Protein AF-A0A1Y0EFJ0-F1 (afdb_monomer)

Structure (mmCIF, N/CA/C/O backbone):
data_AF-A0A1Y0EFJ0-F1
#
_entry.id   AF-A0A1Y0EFJ0-F1
#
loop_
_atom_site.group_PDB
_atom_site.id
_atom_site.type_symbol
_atom_site.label_atom_id
_atom_site.label_alt_id
_atom_site.label_comp_id
_atom_site.label_asym_id
_atom_site.label_entity_id
_atom_site.label_seq_id
_atom_site.pdbx_PDB_ins_code
_atom_site.Cartn_x
_atom_site.Cartn_y
_atom_site.Cartn_z
_atom_site.occupancy
_atom_site.B_iso_or_equiv
_atom_site.auth_seq_id
_atom_site.auth_comp_id
_atom_site.auth_asym_id
_atom_site.auth_atom_id
_atom_site.pdbx_PDB_model_num
ATOM 1 N N . MET A 1 1 ? -27.804 -20.687 17.063 1.00 40.72 1 MET A N 1
ATOM 2 C CA . MET A 1 1 ? -29.089 -20.383 16.382 1.00 40.72 1 MET A CA 1
ATOM 3 C C . MET A 1 1 ? -30.335 -20.788 17.174 1.00 40.72 1 MET A C 1
ATOM 5 O O . MET A 1 1 ? -31.140 -19.911 17.442 1.00 40.72 1 MET A O 1
ATOM 9 N N . ARG A 1 2 ? -30.514 -22.051 17.608 1.00 33.56 2 ARG A N 1
ATOM 10 C CA . ARG A 1 2 ? -31.716 -22.467 18.380 1.00 33.56 2 ARG A CA 1
ATOM 11 C C . ARG A 1 2 ? -31.953 -21.676 19.678 1.00 33.56 2 ARG A C 1
ATOM 13 O O . ARG A 1 2 ? -33.094 -21.422 20.028 1.00 33.56 2 ARG A O 1
ATOM 20 N N . TRP A 1 3 ? -30.883 -21.251 20.347 1.00 34.69 3 TRP A N 1
ATOM 21 C CA . TRP A 1 3 ? -30.956 -20.494 21.601 1.00 34.69 3 TRP A CA 1
ATOM 22 C C . TRP A 1 3 ? -31.378 -19.025 21.419 1.00 34.69 3 TRP A C 1
ATOM 24 O O . TRP A 1 3 ? -32.080 -18.495 22.272 1.00 34.69 3 TRP A O 1
ATOM 34 N N . ALA A 1 4 ? -31.050 -18.402 20.280 1.00 41.44 4 ALA A N 1
ATOM 35 C CA . ALA A 1 4 ? -31.453 -17.026 19.973 1.00 41.44 4 ALA A CA 1
ATOM 36 C C . ALA A 1 4 ? -32.969 -16.917 19.720 1.00 41.44 4 ALA A C 1
ATOM 38 O O . ALA A 1 4 ? -33.615 -16.002 20.216 1.00 41.44 4 ALA A O 1
ATOM 39 N N . ALA A 1 5 ? -33.562 -17.908 19.043 1.00 43.09 5 ALA A N 1
ATOM 40 C CA . ALA A 1 5 ? -35.008 -17.970 18.808 1.00 43.09 5 ALA A CA 1
ATOM 41 C C . ALA A 1 5 ? -35.827 -18.174 20.100 1.00 43.09 5 ALA A C 1
ATOM 43 O O . ALA A 1 5 ? -36.938 -17.668 20.213 1.00 43.09 5 ALA A O 1
ATOM 44 N N . ILE A 1 6 ? -35.276 -18.884 21.091 1.00 45.94 6 ILE A N 1
ATOM 45 C CA . ILE A 1 6 ? -35.955 -19.162 22.370 1.00 45.94 6 ILE A CA 1
ATOM 46 C C . ILE A 1 6 ? -35.974 -17.925 23.286 1.00 45.94 6 ILE A C 1
ATOM 48 O O . ILE A 1 6 ? -36.927 -17.739 24.039 1.00 45.94 6 ILE A O 1
ATOM 52 N N . LEU A 1 7 ? -34.969 -17.048 23.198 1.00 46.34 7 LEU A N 1
ATOM 53 C CA . LEU A 1 7 ? -34.908 -15.805 23.981 1.00 46.34 7 LEU A CA 1
ATOM 54 C C . LEU A 1 7 ? -35.851 -14.712 23.449 1.00 46.34 7 LEU A C 1
ATOM 56 O O . LEU A 1 7 ? -36.416 -13.960 24.239 1.00 46.34 7 LEU A O 1
ATOM 60 N N . ILE A 1 8 ? -36.093 -14.682 22.134 1.00 44.00 8 ILE A N 1
ATOM 61 C CA . ILE A 1 8 ? -37.066 -13.788 21.474 1.00 44.00 8 ILE A CA 1
ATOM 62 C C . ILE A 1 8 ? -38.499 -14.010 22.002 1.00 44.00 8 ILE A C 1
ATOM 64 O O . ILE A 1 8 ? -39.283 -13.071 22.121 1.00 44.00 8 ILE A O 1
ATOM 68 N N . LEU A 1 9 ? -38.824 -15.247 22.379 1.00 43.09 9 LEU A N 1
ATOM 69 C CA . LEU A 1 9 ? -40.149 -15.694 22.818 1.00 43.09 9 LEU A CA 1
ATOM 70 C C . LEU A 1 9 ? -40.504 -15.347 24.275 1.00 43.09 9 LEU A C 1
ATOM 72 O O . LEU A 1 9 ? -41.625 -15.602 24.702 1.00 43.09 9 LEU A O 1
ATOM 76 N N . LEU A 1 10 ? -39.592 -14.827 25.096 1.00 42.34 10 LEU A N 1
ATOM 77 C CA . LEU A 1 10 ? -39.864 -14.679 26.538 1.00 42.34 10 LEU A CA 1
ATOM 78 C C . LEU A 1 10 ? -40.215 -13.250 26.973 1.00 42.34 10 LEU A C 1
ATOM 80 O O . LEU A 1 10 ? -40.540 -13.039 28.141 1.00 42.34 10 LEU A O 1
ATOM 84 N N . ALA A 1 11 ? -40.199 -12.273 26.060 1.00 47.47 11 ALA A N 1
ATOM 85 C CA . ALA A 1 11 ? -40.261 -10.860 26.438 1.00 47.47 11 ALA A CA 1
ATOM 86 C C . ALA A 1 11 ? -41.185 -9.959 25.595 1.00 47.47 11 ALA A C 1
ATOM 88 O O . ALA A 1 11 ? -41.231 -8.758 25.875 1.00 47.47 11 ALA A O 1
ATOM 89 N N . LEU A 1 12 ? -41.921 -10.483 24.606 1.00 46.72 12 LEU A N 1
ATOM 90 C CA . LEU A 1 12 ? -42.699 -9.664 23.669 1.00 46.72 12 LEU A CA 1
ATOM 91 C C . LEU A 1 12 ? -44.203 -9.612 24.013 1.00 46.72 12 LEU A C 1
ATOM 93 O O . LEU A 1 12 ? -44.769 -10.578 24.528 1.00 46.72 12 LEU A O 1
ATOM 97 N N . PRO A 1 13 ? -44.900 -8.499 23.709 1.00 53.34 13 PRO A N 1
ATOM 98 C CA . PRO A 1 13 ? -46.360 -8.488 23.692 1.00 53.34 13 PRO A CA 1
ATOM 99 C C . PRO A 1 13 ? -46.884 -9.486 22.644 1.00 53.34 13 PRO A C 1
ATOM 101 O O . PRO A 1 13 ? -46.266 -9.681 21.599 1.00 53.34 13 PRO A O 1
ATOM 104 N N . ALA A 1 14 ? -48.049 -10.096 22.894 1.00 45.16 14 ALA A N 1
ATOM 105 C CA . ALA A 1 14 ? -48.567 -11.239 22.125 1.00 45.16 14 ALA A CA 1
ATOM 106 C C . ALA A 1 14 ? -48.617 -11.035 20.593 1.00 45.16 14 ALA A C 1
ATOM 108 O O . ALA A 1 14 ? -48.431 -11.991 19.846 1.00 45.16 14 ALA A O 1
ATOM 109 N N . ALA A 1 15 ? -48.817 -9.800 20.117 1.00 44.28 15 ALA A N 1
ATOM 110 C CA . ALA A 1 15 ? -48.815 -9.474 18.688 1.00 44.28 15 ALA A CA 1
ATOM 111 C C . ALA A 1 15 ? -47.401 -9.397 18.070 1.00 44.28 15 ALA A C 1
ATOM 113 O O . ALA A 1 15 ? -47.212 -9.794 16.924 1.00 44.28 15 ALA A O 1
ATOM 114 N N . ALA A 1 16 ? -46.401 -8.923 18.823 1.00 46.59 16 ALA A N 1
ATOM 115 C CA . ALA A 1 16 ? -45.000 -8.889 18.391 1.00 46.59 16 ALA A CA 1
ATOM 116 C C . ALA A 1 16 ? -44.332 -10.267 18.514 1.00 46.59 16 ALA A C 1
ATOM 118 O O . ALA A 1 16 ? -43.439 -10.606 17.744 1.00 46.59 16 ALA A O 1
ATOM 119 N N . GLN A 1 17 ? -44.810 -11.089 19.448 1.00 52.44 17 GLN A N 1
ATOM 120 C CA . GLN A 1 17 ? -44.396 -12.480 19.577 1.00 52.44 17 GLN A CA 1
ATOM 121 C C . GLN A 1 17 ? -44.785 -13.302 18.342 1.00 52.44 17 GLN A C 1
ATOM 123 O O . GLN A 1 17 ? -43.989 -14.080 17.831 1.00 52.44 17 GLN A O 1
ATOM 128 N N . GLN A 1 18 ? -45.983 -13.056 17.808 1.00 53.97 18 GLN A N 1
ATOM 129 C CA . GLN A 1 18 ? -46.496 -13.745 16.628 1.00 53.97 18 GLN A CA 1
ATOM 130 C C . GLN A 1 18 ? -45.690 -13.409 15.359 1.00 53.97 18 GLN A C 1
ATOM 132 O O . GLN A 1 18 ? -45.365 -14.305 14.585 1.00 53.97 18 GLN A O 1
ATOM 137 N N . SER A 1 19 ? -45.292 -12.143 15.175 1.00 53.88 19 SER A N 1
ATOM 138 C CA . SER A 1 19 ? -44.453 -11.730 14.038 1.00 53.88 19 SER A CA 1
ATOM 139 C C . SER A 1 19 ? -43.006 -12.212 14.156 1.00 53.88 19 SER A C 1
ATOM 141 O O . SER A 1 19 ? -42.383 -12.544 13.147 1.00 53.88 19 SER A O 1
ATOM 143 N N . ALA A 1 20 ? -42.477 -12.303 15.377 1.00 53.06 20 ALA A N 1
ATOM 144 C CA . ALA A 1 20 ? -41.154 -12.854 15.634 1.00 53.06 20 ALA A CA 1
ATOM 145 C C . ALA A 1 20 ? -41.108 -14.382 15.434 1.00 53.06 20 ALA A C 1
ATOM 147 O O . ALA A 1 20 ? -40.153 -14.891 14.846 1.00 53.06 20 ALA A O 1
ATOM 148 N N . ASP A 1 21 ? -42.165 -15.102 15.829 1.00 56.06 21 ASP A N 1
ATOM 149 C CA . ASP A 1 21 ? -42.338 -16.536 15.561 1.00 56.06 21 ASP A CA 1
ATOM 150 C C . ASP A 1 21 ? -42.488 -16.834 14.064 1.00 56.06 21 ASP A C 1
ATOM 152 O O . ASP A 1 21 ? -41.986 -17.847 13.565 1.00 56.06 21 ASP A O 1
ATOM 156 N N . ASP A 1 22 ? -43.163 -15.956 13.324 1.00 60.78 22 ASP A N 1
ATOM 157 C CA . ASP A 1 22 ? -43.282 -16.057 11.870 1.00 60.78 22 ASP A CA 1
ATOM 158 C C . ASP A 1 22 ? -41.943 -15.790 11.175 1.00 60.78 22 ASP A C 1
ATOM 160 O O . ASP A 1 22 ? -41.536 -16.579 10.319 1.00 60.78 22 ASP A O 1
ATOM 164 N N . ALA A 1 23 ? -41.204 -14.759 11.594 1.00 57.34 23 ALA A N 1
ATOM 165 C CA . ALA A 1 23 ? -39.869 -14.466 11.076 1.00 57.34 23 ALA A CA 1
ATOM 166 C C . ALA A 1 23 ? -38.875 -15.602 11.378 1.00 57.34 23 ALA A C 1
ATOM 168 O O . ALA A 1 23 ? -38.129 -16.027 10.496 1.00 57.34 23 ALA A O 1
ATOM 169 N N . ALA A 1 24 ? -38.899 -16.165 12.590 1.00 60.69 24 ALA A N 1
ATOM 170 C CA . ALA A 1 24 ? -38.045 -17.290 12.968 1.00 60.69 24 ALA A CA 1
ATOM 171 C C . ALA A 1 24 ? -38.361 -18.561 12.160 1.00 60.69 24 ALA A C 1
ATOM 173 O O . ALA A 1 24 ? -37.446 -19.267 11.725 1.00 60.69 24 ALA A O 1
ATOM 174 N N . ARG A 1 25 ? -39.646 -18.847 11.905 1.00 67.94 25 ARG A N 1
ATOM 175 C CA . ARG A 1 25 ? -40.063 -19.963 11.040 1.00 67.94 25 ARG A CA 1
ATOM 176 C C . ARG A 1 25 ? -39.642 -19.754 9.588 1.00 67.94 25 ARG A C 1
ATOM 178 O O . AR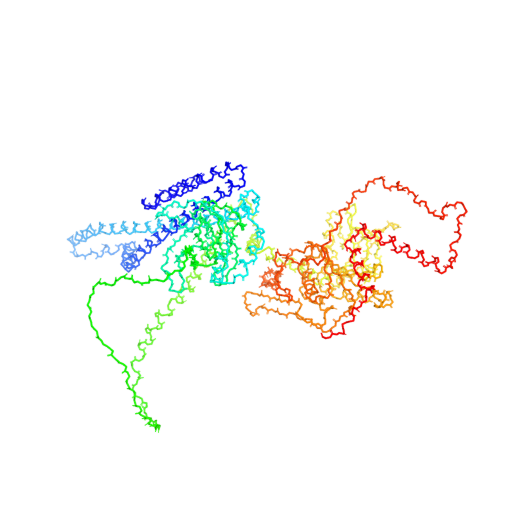G A 1 25 ? -39.151 -20.698 8.971 1.00 67.94 25 ARG A O 1
ATOM 185 N N . GLN A 1 26 ? -39.786 -18.539 9.063 1.00 67.56 26 GLN A N 1
ATOM 186 C CA . GLN A 1 26 ? -39.344 -18.186 7.712 1.00 67.56 26 GLN A CA 1
ATOM 187 C C . GLN A 1 26 ? -37.824 -18.305 7.562 1.00 67.56 26 GLN A C 1
ATOM 189 O O . GLN A 1 26 ? -37.358 -18.861 6.573 1.00 67.56 26 GLN A O 1
ATOM 194 N N . LEU A 1 27 ? -37.050 -17.890 8.568 1.00 67.12 27 LEU A N 1
ATOM 195 C CA . LEU A 1 27 ? -35.592 -18.037 8.586 1.00 67.12 27 LEU A CA 1
ATOM 196 C C . LEU A 1 27 ? -35.141 -19.501 8.608 1.00 67.12 27 LEU A C 1
ATOM 198 O O . LEU A 1 27 ? -34.239 -19.885 7.865 1.00 67.12 27 LEU A O 1
ATOM 202 N N . LEU A 1 28 ? -35.784 -20.341 9.425 1.00 67.62 28 LEU A N 1
ATOM 203 C CA . LEU A 1 28 ? -35.492 -21.777 9.460 1.00 67.62 28 LEU A CA 1
ATOM 204 C C . LEU A 1 28 ? -35.832 -22.461 8.129 1.00 67.62 28 LEU A C 1
ATOM 206 O O . LEU A 1 28 ? -35.073 -23.318 7.676 1.00 67.62 28 LEU A O 1
ATOM 210 N N . ALA A 1 29 ? -36.940 -22.069 7.494 1.00 69.19 29 ALA A N 1
ATOM 211 C CA . ALA A 1 29 ? -37.326 -22.569 6.178 1.00 69.19 29 ALA A CA 1
ATOM 212 C C . ALA A 1 29 ? -36.348 -22.118 5.080 1.00 69.19 29 ALA A C 1
ATOM 214 O O . ALA A 1 29 ? -35.922 -22.940 4.271 1.00 69.19 29 ALA A O 1
ATOM 215 N N . ALA A 1 30 ? -35.935 -20.848 5.090 1.00 65.69 30 ALA A N 1
ATOM 216 C CA . ALA A 1 30 ? -34.996 -20.293 4.119 1.00 65.69 30 ALA A CA 1
ATOM 217 C C . ALA A 1 30 ? -33.600 -20.932 4.237 1.00 65.69 30 ALA A C 1
ATOM 219 O O . ALA A 1 30 ? -33.001 -21.303 3.230 1.00 65.69 30 ALA A O 1
ATOM 220 N N . ASN A 1 31 ? -33.118 -21.173 5.461 1.00 68.31 31 ASN A N 1
ATOM 221 C CA . ASN A 1 31 ? -31.849 -21.869 5.688 1.00 68.31 31 ASN A CA 1
ATOM 222 C C . ASN A 1 31 ? -31.891 -23.338 5.225 1.00 68.31 31 ASN A C 1
ATOM 224 O O . ASN A 1 31 ? -30.905 -23.853 4.702 1.00 68.31 31 ASN A O 1
ATOM 228 N N . ALA A 1 32 ? -33.034 -24.016 5.383 1.00 71.94 32 ALA A N 1
ATOM 229 C CA . ALA A 1 32 ? -33.221 -25.373 4.870 1.00 71.94 32 ALA A CA 1
ATOM 230 C C . ALA A 1 32 ? -33.237 -25.417 3.331 1.00 71.94 32 ALA A C 1
ATOM 232 O O . ALA A 1 32 ? -32.659 -26.327 2.745 1.00 71.94 32 ALA A O 1
ATOM 233 N N . GLN A 1 33 ? -33.852 -24.424 2.681 1.00 69.62 33 GLN A N 1
ATOM 234 C CA . GLN A 1 33 ? -33.850 -24.300 1.220 1.00 69.62 33 GLN A CA 1
ATOM 235 C C . GLN A 1 33 ? -32.466 -23.956 0.663 1.00 69.62 33 GLN A C 1
ATOM 237 O O . GLN A 1 33 ? -32.075 -24.512 -0.356 1.00 69.62 33 GLN A O 1
ATOM 242 N N . LEU A 1 34 ? -31.701 -23.100 1.347 1.00 72.62 34 LEU A N 1
ATOM 243 C CA . LEU A 1 34 ? -30.335 -22.759 0.946 1.00 72.62 34 LEU A CA 1
ATOM 244 C C . LEU A 1 34 ? -29.399 -23.976 0.992 1.00 72.62 34 LEU A C 1
ATOM 246 O O . LEU A 1 34 ? -28.560 -24.133 0.114 1.00 72.62 34 LEU A O 1
ATOM 250 N N . GLY A 1 35 ? -29.581 -24.869 1.971 1.00 71.31 35 GLY A N 1
ATOM 251 C CA . GLY A 1 35 ? -28.848 -26.138 2.044 1.00 71.31 35 GLY A CA 1
ATOM 252 C C . GLY A 1 35 ? -29.283 -27.194 1.019 1.00 71.31 35 GLY A C 1
ATOM 253 O O . GLY A 1 35 ? -28.563 -28.169 0.829 1.00 71.31 35 GLY A O 1
ATOM 254 N N . ALA A 1 36 ? -30.440 -27.014 0.374 1.00 72.69 36 ALA A N 1
ATOM 255 C CA . ALA A 1 36 ? -31.004 -27.933 -0.618 1.00 72.69 36 ALA A CA 1
ATOM 256 C C . ALA A 1 36 ? -30.922 -27.400 -2.064 1.00 72.69 36 ALA A C 1
ATOM 258 O O . ALA A 1 36 ? -31.456 -28.029 -2.974 1.00 72.69 36 ALA A O 1
ATOM 259 N N . ALA A 1 37 ? -30.303 -26.236 -2.282 1.00 77.06 37 ALA A N 1
ATOM 260 C CA . ALA A 1 37 ? -30.185 -25.626 -3.602 1.00 77.06 37 ALA A CA 1
ATOM 261 C C . ALA A 1 37 ? -29.086 -26.316 -4.429 1.00 77.06 37 ALA A C 1
ATOM 263 O O . ALA A 1 37 ? -27.913 -26.269 -4.063 1.00 77.06 37 ALA A O 1
ATOM 264 N N . GLU A 1 38 ? -29.458 -26.925 -5.558 1.00 74.44 38 GLU A N 1
ATOM 265 C CA . GLU A 1 38 ? -28.527 -27.656 -6.438 1.00 74.44 38 GLU A CA 1
ATOM 266 C C . GLU A 1 38 ? -28.073 -26.829 -7.663 1.00 74.44 38 GLU A C 1
ATOM 268 O O . GLU A 1 38 ? -27.132 -27.221 -8.351 1.00 74.44 38 GLU A O 1
ATOM 273 N N . GLY A 1 39 ? -28.683 -25.659 -7.923 1.00 76.88 39 GLY A N 1
ATOM 274 C CA . GLY A 1 39 ? -28.342 -24.784 -9.056 1.00 76.88 39 GLY A CA 1
ATOM 275 C C . GLY A 1 39 ? -28.410 -23.278 -8.760 1.00 76.88 39 GLY A C 1
ATOM 276 O O . GLY A 1 39 ? -29.036 -22.840 -7.796 1.00 76.88 39 GLY A O 1
ATOM 277 N N . ALA A 1 40 ? -27.798 -22.458 -9.628 1.00 75.38 40 ALA A N 1
ATOM 278 C CA . ALA A 1 40 ? -27.674 -21.002 -9.438 1.00 75.38 40 ALA A CA 1
ATOM 279 C C . ALA A 1 40 ? -29.031 -20.276 -9.319 1.00 75.38 40 ALA A C 1
ATOM 281 O O . ALA A 1 40 ? -29.166 -19.316 -8.563 1.00 75.38 40 ALA A O 1
ATOM 282 N N . ALA A 1 41 ? -30.065 -20.739 -10.032 1.00 73.69 41 ALA A N 1
ATOM 283 C CA . ALA A 1 41 ? -31.414 -20.176 -9.924 1.00 73.69 41 ALA A CA 1
ATOM 284 C C . ALA A 1 41 ? -32.062 -20.467 -8.557 1.00 73.69 41 ALA A C 1
ATOM 286 O O . ALA A 1 41 ? -32.666 -19.569 -7.964 1.00 73.69 41 ALA A O 1
ATOM 287 N N . ASP A 1 42 ? -31.885 -21.684 -8.039 1.00 77.44 42 ASP A N 1
ATOM 288 C CA . ASP A 1 42 ? -32.404 -22.101 -6.733 1.00 77.44 42 ASP A CA 1
ATOM 289 C C . ASP A 1 42 ? -31.647 -21.412 -5.596 1.00 77.44 42 ASP A C 1
ATOM 291 O O . ASP A 1 42 ? -32.250 -20.972 -4.618 1.00 77.44 42 ASP A O 1
ATOM 295 N N . GLN A 1 43 ? -30.337 -21.220 -5.765 1.00 81.62 43 GLN A N 1
ATOM 296 C CA . GLN A 1 43 ? -29.497 -20.487 -4.825 1.00 81.62 43 GLN A CA 1
ATOM 297 C C . GLN A 1 43 ? -29.907 -19.010 -4.734 1.00 81.62 43 GLN A C 1
ATOM 299 O O . GLN A 1 43 ? -30.060 -18.481 -3.633 1.00 81.62 43 GLN A O 1
ATOM 304 N N . VAL A 1 44 ? -30.153 -18.346 -5.872 1.00 83.75 44 VAL A N 1
ATOM 305 C CA . VAL A 1 44 ? -30.653 -16.959 -5.904 1.00 83.75 44 VAL A CA 1
ATOM 306 C C . VAL A 1 44 ? -32.039 -16.859 -5.265 1.00 83.75 44 VAL A C 1
ATOM 308 O O . VAL A 1 44 ? -32.286 -15.927 -4.497 1.00 83.75 44 VAL A O 1
ATOM 311 N N . ALA A 1 45 ? -32.939 -17.811 -5.528 1.00 81.44 45 ALA A N 1
ATOM 312 C CA . ALA A 1 45 ? -34.265 -17.840 -4.912 1.00 81.44 45 ALA A CA 1
ATOM 313 C C . ALA A 1 45 ? -34.188 -18.027 -3.385 1.00 81.44 45 ALA A C 1
ATOM 315 O O . ALA A 1 45 ? -34.817 -17.267 -2.644 1.00 81.44 45 ALA A O 1
ATOM 316 N N . ALA A 1 46 ? -33.373 -18.972 -2.907 1.00 81.38 46 ALA A N 1
ATOM 317 C CA . ALA A 1 46 ? -33.183 -19.237 -1.482 1.00 81.38 46 ALA A CA 1
ATOM 318 C C . ALA A 1 46 ? -32.538 -18.046 -0.751 1.00 81.38 46 ALA A C 1
ATOM 320 O O . ALA A 1 46 ? -33.004 -17.635 0.315 1.00 81.38 46 ALA A O 1
ATOM 321 N N . LEU A 1 47 ? -31.506 -17.432 -1.341 1.00 83.81 47 LEU A N 1
ATOM 322 C CA . LEU A 1 47 ? -30.863 -16.230 -0.800 1.00 83.81 47 LEU A CA 1
ATOM 323 C C . LEU A 1 47 ? -31.821 -15.031 -0.776 1.00 83.81 47 LEU A C 1
ATOM 325 O O . LEU A 1 47 ? -31.850 -14.292 0.206 1.00 83.81 47 LEU A O 1
ATOM 329 N N . THR A 1 48 ? -32.656 -14.868 -1.806 1.00 85.75 48 THR A N 1
ATOM 330 C CA . THR A 1 48 ? -33.679 -13.810 -1.859 1.00 85.75 48 THR A CA 1
ATOM 331 C C . THR A 1 48 ? -34.687 -13.952 -0.717 1.00 85.75 48 THR A C 1
ATOM 333 O O . THR A 1 48 ? -34.931 -12.987 0.008 1.00 85.75 48 THR A O 1
ATOM 336 N N . GLN A 1 49 ? -35.218 -15.160 -0.495 1.00 82.81 49 GLN A N 1
ATOM 337 C CA . GLN A 1 49 ? -36.144 -15.425 0.615 1.00 82.81 49 GLN A CA 1
ATOM 338 C C . GLN A 1 49 ? -35.478 -15.227 1.979 1.00 82.81 49 GLN A C 1
ATOM 340 O O . GLN A 1 49 ? -36.088 -14.677 2.895 1.00 82.81 49 GLN A O 1
ATOM 345 N N . THR A 1 50 ? -34.207 -15.619 2.101 1.00 82.31 50 THR A N 1
ATOM 346 C CA . THR A 1 50 ? -33.416 -15.415 3.318 1.00 82.31 50 THR A CA 1
ATOM 347 C C . THR A 1 50 ? -33.318 -13.926 3.652 1.00 82.31 50 THR A C 1
ATOM 349 O O . THR A 1 50 ? -33.678 -13.521 4.755 1.00 82.31 50 THR A O 1
ATOM 352 N N . VAL A 1 51 ? -32.905 -13.088 2.694 1.00 83.81 51 VAL A N 1
ATOM 353 C CA . VAL A 1 51 ? -32.787 -11.633 2.894 1.00 83.81 51 VAL A CA 1
ATOM 354 C C . VAL A 1 51 ? -34.136 -11.010 3.275 1.00 83.81 51 VAL A C 1
ATOM 356 O O . VAL A 1 51 ? -34.192 -10.230 4.224 1.00 83.81 51 VAL A O 1
ATOM 359 N N . GLN A 1 52 ? -35.229 -11.389 2.604 1.00 81.88 52 GLN A N 1
ATOM 360 C CA . GLN A 1 52 ? -36.573 -10.889 2.926 1.00 81.88 52 GLN A CA 1
ATOM 361 C C . GLN A 1 52 ? -37.015 -11.254 4.351 1.00 81.88 52 GLN A C 1
ATOM 363 O O . GLN A 1 52 ? -37.558 -10.405 5.063 1.00 81.88 52 GLN A O 1
ATOM 368 N N . ALA A 1 53 ? -36.748 -12.486 4.794 1.00 77.62 53 ALA A N 1
ATOM 369 C CA . ALA A 1 53 ? -37.066 -12.932 6.149 1.00 77.62 53 ALA A CA 1
ATOM 370 C C . ALA A 1 53 ? -36.265 -12.156 7.212 1.00 77.62 53 ALA A C 1
ATOM 372 O O . ALA A 1 53 ? -36.830 -11.732 8.225 1.00 77.62 53 ALA A O 1
ATOM 373 N N . TYR A 1 54 ? -34.975 -11.896 6.964 1.00 76.94 54 TYR A N 1
ATOM 374 C CA . TYR A 1 54 ? -34.157 -11.054 7.844 1.00 76.94 54 TYR A CA 1
ATOM 375 C C . TYR A 1 54 ? -34.672 -9.613 7.908 1.00 76.94 54 TYR A C 1
ATOM 377 O O . TYR A 1 54 ? -34.789 -9.056 8.998 1.00 76.94 54 TYR A O 1
ATOM 385 N N . GLU A 1 55 ? -35.026 -9.002 6.776 1.00 78.00 55 GLU A N 1
ATOM 386 C CA . GLU A 1 55 ? -35.556 -7.633 6.751 1.00 78.00 55 GLU A CA 1
ATOM 387 C C . GLU A 1 55 ? -36.879 -7.501 7.520 1.00 78.00 55 GLU A C 1
ATOM 389 O O . GLU A 1 55 ? -37.050 -6.552 8.295 1.00 78.00 55 GLU A O 1
ATOM 394 N N . ALA A 1 56 ? -37.788 -8.468 7.362 1.00 75.50 56 ALA A N 1
ATOM 395 C CA . ALA A 1 56 ? -39.043 -8.517 8.107 1.00 75.50 56 ALA A CA 1
ATOM 396 C C . ALA A 1 56 ? -38.804 -8.668 9.622 1.00 75.50 56 ALA A C 1
ATOM 398 O O . ALA A 1 56 ? -39.392 -7.928 10.418 1.00 75.50 56 ALA A O 1
ATOM 399 N N . GLY A 1 57 ? -37.891 -9.561 10.022 1.00 74.81 57 GLY A N 1
ATOM 400 C CA . GLY A 1 57 ? -37.503 -9.750 11.422 1.00 74.81 57 GLY A CA 1
ATOM 401 C C . GLY A 1 57 ? -36.890 -8.490 12.042 1.00 74.81 57 GLY A C 1
ATOM 402 O O . GLY A 1 57 ? -37.308 -8.053 13.113 1.00 74.81 57 GLY A O 1
ATOM 403 N N . LEU A 1 58 ? -35.964 -7.834 11.338 1.00 75.44 58 LEU A N 1
ATOM 404 C CA . LEU A 1 58 ? -35.321 -6.599 11.800 1.00 75.44 58 LEU A CA 1
ATOM 405 C C . LEU A 1 58 ? -36.316 -5.440 11.964 1.00 75.44 58 LEU A C 1
ATOM 407 O O . LEU A 1 58 ? -36.178 -4.630 12.885 1.00 75.44 58 LEU A O 1
ATOM 411 N N . LEU A 1 59 ? -37.328 -5.345 11.096 1.00 74.38 59 LEU A N 1
ATOM 412 C CA . LEU A 1 59 ? -38.413 -4.369 11.238 1.00 74.38 59 LEU A CA 1
ATOM 413 C C . LEU A 1 59 ? -39.232 -4.616 12.511 1.00 74.38 59 LEU A C 1
ATOM 415 O O . LEU A 1 59 ? -39.472 -3.668 13.265 1.00 74.38 59 LEU A O 1
ATOM 419 N N . ALA A 1 60 ? -39.605 -5.869 12.782 1.00 72.75 60 ALA A N 1
ATOM 420 C CA . ALA A 1 60 ? -40.320 -6.244 14.002 1.00 72.75 60 ALA A CA 1
ATOM 421 C C . ALA A 1 60 ? -39.491 -5.947 15.266 1.00 72.75 60 ALA A C 1
ATOM 423 O O . ALA A 1 60 ? -39.997 -5.352 16.218 1.00 72.75 60 ALA A O 1
ATOM 424 N N . MET A 1 61 ? -38.192 -6.261 15.252 1.00 72.69 61 MET A N 1
ATOM 425 C CA . MET A 1 61 ? -37.281 -5.988 16.371 1.00 72.69 61 MET A CA 1
ATOM 426 C C . MET A 1 61 ? -37.099 -4.490 16.628 1.00 72.69 61 MET A C 1
ATOM 428 O O . MET A 1 61 ? -37.127 -4.051 17.775 1.00 72.69 61 MET A O 1
ATOM 432 N N . ARG A 1 62 ? -36.973 -3.671 15.574 1.00 78.38 62 ARG A N 1
ATOM 433 C CA . ARG A 1 62 ? -36.921 -2.203 15.712 1.00 78.38 62 ARG A CA 1
ATOM 434 C C . ARG A 1 62 ? -38.195 -1.643 16.328 1.00 78.38 62 ARG A C 1
ATOM 436 O O . ARG A 1 62 ? -38.119 -0.715 17.130 1.00 78.38 62 ARG A O 1
ATOM 443 N N . GLN A 1 63 ? -39.352 -2.180 15.949 1.00 76.12 63 GLN A N 1
ATOM 444 C CA . GLN A 1 63 ? -40.628 -1.776 16.528 1.00 76.12 63 GLN A CA 1
ATOM 445 C C . GLN A 1 63 ? -40.703 -2.154 18.014 1.00 76.12 63 GLN A C 1
ATOM 447 O O . GLN A 1 63 ? -41.016 -1.297 18.837 1.00 76.12 63 GLN A O 1
ATOM 452 N N . SER A 1 64 ? -40.302 -3.376 18.371 1.00 73.56 64 SER A N 1
ATOM 453 C CA . SER A 1 64 ? -40.209 -3.801 19.772 1.00 73.56 64 SER A CA 1
ATOM 454 C C . SER A 1 64 ? -39.246 -2.933 20.586 1.00 73.56 64 SER A C 1
ATOM 456 O O . SER A 1 64 ? -39.574 -2.543 21.704 1.00 73.56 64 SER A O 1
ATOM 458 N N . LEU A 1 65 ? -38.084 -2.576 20.031 1.00 78.88 65 LEU A N 1
ATOM 459 C CA . LEU A 1 65 ? -37.121 -1.711 20.709 1.00 78.88 65 LEU A CA 1
ATOM 460 C C . LEU A 1 65 ? -37.716 -0.324 20.988 1.00 78.88 65 LEU A C 1
ATOM 462 O O . LEU A 1 65 ? -37.499 0.222 22.069 1.00 78.88 65 LEU A O 1
ATOM 466 N N . ARG A 1 66 ? -38.502 0.235 20.055 1.00 80.69 66 ARG A N 1
ATOM 467 C CA . ARG A 1 66 ? -39.214 1.508 20.272 1.00 80.69 66 ARG A CA 1
ATOM 468 C C . ARG A 1 66 ? -40.221 1.405 21.412 1.00 80.69 66 ARG A C 1
ATOM 470 O O . ARG A 1 66 ? -40.284 2.317 22.227 1.00 80.69 66 ARG A O 1
ATOM 477 N N . GLU A 1 67 ? -40.974 0.312 21.477 1.00 81.19 67 GLU A N 1
ATOM 478 C CA . GLU A 1 67 ? -41.954 0.066 22.542 1.00 81.19 67 GLU A CA 1
ATOM 479 C C . GLU A 1 67 ? -41.278 -0.078 23.913 1.00 81.19 67 GLU A C 1
ATOM 481 O O . GLU A 1 67 ? -41.696 0.576 24.867 1.00 81.19 67 GLU A O 1
ATOM 486 N N . ILE A 1 68 ? -40.182 -0.843 24.001 1.00 80.00 68 ILE A N 1
ATOM 487 C CA . ILE A 1 68 ? -39.369 -0.970 25.225 1.00 80.00 68 ILE A CA 1
ATOM 488 C C . ILE A 1 68 ? -38.802 0.392 25.641 1.00 80.00 68 ILE A C 1
ATOM 490 O O . ILE A 1 68 ? -38.897 0.768 26.806 1.00 80.00 68 ILE A O 1
ATOM 494 N N . THR A 1 69 ? -38.257 1.157 24.692 1.00 80.69 69 THR A N 1
ATOM 495 C CA . THR A 1 69 ? -37.691 2.489 24.968 1.00 80.69 69 THR A CA 1
ATOM 496 C C . THR A 1 69 ? -38.761 3.465 25.463 1.00 80.69 69 THR A C 1
ATOM 498 O O . THR A 1 69 ? -38.509 4.239 26.382 1.00 80.69 69 THR A O 1
ATOM 501 N N . ALA A 1 70 ? -39.969 3.415 24.893 1.00 83.38 70 ALA A N 1
ATOM 502 C CA . ALA A 1 70 ? -41.088 4.239 25.341 1.00 83.38 70 ALA A CA 1
ATOM 503 C C . ALA A 1 70 ? -41.540 3.867 26.764 1.00 83.38 70 ALA A C 1
ATOM 505 O O . ALA A 1 70 ? -41.749 4.758 27.585 1.00 83.38 70 ALA A O 1
ATOM 506 N N . ALA A 1 71 ? -41.622 2.570 27.073 1.00 84.00 71 ALA A N 1
ATOM 507 C CA . ALA A 1 71 ? -41.957 2.087 28.410 1.00 84.00 71 ALA A CA 1
ATOM 508 C C . ALA A 1 71 ? -40.876 2.437 29.454 1.00 84.00 71 ALA A C 1
ATOM 510 O O . ALA A 1 71 ? -41.210 2.802 30.579 1.00 84.00 71 ALA A O 1
ATOM 511 N N . GLU A 1 72 ? -39.586 2.364 29.094 1.00 85.31 72 GLU A N 1
ATOM 512 C CA . GLU A 1 72 ? -38.482 2.805 29.963 1.00 85.31 72 GLU A CA 1
ATOM 513 C C . GLU A 1 72 ? -38.607 4.304 30.276 1.00 85.31 72 GLU A C 1
ATOM 515 O O . GLU A 1 72 ? -38.505 4.705 31.435 1.00 85.31 72 GLU A O 1
ATOM 520 N N . ALA A 1 73 ? -38.875 5.125 29.254 1.00 83.00 73 ALA A N 1
ATOM 521 C CA . ALA A 1 73 ? -39.029 6.569 29.405 1.00 83.00 73 ALA A CA 1
ATOM 522 C C . ALA A 1 73 ? -40.220 6.948 30.301 1.00 83.00 73 ALA A C 1
ATOM 524 O O . ALA A 1 73 ? -40.101 7.881 31.093 1.00 83.00 73 ALA A O 1
ATOM 525 N N . GLU A 1 74 ? -41.336 6.219 30.212 1.00 89.38 74 GLU A N 1
ATOM 526 C CA . GLU A 1 74 ? -42.507 6.409 31.077 1.00 89.38 74 GLU A CA 1
ATOM 527 C C . GLU A 1 74 ? -42.160 6.154 32.553 1.00 89.38 74 GLU A C 1
ATOM 529 O O . GLU A 1 74 ? -42.350 7.031 33.394 1.00 89.38 74 GLU A O 1
ATOM 534 N N . VAL A 1 75 ? -41.556 4.999 32.866 1.00 85.88 75 VAL A N 1
ATOM 535 C CA . VAL A 1 75 ? -41.172 4.641 34.246 1.00 85.88 75 VAL A CA 1
ATOM 536 C C . VAL A 1 75 ? -40.107 5.596 34.798 1.00 85.88 75 VAL A C 1
ATOM 538 O O . VAL A 1 75 ? -40.173 6.008 35.956 1.00 85.88 75 VAL A O 1
ATOM 541 N N . ALA A 1 76 ? -39.129 5.985 33.977 1.00 83.56 76 ALA A N 1
ATOM 542 C CA . ALA A 1 76 ? -38.093 6.930 34.380 1.00 83.56 76 ALA A CA 1
ATOM 543 C C . ALA A 1 76 ? -38.657 8.335 34.656 1.00 83.56 76 ALA A C 1
ATOM 545 O O . ALA A 1 76 ? -38.226 8.986 35.610 1.00 83.56 76 ALA A O 1
ATOM 546 N N . ALA A 1 77 ? -39.622 8.798 33.855 1.00 85.06 77 ALA A N 1
ATOM 547 C CA . ALA A 1 77 ? -40.290 10.080 34.065 1.00 85.06 77 ALA A CA 1
ATOM 548 C C . ALA A 1 77 ? -41.114 10.087 35.361 1.00 85.06 77 ALA A C 1
ATOM 550 O O . ALA A 1 77 ? -41.029 11.052 36.122 1.00 85.06 77 ALA A O 1
ATOM 551 N N . ASP A 1 78 ? -41.836 9.001 35.655 1.00 86.62 78 ASP A N 1
ATOM 552 C CA . ASP A 1 78 ? -42.594 8.847 36.902 1.00 86.62 78 ASP A CA 1
ATOM 553 C C . ASP A 1 78 ? -41.681 8.862 38.140 1.00 86.62 78 ASP A C 1
ATOM 555 O O . ASP A 1 78 ? -41.964 9.561 39.119 1.00 86.62 78 ASP A O 1
ATOM 559 N N . LEU A 1 79 ? -40.544 8.158 38.089 1.00 85.25 79 LEU A N 1
ATOM 560 C CA . LEU A 1 79 ? -39.545 8.165 39.165 1.00 85.25 79 LEU A CA 1
ATOM 561 C C . LEU A 1 79 ? -38.894 9.546 39.338 1.00 85.25 79 LEU A C 1
ATOM 563 O O . LEU A 1 79 ? -38.682 9.998 40.464 1.00 85.25 79 LEU A O 1
ATOM 567 N N . ALA A 1 80 ? -38.603 10.243 38.237 1.00 82.94 80 ALA A N 1
ATOM 568 C CA . ALA A 1 80 ? -38.040 11.589 38.272 1.00 82.94 80 ALA A CA 1
ATOM 569 C C . ALA A 1 80 ? -39.029 12.616 38.848 1.00 82.94 80 ALA A C 1
ATOM 571 O O . ALA A 1 80 ? -38.625 13.477 39.630 1.00 82.94 80 ALA A O 1
ATOM 572 N N . ALA A 1 81 ? -40.319 12.504 38.522 1.00 86.81 81 ALA A N 1
ATOM 573 C CA . ALA A 1 81 ? -41.368 13.361 39.073 1.00 86.81 81 ALA A CA 1
ATOM 574 C C . ALA A 1 81 ? -41.541 13.175 40.592 1.00 86.81 81 ALA A C 1
ATOM 576 O O . ALA A 1 81 ? -41.891 14.122 41.294 1.00 86.81 81 ALA A O 1
ATOM 577 N N . ARG A 1 82 ? -41.246 11.976 41.111 1.00 86.12 82 ARG A N 1
ATOM 578 C CA . ARG A 1 82 ? -41.286 11.638 42.545 1.00 86.12 82 ARG A CA 1
ATOM 579 C C . ARG A 1 82 ? -39.940 11.800 43.255 1.00 86.12 82 ARG A C 1
ATOM 581 O O . ARG A 1 82 ? -39.817 11.433 44.420 1.00 86.12 82 ARG A O 1
ATOM 588 N N . ARG A 1 83 ? -38.917 12.347 42.591 1.00 82.38 83 ARG A N 1
ATOM 589 C CA . ARG A 1 83 ? -37.544 12.415 43.118 1.00 82.38 83 ARG A CA 1
ATOM 590 C C . ARG A 1 83 ? -37.454 13.079 44.492 1.00 82.38 83 ARG A C 1
ATOM 592 O O . ARG A 1 83 ? -36.767 12.553 45.362 1.00 82.38 83 ARG A O 1
ATOM 599 N N . ASP A 1 84 ? -38.145 14.199 44.690 1.00 81.38 84 ASP A N 1
ATOM 600 C CA . ASP A 1 84 ? -38.112 14.940 45.957 1.00 81.38 84 ASP A CA 1
ATOM 601 C C . ASP A 1 84 ? -38.849 14.192 47.081 1.00 81.38 84 ASP A C 1
ATOM 603 O O . ASP A 1 84 ? -38.399 14.189 48.227 1.00 81.38 84 ASP A O 1
ATOM 607 N N . GLU A 1 85 ? -39.936 13.491 46.746 1.00 81.69 85 GLU A N 1
ATOM 608 C CA . GLU A 1 85 ? -40.681 12.621 47.666 1.00 81.69 85 GLU A CA 1
ATOM 609 C C . GLU A 1 85 ? -39.821 11.423 48.102 1.00 81.69 85 GLU A C 1
ATOM 611 O O . GLU A 1 85 ? -39.684 11.156 49.296 1.00 81.69 85 GLU A O 1
ATOM 616 N N . ILE A 1 86 ? -39.159 10.760 47.147 1.00 79.94 86 ILE A N 1
ATOM 617 C CA . ILE A 1 86 ? -38.252 9.629 47.390 1.00 79.94 86 ILE A CA 1
ATOM 618 C C . ILE A 1 86 ? -37.029 10.076 48.204 1.00 79.94 86 ILE A C 1
ATOM 620 O O . ILE A 1 86 ? -36.639 9.400 49.155 1.00 79.94 86 ILE A O 1
ATOM 624 N N . ALA A 1 87 ? -36.428 11.223 47.879 1.00 77.81 87 ALA A N 1
ATOM 625 C CA . ALA A 1 87 ? -35.294 11.769 48.623 1.00 77.81 87 ALA A CA 1
ATOM 626 C C . ALA A 1 87 ? -35.680 12.139 50.065 1.00 77.81 87 ALA A C 1
ATOM 628 O O . ALA A 1 87 ? -34.937 11.830 50.999 1.00 77.81 87 ALA A O 1
ATOM 629 N N . GLY A 1 88 ? -36.857 12.743 50.259 1.00 78.25 88 GLY A N 1
ATOM 630 C CA . GLY A 1 88 ? -37.413 13.022 51.583 1.00 78.25 88 GLY A CA 1
ATOM 631 C C . GLY A 1 88 ? -37.659 11.744 52.387 1.00 78.25 88 GLY A C 1
ATOM 632 O O . GLY A 1 88 ? -37.252 11.653 53.545 1.00 78.25 88 GLY A O 1
ATOM 633 N N . PHE A 1 89 ? -38.244 10.725 51.757 1.00 77.81 89 PHE A N 1
ATOM 634 C CA . PHE A 1 89 ? -38.479 9.413 52.357 1.00 77.81 89 PHE A CA 1
ATOM 635 C C . PHE A 1 89 ? -37.175 8.720 52.787 1.00 77.81 89 PHE A C 1
ATOM 637 O O . PHE A 1 89 ? -37.058 8.257 53.923 1.00 77.81 89 PHE A O 1
ATOM 644 N N . LEU A 1 90 ? -36.158 8.709 51.919 1.00 76.62 90 LEU A N 1
ATOM 645 C CA . LEU A 1 90 ? -34.842 8.140 52.220 1.00 76.62 90 LEU A CA 1
ATOM 646 C C . LEU A 1 90 ? -34.124 8.903 53.341 1.00 76.62 90 LEU A C 1
ATOM 648 O O . LEU A 1 90 ? -33.507 8.272 54.196 1.00 76.62 90 LEU A O 1
ATOM 652 N N . MET A 1 91 ? -34.242 10.234 53.389 1.00 75.81 91 MET A N 1
ATOM 653 C CA . MET A 1 91 ? -33.717 11.041 54.497 1.00 75.81 91 MET A CA 1
ATOM 654 C C . MET A 1 91 ? -34.404 10.717 55.828 1.00 75.81 91 MET A C 1
ATOM 656 O O . MET A 1 91 ? -33.725 10.596 56.849 1.00 75.81 91 MET A O 1
ATOM 660 N N . VAL A 1 92 ? -35.727 10.518 55.832 1.00 75.31 92 VAL A N 1
ATOM 661 C CA . VAL A 1 92 ? -36.469 10.106 57.036 1.00 75.31 92 VAL A CA 1
ATOM 662 C C . VAL A 1 92 ? -35.989 8.734 57.512 1.00 75.31 92 VAL A C 1
ATOM 664 O O . VAL A 1 92 ? -35.617 8.601 58.680 1.00 75.31 92 VAL A O 1
ATOM 667 N N . LEU A 1 93 ? -35.901 7.743 56.619 1.00 70.06 93 LEU A N 1
ATOM 668 C CA . LEU A 1 93 ? -35.399 6.405 56.953 1.00 70.06 93 LEU A CA 1
ATOM 669 C C . LEU A 1 93 ? -33.941 6.418 57.442 1.00 70.06 93 LEU A C 1
ATOM 671 O O . LEU A 1 93 ? -33.625 5.772 58.443 1.00 70.06 93 LEU A O 1
ATOM 675 N N . ALA A 1 94 ? -33.059 7.181 56.791 1.00 71.00 94 ALA A N 1
ATOM 676 C CA . ALA A 1 94 ? -31.660 7.320 57.195 1.00 71.00 94 ALA A CA 1
ATOM 677 C C . ALA A 1 94 ? -31.522 7.984 58.576 1.00 71.00 94 ALA A C 1
ATOM 679 O O . ALA A 1 94 ? -30.702 7.548 59.386 1.00 71.00 94 ALA A O 1
ATOM 680 N N . SER A 1 95 ? -32.364 8.979 58.885 1.00 68.69 95 SER A N 1
ATOM 681 C CA . SER A 1 95 ? -32.382 9.635 60.201 1.00 68.69 95 SER A CA 1
ATOM 682 C C . SER A 1 95 ? -32.836 8.696 61.328 1.00 68.69 95 SER A C 1
ATOM 684 O O . SER A 1 95 ? -32.269 8.723 62.423 1.00 68.69 95 SER A O 1
ATOM 686 N N . ILE A 1 96 ? -33.804 7.813 61.039 1.00 67.25 96 ILE A N 1
ATOM 687 C CA . ILE A 1 96 ? -34.297 6.786 61.968 1.00 67.25 96 ILE A CA 1
ATOM 688 C C . ILE A 1 96 ? -33.215 5.720 62.214 1.00 67.25 96 ILE A C 1
ATOM 690 O O . ILE A 1 96 ? -33.072 5.243 63.338 1.00 67.25 96 ILE A O 1
ATOM 694 N N . GLY A 1 97 ? -32.429 5.365 61.189 1.00 64.62 97 GLY A N 1
ATOM 695 C CA . GLY A 1 97 ? -31.353 4.373 61.290 1.00 64.62 97 GLY A CA 1
ATOM 696 C C . GLY A 1 97 ? -30.073 4.867 61.981 1.00 64.62 97 GLY A C 1
ATOM 697 O O . GLY A 1 97 ? -29.449 4.101 62.711 1.00 64.62 97 GLY A O 1
ATOM 698 N N . GLN A 1 98 ? -29.672 6.130 61.781 1.00 65.19 98 GLN A N 1
ATOM 699 C CA . GLN A 1 98 ? -28.416 6.679 62.329 1.00 65.19 98 GLN A CA 1
ATOM 700 C C . GLN A 1 98 ? -28.523 7.193 63.770 1.00 65.19 98 GLN A C 1
ATOM 702 O O . GLN A 1 98 ? -27.513 7.327 64.460 1.00 65.19 98 GLN A O 1
ATOM 707 N N . SER A 1 99 ? -29.732 7.462 64.255 1.00 56.12 99 SER A N 1
ATOM 708 C CA . SER A 1 99 ? -29.953 7.900 65.631 1.00 56.12 99 SER A CA 1
ATOM 709 C C . SER A 1 99 ? -31.254 7.295 66.159 1.00 56.12 99 SER A C 1
ATOM 711 O O . SER A 1 99 ? -32.311 7.658 65.664 1.00 56.12 99 SER A O 1
ATOM 713 N N . PRO A 1 100 ? -31.242 6.427 67.192 1.00 54.75 100 PRO A N 1
ATOM 714 C CA . PRO A 1 100 ? -32.476 5.923 67.813 1.00 54.75 100 PRO A CA 1
ATOM 715 C C . PRO A 1 100 ? -33.236 6.991 68.623 1.00 54.75 100 PRO A C 1
ATOM 717 O O . PRO A 1 100 ? -34.328 6.746 69.134 1.00 54.75 100 PRO A O 1
ATOM 720 N N . GLN A 1 101 ? -32.663 8.186 68.789 1.00 49.78 101 GLN A N 1
ATOM 721 C CA . GLN A 1 101 ? -33.220 9.227 69.649 1.00 49.78 101 GLN A CA 1
ATOM 722 C C . GLN A 1 101 ? -34.514 9.903 69.152 1.00 49.78 101 GLN A C 1
ATOM 724 O O . GLN A 1 101 ? -35.266 10.321 70.024 1.00 49.78 101 GLN A O 1
ATOM 729 N N . PRO A 1 102 ? -34.892 9.962 67.857 1.00 49.84 102 PRO A N 1
ATOM 730 C CA . PRO A 1 102 ? -36.224 10.419 67.445 1.00 49.84 102 PRO A CA 1
ATOM 731 C C . PRO A 1 102 ? -37.343 9.460 67.883 1.00 49.84 102 PRO A C 1
ATOM 733 O O . PRO A 1 102 ? -38.464 9.899 68.118 1.00 49.84 102 PRO A O 1
ATOM 736 N N . VAL A 1 103 ? -37.032 8.169 68.076 1.00 51.09 103 VAL A N 1
ATOM 737 C CA . VAL A 1 103 ? -37.957 7.193 68.682 1.00 51.09 103 VAL A CA 1
ATOM 738 C C . VAL A 1 103 ? -38.017 7.373 70.206 1.00 51.09 103 VAL A C 1
ATOM 740 O O . VAL A 1 103 ? -39.063 7.154 70.809 1.00 51.09 103 VAL A O 1
ATOM 743 N N . MET A 1 104 ? -36.937 7.856 70.836 1.00 47.44 104 MET A N 1
ATOM 744 C CA . MET A 1 104 ? -36.913 8.193 72.271 1.00 47.44 104 MET A CA 1
ATOM 745 C C . MET A 1 104 ? -37.394 9.618 72.612 1.00 47.44 104 MET A C 1
ATOM 747 O O . MET A 1 104 ? -37.711 9.887 73.768 1.00 47.44 104 MET A O 1
ATOM 751 N N . LEU A 1 105 ? -37.480 10.527 71.636 1.00 48.94 105 LEU A N 1
ATOM 752 C CA . LEU A 1 105 ? -38.032 11.884 71.779 1.00 48.94 105 LEU A CA 1
ATOM 753 C C . LEU A 1 105 ? -39.540 11.947 71.523 1.00 48.94 105 LEU A C 1
ATOM 755 O O . LEU A 1 105 ? -40.151 12.996 71.728 1.00 48.94 105 LEU A O 1
ATOM 759 N N . ALA A 1 106 ? -40.172 10.819 71.189 1.00 47.91 106 ALA A N 1
ATOM 760 C CA . ALA A 1 106 ? -41.595 10.632 71.420 1.00 47.91 106 ALA A CA 1
ATOM 761 C C . ALA A 1 106 ? -41.838 10.472 72.932 1.00 47.91 106 ALA A C 1
ATOM 763 O O . ALA A 1 106 ? -42.175 9.406 73.441 1.00 47.91 106 ALA A O 1
ATOM 764 N N . ASN A 1 107 ? -41.616 11.566 73.654 1.00 51.50 107 ASN A N 1
ATOM 765 C CA . ASN A 1 107 ? -41.795 11.704 75.084 1.00 51.50 107 ASN A CA 1
ATOM 766 C C . ASN A 1 107 ? -42.952 12.690 75.311 1.00 51.50 107 ASN A C 1
ATOM 768 O O . ASN A 1 107 ? -42.714 13.888 75.453 1.00 51.50 107 ASN A O 1
ATOM 772 N N . PRO A 1 108 ? -44.222 12.252 75.304 1.00 52.97 108 PRO A N 1
ATOM 773 C CA . PRO A 1 108 ? -45.312 13.050 75.833 1.00 52.97 108 PRO A CA 1
ATOM 774 C C . PRO A 1 108 ? -45.452 12.612 77.284 1.00 52.97 108 PRO A C 1
ATOM 776 O O . PRO A 1 108 ? -46.023 11.561 77.534 1.00 52.97 108 PRO A O 1
ATOM 779 N N . GLU A 1 109 ? -44.850 13.347 78.212 1.00 56.34 109 GLU A N 1
ATOM 780 C CA . GLU A 1 109 ? -45.180 13.346 79.646 1.00 56.34 109 GLU A CA 1
ATOM 781 C C . GLU A 1 109 ? -45.968 12.102 80.156 1.00 56.34 109 GLU A C 1
ATOM 783 O O . GLU A 1 109 ? -47.179 12.149 80.373 1.00 56.34 109 GLU A O 1
ATOM 788 N N . GLY A 1 110 ? -45.292 10.954 80.328 1.00 62.81 110 GLY A N 1
ATOM 789 C CA . GLY A 1 110 ? -45.841 9.769 81.010 1.00 62.81 110 GLY A CA 1
ATOM 790 C C . GLY A 1 110 ? -46.299 8.566 80.147 1.00 62.81 110 GLY A C 1
ATOM 791 O O . GLY A 1 110 ? -46.123 8.534 78.928 1.00 62.81 110 GLY A O 1
ATOM 792 N N . PRO A 1 111 ? -46.892 7.525 80.781 1.00 63.44 111 PRO A N 1
ATOM 793 C CA . PRO A 1 111 ? -47.178 6.215 80.164 1.00 63.44 111 PRO A CA 1
ATOM 794 C C . PRO A 1 111 ? -48.118 6.273 78.951 1.00 63.44 111 PRO A C 1
ATOM 796 O O . PRO A 1 111 ? -48.002 5.476 78.024 1.00 63.44 111 PRO A O 1
ATOM 799 N N . VAL A 1 112 ? -49.047 7.232 78.946 1.00 63.28 112 VAL A N 1
ATOM 800 C CA . VAL A 1 112 ? -50.035 7.428 77.872 1.00 63.28 112 VAL A CA 1
ATOM 801 C C . VAL A 1 112 ? -49.365 7.906 76.584 1.00 63.28 112 VAL A C 1
ATOM 803 O O . VAL A 1 112 ? -49.773 7.526 75.486 1.00 63.28 112 VAL A O 1
ATOM 806 N N . GLY A 1 113 ? -48.317 8.717 76.706 1.00 60.28 113 GLY A N 1
ATOM 807 C CA . GLY A 1 113 ? -47.602 9.244 75.561 1.00 60.28 113 GLY A CA 1
ATOM 808 C C . GLY A 1 113 ? -46.737 8.207 74.848 1.00 60.28 113 GLY A C 1
ATOM 809 O O . GLY A 1 113 ? -46.720 8.170 73.619 1.00 60.28 113 GLY A O 1
ATOM 810 N N . ALA A 1 114 ? -46.115 7.302 75.607 1.00 60.34 114 ALA A N 1
ATOM 811 C CA . ALA A 1 114 ? -45.379 6.165 75.057 1.00 60.34 114 ALA A CA 1
ATOM 812 C C . ALA A 1 114 ? -46.297 5.205 74.275 1.00 60.34 114 ALA A C 1
ATOM 814 O O . ALA A 1 114 ? -45.940 4.753 73.188 1.00 60.34 114 ALA A O 1
ATOM 815 N N . VAL A 1 115 ? -47.514 4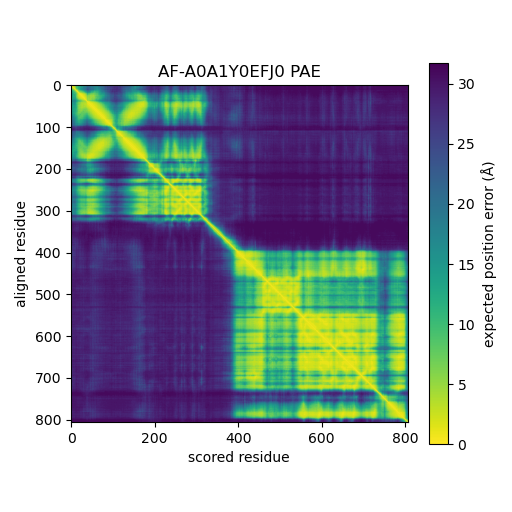.951 74.775 1.00 63.56 115 VAL A N 1
ATOM 816 C CA . VAL A 1 115 ? -48.522 4.150 74.054 1.00 63.56 115 VAL A CA 1
ATOM 817 C C . VAL A 1 115 ? -48.956 4.851 72.766 1.00 63.56 115 VAL A C 1
ATOM 819 O O . VAL A 1 115 ? -49.031 4.211 71.722 1.00 63.56 115 VAL A O 1
ATOM 822 N N . ARG A 1 116 ? -49.182 6.170 72.799 1.00 60.38 116 ARG A N 1
ATOM 823 C CA . ARG A 1 116 ? -49.591 6.947 71.618 1.00 60.38 116 ARG A CA 1
ATOM 824 C C . ARG A 1 116 ? -48.497 6.977 70.539 1.00 60.38 116 ARG A C 1
ATOM 826 O O . ARG A 1 116 ? -48.806 6.841 69.362 1.00 60.38 116 ARG A O 1
ATOM 833 N N . ALA A 1 117 ? -47.230 7.083 70.936 1.00 59.25 117 ALA A N 1
ATOM 834 C CA . ALA A 1 117 ? -46.081 6.978 70.037 1.00 59.25 117 ALA A CA 1
ATOM 835 C C . ALA A 1 117 ? -45.931 5.572 69.434 1.00 59.25 117 ALA A C 1
ATOM 837 O O . ALA A 1 117 ? -45.747 5.435 68.226 1.00 59.25 117 ALA A O 1
ATOM 838 N N . GLY A 1 118 ? -46.082 4.529 70.257 1.00 64.88 118 GLY A N 1
ATOM 839 C CA . GLY A 1 118 ? -46.088 3.139 69.799 1.00 64.88 118 GLY A CA 1
ATOM 840 C C . GLY A 1 118 ? -47.227 2.846 68.819 1.00 64.88 118 GLY A C 1
ATOM 841 O O . GLY A 1 118 ? -47.007 2.154 67.832 1.00 64.88 118 GLY A O 1
ATOM 842 N N . MET A 1 119 ? -48.413 3.427 69.035 1.00 66.31 119 MET A N 1
ATOM 843 C CA . MET A 1 119 ? -49.545 3.331 68.106 1.00 66.31 119 MET A CA 1
ATOM 844 C C . MET A 1 119 ? -49.271 4.043 66.778 1.00 66.31 119 MET A C 1
ATOM 846 O O . MET A 1 119 ? -49.572 3.482 65.735 1.00 66.31 119 MET A O 1
ATOM 850 N N . ILE A 1 120 ? -48.658 5.232 66.794 1.00 69.31 120 ILE A N 1
ATOM 851 C CA . ILE A 1 120 ? -48.297 5.968 65.568 1.00 69.31 120 ILE A CA 1
ATOM 852 C C . ILE A 1 120 ? -47.249 5.199 64.754 1.00 69.31 120 ILE A C 1
ATOM 854 O O . ILE A 1 120 ? -47.386 5.072 63.542 1.00 69.31 120 ILE A O 1
ATOM 858 N N . ILE A 1 121 ? -46.224 4.641 65.405 1.00 68.44 121 ILE A N 1
ATOM 859 C CA . ILE A 1 121 ? -45.233 3.795 64.727 1.00 68.44 121 ILE A CA 1
ATOM 860 C C . ILE A 1 121 ? -45.899 2.520 64.192 1.00 68.44 121 ILE A C 1
ATOM 862 O O . ILE A 1 121 ? -45.629 2.129 63.058 1.00 68.44 121 ILE A O 1
ATOM 866 N N . ALA A 1 122 ? -46.797 1.894 64.958 1.00 67.44 122 ALA A N 1
ATOM 867 C CA . ALA A 1 122 ? -47.527 0.704 64.524 1.00 67.44 122 ALA A CA 1
ATOM 868 C C . ALA A 1 122 ? -48.457 0.964 63.323 1.00 67.44 122 ALA A C 1
ATOM 870 O O . ALA A 1 122 ? -48.581 0.082 62.478 1.00 67.44 122 ALA A O 1
ATOM 871 N N . ASP A 1 123 ? -49.045 2.160 63.212 1.00 74.12 123 ASP A N 1
ATOM 872 C CA . ASP A 1 123 ? -49.880 2.573 62.071 1.00 74.12 123 ASP A CA 1
ATOM 873 C C . ASP A 1 123 ? -49.051 2.988 60.843 1.00 74.12 123 ASP A C 1
ATOM 875 O O . ASP A 1 123 ? -49.442 2.721 59.708 1.00 74.12 123 ASP A O 1
ATOM 879 N N . LEU A 1 124 ? -47.891 3.625 61.043 1.00 73.19 124 LEU A N 1
ATOM 880 C CA . LEU A 1 124 ? -47.043 4.107 59.945 1.00 73.19 124 LEU A CA 1
ATOM 881 C C . LEU A 1 124 ? -46.166 3.007 59.335 1.00 73.19 124 LEU A C 1
ATOM 883 O O . LEU A 1 124 ? -45.875 3.046 58.142 1.00 73.19 124 LEU A O 1
ATOM 887 N N . THR A 1 125 ? -45.745 2.013 60.121 1.00 75.44 125 THR A N 1
ATOM 888 C CA . THR A 1 125 ? -44.826 0.959 59.651 1.00 75.44 125 THR A CA 1
ATOM 889 C C . THR A 1 125 ? -45.378 0.149 58.463 1.00 75.44 125 THR A C 1
ATOM 891 O O . THR A 1 125 ? -44.617 -0.085 57.523 1.00 75.44 125 THR A O 1
ATOM 894 N N . PRO A 1 126 ? -46.664 -0.264 58.434 1.00 81.38 126 PRO A N 1
ATOM 895 C CA . PRO A 1 126 ? -47.246 -0.937 57.273 1.00 81.38 126 PRO A CA 1
ATOM 896 C C . PRO A 1 126 ? -47.238 -0.064 56.012 1.00 81.38 126 PRO A C 1
ATOM 898 O O . PRO A 1 126 ? -46.813 -0.535 54.962 1.00 81.38 126 PRO A O 1
ATOM 901 N N . ALA A 1 127 ? -47.610 1.216 56.124 1.00 78.12 127 ALA A N 1
ATOM 902 C CA . ALA A 1 127 ? -47.644 2.140 54.989 1.00 78.12 127 ALA A CA 1
ATOM 903 C C . ALA A 1 127 ? -46.243 2.389 54.398 1.00 78.12 127 ALA A C 1
ATOM 905 O O . ALA A 1 127 ? -46.052 2.290 53.189 1.00 78.12 127 ALA A O 1
ATOM 906 N N . LEU A 1 128 ? -45.236 2.611 55.253 1.00 76.19 128 LEU A N 1
ATOM 907 C CA . LEU A 1 128 ? -43.841 2.764 54.819 1.00 76.19 128 LEU A CA 1
ATOM 908 C C . LEU A 1 128 ? -43.313 1.484 54.147 1.00 76.19 128 LEU A C 1
ATOM 910 O O . LEU A 1 128 ? -42.565 1.554 53.172 1.00 76.19 128 LEU A O 1
ATOM 914 N N . ARG A 1 129 ? -43.702 0.305 54.651 1.00 78.62 129 ARG A N 1
ATOM 915 C CA . ARG A 1 129 ? -43.331 -0.987 54.059 1.00 78.62 129 ARG A CA 1
ATOM 916 C C . ARG A 1 129 ? -43.950 -1.174 52.673 1.00 78.62 129 ARG A C 1
ATOM 918 O O . ARG A 1 129 ? -43.258 -1.650 51.774 1.00 78.62 129 ARG A O 1
ATOM 925 N N . ASP A 1 130 ? -45.208 -0.788 52.495 1.00 83.56 130 ASP A N 1
ATOM 926 C CA . ASP A 1 130 ? -45.897 -0.870 51.205 1.00 83.56 130 ASP A CA 1
ATOM 927 C C . ASP A 1 130 ? -45.255 0.047 50.154 1.00 83.56 130 ASP A C 1
ATOM 929 O O . ASP A 1 130 ? -45.097 -0.355 48.996 1.00 83.56 130 ASP A O 1
ATOM 933 N N . ASP A 1 131 ? -44.806 1.239 50.554 1.00 80.88 131 ASP A N 1
ATOM 934 C CA . ASP A 1 131 ? -44.125 2.173 49.654 1.00 80.88 131 ASP A CA 1
ATOM 935 C C . ASP A 1 131 ? -42.712 1.708 49.272 1.00 80.88 131 ASP A C 1
ATOM 937 O O . ASP A 1 131 ? -42.344 1.802 48.099 1.00 80.88 131 ASP A O 1
ATOM 941 N N . VAL A 1 132 ? -41.955 1.087 50.189 1.00 81.25 132 VAL A N 1
ATOM 942 C CA . VAL A 1 132 ? -40.676 0.427 49.849 1.00 81.25 132 VAL A CA 1
ATOM 943 C C . VAL A 1 132 ? -40.891 -0.703 48.840 1.00 81.25 132 VAL A C 1
ATOM 945 O O . VAL A 1 132 ? -40.167 -0.785 47.850 1.00 81.25 132 VAL A O 1
ATOM 948 N N . ILE A 1 133 ? -41.899 -1.557 49.051 1.00 85.25 133 ILE A N 1
ATOM 949 C CA . ILE A 1 133 ? -42.210 -2.674 48.142 1.00 85.25 133 ILE A CA 1
ATOM 950 C C . ILE A 1 133 ? -42.664 -2.161 46.768 1.00 85.25 133 ILE A C 1
ATOM 952 O O . ILE A 1 133 ? -42.387 -2.778 45.737 1.00 85.25 133 ILE A O 1
ATOM 956 N N . ARG A 1 134 ? -43.394 -1.043 46.720 1.00 85.00 134 ARG A N 1
ATOM 957 C CA . ARG A 1 134 ? -43.776 -0.390 45.462 1.00 85.00 134 ARG A CA 1
ATOM 958 C C . ARG A 1 134 ? -42.546 0.123 44.716 1.00 85.00 134 ARG A C 1
ATOM 960 O O . ARG A 1 134 ? -42.381 -0.214 43.548 1.00 85.00 134 ARG A O 1
ATOM 967 N N . LEU A 1 135 ? -41.675 0.856 45.404 1.00 84.06 135 LEU A N 1
ATOM 968 C CA . LEU A 1 135 ? -40.478 1.446 44.814 1.00 84.06 135 LEU A CA 1
ATOM 969 C C . LEU A 1 135 ? -39.495 0.370 44.323 1.00 84.06 135 LEU A C 1
ATOM 971 O O . LEU A 1 135 ? -38.955 0.485 43.227 1.00 84.06 135 LEU A O 1
ATOM 975 N N . GLN A 1 136 ? -39.322 -0.718 45.082 1.00 84.50 136 GLN A N 1
ATOM 976 C CA . GLN A 1 136 ? -38.544 -1.886 44.650 1.00 84.50 136 GLN A CA 1
ATOM 977 C C . GLN A 1 136 ? -39.081 -2.470 43.339 1.00 84.50 136 GLN A C 1
ATOM 979 O O . GLN A 1 136 ? -38.314 -2.660 42.401 1.00 84.50 136 GLN A O 1
ATOM 984 N N . ARG A 1 137 ? -40.403 -2.664 43.223 1.00 89.44 137 ARG A N 1
ATOM 985 C CA . ARG A 1 137 ? -41.023 -3.161 41.982 1.00 89.44 137 ARG A CA 1
ATOM 986 C C . ARG A 1 137 ? -40.818 -2.224 40.791 1.00 89.44 137 ARG A C 1
ATOM 988 O O . ARG A 1 137 ? -40.659 -2.705 39.673 1.00 89.44 137 ARG A O 1
ATOM 995 N N . GLU A 1 138 ? -40.842 -0.910 41.002 1.00 86.62 138 GLU A N 1
ATOM 996 C CA . GLU A 1 138 ? -40.598 0.078 39.941 1.00 86.62 138 GLU A CA 1
ATOM 997 C C . GLU A 1 138 ? -39.134 0.062 39.471 1.00 86.62 138 GLU A C 1
ATOM 999 O O . GLU A 1 138 ? -38.885 0.058 38.264 1.00 86.62 138 GLU A O 1
ATOM 1004 N N . PHE A 1 139 ? -38.170 -0.042 40.394 1.00 85.88 139 PHE A N 1
ATOM 1005 C CA . PHE A 1 139 ? -36.751 -0.199 40.051 1.00 85.88 139 PHE A CA 1
ATOM 1006 C C . PHE A 1 139 ? -36.449 -1.533 39.362 1.00 85.88 139 PHE A C 1
ATOM 1008 O O . PHE A 1 139 ? -35.719 -1.547 38.370 1.00 85.88 139 PHE A O 1
ATOM 1015 N N . ASP A 1 140 ? -37.034 -2.635 39.833 1.00 87.44 140 ASP A N 1
ATOM 1016 C CA . ASP A 1 140 ? -36.885 -3.950 39.204 1.00 87.44 140 ASP A CA 1
ATOM 1017 C C . ASP A 1 140 ? -37.451 -3.944 37.780 1.00 87.44 140 ASP A C 1
ATOM 1019 O O . ASP A 1 140 ? -36.822 -4.453 36.852 1.00 87.44 140 ASP A O 1
ATOM 1023 N N . ARG A 1 141 ? -38.605 -3.292 37.575 1.00 88.38 141 ARG A N 1
ATOM 1024 C CA . ARG A 1 141 ? -39.197 -3.109 36.244 1.00 88.38 141 ARG A CA 1
ATOM 1025 C C . ARG A 1 141 ? -38.304 -2.267 35.332 1.00 88.38 141 ARG A C 1
ATOM 1027 O O . ARG A 1 141 ? -38.156 -2.604 34.161 1.00 88.38 141 ARG A O 1
ATOM 1034 N N . LEU A 1 142 ? -37.707 -1.189 35.845 1.00 87.31 142 LEU A N 1
ATOM 1035 C CA . LEU A 1 142 ? -36.778 -0.358 35.075 1.00 87.31 142 LEU A CA 1
ATOM 1036 C C . LEU A 1 142 ? -35.520 -1.143 34.676 1.00 87.31 142 LEU A C 1
ATOM 1038 O O . LEU A 1 142 ? -35.058 -1.029 33.541 1.00 87.31 142 LEU A O 1
ATOM 1042 N N . ARG A 1 143 ? -34.983 -1.958 35.591 1.00 86.19 143 ARG A N 1
ATOM 1043 C CA . ARG A 1 143 ? -33.832 -2.829 35.330 1.00 86.19 143 ARG A CA 1
ATOM 1044 C C . ARG A 1 143 ? -34.144 -3.870 34.252 1.00 86.19 143 ARG A C 1
ATOM 1046 O O . ARG A 1 143 ? -33.397 -3.961 33.288 1.00 86.19 143 ARG A O 1
ATOM 1053 N N . ASP A 1 144 ? -35.275 -4.567 34.359 1.00 86.00 144 ASP A N 1
ATOM 1054 C CA . ASP A 1 144 ? -35.726 -5.542 33.352 1.00 86.00 144 ASP A CA 1
ATOM 1055 C C . ASP A 1 144 ? -35.921 -4.895 31.969 1.00 86.00 144 ASP A C 1
ATOM 1057 O O . ASP A 1 144 ? -35.469 -5.434 30.959 1.00 86.00 144 ASP A O 1
ATOM 1061 N N . LEU A 1 145 ? -36.521 -3.700 31.903 1.00 83.94 145 LEU A N 1
ATOM 1062 C CA . LEU A 1 145 ? -36.668 -2.961 30.642 1.00 83.94 145 LEU A CA 1
ATOM 1063 C C . LEU A 1 145 ? -35.312 -2.583 30.027 1.00 83.94 145 LEU A C 1
ATOM 1065 O O . LEU A 1 145 ? -35.145 -2.701 28.811 1.00 83.94 145 LEU A O 1
ATOM 1069 N N . ARG A 1 146 ? -34.333 -2.180 30.844 1.00 85.88 146 ARG A N 1
ATOM 1070 C CA . ARG A 1 146 ? -32.968 -1.880 30.383 1.00 85.88 146 ARG A CA 1
ATOM 1071 C C . ARG A 1 146 ? -32.244 -3.112 29.866 1.00 85.88 146 ARG A C 1
ATOM 1073 O O . ARG A 1 146 ? -31.676 -3.050 28.777 1.00 85.88 146 ARG A O 1
ATOM 1080 N N . ASP A 1 147 ? -32.309 -4.217 30.599 1.00 81.38 147 ASP A N 1
ATOM 1081 C CA . ASP A 1 147 ? -31.676 -5.477 30.205 1.00 81.38 147 ASP A CA 1
ATOM 1082 C C . ASP A 1 147 ? -32.270 -5.977 28.875 1.00 81.38 147 ASP A C 1
ATOM 1084 O O . ASP A 1 147 ? -31.537 -6.328 27.947 1.00 81.38 147 ASP A O 1
ATOM 1088 N N . ARG A 1 148 ? -33.599 -5.884 28.710 1.00 81.50 148 ARG A N 1
ATOM 1089 C CA . ARG A 1 148 ? -34.281 -6.187 27.439 1.00 81.50 148 ARG A CA 1
ATOM 1090 C C . ARG A 1 148 ? -33.888 -5.239 26.312 1.00 81.50 148 ARG A C 1
ATOM 1092 O O . ARG A 1 148 ? -33.733 -5.692 25.181 1.00 81.50 148 ARG A O 1
ATOM 1099 N N . ARG A 1 149 ? -33.722 -3.940 26.584 1.00 83.81 149 ARG A N 1
ATOM 1100 C CA . ARG A 1 149 ? -33.284 -2.951 25.584 1.00 83.81 149 ARG A CA 1
ATOM 1101 C C . ARG A 1 149 ? -31.878 -3.266 25.076 1.00 83.81 149 ARG A C 1
ATOM 1103 O O . ARG A 1 149 ? -31.654 -3.200 23.870 1.00 83.81 149 ARG A O 1
ATOM 1110 N N . ILE A 1 150 ? -30.957 -3.608 25.978 1.00 77.19 150 ILE A N 1
ATOM 1111 C CA . ILE A 1 150 ? -29.577 -3.985 25.640 1.00 77.19 150 ILE A CA 1
ATOM 1112 C C . ILE A 1 150 ? -29.580 -5.265 24.801 1.00 77.19 150 ILE A C 1
ATOM 1114 O O . ILE A 1 150 ? -29.049 -5.256 23.692 1.00 77.19 150 ILE A O 1
ATOM 1118 N N . ALA A 1 151 ? -30.268 -6.314 25.261 1.00 72.94 151 ALA A N 1
ATOM 1119 C CA . ALA A 1 151 ? -30.362 -7.579 24.534 1.00 72.94 151 ALA A CA 1
ATOM 1120 C C . ALA A 1 151 ? -31.005 -7.412 23.143 1.00 72.94 151 ALA A C 1
ATOM 1122 O O . ALA A 1 151 ? -30.509 -7.945 22.151 1.00 72.94 151 ALA A O 1
ATOM 1123 N N . ALA A 1 152 ? -32.083 -6.629 23.035 1.00 72.62 152 ALA A N 1
ATOM 1124 C CA . ALA A 1 152 ? -32.735 -6.350 21.757 1.00 72.62 152 ALA A CA 1
ATOM 1125 C C . ALA A 1 152 ? -31.840 -5.536 20.806 1.00 72.62 152 ALA A C 1
ATOM 1127 O O . ALA A 1 152 ? -31.861 -5.771 19.597 1.00 72.62 152 ALA A O 1
ATOM 1128 N N . ALA A 1 153 ? -31.049 -4.592 21.328 1.00 72.69 153 ALA A N 1
ATOM 1129 C CA . ALA A 1 153 ? -30.102 -3.811 20.534 1.00 72.69 153 ALA A CA 1
ATOM 1130 C C . ALA A 1 153 ? -28.938 -4.670 20.011 1.00 72.69 153 ALA A C 1
ATOM 1132 O O . ALA A 1 153 ? -28.547 -4.519 18.853 1.00 72.69 153 ALA A O 1
ATOM 1133 N N . GLU A 1 154 ? -28.424 -5.588 20.829 1.00 72.19 154 GLU A N 1
ATOM 1134 C CA . GLU A 1 154 ? -27.365 -6.525 20.446 1.00 72.19 154 GLU A CA 1
ATOM 1135 C C . GLU A 1 154 ? -27.842 -7.496 19.359 1.00 72.19 154 GLU A C 1
ATOM 1137 O O . GLU A 1 154 ? -27.234 -7.563 18.290 1.00 72.19 154 GLU A O 1
ATOM 1142 N N . MET A 1 155 ? -29.004 -8.133 19.545 1.00 68.75 155 MET A N 1
ATOM 1143 C CA . MET A 1 155 ? -29.581 -9.006 18.514 1.00 68.75 155 MET A CA 1
ATOM 1144 C C . MET A 1 155 ? -29.897 -8.248 17.216 1.00 68.75 155 MET A C 1
ATOM 1146 O O . MET A 1 155 ? -29.746 -8.792 16.123 1.00 68.75 155 MET A O 1
ATOM 1150 N N . LEU A 1 156 ? -30.337 -6.985 17.306 1.00 71.44 156 LEU A N 1
ATOM 1151 C CA . LEU A 1 156 ? -30.559 -6.151 16.123 1.00 71.44 156 LEU A CA 1
ATOM 1152 C C . LEU A 1 156 ? -29.244 -5.891 15.374 1.00 71.44 156 LEU A C 1
ATOM 1154 O O . LEU A 1 156 ? -29.239 -5.884 14.143 1.00 71.44 156 LEU A O 1
ATOM 1158 N N . ARG A 1 157 ? -28.137 -5.684 16.099 1.00 74.94 157 ARG A N 1
ATOM 1159 C CA . ARG A 1 157 ? -26.804 -5.491 15.514 1.00 74.94 157 ARG A CA 1
ATOM 1160 C C . ARG A 1 157 ? -26.329 -6.750 14.792 1.00 74.94 157 ARG A C 1
ATOM 1162 O O . ARG A 1 157 ? -25.936 -6.655 13.634 1.00 74.94 157 ARG A O 1
ATOM 1169 N N . GLU A 1 158 ? -26.429 -7.911 15.435 1.00 71.19 158 GLU A N 1
ATOM 1170 C CA . GLU A 1 158 ? -26.071 -9.204 14.832 1.00 71.19 158 GLU A CA 1
ATOM 1171 C C . GLU A 1 158 ? -26.934 -9.529 13.605 1.00 71.19 158 GLU A C 1
ATOM 1173 O O . GLU A 1 158 ? -26.426 -9.940 12.562 1.00 71.19 158 GLU A O 1
ATOM 1178 N N . GLY A 1 159 ? -28.247 -9.294 13.688 1.00 71.56 159 GLY A N 1
ATOM 1179 C CA . GLY A 1 159 ? -29.154 -9.526 12.565 1.00 71.56 159 GLY A CA 1
ATOM 1180 C C . GLY A 1 159 ? -28.869 -8.621 11.360 1.00 71.56 159 GLY A C 1
ATOM 1181 O O . GLY A 1 159 ? -29.061 -9.044 10.220 1.00 71.56 159 GLY A O 1
ATOM 1182 N N . LEU A 1 160 ? -28.393 -7.390 11.589 1.00 76.75 160 LEU A N 1
ATOM 1183 C CA . LEU A 1 160 ? -27.995 -6.471 10.517 1.00 76.75 160 LEU A CA 1
ATOM 1184 C C . LEU A 1 160 ? -26.735 -6.944 9.788 1.00 76.75 160 LEU A C 1
ATOM 1186 O O . LEU A 1 160 ? -26.704 -6.881 8.560 1.00 76.75 160 LEU A O 1
ATOM 1190 N N . ASP A 1 161 ? -25.737 -7.434 10.521 1.00 73.62 161 ASP A N 1
ATOM 1191 C CA . ASP A 1 161 ? -24.506 -7.992 9.948 1.00 73.62 161 ASP A CA 1
ATOM 1192 C C . ASP A 1 161 ? -24.801 -9.230 9.085 1.00 73.62 161 ASP A C 1
ATOM 1194 O O . ASP A 1 161 ? -24.378 -9.334 7.927 1.00 73.62 161 ASP A O 1
ATOM 1198 N N . PHE A 1 162 ? -25.662 -10.120 9.587 1.00 74.50 162 PHE A N 1
ATOM 1199 C CA . PHE A 1 162 ? -26.100 -11.281 8.820 1.00 74.50 162 PHE A CA 1
ATOM 1200 C C . PHE A 1 162 ? -26.853 -10.875 7.545 1.00 74.50 162 PHE A C 1
ATOM 1202 O O . PHE A 1 162 ? -26.605 -11.422 6.468 1.00 74.50 162 PHE A O 1
ATOM 1209 N N . ALA A 1 163 ? -27.754 -9.890 7.634 1.00 77.44 163 ALA A N 1
ATOM 1210 C CA . ALA A 1 163 ? -28.484 -9.388 6.473 1.00 77.44 163 ALA A CA 1
ATOM 1211 C C . ALA A 1 163 ? -27.541 -8.791 5.412 1.00 77.44 163 ALA A C 1
ATOM 1213 O O . ALA A 1 163 ? -27.760 -8.989 4.216 1.00 77.44 163 ALA A O 1
ATOM 1214 N N . GLN A 1 164 ? -26.473 -8.099 5.825 1.00 79.56 164 GLN A N 1
ATOM 1215 C CA . GLN A 1 164 ? -25.448 -7.587 4.909 1.00 79.56 164 GLN A CA 1
ATOM 1216 C C . GLN A 1 164 ? -24.678 -8.723 4.228 1.00 79.56 164 GLN A C 1
ATOM 1218 O O . GLN A 1 164 ? -24.527 -8.712 3.005 1.00 79.56 164 GLN A O 1
ATOM 1223 N N . THR A 1 165 ? -24.279 -9.741 4.989 1.00 78.94 165 THR A N 1
ATOM 1224 C CA . THR A 1 165 ? -23.599 -10.929 4.455 1.00 78.94 165 THR A CA 1
ATOM 1225 C C . THR A 1 165 ? -24.472 -11.672 3.440 1.00 78.94 165 THR A C 1
ATOM 1227 O O . THR A 1 165 ? -24.012 -12.016 2.348 1.00 78.94 165 THR A O 1
ATOM 1230 N N . ALA A 1 166 ? -25.758 -11.862 3.749 1.00 79.75 166 ALA A N 1
ATOM 1231 C CA . ALA A 1 166 ? -26.715 -12.503 2.852 1.00 79.75 166 ALA A CA 1
ATOM 1232 C C . ALA A 1 166 ? -26.935 -11.697 1.558 1.00 79.75 166 ALA A C 1
ATOM 1234 O O . ALA A 1 166 ? -27.008 -12.283 0.478 1.00 79.75 166 ALA A O 1
ATOM 1235 N N . ARG A 1 167 ? -26.970 -10.357 1.632 1.00 83.69 167 ARG A N 1
ATOM 1236 C CA . ARG A 1 167 ? -27.056 -9.479 0.448 1.00 83.69 167 ARG A CA 1
ATOM 1237 C C . ARG A 1 167 ? -25.810 -9.566 -0.431 1.00 83.69 167 ARG A C 1
ATOM 1239 O O . ARG A 1 167 ? -25.941 -9.661 -1.647 1.00 83.69 167 ARG A O 1
ATOM 1246 N N . ALA A 1 168 ? -24.619 -9.590 0.166 1.00 81.38 168 ALA A N 1
ATOM 1247 C CA . ALA A 1 168 ? -23.371 -9.753 -0.580 1.00 81.38 168 ALA A CA 1
ATOM 1248 C C . ALA A 1 168 ? -23.289 -11.129 -1.266 1.00 81.38 168 ALA A C 1
ATOM 1250 O O . ALA A 1 168 ? -22.838 -11.241 -2.406 1.00 81.38 168 ALA A O 1
ATOM 1251 N N . ALA A 1 169 ? -23.757 -12.187 -0.597 1.00 82.38 169 ALA A N 1
ATOM 1252 C CA . ALA A 1 169 ? -23.880 -13.514 -1.197 1.00 82.38 169 ALA A CA 1
ATOM 1253 C C . ALA A 1 169 ? -24.898 -13.532 -2.351 1.00 82.38 169 ALA A C 1
ATOM 1255 O O . ALA A 1 169 ? -24.609 -14.100 -3.401 1.00 82.38 169 ALA A O 1
ATOM 1256 N N . LEU A 1 170 ? -26.047 -12.866 -2.190 1.00 85.31 170 LEU A N 1
ATOM 1257 C CA . LEU A 1 170 ? -27.062 -12.731 -3.236 1.00 85.31 170 LEU A CA 1
ATOM 1258 C C . LEU A 1 170 ? -26.524 -11.982 -4.466 1.00 85.31 170 LEU A C 1
ATOM 1260 O O . LEU A 1 170 ? -26.712 -12.455 -5.582 1.00 85.31 170 LEU A O 1
ATOM 1264 N N . GLY A 1 171 ? -25.818 -10.863 -4.274 1.00 83.12 171 GLY A N 1
ATOM 1265 C CA . GLY A 1 171 ? -25.210 -10.099 -5.370 1.00 83.12 171 GLY A CA 1
ATOM 1266 C C . GLY A 1 171 ? -24.211 -10.929 -6.183 1.00 83.12 171 GLY A C 1
ATOM 1267 O O . GLY A 1 171 ? -24.279 -10.946 -7.412 1.00 83.12 171 GLY A O 1
ATOM 1268 N N . ARG A 1 172 ? -23.349 -11.702 -5.505 1.00 82.69 172 ARG A N 1
ATOM 1269 C CA . ARG A 1 172 ? -22.429 -12.646 -6.165 1.00 82.69 172 ARG A CA 1
ATOM 1270 C C . ARG A 1 172 ? -23.170 -13.740 -6.929 1.00 82.69 172 ARG A C 1
ATOM 1272 O O . ARG A 1 172 ? -22.912 -13.920 -8.114 1.00 82.69 172 ARG A O 1
ATOM 1279 N N . ALA A 1 173 ? -24.148 -14.393 -6.297 1.00 83.38 173 ALA A N 1
ATOM 1280 C CA . ALA A 1 173 ? -24.930 -15.457 -6.929 1.00 83.38 173 ALA A CA 1
ATOM 1281 C C . ALA A 1 173 ? -25.694 -14.972 -8.176 1.00 83.38 173 ALA A C 1
ATOM 1283 O O . ALA A 1 173 ? -25.845 -15.718 -9.140 1.00 83.38 173 ALA A O 1
ATOM 1284 N N . ILE A 1 174 ? -26.156 -13.716 -8.187 1.00 80.94 174 ILE A N 1
ATOM 1285 C CA . ILE A 1 174 ? -26.776 -13.092 -9.365 1.00 80.94 174 ILE A CA 1
ATOM 1286 C C . ILE A 1 174 ? -25.734 -12.827 -10.458 1.00 80.94 174 ILE A C 1
ATOM 1288 O O . ILE A 1 174 ? -26.013 -13.084 -11.626 1.00 80.94 174 ILE A O 1
ATOM 1292 N N . SER A 1 175 ? -24.550 -12.323 -10.097 1.00 78.44 175 SER A N 1
ATOM 1293 C CA . SER A 1 175 ? -23.473 -12.023 -11.051 1.00 78.44 175 SER A CA 1
ATOM 1294 C C . SER A 1 175 ? -22.903 -13.278 -11.720 1.00 78.44 175 SER A C 1
ATOM 1296 O O . SER A 1 175 ? -22.531 -13.241 -12.889 1.00 78.44 175 SER A O 1
ATOM 1298 N N . GLU A 1 176 ? -22.829 -14.387 -10.987 1.00 75.81 176 GLU A N 1
ATOM 1299 C CA . GLU A 1 176 ? -22.290 -15.668 -11.462 1.00 75.81 176 GLU A CA 1
ATOM 1300 C C . GLU A 1 176 ? -23.324 -16.497 -12.245 1.00 75.81 176 GLU A C 1
ATOM 1302 O O . GLU A 1 176 ? -22.988 -17.517 -12.851 1.00 75.81 176 GLU A O 1
ATOM 1307 N N . ARG A 1 177 ? -24.593 -16.066 -12.271 1.00 77.44 177 ARG A N 1
ATOM 1308 C CA . ARG A 1 177 ? -25.680 -16.807 -12.913 1.00 77.44 177 ARG A CA 1
ATOM 1309 C C . ARG A 1 177 ? -25.614 -16.698 -14.439 1.00 77.44 177 ARG A C 1
ATOM 1311 O O . ARG A 1 177 ? -25.852 -15.636 -15.005 1.00 77.44 177 ARG A O 1
ATOM 1318 N N . GLN A 1 178 ? -25.398 -17.832 -15.106 1.00 64.38 178 GLN A N 1
ATOM 1319 C CA . GLN A 1 178 ? -25.363 -17.923 -16.575 1.00 64.38 178 GLN A CA 1
ATOM 1320 C C . GLN A 1 178 ? -26.682 -18.440 -17.191 1.00 64.38 178 GLN A C 1
ATOM 1322 O O . GLN A 1 178 ? -27.005 -18.104 -18.329 1.00 64.38 178 GLN A O 1
ATOM 1327 N N . ASP A 1 179 ? -27.501 -19.164 -16.416 1.00 64.25 179 ASP A N 1
ATOM 1328 C CA . ASP A 1 179 ? -28.735 -19.811 -16.887 1.00 64.25 179 ASP A CA 1
ATOM 1329 C C . ASP A 1 179 ? -29.995 -18.980 -16.573 1.00 64.25 179 ASP A C 1
ATOM 1331 O O . ASP A 1 179 ? -30.746 -19.235 -15.617 1.00 64.25 179 ASP A O 1
ATOM 1335 N N . VAL A 1 180 ? -30.239 -17.942 -17.379 1.00 65.50 180 VAL A N 1
ATOM 1336 C CA . VAL A 1 180 ? -31.489 -17.163 -17.343 1.00 65.50 180 VAL A CA 1
ATOM 1337 C C . VAL A 1 180 ? -32.220 -17.312 -18.679 1.00 65.50 180 VAL A C 1
ATOM 1339 O O . VAL A 1 180 ? -31.629 -17.028 -19.722 1.00 65.50 180 VAL A O 1
ATOM 1342 N N . PRO A 1 181 ? -33.504 -17.717 -18.694 1.00 66.00 181 PRO A N 1
ATOM 1343 C CA . PRO A 1 181 ? -34.305 -17.702 -19.912 1.00 66.00 181 PRO A CA 1
ATOM 1344 C C . PRO A 1 181 ? -34.363 -16.285 -20.496 1.00 66.00 181 PRO A C 1
ATOM 1346 O O . PRO A 1 181 ? -34.819 -15.351 -19.831 1.00 66.00 181 PRO A O 1
ATOM 1349 N N . ARG A 1 182 ? -33.912 -16.131 -21.744 1.00 66.69 182 ARG A N 1
ATOM 1350 C CA . ARG A 1 182 ? -33.948 -14.866 -22.488 1.00 66.69 182 ARG A CA 1
ATOM 1351 C C . ARG A 1 182 ? -35.020 -14.923 -23.564 1.00 66.69 182 ARG A C 1
ATOM 1353 O O . ARG A 1 182 ? -35.198 -15.949 -24.222 1.00 66.69 182 ARG A O 1
ATOM 1360 N N . ARG A 1 183 ? -35.728 -13.816 -23.764 1.00 60.69 183 ARG A N 1
ATOM 1361 C CA . ARG A 1 183 ? -36.625 -13.651 -24.910 1.00 60.69 183 ARG A CA 1
ATOM 1362 C C . ARG A 1 183 ? -35.758 -13.319 -26.128 1.00 60.69 183 ARG A C 1
ATOM 1364 O O . ARG A 1 183 ? -35.096 -12.288 -26.143 1.00 60.69 183 ARG A O 1
ATOM 1371 N N . PHE A 1 184 ? -35.731 -14.192 -27.134 1.00 48.38 184 PHE A N 1
ATOM 1372 C CA . PHE A 1 184 ? -35.113 -13.867 -28.421 1.00 48.38 184 PHE A CA 1
ATOM 1373 C C . PHE A 1 184 ? -35.979 -12.823 -29.132 1.00 48.38 184 PHE A C 1
ATOM 1375 O O . PHE A 1 184 ? -37.075 -13.136 -29.593 1.00 48.38 184 PHE A O 1
ATOM 1382 N N . VAL A 1 185 ? -35.491 -11.588 -29.196 1.00 47.16 185 VAL A N 1
ATOM 1383 C CA . VAL A 1 185 ? -35.994 -10.515 -30.063 1.00 47.16 185 VAL A CA 1
ATOM 1384 C C . VAL A 1 185 ? -34.759 -9.830 -30.660 1.00 47.16 185 VAL A C 1
ATOM 1386 O O . VAL A 1 185 ? -33.714 -9.802 -30.013 1.00 47.16 185 VAL A O 1
ATOM 1389 N N . GLU A 1 186 ? -34.856 -9.386 -31.913 1.00 51.56 186 GLU A N 1
ATOM 1390 C CA . GLU A 1 186 ? -33.784 -8.786 -32.723 1.00 51.56 186 GLU A CA 1
ATOM 1391 C C . GLU A 1 186 ? -32.865 -7.811 -31.971 1.00 51.56 186 GLU A C 1
ATOM 1393 O O . GLU A 1 186 ? -33.301 -7.095 -31.070 1.00 51.56 186 GLU A O 1
ATOM 1398 N N . ASP A 1 187 ? -31.595 -7.810 -32.398 1.00 55.53 187 ASP A N 1
ATOM 1399 C CA . ASP A 1 187 ? -30.459 -7.006 -31.924 1.00 55.53 187 ASP A CA 1
ATOM 1400 C C . ASP A 1 187 ? -30.709 -6.269 -30.586 1.00 55.53 187 ASP A C 1
ATOM 1402 O O . ASP A 1 187 ? -30.969 -5.057 -30.566 1.00 55.53 187 ASP A O 1
ATOM 1406 N N . PRO A 1 188 ? -30.655 -6.990 -29.444 1.00 55.53 188 PRO A N 1
ATOM 1407 C CA . PRO A 1 188 ? -30.899 -6.414 -28.123 1.00 55.53 188 PRO A CA 1
ATOM 1408 C C . PRO A 1 188 ? -29.964 -5.240 -27.822 1.00 55.53 188 PRO A C 1
ATOM 1410 O O . PRO A 1 188 ? -30.328 -4.365 -27.038 1.00 55.53 188 PRO A O 1
ATOM 1413 N N . ALA A 1 189 ? -28.801 -5.170 -28.480 1.00 57.25 189 ALA A N 1
ATOM 1414 C CA . ALA A 1 189 ? -27.888 -4.045 -28.369 1.00 57.25 189 ALA A CA 1
ATOM 1415 C C . ALA A 1 189 ? -28.481 -2.766 -28.976 1.00 57.25 189 ALA A C 1
ATOM 1417 O O . ALA A 1 189 ? -28.406 -1.720 -28.341 1.00 57.25 189 ALA A O 1
ATOM 1418 N N . GLN A 1 190 ? -29.139 -2.829 -30.138 1.00 57.03 190 GLN A N 1
ATOM 1419 C CA . GLN A 1 190 ? -29.744 -1.646 -30.764 1.00 57.03 190 GLN A CA 1
ATOM 1420 C C . GLN A 1 190 ? -30.954 -1.121 -29.995 1.00 57.03 190 GLN A C 1
ATOM 1422 O O . GLN A 1 190 ? -31.089 0.090 -29.815 1.00 57.03 190 GLN A O 1
ATOM 1427 N N . SER A 1 191 ? -31.828 -2.010 -29.523 1.00 57.53 191 SER A N 1
ATOM 1428 C CA . SER A 1 191 ? -32.996 -1.612 -28.728 1.00 57.53 191 SER A CA 1
ATOM 1429 C C . SER A 1 191 ? -32.569 -1.059 -27.365 1.00 57.53 191 SER A C 1
ATOM 1431 O O . SER A 1 191 ? -33.048 -0.002 -26.952 1.00 57.53 191 SER A O 1
ATOM 1433 N N . ALA A 1 192 ? -31.590 -1.694 -26.708 1.00 58.75 192 ALA A N 1
ATOM 1434 C CA . ALA A 1 192 ? -30.994 -1.172 -25.481 1.00 58.75 192 ALA A CA 1
ATOM 1435 C C . ALA A 1 192 ? -30.259 0.157 -25.711 1.00 58.75 192 ALA A C 1
ATOM 1437 O O . ALA A 1 192 ? -30.346 1.032 -24.859 1.00 58.75 192 ALA A O 1
ATOM 1438 N N . GLN A 1 193 ? -29.591 0.353 -26.852 1.00 62.44 193 GLN A N 1
ATOM 1439 C CA . GLN A 1 193 ? -28.888 1.596 -27.185 1.00 62.44 193 GLN A CA 1
ATOM 1440 C C . GLN A 1 193 ? -29.854 2.756 -27.460 1.00 62.44 193 GLN A C 1
ATOM 1442 O O . GLN A 1 193 ? -29.608 3.871 -26.998 1.00 62.44 193 GLN A O 1
ATOM 1447 N N . ARG A 1 194 ? -30.985 2.507 -28.141 1.00 63.38 194 ARG A N 1
ATOM 1448 C CA . ARG A 1 194 ? -32.049 3.514 -28.314 1.00 63.38 194 ARG A CA 1
ATOM 1449 C C . ARG A 1 194 ? -32.656 3.909 -26.969 1.00 63.38 194 ARG A C 1
ATOM 1451 O O . ARG A 1 194 ? -32.736 5.097 -26.666 1.00 63.38 194 ARG A O 1
ATOM 1458 N N . LEU A 1 195 ? -32.974 2.932 -26.116 1.00 63.03 195 LEU A N 1
ATOM 1459 C CA . LEU A 1 195 ? -33.515 3.180 -24.774 1.00 63.03 195 LEU A CA 1
ATOM 1460 C C . LEU A 1 195 ? -32.492 3.843 -23.832 1.00 63.03 195 LEU A C 1
ATOM 1462 O O . LEU A 1 195 ? -32.862 4.726 -23.066 1.00 63.03 195 LEU A O 1
ATOM 1466 N N . ALA A 1 196 ? -31.207 3.487 -23.922 1.00 60.22 196 ALA A N 1
ATOM 1467 C CA . ALA A 1 196 ? -30.127 4.086 -23.131 1.00 60.22 196 ALA A CA 1
ATOM 1468 C C . ALA A 1 196 ? -29.818 5.538 -23.522 1.00 60.22 196 ALA A C 1
ATOM 1470 O O . ALA A 1 196 ? -29.282 6.288 -22.710 1.00 60.22 196 ALA A O 1
ATOM 1471 N N . SER A 1 197 ? -30.174 5.959 -24.741 1.00 67.19 197 SER A N 1
ATOM 1472 C CA . SER A 1 197 ? -30.052 7.361 -25.160 1.00 67.19 197 SER A CA 1
ATOM 1473 C C . SER A 1 197 ? -31.093 8.280 -24.502 1.00 67.19 197 SER A C 1
ATOM 1475 O O . SER A 1 197 ? -30.918 9.502 -24.467 1.00 67.19 197 SER A O 1
ATOM 1477 N N . ALA A 1 198 ? -32.164 7.715 -23.935 1.00 66.88 198 ALA A N 1
ATOM 1478 C CA . ALA A 1 198 ? -33.219 8.482 -23.300 1.00 66.88 198 ALA A CA 1
ATOM 1479 C C . ALA A 1 198 ? -32.802 8.959 -21.901 1.00 66.88 198 ALA A C 1
ATOM 1481 O O . ALA A 1 198 ? -32.785 8.206 -20.932 1.00 66.88 198 ALA A O 1
ATOM 1482 N N . GLN A 1 199 ? -32.524 10.256 -21.776 1.00 63.88 199 GLN A N 1
ATOM 1483 C CA . GLN A 1 199 ? -32.070 10.848 -20.512 1.00 63.88 199 GLN A CA 1
ATOM 1484 C C . GLN A 1 199 ? -33.206 11.136 -19.514 1.00 63.88 199 GLN A C 1
ATOM 1486 O O . GLN A 1 199 ? -32.935 11.374 -18.343 1.00 63.88 199 GLN A O 1
ATOM 1491 N N . THR A 1 200 ? -34.476 11.121 -19.939 1.00 69.00 200 THR A N 1
ATOM 1492 C CA . THR A 1 200 ? -35.640 11.430 -19.083 1.00 69.00 200 THR A CA 1
ATOM 1493 C C . THR A 1 200 ? -36.763 10.412 -19.266 1.00 69.00 200 THR A C 1
ATOM 1495 O O . THR A 1 200 ? -36.894 9.817 -20.336 1.00 69.00 200 THR A O 1
ATOM 1498 N N . LEU A 1 201 ? -37.640 10.256 -18.262 1.00 64.31 201 LEU A N 1
ATOM 1499 C CA . LEU A 1 201 ? -38.789 9.337 -18.350 1.00 64.31 201 LEU A CA 1
ATOM 1500 C C . LEU A 1 201 ? -39.733 9.698 -19.504 1.00 64.31 201 LEU A C 1
ATOM 1502 O O . LEU A 1 201 ? -40.353 8.818 -20.094 1.00 64.31 201 LEU A O 1
ATOM 1506 N N . ALA A 1 202 ? -39.845 10.989 -19.829 1.00 64.31 202 ALA A N 1
ATOM 1507 C CA . ALA A 1 202 ? -40.672 11.464 -20.933 1.00 64.31 202 ALA A CA 1
ATOM 1508 C C . ALA A 1 202 ? -40.092 11.057 -22.297 1.00 64.31 202 ALA A C 1
ATOM 1510 O O . ALA A 1 202 ? -40.842 10.581 -23.147 1.00 64.31 202 ALA A O 1
ATOM 1511 N N . ALA A 1 203 ? -38.773 11.195 -22.483 1.00 66.06 203 ALA A N 1
ATOM 1512 C CA . ALA A 1 203 ? -38.080 10.744 -23.690 1.00 66.06 203 ALA A CA 1
ATOM 1513 C C . ALA A 1 203 ? -38.149 9.216 -23.828 1.00 66.06 203 ALA A C 1
ATOM 1515 O O . ALA A 1 203 ? -38.528 8.703 -24.875 1.00 66.06 203 ALA A O 1
ATOM 1516 N N . LEU A 1 204 ? -37.904 8.496 -22.733 1.00 68.62 204 LEU A N 1
ATOM 1517 C CA . LEU A 1 204 ? -37.939 7.035 -22.694 1.00 68.62 204 LEU A CA 1
ATOM 1518 C C . LEU A 1 204 ? -39.327 6.483 -23.025 1.00 68.62 204 LEU A C 1
ATOM 1520 O O . LEU A 1 204 ? -39.460 5.534 -23.789 1.00 68.62 204 LEU A O 1
ATOM 1524 N N . ALA A 1 205 ? -40.381 7.111 -22.502 1.00 63.44 205 ALA A N 1
ATOM 1525 C CA . ALA A 1 205 ? -41.747 6.722 -22.825 1.00 63.44 205 ALA A CA 1
ATOM 1526 C C . ALA A 1 205 ? -42.139 7.016 -24.285 1.00 63.44 205 ALA A C 1
ATOM 1528 O O . ALA A 1 205 ? -43.076 6.396 -24.783 1.00 63.44 205 ALA A O 1
ATOM 1529 N N . SER A 1 206 ? -41.462 7.955 -24.955 1.00 64.88 206 SER A N 1
ATOM 1530 C CA . SER A 1 206 ? -41.639 8.217 -26.387 1.00 64.88 206 SER A CA 1
ATOM 1531 C C . SER A 1 206 ? -40.932 7.162 -27.243 1.00 64.88 206 SER A C 1
ATOM 1533 O O . SER A 1 206 ? -41.507 6.714 -28.228 1.00 64.88 206 SER A O 1
ATOM 1535 N N . GLU A 1 207 ? -39.731 6.735 -26.843 1.00 65.88 207 GLU A N 1
ATOM 1536 C CA . GLU A 1 207 ? -38.971 5.658 -27.500 1.00 65.88 207 GLU A CA 1
ATOM 1537 C C . GLU A 1 207 ? -39.674 4.296 -27.363 1.00 65.88 207 GLU A C 1
ATOM 1539 O O . GLU A 1 207 ? -39.790 3.548 -28.331 1.00 65.88 207 GLU A O 1
ATOM 1544 N N . LEU A 1 208 ? -40.235 4.001 -26.183 1.00 62.72 208 LEU A N 1
ATOM 1545 C CA . LEU A 1 208 ? -40.984 2.763 -25.924 1.00 62.72 208 LEU A CA 1
ATOM 1546 C C . LEU A 1 208 ? -42.292 2.662 -26.724 1.00 62.72 208 LEU A C 1
ATOM 1548 O O . LEU A 1 208 ? -42.741 1.560 -27.012 1.00 62.72 208 LEU A O 1
ATOM 1552 N N . ALA A 1 209 ? -42.903 3.788 -27.105 1.00 59.09 209 ALA A N 1
ATOM 1553 C CA . ALA A 1 209 ? -44.138 3.801 -27.894 1.00 59.09 209 ALA A CA 1
ATOM 1554 C C . ALA A 1 209 ? -43.923 3.465 -29.385 1.00 59.09 209 ALA A C 1
ATOM 1556 O O . ALA A 1 209 ? -44.902 3.298 -30.110 1.00 59.09 209 ALA A O 1
ATOM 1557 N N . GLY A 1 210 ? -42.667 3.411 -29.849 1.00 54.44 210 GLY A N 1
ATOM 1558 C CA . GLY A 1 210 ? -42.299 3.125 -31.240 1.00 54.44 210 GLY A CA 1
ATOM 1559 C C . GLY A 1 210 ? -41.848 1.685 -31.512 1.00 54.44 210 GLY A C 1
ATOM 1560 O O . GLY A 1 210 ? -41.445 1.398 -32.638 1.00 54.44 210 GLY A O 1
ATOM 1561 N N . LEU A 1 211 ? -41.871 0.799 -30.511 1.00 57.50 211 LEU A N 1
ATOM 1562 C CA . LEU A 1 211 ? -41.458 -0.603 -30.641 1.00 57.50 211 LEU A CA 1
ATOM 1563 C C . LEU A 1 211 ? -42.681 -1.498 -30.908 1.00 57.50 211 LEU A C 1
ATOM 1565 O O . LEU A 1 211 ? -43.611 -1.518 -30.107 1.00 57.50 211 LEU A O 1
ATOM 1569 N N . ASP A 1 212 ? -42.670 -2.247 -32.016 1.00 47.53 212 ASP A N 1
ATOM 1570 C CA . ASP A 1 212 ? -43.652 -3.309 -32.294 1.00 47.53 212 ASP A CA 1
ATOM 1571 C C . ASP A 1 212 ? -43.275 -4.553 -31.468 1.00 47.53 212 ASP A C 1
ATOM 1573 O O . ASP A 1 212 ? -42.220 -5.153 -31.685 1.00 47.53 212 ASP A O 1
ATOM 1577 N N . MET A 1 213 ? -44.113 -4.935 -30.500 1.00 52.16 213 MET A N 1
ATOM 1578 C CA . MET A 1 213 ? -43.829 -6.021 -29.551 1.00 52.16 213 MET A CA 1
ATOM 1579 C C . MET A 1 213 ? -44.784 -7.210 -29.771 1.00 52.16 213 MET A C 1
ATOM 1581 O O . MET A 1 213 ? -45.992 -7.004 -29.864 1.00 52.16 213 MET A O 1
ATOM 1585 N N . PRO A 1 214 ? -44.298 -8.468 -29.856 1.00 43.28 214 PRO A N 1
ATOM 1586 C CA . PRO A 1 214 ? -45.167 -9.626 -30.075 1.00 43.28 214 PRO A CA 1
ATOM 1587 C C . PRO A 1 214 ? -45.935 -10.063 -28.811 1.00 43.28 214 PRO A C 1
ATOM 1589 O O . PRO A 1 214 ? -45.479 -9.872 -27.681 1.00 43.28 214 PRO A O 1
ATOM 1592 N N . ALA A 1 215 ? -47.079 -10.720 -29.031 1.00 42.47 215 ALA A N 1
ATOM 1593 C CA . ALA A 1 215 ? -48.158 -10.913 -28.061 1.00 42.47 215 ALA A CA 1
ATOM 1594 C C . ALA A 1 215 ? -47.942 -11.956 -26.931 1.00 42.47 215 ALA A C 1
ATOM 1596 O O . ALA A 1 215 ? -47.379 -13.032 -27.136 1.00 42.47 215 ALA A O 1
ATOM 1597 N N . GLN A 1 216 ? -48.557 -11.607 -25.789 1.00 54.00 216 GLN A N 1
ATOM 1598 C CA . GLN A 1 216 ? -49.056 -12.369 -24.622 1.00 54.00 216 GLN A CA 1
ATOM 1599 C C . GLN A 1 216 ? -48.136 -13.015 -23.558 1.00 54.00 216 GLN A C 1
ATOM 1601 O O . GLN A 1 216 ? -47.489 -14.039 -23.761 1.00 54.00 216 GLN A O 1
ATOM 1606 N N . THR A 1 217 ? -48.323 -12.518 -22.323 1.00 46.75 217 THR A N 1
ATOM 1607 C CA . THR A 1 217 ? -48.741 -13.318 -21.150 1.00 46.75 217 THR A CA 1
ATOM 1608 C C . THR A 1 217 ? -49.978 -12.620 -20.555 1.00 46.75 217 THR A C 1
ATOM 1610 O O . THR A 1 217 ? -49.959 -11.398 -20.421 1.00 46.75 217 THR A O 1
ATOM 1613 N N . ASP A 1 218 ? -51.055 -13.340 -20.227 1.00 50.22 218 ASP A N 1
ATOM 1614 C CA . ASP A 1 218 ? -52.237 -12.742 -19.582 1.00 50.22 218 ASP A CA 1
ATOM 1615 C C . ASP A 1 218 ? -51.899 -12.309 -18.142 1.00 50.22 218 ASP A C 1
ATOM 1617 O O . ASP A 1 218 ? -51.630 -13.142 -17.273 1.00 50.22 218 ASP A O 1
ATOM 1621 N N . LEU A 1 219 ? -51.948 -11.002 -17.863 1.00 54.81 219 LEU A N 1
ATOM 1622 C CA . LEU A 1 219 ? -52.010 -10.492 -16.491 1.00 54.81 219 LEU A CA 1
ATOM 1623 C C . LEU A 1 219 ? -53.390 -10.838 -15.923 1.00 54.81 219 LEU A C 1
ATOM 1625 O O . LEU A 1 219 ? -54.395 -10.224 -16.286 1.00 54.81 219 LEU A O 1
ATOM 1629 N N . ALA A 1 220 ? -53.450 -11.811 -15.012 1.00 54.22 220 ALA A N 1
ATOM 1630 C CA . ALA A 1 220 ? -54.656 -12.044 -14.227 1.00 54.22 220 ALA A CA 1
ATOM 1631 C C . ALA A 1 220 ? -55.033 -10.744 -13.483 1.00 54.22 220 ALA A C 1
ATOM 1633 O O . ALA A 1 220 ? -54.150 -10.091 -12.917 1.00 54.22 220 ALA A O 1
ATOM 1634 N N . PRO A 1 221 ? -56.315 -10.335 -13.458 1.00 52.88 221 PRO A N 1
ATOM 1635 C CA . PRO A 1 221 ? -56.730 -9.125 -12.762 1.00 52.88 221 PRO A CA 1
ATOM 1636 C C . PRO A 1 221 ? -56.658 -9.378 -11.251 1.00 52.88 221 PRO A C 1
ATOM 1638 O O . PRO A 1 221 ? -57.618 -9.848 -10.646 1.00 52.88 221 PRO A O 1
ATOM 1641 N N . ALA A 1 222 ? -55.507 -9.112 -10.637 1.00 49.12 222 ALA A N 1
ATOM 1642 C CA . ALA A 1 222 ? -55.305 -9.287 -9.204 1.00 49.12 222 ALA A CA 1
ATOM 1643 C C . ALA A 1 222 ? -55.306 -7.924 -8.506 1.00 49.12 222 ALA A C 1
ATOM 1645 O O . ALA A 1 222 ? -54.455 -7.074 -8.758 1.00 49.12 222 ALA A O 1
ATOM 1646 N N . ALA A 1 223 ? -56.282 -7.726 -7.622 1.00 47.69 223 ALA A N 1
ATOM 1647 C CA . ALA A 1 223 ? -56.493 -6.506 -6.848 1.00 47.69 223 ALA A CA 1
ATOM 1648 C C . ALA A 1 223 ? -55.509 -6.320 -5.668 1.00 47.69 223 ALA A C 1
ATOM 1650 O O . ALA A 1 223 ? -55.739 -5.441 -4.849 1.00 47.69 223 ALA A O 1
ATOM 1651 N N . ASP A 1 224 ? -54.429 -7.103 -5.585 1.00 61.53 224 ASP A N 1
ATOM 1652 C CA . ASP A 1 224 ? -53.420 -7.031 -4.516 1.00 61.53 224 ASP A CA 1
ATOM 1653 C C . ASP A 1 224 ? -52.051 -7.488 -5.056 1.00 61.53 224 ASP A C 1
ATOM 1655 O O . ASP A 1 224 ? -51.661 -8.651 -4.944 1.00 61.53 224 ASP A O 1
ATOM 1659 N N . LEU A 1 225 ? -51.323 -6.581 -5.716 1.00 72.69 225 LEU A N 1
ATOM 1660 C CA . LEU A 1 225 ? -49.933 -6.834 -6.106 1.00 72.69 225 LEU A CA 1
ATOM 1661 C C . LEU A 1 225 ? -49.013 -6.647 -4.889 1.00 72.69 225 LEU A C 1
ATOM 1663 O O . LEU A 1 225 ? -49.153 -5.637 -4.191 1.00 72.69 225 LEU A O 1
ATOM 1667 N N . PRO A 1 226 ? -48.049 -7.556 -4.640 1.00 80.38 226 PRO A N 1
ATOM 1668 C CA . PRO A 1 226 ? -47.082 -7.364 -3.568 1.00 80.38 226 PRO A CA 1
ATOM 1669 C C . PRO A 1 226 ? -46.246 -6.111 -3.843 1.00 80.38 226 PRO A C 1
ATOM 1671 O O . PRO A 1 226 ? -45.912 -5.802 -4.990 1.00 80.38 226 PRO A O 1
ATOM 1674 N N . LEU A 1 227 ? -45.903 -5.372 -2.786 1.00 84.25 227 LEU A N 1
ATOM 1675 C CA . LEU A 1 227 ? -45.019 -4.220 -2.928 1.00 84.25 227 LEU A CA 1
ATOM 1676 C C . LEU A 1 227 ? -43.618 -4.695 -3.346 1.00 84.25 227 LEU A C 1
ATOM 1678 O O . LEU A 1 227 ? -43.122 -5.672 -2.787 1.00 84.25 227 LEU A O 1
ATOM 1682 N N . PRO A 1 228 ? -42.948 -3.993 -4.278 1.00 87.00 228 PRO A N 1
ATOM 1683 C CA . PRO A 1 228 ? -41.619 -4.383 -4.748 1.00 87.00 228 PRO A CA 1
ATOM 1684 C C . PRO A 1 228 ? -40.542 -4.251 -3.662 1.00 87.00 228 PRO A C 1
ATOM 1686 O O . PRO A 1 228 ? -39.483 -4.855 -3.779 1.00 87.00 228 PRO A O 1
ATOM 1689 N N . VAL A 1 229 ? -40.791 -3.473 -2.607 1.00 87.12 229 VAL A N 1
ATOM 1690 C CA . VAL A 1 229 ? -39.884 -3.294 -1.469 1.00 87.12 229 VAL A CA 1
ATOM 1691 C C . VAL A 1 229 ? -40.694 -3.169 -0.179 1.00 87.12 229 VAL A C 1
ATOM 1693 O O . VAL A 1 229 ? -41.803 -2.622 -0.187 1.00 87.12 229 VAL A O 1
ATOM 1696 N N . ALA A 1 230 ? -40.123 -3.601 0.944 1.00 81.69 230 ALA A N 1
ATOM 1697 C CA . ALA A 1 230 ? -40.674 -3.308 2.260 1.00 81.69 230 ALA A CA 1
ATOM 1698 C C . ALA A 1 230 ? -40.521 -1.811 2.590 1.00 81.69 230 ALA A C 1
ATOM 1700 O O . ALA A 1 230 ? -39.423 -1.249 2.550 1.00 81.69 230 ALA A O 1
ATOM 1701 N N . GLY A 1 231 ? -41.624 -1.147 2.936 1.00 78.12 231 GLY A N 1
ATOM 1702 C CA . GLY A 1 231 ? -41.610 0.283 3.216 1.00 78.12 231 GLY A CA 1
ATOM 1703 C C . GLY A 1 231 ? -42.988 0.875 3.478 1.00 78.12 231 GLY A C 1
ATOM 1704 O O . GLY A 1 231 ? -43.997 0.174 3.510 1.00 78.12 231 GLY A O 1
ATOM 1705 N N . ILE A 1 232 ? -43.024 2.192 3.671 1.00 76.75 232 ILE A N 1
ATOM 1706 C CA . ILE A 1 232 ? -44.257 2.944 3.927 1.00 76.75 232 ILE A CA 1
ATOM 1707 C C . ILE A 1 232 ? -44.661 3.670 2.646 1.00 76.75 232 ILE A C 1
ATOM 1709 O O . ILE A 1 232 ? -43.876 4.444 2.092 1.00 76.75 232 ILE A O 1
ATOM 1713 N N . ILE A 1 233 ? -45.895 3.454 2.190 1.00 79.88 233 ILE A N 1
ATOM 1714 C CA . ILE A 1 233 ? -46.454 4.182 1.048 1.00 79.88 233 ILE A CA 1
ATOM 1715 C C . ILE A 1 233 ? -46.655 5.648 1.448 1.00 79.88 233 ILE A C 1
ATOM 1717 O O . ILE A 1 233 ? -47.326 5.954 2.434 1.00 79.88 233 ILE A O 1
ATOM 1721 N N . ARG A 1 234 ? -46.085 6.566 0.667 1.00 70.75 234 ARG A N 1
ATOM 1722 C CA . ARG A 1 234 ? -46.287 8.010 0.798 1.00 70.75 234 ARG A CA 1
ATOM 1723 C C . ARG A 1 234 ? -47.155 8.512 -0.350 1.00 70.75 234 ARG A C 1
ATOM 1725 O O . ARG A 1 234 ? -47.007 8.086 -1.492 1.00 70.75 234 ARG A O 1
ATOM 1732 N N . THR A 1 235 ? -48.050 9.446 -0.049 1.00 59.59 235 THR A N 1
ATOM 1733 C CA . THR A 1 235 ? -48.833 10.160 -1.065 1.00 59.59 235 THR A CA 1
ATOM 1734 C C . THR A 1 235 ? -47.888 10.984 -1.944 1.00 59.59 235 THR A C 1
ATOM 1736 O O . THR A 1 235 ? -47.135 11.803 -1.413 1.00 59.59 235 THR A O 1
ATOM 1739 N N . GLY A 1 236 ? -47.903 10.740 -3.258 1.00 55.53 236 GLY A N 1
ATOM 1740 C CA . GLY A 1 236 ? -46.995 11.368 -4.225 1.00 55.53 236 GLY A CA 1
ATOM 1741 C C . GLY A 1 236 ? -47.138 12.892 -4.322 1.00 55.53 236 GLY A C 1
ATOM 1742 O O . GLY A 1 236 ? -48.142 13.474 -3.908 1.00 55.53 236 GLY A O 1
ATOM 1743 N N . THR A 1 237 ? -46.118 13.548 -4.876 1.00 51.25 237 THR A N 1
ATOM 1744 C CA . THR A 1 237 ? -46.148 14.975 -5.224 1.00 51.25 237 THR A CA 1
ATOM 1745 C C . THR A 1 237 ? -46.838 15.191 -6.581 1.00 51.25 237 THR A C 1
ATOM 1747 O O . THR A 1 237 ? -46.761 14.315 -7.443 1.00 51.25 237 THR A O 1
ATOM 1750 N N . PRO A 1 238 ? -47.491 16.349 -6.821 1.00 52.09 238 PRO A N 1
ATOM 1751 C CA . PRO A 1 238 ? -48.189 16.638 -8.084 1.00 52.09 238 PRO A CA 1
ATOM 1752 C C . PRO A 1 238 ? -47.321 16.484 -9.343 1.00 52.09 238 PRO A C 1
ATOM 1754 O O . PRO A 1 238 ? -47.845 16.193 -10.414 1.00 52.09 238 PRO A O 1
ATOM 1757 N N . ASP A 1 239 ? -46.003 16.644 -9.200 1.00 53.62 239 ASP A N 1
ATOM 1758 C CA . ASP A 1 239 ? -45.041 16.645 -10.305 1.00 53.62 239 ASP A CA 1
ATOM 1759 C C . ASP A 1 239 ? -44.548 15.243 -10.713 1.00 53.62 239 ASP A C 1
ATOM 1761 O O . ASP A 1 239 ? -43.819 15.117 -11.697 1.00 53.62 239 ASP A O 1
ATOM 1765 N N . ARG A 1 240 ? -44.909 14.173 -9.981 1.00 63.12 240 ARG A N 1
ATOM 1766 C CA . ARG A 1 240 ? -44.428 12.801 -10.247 1.00 63.12 240 ARG A CA 1
ATOM 1767 C C . ARG A 1 240 ? -45.562 11.767 -10.141 1.00 63.12 240 ARG A C 1
ATOM 1769 O O . ARG A 1 240 ? -45.875 11.320 -9.038 1.00 63.12 240 ARG A O 1
ATOM 1776 N N . PRO A 1 241 ? -46.190 11.357 -11.260 1.00 63.12 241 PRO A N 1
ATOM 1777 C CA . PRO A 1 241 ? -47.265 10.367 -11.237 1.00 63.12 241 PRO A CA 1
ATOM 1778 C C . PRO A 1 241 ? -46.739 8.958 -10.903 1.00 63.12 241 PRO A C 1
ATOM 1780 O O . PRO A 1 241 ? -45.902 8.408 -11.619 1.00 63.12 241 PRO A O 1
ATOM 1783 N N . GLY A 1 242 ? -47.262 8.348 -9.836 1.00 71.62 242 GLY A N 1
ATOM 1784 C CA . GLY A 1 242 ? -46.937 6.977 -9.425 1.00 71.62 242 GLY A CA 1
ATOM 1785 C C . GLY A 1 242 ? -47.139 6.731 -7.927 1.00 71.62 242 GLY A C 1
ATOM 1786 O O . GLY A 1 242 ? -47.574 7.620 -7.193 1.00 71.62 242 GLY A O 1
ATOM 1787 N N . ILE A 1 243 ? -46.826 5.515 -7.474 1.00 77.62 243 ILE A N 1
ATOM 1788 C CA . ILE A 1 243 ? -46.789 5.162 -6.046 1.00 77.62 243 ILE A CA 1
ATOM 1789 C C . ILE A 1 243 ? -45.386 5.446 -5.525 1.00 77.62 243 ILE A C 1
ATOM 1791 O O . ILE A 1 243 ? -44.411 5.014 -6.141 1.00 77.62 243 ILE A O 1
ATOM 1795 N N . THR A 1 244 ? -45.286 6.153 -4.397 1.00 78.88 244 THR A N 1
ATOM 1796 C CA . THR A 1 244 ? -44.003 6.398 -3.742 1.00 78.88 244 THR A CA 1
ATOM 1797 C C . THR A 1 244 ? -43.847 5.554 -2.484 1.00 78.88 244 THR A C 1
ATOM 1799 O O . THR A 1 244 ? -44.669 5.662 -1.577 1.00 78.88 244 THR A O 1
ATOM 1802 N N . ILE A 1 245 ? -42.794 4.738 -2.398 1.00 81.00 245 ILE A N 1
ATOM 1803 C CA . ILE A 1 245 ? -42.524 3.889 -1.227 1.00 81.00 245 ILE A CA 1
ATOM 1804 C C . ILE A 1 245 ? -41.253 4.374 -0.542 1.00 81.00 245 ILE A C 1
ATOM 1806 O O . ILE A 1 245 ? -40.191 4.415 -1.154 1.00 81.00 245 ILE A O 1
ATOM 1810 N N . ALA A 1 246 ? -41.360 4.746 0.729 1.00 78.25 246 ALA A N 1
ATOM 1811 C CA . ALA A 1 246 ? -40.210 5.050 1.565 1.00 78.25 246 ALA A CA 1
ATOM 1812 C C . ALA A 1 246 ? -39.656 3.736 2.137 1.00 78.25 246 ALA A C 1
ATOM 1814 O O . ALA A 1 246 ? -40.324 3.094 2.951 1.00 78.25 246 ALA A O 1
ATOM 1815 N N . ALA A 1 247 ? -38.461 3.339 1.699 1.00 80.56 247 ALA A N 1
ATOM 1816 C CA . ALA A 1 247 ? -37.809 2.088 2.086 1.00 80.56 247 ALA A CA 1
ATOM 1817 C C . ALA A 1 247 ? -36.530 2.334 2.899 1.00 80.56 247 ALA A C 1
ATOM 1819 O O . ALA A 1 247 ? -35.964 3.432 2.890 1.00 80.56 247 ALA A O 1
ATOM 1820 N N . ALA A 1 248 ? -36.081 1.311 3.628 1.00 76.69 248 ALA A N 1
ATOM 1821 C CA . ALA A 1 248 ? -34.812 1.372 4.345 1.00 76.69 248 ALA A CA 1
ATOM 1822 C C . ALA A 1 248 ? -33.621 1.406 3.361 1.00 76.69 248 ALA A C 1
ATOM 1824 O O . ALA A 1 248 ? -33.723 0.856 2.260 1.00 76.69 248 ALA A O 1
ATOM 1825 N N . PRO A 1 249 ? -32.477 2.003 3.744 1.00 79.44 249 PRO A N 1
ATOM 1826 C CA . PRO A 1 249 ? -31.257 1.908 2.950 1.00 79.44 249 PRO A CA 1
ATOM 1827 C C . PRO A 1 249 ? -30.881 0.447 2.695 1.00 79.44 249 PRO A C 1
ATOM 1829 O O . PRO A 1 249 ? -31.028 -0.394 3.589 1.00 79.44 249 PRO A O 1
ATOM 1832 N N . GLN A 1 250 ? -30.392 0.150 1.490 1.00 82.31 250 GLN A N 1
ATOM 1833 C CA . GLN A 1 250 ? -29.983 -1.193 1.065 1.00 82.31 250 GLN A CA 1
ATOM 1834 C C . GLN A 1 250 ? -31.109 -2.245 1.081 1.00 82.31 250 GLN A C 1
ATOM 1836 O O . GLN A 1 250 ? -30.819 -3.431 0.972 1.00 82.31 250 GLN A O 1
ATOM 1841 N N . ALA A 1 251 ? -32.381 -1.850 1.229 1.00 84.94 251 ALA A N 1
ATOM 1842 C CA . ALA A 1 251 ? -33.507 -2.781 1.158 1.00 84.94 251 ALA A CA 1
ATOM 1843 C C . ALA A 1 251 ? -33.558 -3.488 -0.202 1.00 84.94 251 ALA A C 1
ATOM 1845 O O . ALA A 1 251 ? -33.318 -2.857 -1.240 1.00 84.94 251 ALA A O 1
ATOM 1846 N N . LEU A 1 252 ? -33.883 -4.781 -0.182 1.00 89.25 252 LEU A N 1
ATOM 1847 C CA . LEU A 1 252 ? -33.997 -5.584 -1.392 1.00 89.25 252 LEU A CA 1
ATOM 1848 C C . LEU A 1 252 ? -35.263 -5.218 -2.169 1.00 89.25 252 LEU A C 1
ATOM 1850 O O . LEU A 1 252 ? -36.381 -5.328 -1.664 1.00 89.25 252 LEU A O 1
ATOM 1854 N N . VAL A 1 253 ? -35.081 -4.816 -3.424 1.00 90.06 253 VAL A N 1
ATOM 1855 C CA . VAL A 1 253 ? -36.172 -4.572 -4.366 1.00 90.06 253 VAL A CA 1
ATOM 1856 C C . VAL A 1 253 ? -36.397 -5.839 -5.180 1.00 90.06 253 VAL A C 1
ATOM 1858 O O . VAL A 1 253 ? -35.452 -6.413 -5.717 1.00 90.06 253 VAL A O 1
ATOM 1861 N N . THR A 1 254 ? -37.646 -6.281 -5.282 1.00 90.94 254 THR A N 1
ATOM 1862 C CA . THR A 1 254 ? -38.049 -7.518 -5.960 1.00 90.94 254 THR A CA 1
ATOM 1863 C C . THR A 1 254 ? -39.150 -7.277 -6.982 1.00 90.94 254 THR A C 1
ATOM 1865 O O . THR A 1 254 ? -39.880 -6.285 -6.922 1.00 90.94 254 THR A O 1
ATOM 1868 N N . SER A 1 255 ? -39.263 -8.184 -7.950 1.00 89.62 255 SER A N 1
ATOM 1869 C CA . SER A 1 255 ? -40.282 -8.108 -8.987 1.00 89.62 255 SER A CA 1
ATOM 1870 C C . SER A 1 255 ? -41.646 -8.493 -8.422 1.00 89.62 255 SER A C 1
ATOM 1872 O O . SER A 1 255 ? -41.802 -9.613 -7.940 1.00 89.62 255 SER A O 1
ATOM 1874 N N . PRO A 1 256 ? -42.669 -7.631 -8.503 1.00 85.00 256 PRO A N 1
ATOM 1875 C CA . PRO A 1 256 ? -43.987 -7.946 -7.953 1.00 85.00 256 PRO A CA 1
ATOM 1876 C C . PRO A 1 256 ? -44.701 -9.067 -8.725 1.00 85.00 256 PRO A C 1
ATOM 1878 O O . PRO A 1 256 ? -45.583 -9.735 -8.192 1.00 85.00 256 PRO A O 1
ATOM 1881 N N . VAL A 1 257 ? -44.322 -9.279 -9.987 1.00 84.81 257 VAL A N 1
ATOM 1882 C CA . VAL A 1 257 ? -44.898 -10.274 -10.901 1.00 84.81 257 VAL A CA 1
ATOM 1883 C C . VAL A 1 257 ? -43.812 -10.859 -11.800 1.00 84.81 257 VAL A C 1
ATOM 1885 O O . VAL A 1 257 ? -42.700 -10.336 -11.870 1.00 84.81 257 VAL A O 1
ATOM 1888 N N . ARG A 1 258 ? -44.125 -11.941 -12.515 1.00 84.06 258 ARG A N 1
ATOM 1889 C CA . ARG A 1 258 ? -43.262 -12.416 -13.599 1.00 84.06 258 ARG A CA 1
ATOM 1890 C C . ARG A 1 258 ? -43.302 -11.401 -14.747 1.00 84.06 258 ARG A C 1
ATOM 1892 O O . ARG A 1 258 ? -44.392 -11.028 -15.168 1.00 84.06 258 ARG A O 1
ATOM 1899 N N . ALA A 1 259 ? -42.146 -10.967 -15.241 1.00 84.31 259 ALA A N 1
ATOM 1900 C CA . ALA A 1 259 ? -42.050 -9.950 -16.287 1.00 84.31 259 ALA A CA 1
ATOM 1901 C C . ALA A 1 259 ? -40.751 -10.066 -17.093 1.00 84.31 259 ALA A C 1
ATOM 1903 O O . ALA A 1 259 ? -39.770 -10.635 -16.618 1.00 84.31 259 ALA A O 1
ATOM 1904 N N . THR A 1 260 ? -40.732 -9.500 -18.298 1.00 82.38 260 THR A N 1
ATOM 1905 C CA . THR A 1 260 ? -39.497 -9.354 -19.084 1.00 82.38 260 THR A CA 1
ATOM 1906 C C . THR A 1 260 ? -38.794 -8.057 -18.692 1.00 82.38 260 THR A C 1
ATOM 1908 O O . THR A 1 260 ? -39.438 -7.008 -18.640 1.00 82.38 260 THR A O 1
ATOM 1911 N N . LEU A 1 261 ? -37.489 -8.101 -18.421 1.00 84.50 261 LEU A N 1
ATOM 1912 C CA . LEU A 1 261 ? -36.690 -6.904 -18.163 1.00 84.50 261 LEU A CA 1
ATOM 1913 C C . LEU A 1 261 ? -36.370 -6.221 -19.492 1.00 84.50 261 LEU A C 1
ATOM 1915 O O . LEU A 1 261 ? -35.641 -6.769 -20.312 1.00 84.50 261 LEU A O 1
ATOM 1919 N N . LEU A 1 262 ? -36.907 -5.026 -19.717 1.00 78.12 262 LEU A N 1
ATOM 1920 C CA . LEU A 1 262 ? -36.698 -4.279 -20.961 1.00 78.12 262 LEU A CA 1
ATOM 1921 C C . LEU A 1 262 ? -35.508 -3.325 -20.885 1.00 78.12 262 LEU A C 1
ATOM 1923 O O . LEU A 1 262 ? -34.807 -3.120 -21.871 1.00 78.12 262 LEU A O 1
ATOM 1927 N N . PHE A 1 263 ? -35.283 -2.727 -19.718 1.00 81.31 263 PHE A N 1
ATOM 1928 C CA . PHE A 1 263 ? -34.222 -1.748 -19.528 1.00 81.31 263 PHE A CA 1
ATOM 1929 C C . PHE A 1 263 ? -33.696 -1.775 -18.098 1.00 81.31 263 PHE A C 1
ATOM 1931 O O . PHE A 1 263 ? -34.467 -1.926 -17.147 1.00 81.31 263 PHE A O 1
ATOM 1938 N N . ARG A 1 264 ? -32.384 -1.573 -17.967 1.00 87.69 264 ARG A N 1
ATOM 1939 C CA . ARG A 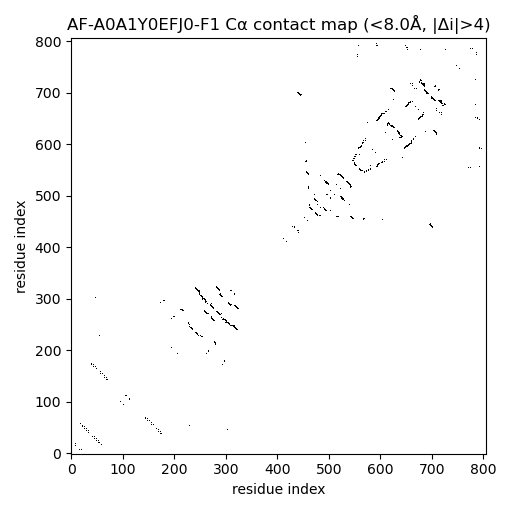1 264 ? -31.685 -1.339 -16.707 1.00 87.69 264 ARG A CA 1
ATOM 1940 C C . ARG A 1 264 ? -30.612 -0.281 -16.933 1.00 87.69 264 ARG A C 1
ATOM 1942 O O . ARG A 1 264 ? -29.709 -0.506 -17.736 1.00 87.69 264 ARG A O 1
ATOM 1949 N N . GLY A 1 265 ? -30.661 0.816 -16.189 1.00 82.00 265 GLY A N 1
ATOM 1950 C CA . GLY A 1 265 ? -29.618 1.837 -16.249 1.00 82.00 265 GLY A CA 1
ATOM 1951 C C . GLY A 1 265 ? -29.964 3.113 -15.485 1.00 82.00 265 GLY A C 1
ATOM 1952 O O . GLY A 1 265 ? -31.083 3.242 -14.979 1.00 82.00 265 GLY A O 1
ATOM 1953 N N . PRO A 1 266 ? -29.011 4.053 -15.384 1.00 82.06 266 PRO A N 1
ATOM 1954 C CA . PRO A 1 266 ? -29.243 5.337 -14.748 1.00 82.06 266 PRO A CA 1
ATOM 1955 C C . PRO A 1 266 ? -30.128 6.228 -15.626 1.00 82.06 266 PRO A C 1
ATOM 1957 O O . PRO A 1 266 ? -29.963 6.287 -16.843 1.00 82.06 266 PRO A O 1
ATOM 1960 N N . LEU A 1 267 ? -31.036 6.965 -14.994 1.00 73.94 267 LEU A N 1
ATOM 1961 C CA . LEU A 1 267 ? -31.883 7.961 -15.637 1.00 73.94 267 LEU A CA 1
ATOM 1962 C C . LEU A 1 267 ? -31.822 9.278 -14.853 1.00 73.94 267 LEU A C 1
ATOM 1964 O O . LEU A 1 267 ? -31.838 9.277 -13.614 1.00 73.94 267 LEU A O 1
ATOM 1968 N N . LEU A 1 268 ? -31.760 10.405 -15.567 1.00 68.62 268 LEU A N 1
ATOM 1969 C CA . LEU A 1 268 ? -31.649 11.731 -14.957 1.00 68.62 268 LEU A CA 1
ATOM 1970 C C . LEU A 1 268 ? -32.871 11.977 -14.054 1.00 68.62 268 LEU A C 1
ATOM 1972 O O . LEU A 1 268 ? -33.998 11.650 -14.423 1.00 68.62 268 LEU A O 1
ATOM 1976 N N . ASP A 1 269 ? -32.632 12.482 -12.842 1.00 66.19 269 ASP A N 1
ATOM 1977 C CA . ASP A 1 269 ? -33.616 12.699 -11.762 1.00 66.19 269 ASP A CA 1
ATOM 1978 C C . ASP A 1 269 ? -34.243 11.451 -11.101 1.00 66.19 269 ASP A C 1
ATOM 1980 O O . ASP A 1 269 ? -35.008 11.603 -10.137 1.00 66.19 269 ASP A O 1
ATOM 1984 N N . TYR A 1 270 ? -33.913 10.236 -11.562 1.00 67.00 270 TYR A N 1
ATOM 1985 C CA . TYR A 1 270 ? -34.516 8.973 -11.095 1.00 67.00 270 TYR A CA 1
ATOM 1986 C C . TYR A 1 270 ? -33.519 7.916 -10.584 1.00 67.00 270 TYR A C 1
ATOM 1988 O O . TYR A 1 270 ? -33.943 6.934 -9.969 1.00 67.00 270 TYR A O 1
ATOM 1996 N N . GLY A 1 271 ? -32.211 8.126 -10.763 1.00 74.38 271 GLY A N 1
ATOM 1997 C CA . GLY A 1 271 ? -31.183 7.164 -10.344 1.00 74.38 271 GLY A CA 1
ATOM 1998 C C . GLY A 1 271 ? -31.216 5.903 -11.208 1.00 74.38 271 GLY A C 1
ATOM 1999 O O . GLY A 1 271 ? -31.574 5.986 -12.381 1.00 74.38 271 GLY A O 1
ATOM 2000 N N . ASN A 1 272 ? -30.858 4.739 -10.658 1.00 84.88 272 ASN A N 1
ATOM 2001 C CA . ASN A 1 272 ? -30.990 3.488 -11.406 1.00 84.88 272 ASN A CA 1
ATOM 2002 C C . ASN A 1 272 ? -32.465 3.095 -11.546 1.00 84.88 272 ASN A C 1
ATOM 2004 O O . ASN A 1 272 ? -33.212 3.041 -10.563 1.00 84.88 272 ASN A O 1
ATOM 2008 N N . VAL A 1 273 ? -32.861 2.815 -12.787 1.00 85.12 273 VAL A N 1
ATOM 2009 C CA . VAL A 1 273 ? -34.215 2.437 -13.187 1.00 85.12 273 VAL A CA 1
ATOM 2010 C C . VAL A 1 273 ? -34.194 1.038 -13.788 1.00 85.12 273 VAL A C 1
ATOM 2012 O O . VAL A 1 273 ? -33.330 0.719 -14.606 1.00 85.12 273 VAL A O 1
ATOM 2015 N N . VAL A 1 274 ? -35.178 0.226 -13.407 1.00 86.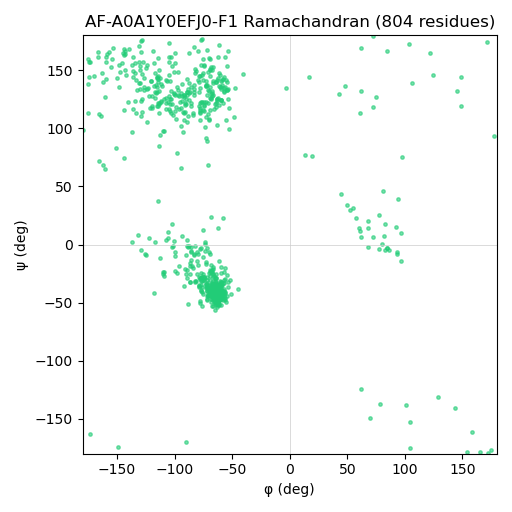75 274 VAL A N 1
ATOM 2016 C CA . VAL A 1 274 ? -35.507 -1.045 -14.055 1.00 86.75 274 VAL A CA 1
ATOM 2017 C C . VAL A 1 274 ? -36.904 -0.937 -14.652 1.00 86.75 274 VAL A C 1
ATOM 2019 O O . VAL A 1 274 ? -37.844 -0.502 -13.982 1.00 86.75 274 VAL A O 1
ATOM 2022 N N . ILE A 1 275 ? -37.038 -1.324 -15.920 1.00 84.69 275 ILE A N 1
ATOM 2023 C CA . ILE A 1 275 ? -38.320 -1.362 -16.627 1.00 84.69 275 ILE A CA 1
ATOM 2024 C C . ILE A 1 275 ? -38.689 -2.805 -16.900 1.00 84.69 275 ILE A C 1
ATOM 2026 O O . ILE A 1 275 ? -37.936 -3.536 -17.543 1.00 84.69 275 ILE A O 1
ATOM 2030 N N . LEU A 1 276 ? -39.867 -3.185 -16.421 1.00 84.62 276 LEU A N 1
ATOM 2031 C CA . LEU A 1 276 ? -40.424 -4.517 -16.568 1.00 84.62 276 LEU A CA 1
ATOM 2032 C C . LEU A 1 276 ? -41.682 -4.478 -17.429 1.00 84.62 276 LEU A C 1
ATOM 2034 O O . LEU A 1 276 ? -42.531 -3.603 -17.260 1.00 84.62 276 LEU A O 1
ATOM 2038 N N . GLU A 1 277 ? -41.825 -5.475 -18.288 1.00 80.44 277 GLU A N 1
ATOM 2039 C CA . GLU A 1 277 ? -43.019 -5.727 -19.089 1.00 80.44 277 GLU A CA 1
ATOM 2040 C C . GLU A 1 277 ? -43.687 -7.027 -18.616 1.00 80.44 277 GLU A C 1
ATOM 2042 O O . GLU A 1 277 ? -43.267 -8.124 -19.004 1.00 80.44 277 GLU A O 1
ATOM 2047 N N . PRO A 1 278 ? -44.672 -6.942 -17.704 1.00 77.50 278 PRO A N 1
ATOM 2048 C CA . PRO A 1 278 ? -45.439 -8.107 -17.261 1.00 77.50 278 PRO A CA 1
ATOM 2049 C C . PRO A 1 278 ? -46.489 -8.595 -18.268 1.00 77.50 278 PRO A C 1
ATOM 2051 O O . PRO A 1 278 ? -46.816 -9.779 -18.271 1.00 77.50 278 PRO A O 1
ATOM 2054 N N . ALA A 1 279 ? -47.025 -7.705 -19.106 1.00 72.69 279 ALA A N 1
ATOM 2055 C CA . ALA A 1 279 ? -47.924 -8.035 -20.210 1.00 72.69 279 ALA A CA 1
ATOM 2056 C C . ALA A 1 279 ? -47.828 -6.970 -21.307 1.00 72.69 279 ALA A C 1
ATOM 2058 O O . ALA A 1 279 ? -47.277 -5.893 -21.086 1.00 72.69 279 ALA A O 1
ATOM 2059 N N . GLU A 1 280 ? -48.420 -7.272 -22.460 1.00 66.19 280 GLU A N 1
ATOM 2060 C CA . GLU A 1 280 ? -48.518 -6.359 -23.599 1.00 66.19 280 GLU A CA 1
ATOM 2061 C C . GLU A 1 280 ? -49.150 -5.022 -23.174 1.00 66.19 280 GLU A C 1
ATOM 2063 O O . GLU A 1 280 ? -50.142 -4.989 -22.438 1.00 66.19 280 GLU A O 1
ATOM 2068 N N . ASP A 1 281 ? -48.526 -3.920 -23.592 1.00 65.56 281 ASP A N 1
ATOM 2069 C CA . ASP A 1 281 ? -48.907 -2.544 -23.256 1.00 65.56 281 ASP A CA 1
ATOM 2070 C C . ASP A 1 281 ? -48.893 -2.182 -21.759 1.00 65.56 281 ASP A C 1
ATOM 2072 O O . ASP A 1 281 ? -49.439 -1.139 -21.382 1.00 65.56 281 ASP A O 1
ATOM 2076 N N . VAL A 1 282 ? -48.277 -2.993 -20.888 1.00 73.25 282 VAL A N 1
ATOM 2077 C CA . VAL A 1 282 ? -48.131 -2.698 -19.455 1.00 73.25 282 VAL A CA 1
ATOM 2078 C C . VAL A 1 282 ? -46.657 -2.632 -19.086 1.00 73.25 282 VAL A C 1
ATOM 2080 O O . VAL A 1 282 ? -45.947 -3.629 -19.137 1.00 73.25 282 VAL A O 1
ATOM 2083 N N . LEU A 1 283 ? -46.217 -1.458 -18.633 1.00 77.38 283 LEU A N 1
ATOM 2084 C CA . LEU A 1 283 ? -44.854 -1.236 -18.155 1.00 77.38 283 LEU A CA 1
ATOM 2085 C C . LEU A 1 283 ? -44.846 -0.892 -16.673 1.00 77.38 283 LEU A C 1
ATOM 2087 O O . LEU A 1 283 ? -45.580 -0.001 -16.234 1.00 77.38 283 LEU A O 1
ATOM 2091 N N . PHE A 1 284 ? -43.984 -1.570 -15.920 1.00 83.12 284 PHE A N 1
ATOM 2092 C CA . PHE A 1 284 ? -43.638 -1.210 -14.552 1.00 83.12 284 PHE A CA 1
ATOM 2093 C C . PHE A 1 284 ? -42.271 -0.536 -14.569 1.00 83.12 284 PHE A C 1
ATOM 2095 O O . PHE A 1 284 ? -41.262 -1.165 -14.878 1.00 83.12 284 PHE A O 1
ATOM 2102 N N . VAL A 1 285 ? -42.249 0.752 -14.237 1.00 84.06 285 VAL A N 1
ATOM 2103 C CA . VAL A 1 285 ? -41.011 1.521 -14.077 1.00 84.06 285 VAL A CA 1
ATOM 2104 C C . VAL A 1 285 ? -40.696 1.600 -12.593 1.00 84.06 285 VAL A C 1
ATOM 2106 O O . VAL A 1 285 ? -41.469 2.202 -11.850 1.00 84.06 285 VAL A O 1
ATOM 2109 N N . ILE A 1 286 ? -39.589 0.990 -12.173 1.00 87.19 286 ILE A N 1
ATOM 2110 C CA . ILE A 1 286 ? -39.133 0.973 -10.781 1.00 87.19 286 ILE A CA 1
ATOM 2111 C C . ILE A 1 286 ? -37.817 1.743 -10.705 1.00 87.19 286 ILE A C 1
ATOM 2113 O O . ILE A 1 286 ? -36.840 1.379 -11.356 1.00 87.19 286 ILE A O 1
ATOM 2117 N N . ALA A 1 287 ? -37.801 2.819 -9.921 1.00 83.81 287 ALA A N 1
ATOM 2118 C CA . ALA A 1 287 ? -36.680 3.755 -9.819 1.00 83.81 287 ALA A CA 1
ATOM 2119 C C . ALA A 1 287 ? -36.270 4.016 -8.360 1.00 83.81 287 ALA A C 1
ATOM 2121 O O . ALA A 1 287 ? -37.038 3.732 -7.441 1.00 83.81 287 ALA A O 1
ATOM 2122 N N . GLY A 1 288 ? -35.090 4.611 -8.150 1.00 77.94 288 GLY A N 1
ATOM 2123 C CA . GLY A 1 288 ? -34.582 4.985 -6.819 1.00 77.94 288 GLY A CA 1
ATOM 2124 C C . GLY A 1 288 ? -33.626 3.971 -6.176 1.00 77.94 288 GLY A C 1
ATOM 2125 O O . GLY A 1 288 ? -33.287 4.108 -4.999 1.00 77.94 288 GLY A O 1
ATOM 2126 N N . MET A 1 289 ? -33.179 2.967 -6.935 1.00 87.25 289 MET A N 1
ATOM 2127 C CA . MET A 1 289 ? -32.187 1.980 -6.495 1.00 87.25 289 MET A CA 1
ATOM 2128 C C . MET A 1 289 ? -30.761 2.534 -6.632 1.00 87.25 289 MET A C 1
ATOM 2130 O O . MET A 1 289 ? -30.484 3.339 -7.524 1.00 87.25 289 MET A O 1
ATOM 2134 N N . ALA A 1 290 ? -29.847 2.096 -5.763 1.00 84.38 290 ALA A N 1
ATOM 2135 C CA . ALA A 1 290 ? -28.410 2.340 -5.930 1.00 84.38 290 ALA A CA 1
ATOM 2136 C C . ALA A 1 290 ? -27.757 1.272 -6.805 1.00 84.38 290 ALA A C 1
ATOM 2138 O O . ALA A 1 290 ? -26.852 1.586 -7.568 1.00 84.38 290 ALA A O 1
ATOM 2139 N N . GLU A 1 291 ? -28.257 0.043 -6.753 1.00 87.44 291 GLU A N 1
ATOM 2140 C CA . GLU A 1 291 ? -27.773 -1.072 -7.559 1.00 87.44 291 GLU A CA 1
ATOM 2141 C C . GLU A 1 291 ? -28.960 -1.764 -8.222 1.00 87.44 291 GLU A C 1
ATOM 2143 O O . GLU A 1 291 ? -30.004 -1.920 -7.592 1.00 87.44 291 GLU A O 1
ATOM 2148 N N . ALA A 1 292 ? -28.820 -2.155 -9.489 1.00 88.50 292 ALA A N 1
ATOM 2149 C CA . ALA A 1 292 ? -29.864 -2.840 -10.241 1.00 88.50 292 ALA A CA 1
ATOM 2150 C C . ALA A 1 292 ? -29.334 -4.151 -10.843 1.00 88.50 292 ALA A C 1
ATOM 2152 O O . ALA A 1 292 ? -28.250 -4.202 -11.431 1.00 88.50 292 ALA A O 1
ATOM 2153 N N . PHE A 1 293 ? -30.131 -5.206 -10.730 1.00 87.44 293 PHE A N 1
ATOM 2154 C CA . PHE A 1 293 ? -29.812 -6.568 -11.142 1.00 87.44 293 PHE A CA 1
ATOM 2155 C C . PHE A 1 293 ? -30.502 -6.948 -12.460 1.00 87.44 293 PHE A C 1
ATOM 2157 O O . PHE A 1 293 ? -31.468 -6.310 -12.878 1.00 87.44 293 PHE A O 1
ATOM 2164 N N . GLY A 1 294 ? -29.990 -7.998 -13.108 1.00 83.25 294 GLY A N 1
ATOM 2165 C CA . GLY A 1 294 ? -30.519 -8.548 -14.361 1.00 83.25 294 GLY A CA 1
ATOM 2166 C C . GLY A 1 294 ? -30.025 -7.847 -15.631 1.00 83.25 294 GLY A C 1
ATOM 2167 O O . GLY A 1 294 ? -29.431 -6.768 -15.590 1.00 83.25 294 GLY A O 1
ATOM 2168 N N . GLN A 1 295 ? -30.258 -8.480 -16.779 1.00 81.88 295 GLN A N 1
ATOM 2169 C CA . GLN A 1 295 ? -29.920 -7.955 -18.107 1.00 81.88 295 GLN A CA 1
ATOM 2170 C C . GLN A 1 295 ? -31.180 -7.733 -18.959 1.00 81.88 295 GLN A C 1
ATOM 2172 O O . GLN A 1 295 ? -32.153 -8.479 -18.824 1.00 81.88 295 GLN A O 1
ATOM 2177 N N . PRO A 1 296 ? -31.191 -6.726 -19.857 1.00 80.50 296 PRO A N 1
ATOM 2178 C CA . PRO A 1 296 ? -32.276 -6.564 -20.821 1.00 80.50 296 PRO A CA 1
ATOM 2179 C C . PRO A 1 296 ? -32.524 -7.849 -21.626 1.00 80.50 296 PRO A C 1
ATOM 2181 O O . PRO A 1 296 ? -31.587 -8.482 -22.108 1.00 80.50 296 PRO A O 1
ATOM 2184 N N . GLY A 1 297 ? -33.792 -8.235 -21.761 1.00 72.75 297 GLY A N 1
ATOM 2185 C CA . GLY A 1 297 ? -34.243 -9.464 -22.419 1.00 72.75 297 GLY A CA 1
ATOM 2186 C C . GLY A 1 297 ? -34.439 -10.666 -21.486 1.00 72.75 297 GLY A C 1
ATOM 2187 O O . GLY A 1 297 ? -34.976 -11.685 -21.926 1.00 72.75 297 GLY A O 1
ATOM 2188 N N . GLU A 1 298 ? -34.047 -10.577 -20.212 1.00 80.50 298 GLU A N 1
ATOM 2189 C CA . GLU A 1 298 ? -34.244 -11.651 -19.231 1.00 80.50 298 GLU A CA 1
ATOM 2190 C C . GLU A 1 298 ? -35.695 -11.749 -18.746 1.00 80.50 298 GLU A C 1
ATOM 2192 O O . GLU A 1 298 ? -36.366 -10.743 -18.501 1.00 80.50 298 GLU A O 1
ATOM 2197 N N . ILE A 1 299 ? -36.177 -12.983 -18.560 1.00 82.25 299 ILE A N 1
ATOM 2198 C CA . ILE A 1 299 ? -37.471 -13.250 -17.926 1.00 82.25 299 ILE A CA 1
ATOM 2199 C C . ILE A 1 299 ? -37.269 -13.352 -16.412 1.00 82.25 299 ILE A C 1
ATOM 2201 O O . ILE A 1 299 ? -36.710 -14.325 -15.900 1.00 82.25 299 ILE A O 1
ATOM 2205 N N . ILE A 1 300 ? -37.777 -12.357 -15.693 1.00 84.25 300 ILE A N 1
ATOM 2206 C CA . ILE A 1 300 ? -37.705 -12.238 -14.240 1.00 84.25 300 ILE A CA 1
ATOM 2207 C C . ILE A 1 300 ? -38.946 -12.889 -13.621 1.00 84.25 300 ILE A C 1
ATOM 2209 O O . ILE A 1 300 ? -40.076 -12.609 -14.020 1.00 84.25 300 ILE A O 1
ATOM 2213 N N . ALA A 1 301 ? -38.753 -13.785 -12.653 1.00 84.00 301 ALA A N 1
ATOM 2214 C CA . ALA A 1 301 ? -39.853 -14.414 -11.921 1.00 84.00 301 ALA A CA 1
ATOM 2215 C C . ALA A 1 301 ? -40.486 -13.447 -10.901 1.00 84.00 301 ALA A C 1
ATOM 2217 O O . ALA A 1 301 ? -39.856 -12.484 -10.467 1.00 84.00 301 ALA A O 1
ATOM 2218 N N . ALA A 1 302 ? -41.722 -13.719 -10.474 1.00 83.94 302 ALA A N 1
ATOM 2219 C CA . ALA A 1 302 ? -42.306 -13.004 -9.339 1.00 83.94 302 ALA A CA 1
ATOM 2220 C C . ALA A 1 302 ? -41.467 -13.256 -8.071 1.00 83.94 302 ALA A C 1
ATOM 2222 O O . ALA A 1 302 ? -41.040 -14.382 -7.823 1.00 83.94 302 ALA A O 1
ATOM 2223 N N . GLY A 1 303 ? -41.211 -12.207 -7.293 1.00 84.19 303 GLY A N 1
ATOM 2224 C CA . GLY A 1 303 ? -40.347 -12.218 -6.112 1.00 84.19 303 GLY A CA 1
ATOM 2225 C C . GLY A 1 303 ? -38.843 -12.205 -6.407 1.00 84.19 303 GLY A C 1
ATOM 2226 O O . GLY A 1 303 ? -38.059 -12.124 -5.468 1.00 84.19 303 GLY A O 1
ATOM 2227 N N . ALA A 1 304 ? -38.414 -12.257 -7.672 1.00 86.12 304 ALA A N 1
ATOM 2228 C CA . ALA A 1 304 ? -36.992 -12.252 -8.015 1.00 86.12 304 ALA A CA 1
ATOM 2229 C C . ALA A 1 304 ? -36.340 -10.877 -7.762 1.00 86.12 304 ALA A C 1
ATOM 2231 O O . ALA A 1 304 ? -37.008 -9.849 -7.905 1.00 86.12 304 ALA A O 1
ATOM 2232 N N . PRO A 1 305 ? -35.046 -10.836 -7.404 1.00 90.94 305 PRO A N 1
ATOM 2233 C CA . PRO A 1 305 ? -34.354 -9.605 -7.039 1.00 90.94 305 PRO A CA 1
ATOM 2234 C C . PRO A 1 305 ? -34.128 -8.696 -8.257 1.00 90.94 305 PRO A C 1
ATOM 2236 O O . PRO A 1 305 ? -33.664 -9.140 -9.303 1.00 90.94 305 PRO A O 1
ATOM 2239 N N . LEU A 1 306 ? -34.444 -7.410 -8.101 1.00 89.62 306 LEU A N 1
ATOM 2240 C CA . LEU A 1 306 ? -34.283 -6.356 -9.110 1.00 89.62 306 LEU A CA 1
ATOM 2241 C C . LEU A 1 306 ? -33.169 -5.367 -8.773 1.00 89.62 306 LEU A C 1
ATOM 2243 O O . LEU A 1 306 ? -32.662 -4.703 -9.672 1.00 89.62 306 LEU A O 1
ATOM 2247 N N . GLY A 1 307 ? -32.811 -5.232 -7.497 1.00 89.50 307 GLY A N 1
ATOM 2248 C CA . GLY A 1 307 ? -31.803 -4.271 -7.066 1.00 89.50 307 GLY A CA 1
ATOM 2249 C C . GLY A 1 307 ? -31.797 -4.015 -5.565 1.00 89.50 307 GLY A C 1
ATOM 2250 O O . GLY A 1 307 ? -32.594 -4.585 -4.818 1.00 89.50 307 GLY A O 1
ATOM 2251 N N . LEU A 1 308 ? -30.906 -3.125 -5.133 1.00 89.25 308 LEU A N 1
ATOM 2252 C CA . LEU A 1 308 ? -30.771 -2.669 -3.749 1.00 89.25 308 LEU A CA 1
ATOM 2253 C C . LEU A 1 308 ? -30.981 -1.153 -3.656 1.00 89.25 308 LEU A C 1
ATOM 2255 O O . LEU A 1 308 ? -30.526 -0.378 -4.505 1.00 89.25 308 LEU A O 1
ATOM 2259 N N . MET A 1 309 ? -31.663 -0.710 -2.599 1.00 86.56 309 MET A N 1
ATOM 2260 C CA . MET A 1 309 ? -31.905 0.714 -2.338 1.00 86.56 309 MET A CA 1
ATOM 2261 C C . MET A 1 309 ? -30.635 1.483 -1.948 1.00 86.56 309 MET A C 1
ATOM 2263 O O . MET A 1 309 ? -29.790 0.985 -1.211 1.00 86.56 309 MET A O 1
ATOM 2267 N N . GLY A 1 310 ? -30.536 2.748 -2.365 1.00 73.12 310 GLY A N 1
ATOM 2268 C CA . GLY A 1 310 ? -29.438 3.639 -1.963 1.00 73.12 310 GLY A CA 1
ATOM 2269 C C . GLY A 1 310 ? -29.577 4.269 -0.572 1.00 73.12 310 GLY A C 1
ATOM 2270 O O . GLY A 1 310 ? -30.663 4.272 0.013 1.00 73.12 310 GLY A O 1
ATOM 2271 N N . GLY A 1 311 ? -28.472 4.851 -0.077 1.00 63.38 311 GLY A N 1
ATOM 2272 C CA . GLY A 1 311 ? -28.397 5.690 1.135 1.00 63.38 311 GLY A CA 1
ATOM 2273 C C . GLY A 1 311 ? -27.375 5.225 2.192 1.00 63.38 311 GLY A C 1
ATOM 2274 O O . GLY A 1 311 ? -27.171 4.029 2.373 1.00 63.38 311 GLY A O 1
ATOM 2275 N N . THR A 1 312 ? -26.744 6.173 2.906 1.00 48.16 312 THR A N 1
ATOM 2276 C CA . THR A 1 312 ? -25.746 5.933 3.984 1.00 48.16 312 THR A CA 1
ATOM 2277 C C . THR A 1 312 ? -26.174 6.441 5.372 1.00 48.16 312 THR A C 1
ATOM 2279 O O . THR A 1 312 ? -25.430 6.312 6.337 1.00 48.16 312 THR A O 1
ATOM 2282 N N . SER A 1 313 ? -27.376 7.005 5.523 1.00 38.81 313 SER A N 1
ATOM 2283 C CA . SER A 1 313 ? -27.917 7.464 6.815 1.00 38.81 313 SER A CA 1
ATOM 2284 C C . SER A 1 313 ? -29.450 7.518 6.779 1.00 38.81 313 SER A C 1
ATOM 2286 O O . SER A 1 313 ? -30.034 7.406 5.707 1.00 38.81 313 SER A O 1
ATOM 2288 N N . ALA A 1 314 ? -30.095 7.635 7.949 1.00 33.78 314 ALA A N 1
ATOM 2289 C CA . ALA A 1 314 ? -31.510 7.363 8.271 1.00 33.78 314 ALA A CA 1
ATOM 2290 C C . ALA A 1 314 ? -32.625 8.128 7.503 1.00 33.78 314 ALA A C 1
ATOM 2292 O O . ALA A 1 314 ? -33.756 8.214 7.984 1.00 33.78 314 ALA A O 1
ATOM 2293 N N . TRP A 1 315 ? -32.365 8.643 6.306 1.00 32.56 315 TRP A N 1
ATOM 2294 C CA . TRP A 1 315 ? -33.386 9.161 5.402 1.00 32.56 315 TRP A CA 1
ATOM 2295 C C . TRP A 1 315 ? -33.828 8.044 4.452 1.00 32.56 315 TRP A C 1
ATOM 2297 O O . TRP A 1 315 ? -33.043 7.535 3.658 1.00 32.56 315 TRP A O 1
ATOM 2307 N N . MET A 1 316 ? -35.091 7.627 4.579 1.00 35.16 316 MET A N 1
ATOM 2308 C CA . MET A 1 316 ? -35.709 6.614 3.717 1.00 35.16 316 MET A CA 1
ATOM 2309 C C . MET A 1 316 ? -35.689 7.083 2.259 1.00 35.16 316 MET A C 1
ATOM 2311 O O . MET A 1 316 ? -36.219 8.151 1.942 1.00 35.16 316 MET A O 1
ATOM 2315 N N . THR A 1 317 ? -35.117 6.270 1.376 1.00 41.72 317 THR A N 1
ATOM 2316 C CA . THR A 1 317 ? -35.076 6.551 -0.062 1.00 41.72 317 THR A CA 1
ATOM 2317 C C . THR A 1 317 ? -36.431 6.197 -0.682 1.00 41.72 317 THR A C 1
ATOM 2319 O O . THR A 1 317 ? -37.082 5.230 -0.281 1.00 41.72 317 THR A O 1
ATOM 2322 N N . LEU A 1 318 ? -36.891 7.036 -1.612 1.00 42.19 318 LEU A N 1
ATOM 2323 C CA . LEU A 1 318 ? -38.232 6.997 -2.199 1.00 42.19 318 LEU A CA 1
ATOM 2324 C C . LEU A 1 318 ? -38.198 6.222 -3.525 1.00 42.19 318 LEU A C 1
ATOM 2326 O O . LEU A 1 318 ? -37.564 6.675 -4.473 1.00 42.19 318 LEU A O 1
ATOM 2330 N N . ILE A 1 319 ? -38.903 5.093 -3.608 1.00 41.91 319 ILE A N 1
ATOM 2331 C CA . ILE A 1 319 ? -39.143 4.381 -4.875 1.00 41.91 319 ILE A CA 1
ATOM 2332 C C . ILE A 1 319 ? -40.322 5.020 -5.590 1.00 41.91 319 ILE A C 1
ATOM 2334 O O . ILE A 1 319 ? -41.350 5.203 -4.949 1.00 41.91 319 ILE A O 1
ATOM 2338 N N . LEU A 1 320 ? -40.223 5.286 -6.897 1.00 46.31 320 LEU A N 1
ATOM 2339 C CA . LEU A 1 320 ? -41.382 5.579 -7.750 1.00 46.31 320 LEU A CA 1
ATOM 2340 C C . LEU A 1 320 ? -41.771 4.328 -8.548 1.00 46.31 320 LEU A C 1
ATOM 2342 O O . LEU A 1 320 ? -40.916 3.751 -9.216 1.00 46.31 320 LEU A O 1
ATOM 2346 N N . VAL A 1 321 ? -43.056 3.957 -8.509 1.00 46.38 321 VAL A N 1
ATOM 2347 C CA . VAL A 1 321 ? -43.658 2.961 -9.409 1.00 46.38 321 VAL A CA 1
ATOM 2348 C C . VAL A 1 321 ? -44.684 3.644 -10.311 1.00 46.38 321 VAL A C 1
ATOM 2350 O O . VAL A 1 321 ? -45.728 4.096 -9.830 1.00 46.38 321 VAL A O 1
ATOM 2353 N N . THR A 1 322 ? -44.409 3.711 -11.616 1.00 43.75 322 THR A N 1
ATOM 2354 C CA . THR A 1 322 ? -45.352 4.229 -12.625 1.00 43.75 322 THR A CA 1
ATOM 2355 C C . THR A 1 322 ? -45.876 3.078 -13.483 1.00 43.75 322 THR A C 1
ATOM 2357 O O . THR A 1 322 ? -45.087 2.344 -14.074 1.00 43.75 322 THR A O 1
ATOM 2360 N N . ILE A 1 323 ? -47.206 2.942 -13.565 1.00 44.28 323 ILE A N 1
ATOM 2361 C CA . ILE A 1 323 ? -47.904 1.965 -14.415 1.00 44.28 323 ILE A CA 1
ATOM 2362 C C . ILE A 1 323 ? -48.545 2.731 -15.572 1.00 44.28 323 ILE A C 1
ATOM 2364 O O . ILE A 1 323 ? -49.422 3.569 -15.344 1.00 44.28 323 ILE A O 1
ATOM 2368 N N . ARG A 1 324 ? -48.121 2.472 -16.813 1.00 39.16 324 ARG A N 1
ATOM 2369 C CA . ARG A 1 324 ? -48.697 3.109 -18.010 1.00 39.16 324 ARG A CA 1
ATOM 2370 C C . ARG A 1 324 ? -49.288 2.046 -18.931 1.00 39.16 324 ARG A C 1
ATOM 2372 O O . ARG A 1 324 ? -48.597 1.095 -19.266 1.00 39.16 324 ARG A O 1
ATOM 2379 N N . ARG A 1 325 ? -50.555 2.236 -19.321 1.00 37.66 325 ARG A N 1
ATOM 2380 C CA . ARG A 1 325 ? -51.258 1.449 -20.344 1.00 37.66 325 ARG A CA 1
ATOM 2381 C C . ARG A 1 325 ? -51.228 2.229 -21.657 1.00 37.66 325 ARG A C 1
ATOM 2383 O O . ARG A 1 325 ? -51.737 3.353 -21.684 1.00 37.66 325 ARG A O 1
ATOM 2390 N N . LEU A 1 326 ? -50.614 1.697 -22.710 1.00 31.67 326 LEU A N 1
ATOM 2391 C CA . LEU A 1 326 ? -50.625 2.338 -24.029 1.00 31.67 326 LEU A CA 1
ATOM 2392 C C . LEU A 1 326 ? -51.983 2.056 -24.704 1.00 31.67 326 LEU A C 1
ATOM 2394 O O . LEU A 1 326 ? -52.393 0.919 -24.874 1.00 31.67 326 LEU A O 1
ATOM 2398 N N . MET A 1 327 ? -52.742 3.106 -25.023 1.00 29.33 327 MET A N 1
ATOM 2399 C CA . MET A 1 327 ? -53.933 3.038 -25.883 1.00 29.33 327 MET A CA 1
ATOM 2400 C C . MET A 1 327 ? -53.900 4.216 -26.863 1.00 29.33 327 MET A C 1
ATOM 2402 O O . MET A 1 327 ? -53.408 5.291 -26.498 1.00 29.33 327 MET A O 1
ATOM 2406 N N . PRO A 1 328 ? -54.451 4.070 -28.083 1.00 27.94 328 PRO A N 1
ATOM 2407 C CA . PRO A 1 328 ? -54.407 5.118 -29.088 1.00 27.94 328 PRO A CA 1
ATOM 2408 C C . PRO A 1 328 ? -55.352 6.274 -28.735 1.00 27.94 328 PRO A C 1
ATOM 2410 O O . PRO A 1 328 ? -56.496 6.102 -28.313 1.00 27.94 328 PRO A O 1
ATOM 2413 N N . VAL A 1 329 ? -54.844 7.486 -28.934 1.00 30.59 329 VAL A N 1
ATOM 2414 C CA . VAL A 1 329 ? -55.485 8.766 -28.622 1.00 30.59 329 VAL A CA 1
ATOM 2415 C C . VAL A 1 329 ? -56.761 8.983 -29.443 1.00 30.59 329 VAL A C 1
ATOM 2417 O O . VAL A 1 329 ? -56.688 9.075 -30.666 1.00 30.59 329 VAL A O 1
ATOM 2420 N N . ARG A 1 330 ? -57.900 9.241 -28.778 1.00 23.61 330 ARG A N 1
ATOM 2421 C CA . ARG A 1 330 ? -58.902 10.234 -29.224 1.00 23.61 330 ARG A CA 1
ATOM 2422 C C . ARG A 1 330 ? -59.611 10.914 -28.040 1.00 23.61 330 ARG A C 1
ATOM 2424 O O . ARG A 1 330 ? -59.778 10.300 -26.990 1.00 23.61 330 ARG A O 1
ATOM 2431 N N . PRO A 1 331 ? -60.012 12.192 -28.192 1.00 41.59 331 PRO A N 1
ATOM 2432 C CA . PRO A 1 331 ? -60.355 13.069 -27.081 1.00 41.59 331 PRO A CA 1
ATOM 2433 C C . PRO A 1 331 ? -61.827 12.928 -26.694 1.00 41.59 331 PRO A C 1
ATOM 2435 O O . PRO A 1 331 ? -62.687 12.883 -27.574 1.00 41.59 331 PRO A O 1
ATOM 2438 N N . ARG A 1 332 ? -62.111 12.915 -25.388 1.00 24.09 332 ARG A N 1
ATOM 2439 C CA . ARG A 1 332 ? -63.375 13.357 -24.767 1.00 24.09 332 ARG A CA 1
ATOM 2440 C C . ARG A 1 332 ? -63.287 13.188 -23.246 1.00 24.09 332 ARG A C 1
ATOM 2442 O O . ARG A 1 332 ? -63.558 12.121 -22.714 1.00 24.09 332 ARG A O 1
ATOM 2449 N N . SER A 1 333 ? -62.980 14.269 -22.533 1.00 33.56 333 SER A N 1
ATOM 2450 C CA . SER A 1 333 ? -63.792 14.592 -21.352 1.00 33.56 333 SER A CA 1
ATOM 2451 C C . SER A 1 333 ? -65.212 14.874 -21.871 1.00 33.56 333 SER A C 1
ATOM 2453 O O . SER A 1 333 ? -65.329 15.411 -22.980 1.00 33.56 333 SER A O 1
ATOM 2455 N N . PRO A 1 334 ? -66.299 14.465 -21.187 1.00 33.75 334 PRO A N 1
ATOM 2456 C CA . PRO A 1 334 ? -66.677 14.979 -19.859 1.00 33.75 334 PRO A CA 1
ATOM 2457 C C . PRO A 1 334 ? -67.290 13.899 -18.931 1.00 33.75 334 PRO A C 1
ATOM 2459 O O . PRO A 1 334 ? -67.562 12.790 -19.371 1.00 33.75 334 PRO A O 1
ATOM 2462 N N . PHE A 1 335 ? -67.421 14.146 -17.623 1.00 24.02 335 PHE A N 1
ATOM 2463 C CA . PHE A 1 335 ? -68.678 14.195 -16.830 1.00 24.02 335 PHE A CA 1
ATOM 2464 C C . PHE A 1 335 ? -68.303 13.710 -15.403 1.00 24.02 335 PHE A C 1
ATOM 2466 O O . PHE A 1 335 ? -67.479 12.816 -15.290 1.00 24.02 335 PHE A O 1
ATOM 2473 N N . ILE A 1 336 ? -68.818 14.178 -14.262 1.00 23.59 336 ILE A N 1
ATOM 2474 C CA . ILE A 1 336 ? -69.676 15.309 -13.910 1.00 23.59 336 ILE A CA 1
ATOM 2475 C C . ILE A 1 336 ? -69.558 15.552 -12.388 1.00 23.59 336 ILE A C 1
ATOM 2477 O O . ILE A 1 336 ? -69.402 14.618 -11.606 1.00 23.59 336 ILE A O 1
ATOM 2481 N N . LEU A 1 337 ? -69.684 16.820 -11.993 1.00 28.05 337 LEU A N 1
ATOM 2482 C CA . LEU A 1 337 ? -69.894 17.330 -10.632 1.00 28.05 337 LEU A CA 1
ATOM 2483 C C . LEU A 1 337 ? -71.357 17.179 -10.171 1.00 28.05 337 LEU A C 1
ATOM 2485 O O . LEU A 1 337 ? -72.259 17.504 -10.942 1.00 28.05 337 LEU A O 1
ATOM 2489 N N . ARG A 1 338 ? -71.590 16.898 -8.878 1.00 21.91 338 ARG A N 1
ATOM 2490 C CA . ARG A 1 338 ? -72.637 17.514 -8.012 1.00 21.91 338 ARG A CA 1
ATOM 2491 C C . ARG A 1 338 ? -72.466 17.001 -6.571 1.00 21.91 338 ARG A C 1
ATOM 2493 O O . ARG A 1 338 ? -72.112 15.848 -6.405 1.00 21.91 338 ARG A O 1
ATOM 2500 N N . SER A 1 339 ? -72.688 17.751 -5.489 1.00 25.06 339 SER A N 1
ATOM 2501 C CA . SER A 1 339 ? -73.491 18.962 -5.236 1.00 25.06 339 SER A CA 1
ATOM 2502 C C . SER A 1 339 ? -72.973 19.636 -3.946 1.00 25.06 339 SER A C 1
ATOM 2504 O O . SER A 1 339 ? -72.815 18.940 -2.953 1.00 25.06 339 SER A O 1
ATOM 2506 N N . GLY A 1 340 ? -72.619 20.931 -3.948 1.00 25.08 340 GLY A N 1
ATOM 2507 C CA . GLY A 1 340 ? -73.411 22.020 -3.319 1.00 25.08 340 GLY A CA 1
ATOM 2508 C C . GLY A 1 340 ? -72.727 22.482 -2.014 1.00 25.08 340 GLY A C 1
ATOM 2509 O O . GLY A 1 340 ? -72.184 21.646 -1.316 1.00 25.08 340 GLY A O 1
ATOM 2510 N N . MET A 1 341 ? -72.599 23.743 -1.594 1.00 26.81 341 MET A N 1
ATOM 2511 C CA . MET A 1 341 ? -73.145 25.075 -1.899 1.00 26.81 341 MET A CA 1
ATOM 2512 C C . MET A 1 341 ? -72.004 26.081 -1.592 1.00 26.81 341 MET A C 1
ATOM 2514 O O . MET A 1 341 ? -71.253 25.858 -0.654 1.00 26.81 341 MET A O 1
ATOM 2518 N N . GLY A 1 342 ? -71.715 27.080 -2.439 1.00 27.22 342 GLY A N 1
ATOM 2519 C CA . GLY A 1 342 ? -72.151 28.485 -2.270 1.00 27.22 342 GLY A CA 1
ATOM 2520 C C . GLY A 1 342 ? -71.347 29.231 -1.183 1.00 27.22 342 GLY A C 1
ATOM 2521 O O . GLY A 1 342 ? -71.311 28.775 -0.058 1.00 27.22 342 GLY A O 1
ATOM 2522 N N . LYS A 1 343 ? -70.714 30.396 -1.365 1.00 28.86 343 LYS A N 1
ATOM 2523 C CA . LYS A 1 343 ? -70.798 31.493 -2.343 1.00 28.86 343 LYS A CA 1
ATOM 2524 C C . LYS A 1 343 ? -69.586 32.432 -2.112 1.00 28.86 343 LYS A C 1
ATOM 2526 O O . LYS A 1 343 ? -69.263 32.666 -0.959 1.00 28.86 343 LYS A O 1
ATOM 2531 N N . LEU A 1 344 ? -69.053 33.006 -3.207 1.00 28.12 344 LEU A N 1
ATOM 2532 C CA . LEU A 1 344 ? -68.633 34.418 -3.446 1.00 28.12 344 LEU A CA 1
ATOM 2533 C C . LEU A 1 344 ? -67.749 35.124 -2.375 1.00 28.12 344 LEU A C 1
ATOM 2535 O O . LEU A 1 344 ? -68.090 35.144 -1.208 1.00 28.12 344 LEU A O 1
ATOM 2539 N N . ARG A 1 345 ? -66.686 35.883 -2.684 1.00 27.17 345 ARG A N 1
ATOM 2540 C CA . ARG A 1 345 ? -66.455 36.796 -3.818 1.00 27.17 345 ARG A CA 1
ATOM 2541 C C . ARG A 1 345 ? -65.003 37.324 -3.788 1.00 27.17 345 ARG A C 1
ATOM 2543 O O . ARG A 1 345 ? -64.388 37.392 -2.731 1.00 27.17 345 ARG A O 1
ATOM 2550 N N . SER A 1 346 ? -64.520 37.745 -4.958 1.00 28.23 346 SER A N 1
ATOM 2551 C CA . SER A 1 346 ? -63.311 38.549 -5.227 1.00 28.23 346 SER A CA 1
ATOM 2552 C C . SER A 1 346 ? -63.277 39.865 -4.410 1.00 28.23 346 SER A C 1
ATOM 2554 O O . SER A 1 346 ? -64.311 40.283 -3.901 1.00 28.23 346 SER A O 1
ATOM 2556 N N . THR A 1 347 ? -62.182 40.632 -4.280 1.00 28.69 347 THR A N 1
ATOM 2557 C CA . THR A 1 347 ? -61.470 41.328 -5.375 1.00 28.69 347 THR A CA 1
ATOM 2558 C C . THR A 1 347 ? -60.186 42.036 -4.898 1.00 28.69 347 THR A C 1
ATOM 2560 O O . THR A 1 347 ? -60.029 42.366 -3.729 1.00 28.69 347 THR A O 1
ATOM 2563 N N . ARG A 1 348 ? -59.316 42.288 -5.884 1.00 26.48 348 ARG A N 1
ATOM 2564 C CA . ARG A 1 348 ? -58.047 43.036 -5.918 1.00 26.48 348 ARG A CA 1
ATOM 2565 C C . ARG A 1 348 ? -58.075 44.492 -5.415 1.00 26.48 348 ARG A C 1
ATOM 2567 O O . ARG A 1 348 ? -59.049 45.200 -5.624 1.00 26.48 348 ARG A O 1
ATOM 2574 N N . MET A 1 349 ? -56.880 44.901 -4.960 1.00 28.27 349 MET A N 1
ATOM 2575 C CA . MET A 1 349 ? -56.105 46.137 -5.223 1.00 28.27 349 MET A CA 1
ATOM 2576 C C . MET A 1 349 ? -56.809 47.502 -5.255 1.00 28.27 349 MET A C 1
ATOM 2578 O O . MET A 1 349 ? -57.620 47.761 -6.138 1.00 28.27 349 MET A O 1
ATOM 2582 N N . HIS A 1 350 ? -56.248 48.457 -4.504 1.00 28.80 350 HIS A N 1
ATOM 2583 C CA . HIS A 1 350 ? -55.564 49.622 -5.092 1.00 28.80 350 HIS A CA 1
ATOM 2584 C C . HIS A 1 350 ? -54.651 50.307 -4.067 1.00 28.80 350 HIS A C 1
ATOM 2586 O O . HIS A 1 350 ? -55.006 50.443 -2.900 1.00 28.80 350 HIS A O 1
ATOM 2592 N N . GLY A 1 351 ? -53.475 50.736 -4.526 1.00 30.69 351 GLY A N 1
ATOM 2593 C CA . GLY A 1 351 ? -52.576 51.622 -3.796 1.00 30.69 351 GLY A CA 1
ATOM 2594 C C . GLY A 1 351 ? -52.604 53.045 -4.354 1.00 30.69 351 GLY A C 1
ATOM 2595 O O . GLY A 1 351 ? -52.972 53.265 -5.506 1.00 30.69 351 GLY A O 1
ATOM 2596 N N . SER A 1 352 ? -52.141 53.994 -3.545 1.00 30.75 352 SER A N 1
ATOM 2597 C CA . SER A 1 352 ? -51.631 55.312 -3.956 1.00 30.75 352 SER A CA 1
ATOM 2598 C C . SER A 1 352 ? -50.855 55.894 -2.766 1.00 30.75 352 SER A C 1
ATOM 2600 O O . SER A 1 352 ? -51.427 56.002 -1.687 1.00 30.75 352 SER A O 1
ATOM 2602 N N . ARG A 1 353 ? -49.515 56.005 -2.862 1.00 31.94 353 ARG A N 1
ATOM 2603 C CA . ARG A 1 353 ? -48.720 57.246 -3.100 1.00 31.94 353 ARG A CA 1
ATOM 2604 C C . ARG A 1 353 ? -48.902 58.281 -1.969 1.00 31.94 353 ARG A C 1
ATOM 2606 O O . ARG A 1 353 ? -50.026 58.590 -1.628 1.00 31.94 353 ARG A O 1
ATOM 2613 N N . TRP A 1 354 ? -47.886 58.914 -1.377 1.00 28.09 354 TRP A N 1
ATOM 2614 C CA . TRP A 1 354 ? -46.578 59.358 -1.875 1.00 28.09 354 TRP A CA 1
ATOM 2615 C C . TRP A 1 354 ? -45.726 59.902 -0.694 1.00 28.09 354 TRP A C 1
ATOM 2617 O O . TRP A 1 354 ? -46.306 60.340 0.291 1.00 28.09 354 TRP A O 1
ATOM 2627 N N . ASN A 1 355 ? -44.388 59.899 -0.854 1.00 29.25 355 ASN A N 1
ATOM 2628 C CA . ASN A 1 355 ? -43.322 60.826 -0.379 1.00 29.25 355 ASN A CA 1
ATOM 2629 C C . ASN A 1 355 ? -43.633 61.824 0.773 1.00 29.25 355 ASN A C 1
ATOM 2631 O O . ASN A 1 355 ? -44.648 62.498 0.749 1.00 29.25 355 ASN A O 1
ATOM 2635 N N . ARG A 1 356 ? -42.729 62.158 1.709 1.00 31.81 356 ARG A N 1
ATOM 2636 C CA . ARG A 1 356 ? -41.333 62.592 1.513 1.00 31.81 356 ARG A CA 1
ATOM 2637 C C . ARG A 1 356 ? -40.629 62.767 2.882 1.00 31.81 356 ARG A C 1
ATOM 2639 O O . ARG A 1 356 ? -41.203 63.313 3.812 1.00 31.81 356 ARG A O 1
ATOM 2646 N N . MET A 1 357 ? -39.382 62.307 2.926 1.00 32.50 357 MET A N 1
ATOM 2647 C CA . MET A 1 357 ? -38.197 62.683 3.723 1.00 32.50 357 MET A CA 1
ATOM 2648 C C . MET A 1 357 ? -38.250 63.876 4.713 1.00 32.50 357 MET A C 1
ATOM 2650 O O . MET A 1 357 ? -38.599 64.989 4.332 1.00 32.50 357 MET A O 1
ATOM 2654 N N . GLY A 1 358 ? -37.702 63.656 5.921 1.00 30.50 358 GLY A N 1
ATOM 2655 C CA . GLY A 1 358 ? -37.256 64.690 6.869 1.00 30.50 358 GLY A CA 1
ATOM 2656 C C . GLY A 1 358 ? -36.726 64.112 8.197 1.00 30.50 358 GLY A C 1
ATOM 2657 O O . GLY A 1 358 ? -37.499 63.848 9.107 1.00 30.50 358 GLY A O 1
ATOM 2658 N N . LYS A 1 359 ? -35.405 63.891 8.295 1.00 34.00 359 LYS A N 1
ATOM 2659 C CA . LYS A 1 359 ? -34.624 63.675 9.544 1.00 34.00 359 LYS A CA 1
ATOM 2660 C C . LYS A 1 359 ? -34.407 65.032 10.279 1.00 34.00 359 LYS A C 1
ATOM 2662 O O . LYS A 1 359 ? -34.670 66.044 9.631 1.00 34.00 359 LYS A O 1
ATOM 2667 N N . PRO A 1 360 ? -33.782 65.130 11.486 1.00 51.84 360 PRO A N 1
ATOM 2668 C CA . PRO A 1 360 ? -33.359 64.090 12.449 1.00 51.84 360 PRO A CA 1
ATOM 2669 C C . PRO A 1 360 ? -33.666 64.368 13.959 1.00 51.84 360 PRO A C 1
ATOM 2671 O O . PRO A 1 360 ? -33.797 65.503 14.393 1.00 51.84 360 PRO A O 1
ATOM 2674 N N . MET A 1 361 ? -33.630 63.280 14.746 1.00 34.31 361 MET A N 1
ATOM 2675 C CA . MET A 1 361 ? -32.918 63.076 16.035 1.00 34.31 361 MET A CA 1
ATOM 2676 C C . MET A 1 361 ? -33.218 63.941 17.283 1.00 34.31 361 MET A C 1
ATOM 2678 O O . MET A 1 361 ? -32.830 65.097 17.363 1.00 34.31 361 MET A O 1
ATOM 2682 N N . ASN A 1 362 ? -33.788 63.300 18.316 1.00 32.06 362 ASN A N 1
ATOM 2683 C CA . ASN A 1 362 ? -33.200 62.989 19.642 1.00 32.06 362 ASN A CA 1
ATOM 2684 C C . ASN A 1 362 ? -34.285 62.976 20.729 1.00 32.06 362 ASN A C 1
ATOM 2686 O O . ASN A 1 362 ? -34.862 64.017 21.033 1.00 32.06 362 ASN A O 1
ATOM 2690 N N . LYS A 1 363 ? -34.473 61.823 21.384 1.00 30.48 363 LYS A N 1
ATOM 2691 C CA . LYS A 1 363 ? -34.404 61.697 22.850 1.00 30.48 363 LYS A CA 1
ATOM 2692 C C . LYS A 1 363 ? -34.550 60.236 23.273 1.00 30.48 363 LYS A C 1
ATOM 2694 O O . LYS A 1 363 ? -35.583 59.600 23.093 1.00 30.48 363 LYS A O 1
ATOM 2699 N N . LEU A 1 364 ? -33.438 59.753 23.814 1.00 33.53 364 LEU A N 1
ATOM 2700 C CA . LEU A 1 364 ? -33.294 58.586 24.667 1.00 33.53 364 LEU A CA 1
ATOM 2701 C C . LEU A 1 364 ? -34.198 58.682 25.911 1.00 33.53 364 LEU A C 1
ATOM 2703 O O . LEU A 1 364 ? -34.509 59.779 26.370 1.00 33.53 364 LEU A O 1
ATOM 2707 N N . MET A 1 365 ? -34.417 57.507 26.508 1.00 32.16 365 MET A N 1
ATOM 2708 C CA . MET A 1 365 ? -34.905 57.223 27.868 1.00 32.16 365 MET A CA 1
ATOM 2709 C C . MET A 1 365 ? -36.400 56.926 28.034 1.00 32.16 365 MET A C 1
ATOM 2711 O O . MET A 1 365 ? -37.139 57.707 28.618 1.00 32.16 365 MET A O 1
ATOM 2715 N N . MET A 1 366 ? -36.802 55.713 27.636 1.00 33.78 366 MET A N 1
ATOM 2716 C CA . MET A 1 366 ? -37.706 54.867 28.438 1.00 33.78 366 MET A CA 1
ATOM 2717 C C . MET A 1 366 ? -37.708 53.416 27.915 1.00 33.78 366 MET A C 1
ATOM 2719 O O . MET A 1 366 ? -38.653 52.965 27.283 1.00 33.78 366 MET A O 1
ATOM 2723 N N . ALA A 1 367 ? -36.618 52.675 28.139 1.00 38.34 367 ALA A N 1
ATOM 2724 C CA . ALA A 1 367 ? -36.578 51.220 27.939 1.00 38.34 367 ALA A CA 1
ATOM 2725 C C . ALA A 1 367 ? -35.376 50.613 28.684 1.00 38.34 367 ALA A C 1
ATOM 2727 O O . ALA A 1 367 ? -34.405 50.195 28.065 1.00 38.34 367 ALA A O 1
ATOM 2728 N N . ALA A 1 368 ? -35.398 50.619 30.019 1.00 38.44 368 ALA A N 1
ATOM 2729 C CA . ALA A 1 368 ? -34.331 49.999 30.818 1.00 38.44 368 ALA A CA 1
ATOM 2730 C C . ALA A 1 368 ? -34.828 49.083 31.949 1.00 38.44 368 ALA A C 1
ATOM 2732 O O . ALA A 1 368 ? -34.022 48.590 32.725 1.00 38.44 368 ALA A O 1
ATOM 2733 N N . THR A 1 369 ? -36.127 48.787 32.035 1.00 39.16 369 THR A N 1
ATOM 2734 C CA . THR A 1 369 ? -36.660 47.897 33.089 1.00 39.16 369 THR A CA 1
ATOM 2735 C C . THR A 1 369 ? -37.475 46.708 32.575 1.00 39.16 369 THR A C 1
ATOM 2737 O O . THR A 1 369 ? -37.740 45.795 33.345 1.00 39.16 369 THR A O 1
ATOM 2740 N N . GLY A 1 370 ? -37.797 46.638 31.276 1.00 35.28 370 GLY A N 1
ATOM 2741 C CA . GLY A 1 370 ? -38.514 45.492 30.685 1.00 35.28 370 GLY A CA 1
ATOM 2742 C C . GLY A 1 370 ? -37.631 44.423 30.019 1.00 35.28 370 GLY A C 1
ATOM 2743 O O . GLY A 1 370 ? -38.085 43.304 29.810 1.00 35.28 370 GLY A O 1
ATOM 2744 N N . GLY A 1 371 ? -36.375 44.744 29.682 1.00 36.66 371 GLY A N 1
ATOM 2745 C CA . GLY A 1 371 ? -35.508 43.865 28.878 1.00 36.66 371 GLY A CA 1
ATOM 2746 C C . GLY A 1 371 ? -34.636 42.885 29.670 1.00 36.66 371 GLY A C 1
ATOM 2747 O O . GLY A 1 371 ? -34.214 41.870 29.126 1.00 36.66 371 GLY A O 1
ATOM 2748 N N . ALA A 1 372 ? -34.382 43.147 30.955 1.00 36.84 372 ALA A N 1
ATOM 2749 C CA . ALA A 1 372 ? -33.424 42.358 31.737 1.00 36.84 372 ALA A CA 1
ATOM 2750 C C . ALA A 1 372 ? -33.998 41.030 32.268 1.00 36.84 372 ALA A C 1
ATOM 2752 O O . ALA A 1 372 ? -33.249 40.078 32.454 1.00 36.84 372 ALA A O 1
ATOM 2753 N N . VAL A 1 373 ? -35.319 40.922 32.458 1.00 43.44 373 VAL A N 1
ATOM 2754 C CA . VAL A 1 373 ? -35.945 39.691 32.989 1.00 43.44 373 VAL A CA 1
ATOM 2755 C C . VAL A 1 373 ? -36.267 38.686 31.874 1.00 43.44 373 VAL A C 1
ATOM 2757 O O . VAL A 1 373 ? -36.131 37.483 32.070 1.00 43.44 373 VAL A O 1
ATOM 2760 N N . LEU A 1 374 ? -36.598 39.160 30.668 1.00 42.19 374 LEU A N 1
ATOM 2761 C CA . LEU A 1 374 ? -36.832 38.295 29.503 1.00 42.19 374 LEU A CA 1
ATOM 2762 C C . LEU A 1 374 ? -35.530 37.795 28.852 1.00 42.19 374 LEU A C 1
ATOM 2764 O O . LEU A 1 374 ? -35.513 36.692 28.317 1.00 42.19 374 LEU A O 1
ATOM 2768 N N . GLY A 1 375 ? -34.428 38.548 28.948 1.00 40.47 375 GLY A N 1
ATOM 2769 C CA . GLY A 1 375 ? -33.116 38.112 28.449 1.00 40.47 375 GLY A CA 1
ATOM 2770 C C . GLY A 1 375 ? -32.456 37.012 29.291 1.00 40.47 375 GLY A C 1
ATOM 2771 O O . GLY A 1 375 ? -31.764 36.165 28.738 1.00 40.47 375 GLY A O 1
ATOM 2772 N N . LEU A 1 376 ? -32.706 36.978 30.606 1.00 40.84 376 LEU A N 1
ATOM 2773 C CA . LEU A 1 376 ? -32.149 35.969 31.524 1.00 40.84 376 LEU A CA 1
ATOM 2774 C C . LEU A 1 376 ? -32.945 34.653 31.564 1.00 40.84 376 LEU A C 1
ATOM 2776 O O . LEU A 1 376 ? -32.396 33.623 31.943 1.00 40.84 376 LEU A O 1
ATOM 2780 N N . LEU A 1 377 ? -34.216 34.660 31.148 1.00 42.22 377 LEU A N 1
ATOM 2781 C CA . LEU A 1 377 ? -35.047 33.448 31.085 1.00 42.22 377 LEU A CA 1
ATOM 2782 C C . LEU A 1 377 ? -34.939 32.704 29.747 1.00 42.22 377 LEU A C 1
ATOM 2784 O O . LEU A 1 377 ? -35.207 31.507 29.690 1.00 42.22 377 LEU A O 1
ATOM 2788 N N . VAL A 1 378 ? -34.527 33.386 28.675 1.00 44.62 378 VAL A N 1
ATOM 2789 C CA . VAL A 1 378 ? -34.377 32.767 27.347 1.00 44.62 378 VAL A CA 1
ATOM 2790 C C . VAL A 1 378 ? -32.971 32.187 27.139 1.00 44.62 378 VAL A C 1
ATOM 2792 O O . VAL A 1 378 ? -32.820 31.218 26.401 1.00 44.62 378 VAL A O 1
ATOM 2795 N N . THR A 1 379 ? -31.942 32.687 27.833 1.00 44.22 379 THR A N 1
ATOM 2796 C CA . THR A 1 379 ? -30.582 32.122 27.736 1.00 44.22 379 THR A CA 1
ATOM 2797 C C . THR A 1 379 ? -30.403 30.825 28.528 1.00 44.22 379 THR A C 1
ATOM 2799 O O . THR A 1 379 ? -29.639 29.967 28.094 1.00 44.22 379 THR A O 1
ATOM 2802 N N . SER A 1 380 ? -31.138 30.604 29.625 1.00 45.47 380 SER A N 1
ATOM 2803 C CA . SER A 1 380 ? -31.026 29.364 30.416 1.00 45.47 380 SER A CA 1
ATOM 2804 C C . SER A 1 380 ? -31.733 28.159 29.782 1.00 45.47 380 SER A C 1
ATOM 2806 O O . SER A 1 380 ? -31.256 27.034 29.910 1.00 45.47 380 SER A O 1
ATOM 2808 N N . GLN A 1 381 ? -32.822 28.384 29.041 1.00 44.28 381 GLN A N 1
ATOM 2809 C CA . GLN A 1 381 ? -33.602 27.321 28.386 1.00 44.28 381 GLN A CA 1
ATOM 2810 C C . GLN A 1 381 ? -32.974 26.823 27.072 1.00 44.28 381 GLN A C 1
ATOM 2812 O O . GLN A 1 381 ? -33.318 25.746 26.596 1.00 44.28 381 GLN A O 1
ATOM 2817 N N . VAL A 1 382 ? -32.051 27.592 26.481 1.00 45.72 382 VAL A N 1
ATOM 2818 C CA . VAL A 1 382 ? -31.409 27.254 25.196 1.00 45.72 382 VAL A CA 1
ATOM 2819 C C . VAL A 1 382 ? -29.930 26.876 25.366 1.00 45.72 382 VAL A C 1
ATOM 2821 O O . VAL A 1 382 ? -29.417 26.101 24.567 1.00 45.72 382 VAL A O 1
ATOM 2824 N N . ALA A 1 383 ? -29.251 27.325 26.431 1.00 39.16 383 ALA A N 1
ATOM 2825 C CA . ALA A 1 383 ? -27.865 26.925 26.720 1.00 39.16 383 ALA A CA 1
ATOM 2826 C C . ALA A 1 383 ? -27.746 25.624 27.544 1.00 39.16 383 ALA A C 1
ATOM 2828 O O . ALA A 1 383 ? -26.740 24.926 27.442 1.00 39.16 383 ALA A O 1
ATOM 2829 N N . GLY A 1 384 ? -28.770 25.268 28.330 1.00 45.50 384 GLY A N 1
ATOM 2830 C CA . GLY A 1 384 ? -28.790 24.040 29.138 1.00 45.50 384 GLY A CA 1
ATOM 2831 C C . GLY A 1 384 ? -28.672 22.738 28.327 1.00 45.50 384 GLY A C 1
ATOM 2832 O O . GLY A 1 384 ? -27.863 21.889 28.695 1.00 45.50 384 GLY A O 1
ATOM 2833 N N . PRO A 1 385 ? -29.393 22.573 27.198 1.00 49.72 385 PRO A N 1
ATOM 2834 C CA . PRO A 1 385 ? -29.291 21.366 26.374 1.00 49.72 385 PRO A CA 1
ATOM 2835 C C . PRO A 1 385 ? -27.948 21.223 25.644 1.00 49.72 385 PRO A C 1
ATOM 2837 O O . PRO A 1 385 ? -27.522 20.105 25.390 1.00 49.72 385 PRO A O 1
ATOM 2840 N N . LEU A 1 386 ? -27.262 22.330 25.339 1.00 41.25 386 LEU A N 1
ATOM 2841 C CA . LEU A 1 386 ? -25.957 22.320 24.665 1.00 41.25 386 LEU A CA 1
ATOM 2842 C C . LEU A 1 386 ? -24.805 21.978 25.625 1.00 41.25 386 LEU A C 1
ATOM 2844 O O . LEU A 1 386 ? -23.911 21.228 25.248 1.00 41.25 386 LEU A O 1
ATOM 2848 N N . LEU A 1 387 ? -24.865 22.436 26.881 1.00 41.94 387 LEU A N 1
ATOM 2849 C CA . LEU A 1 387 ? -23.882 22.082 27.917 1.00 41.94 387 LEU A CA 1
ATOM 2850 C C . LEU A 1 387 ? -24.123 20.677 28.509 1.00 41.94 387 LEU A C 1
ATOM 2852 O O . LEU A 1 387 ? -23.174 19.992 28.888 1.00 41.94 387 LEU A O 1
ATOM 2856 N N . ALA A 1 388 ? -25.377 20.207 28.541 1.00 48.25 388 ALA A N 1
ATOM 2857 C CA . ALA A 1 388 ? -25.721 18.851 28.978 1.00 48.25 388 ALA A CA 1
ATOM 2858 C C . ALA A 1 388 ? -25.367 17.770 27.937 1.00 48.25 388 ALA A C 1
ATOM 2860 O O . ALA A 1 388 ? -25.070 16.636 28.309 1.00 48.25 388 ALA A O 1
ATOM 2861 N N . GLN A 1 389 ? -25.368 18.111 26.643 1.00 46.25 389 GLN A N 1
ATOM 2862 C CA . GLN A 1 389 ? -24.979 17.193 25.570 1.00 46.25 389 GLN A CA 1
ATOM 2863 C C . GLN A 1 389 ? -23.459 16.945 25.545 1.00 46.25 389 GLN A C 1
ATOM 2865 O O . GLN A 1 389 ? -23.041 15.813 25.304 1.00 46.25 389 GLN A O 1
ATOM 2870 N N . GLU A 1 390 ? -22.643 17.949 25.893 1.00 41.19 390 GLU A N 1
ATOM 2871 C CA . GLU A 1 390 ? -21.203 17.763 26.132 1.00 41.19 390 GLU A CA 1
ATOM 2872 C C . GLU A 1 390 ? -20.926 16.992 27.432 1.00 41.19 390 GLU A C 1
ATOM 2874 O O . GLU A 1 390 ? -20.121 16.062 27.421 1.00 41.19 390 GLU A O 1
ATOM 2879 N N . GLN A 1 391 ? -21.621 17.298 28.540 1.00 40.75 391 GLN A N 1
ATOM 2880 C CA . GLN A 1 391 ? -21.436 16.562 29.801 1.00 40.75 391 GLN A CA 1
ATOM 2881 C C . GLN A 1 391 ? -21.848 15.085 29.698 1.00 40.75 391 GLN A C 1
ATOM 2883 O O . GLN A 1 391 ? -21.122 14.235 30.201 1.00 40.75 391 GLN A O 1
ATOM 2888 N N . GLY A 1 392 ? -22.944 14.754 29.005 1.00 50.34 392 GLY A N 1
ATOM 2889 C CA . GLY A 1 392 ? -23.385 13.364 28.822 1.00 50.34 392 GLY A CA 1
ATOM 2890 C C . GLY A 1 392 ? -22.450 12.515 27.948 1.00 50.34 392 GLY A C 1
ATOM 2891 O O . GLY A 1 392 ? -22.288 11.325 28.208 1.00 50.34 392 GLY A O 1
ATOM 2892 N N . GLN A 1 393 ? -21.789 13.111 26.946 1.00 49.69 393 GLN A N 1
ATOM 2893 C CA . GLN A 1 393 ? -20.747 12.423 26.170 1.00 49.69 393 GLN A CA 1
ATOM 2894 C C . GLN A 1 393 ? -19.461 12.229 26.982 1.00 49.69 393 GLN A C 1
ATOM 2896 O O . GLN A 1 393 ? -18.871 11.151 26.922 1.00 49.69 393 GLN A O 1
ATOM 2901 N N . GLN A 1 394 ? -19.063 13.227 27.777 1.00 47.66 394 GLN A N 1
ATOM 2902 C CA . GLN A 1 394 ? -17.888 13.156 28.652 1.00 47.66 394 GLN A CA 1
ATOM 2903 C C . GLN A 1 394 ? -18.053 12.067 29.722 1.00 47.66 394 GLN A C 1
ATOM 2905 O O . GLN A 1 394 ? -17.155 11.245 29.876 1.00 47.66 394 GLN A O 1
ATOM 2910 N N . THR A 1 395 ? -19.216 11.972 30.388 1.00 53.75 395 THR A N 1
ATOM 2911 C CA . THR A 1 395 ? -19.497 10.889 31.353 1.00 53.75 395 THR A CA 1
ATOM 2912 C C . THR A 1 395 ? -19.360 9.503 30.709 1.00 53.75 395 THR A C 1
ATOM 2914 O O . THR A 1 395 ? -18.773 8.619 31.320 1.00 53.75 395 THR A O 1
ATOM 2917 N N . SER A 1 396 ? -19.779 9.335 29.445 1.00 72.12 396 SER A N 1
ATOM 2918 C CA . SER A 1 396 ? -19.659 8.048 28.736 1.00 72.12 396 SER A CA 1
ATOM 2919 C C . SER A 1 396 ? -18.219 7.640 28.397 1.00 72.12 396 SER A C 1
ATOM 2921 O O . SER A 1 396 ? -17.922 6.450 28.350 1.00 72.12 396 SER A O 1
ATOM 2923 N N . VAL A 1 397 ? -17.314 8.601 28.168 1.00 73.06 397 VAL A N 1
ATOM 2924 C CA . VAL A 1 397 ? -15.896 8.305 27.893 1.00 73.06 397 VAL A CA 1
ATOM 2925 C C . VAL A 1 397 ? -15.181 7.919 29.183 1.00 73.06 397 VAL A C 1
ATOM 2927 O O . VAL A 1 397 ? -14.429 6.951 29.189 1.00 73.06 397 VAL A O 1
ATOM 2930 N N . TYR A 1 398 ? -15.445 8.624 30.287 1.00 78.81 398 TYR A N 1
ATOM 2931 C CA . TYR A 1 398 ? -14.871 8.268 31.586 1.00 78.81 398 TYR A CA 1
ATOM 2932 C C . TYR A 1 398 ? -15.353 6.892 32.070 1.00 78.81 398 TYR A C 1
ATOM 2934 O O . TYR A 1 398 ? -14.527 6.098 32.497 1.00 78.81 398 TYR A O 1
ATOM 2942 N N . GLU A 1 399 ? -16.634 6.550 31.884 1.00 83.06 399 GLU A N 1
ATOM 2943 C CA . GLU A 1 399 ? -17.147 5.196 32.164 1.00 83.06 399 GLU A CA 1
ATOM 2944 C C . GLU A 1 399 ? -16.441 4.107 31.331 1.00 83.06 399 GLU A C 1
ATOM 2946 O O . GLU A 1 399 ? -16.198 3.003 31.817 1.00 83.06 399 GLU A O 1
ATOM 2951 N N . GLN A 1 400 ? -16.079 4.401 30.076 1.00 83.94 400 GLN A N 1
ATOM 2952 C CA . GLN A 1 400 ? -15.322 3.471 29.226 1.00 83.94 400 GLN A CA 1
ATOM 2953 C C . GLN A 1 400 ? -13.855 3.342 29.654 1.00 83.94 400 GLN A C 1
ATOM 2955 O O . GLN A 1 400 ? -13.287 2.255 29.549 1.00 83.94 400 GLN A O 1
ATOM 2960 N N . LEU A 1 401 ? -13.243 4.421 30.148 1.00 88.00 401 LEU A N 1
ATOM 2961 C CA . LEU A 1 401 ? -11.894 4.384 30.717 1.00 88.00 401 LEU A CA 1
ATOM 2962 C C . LEU A 1 401 ? -11.861 3.602 32.036 1.00 88.00 401 LEU A C 1
ATOM 2964 O O . LEU A 1 401 ? -10.921 2.842 32.254 1.00 88.00 401 LEU A O 1
ATOM 2968 N N . ASP A 1 402 ? -12.900 3.727 32.864 1.00 87.38 402 ASP A N 1
ATOM 2969 C CA . ASP A 1 402 ? -13.057 2.928 34.082 1.00 87.38 402 ASP A CA 1
ATOM 2970 C C . ASP A 1 402 ? -13.205 1.441 33.736 1.00 87.38 402 ASP A C 1
ATOM 2972 O O . ASP A 1 402 ? -12.508 0.604 34.304 1.00 87.38 402 ASP A O 1
ATOM 2976 N N . LEU A 1 403 ? -14.026 1.103 32.732 1.00 89.25 403 LEU A N 1
ATOM 2977 C CA . LEU A 1 403 ? -14.142 -0.272 32.235 1.00 89.25 403 LEU A CA 1
ATOM 2978 C C . LEU A 1 403 ? -12.800 -0.819 31.723 1.00 89.25 403 LEU A C 1
ATOM 2980 O O . LEU A 1 403 ? -12.461 -1.971 31.995 1.00 89.25 403 LEU A O 1
ATOM 2984 N N . PHE A 1 404 ? -12.036 -0.013 30.980 1.00 91.88 404 PHE A N 1
ATOM 2985 C CA . PHE A 1 404 ? -10.701 -0.397 30.522 1.00 91.88 404 PHE A CA 1
ATOM 2986 C C . PHE A 1 404 ? -9.761 -0.672 31.704 1.00 91.88 404 PHE A C 1
ATOM 2988 O O . PHE A 1 404 ? -9.106 -1.715 31.727 1.00 91.88 404 PHE A O 1
ATOM 2995 N N . GLY A 1 405 ? -9.741 0.217 32.703 1.00 92.25 405 GLY A N 1
ATOM 2996 C CA . GLY A 1 405 ? -8.961 0.045 33.929 1.00 92.25 405 GLY A CA 1
ATOM 2997 C C . GLY A 1 405 ? -9.358 -1.210 34.711 1.00 92.25 405 GLY A C 1
ATOM 2998 O O . GLY A 1 405 ? -8.492 -1.992 35.099 1.00 92.25 405 GLY A O 1
ATOM 2999 N N . ASP A 1 406 ? -10.659 -1.461 34.864 1.00 93.19 406 ASP A N 1
ATOM 3000 C CA . ASP A 1 406 ? -11.197 -2.648 35.534 1.00 93.19 406 ASP A CA 1
ATOM 3001 C C . ASP A 1 406 ? -10.780 -3.949 34.834 1.00 93.19 406 ASP A C 1
ATOM 3003 O O . ASP A 1 406 ? -10.453 -4.940 35.494 1.00 93.19 406 ASP A O 1
ATOM 3007 N N . ILE A 1 407 ? -10.803 -3.974 33.498 1.00 93.94 407 ILE A N 1
ATOM 3008 C CA . ILE A 1 407 ? -10.367 -5.136 32.713 1.00 93.94 407 ILE A CA 1
ATOM 3009 C C . ILE A 1 407 ? -8.856 -5.334 32.852 1.00 93.94 407 ILE A C 1
ATOM 3011 O O . ILE A 1 407 ? -8.422 -6.456 33.116 1.00 93.94 407 ILE A O 1
ATOM 3015 N N . PHE A 1 408 ? -8.068 -4.264 32.722 1.00 93.56 408 PHE A N 1
ATOM 3016 C CA . PHE A 1 408 ? -6.615 -4.302 32.882 1.00 93.56 408 PHE A CA 1
ATOM 3017 C C . PHE A 1 408 ? -6.213 -4.873 34.252 1.00 93.56 408 PHE A C 1
ATOM 3019 O O . PHE A 1 408 ? -5.428 -5.818 34.328 1.00 93.56 408 PHE A O 1
ATOM 3026 N N . GLU A 1 409 ? -6.829 -4.385 35.330 1.00 93.56 409 GLU A N 1
ATOM 3027 C CA . GLU A 1 409 ? -6.572 -4.851 36.697 1.00 93.56 409 GLU A CA 1
ATOM 3028 C C . GLU A 1 409 ? -6.968 -6.317 36.916 1.00 93.56 409 GLU A C 1
ATOM 3030 O O . GLU A 1 409 ? -6.252 -7.071 37.577 1.00 93.56 409 GLU A O 1
ATOM 3035 N N . ARG A 1 410 ? -8.082 -6.766 36.325 1.00 94.12 410 ARG A N 1
ATOM 3036 C CA . ARG A 1 410 ? -8.499 -8.176 36.392 1.00 94.12 410 ARG A CA 1
ATOM 3037 C C . ARG A 1 410 ? -7.526 -9.108 35.676 1.00 94.12 410 ARG A C 1
ATOM 3039 O O . ARG A 1 410 ? -7.325 -10.221 36.157 1.00 94.12 410 ARG A O 1
ATOM 3046 N N . ILE A 1 411 ? -6.945 -8.676 34.555 1.00 92.31 411 ILE A N 1
ATOM 3047 C CA . ILE A 1 411 ? -5.922 -9.450 33.838 1.00 92.31 411 ILE A CA 1
ATOM 3048 C C . ILE A 1 411 ? -4.655 -9.514 34.690 1.00 92.31 411 ILE A C 1
ATOM 3050 O O . ILE A 1 411 ? -4.217 -10.614 35.017 1.00 92.31 411 ILE A O 1
ATOM 3054 N N . ARG A 1 412 ? -4.132 -8.365 35.137 1.00 91.19 412 ARG A N 1
ATOM 3055 C CA . ARG A 1 412 ? -2.910 -8.307 35.954 1.00 91.19 412 ARG A CA 1
ATOM 3056 C C . ARG A 1 412 ? -3.007 -9.151 37.228 1.00 91.19 412 ARG A C 1
ATOM 3058 O O . ARG A 1 412 ? -2.056 -9.831 37.591 1.00 91.19 412 ARG A O 1
ATOM 3065 N N . ALA A 1 413 ? -4.151 -9.121 37.914 1.00 92.62 413 ALA A N 1
ATOM 3066 C CA . ALA A 1 413 ? -4.332 -9.828 39.184 1.00 92.62 413 ALA A CA 1
ATOM 3067 C C . ALA A 1 413 ? -4.773 -11.297 39.044 1.00 92.62 413 ALA A C 1
ATOM 3069 O O . ALA A 1 413 ? -4.696 -12.044 40.021 1.00 92.62 413 ALA A O 1
ATOM 3070 N N . GLY A 1 414 ? -5.314 -11.693 37.888 1.00 91.06 414 GLY A N 1
ATOM 3071 C CA . GLY A 1 414 ? -6.045 -12.955 37.730 1.00 91.06 414 GLY A CA 1
ATOM 3072 C C . GLY A 1 414 ? -5.604 -13.842 36.568 1.00 91.06 414 GLY A C 1
ATOM 3073 O O . GLY A 1 414 ? -6.147 -14.942 36.438 1.00 91.06 414 GLY A O 1
ATOM 3074 N N . TYR A 1 415 ? -4.669 -13.398 35.722 1.00 95.25 415 TYR A N 1
ATOM 3075 C CA . TYR A 1 415 ? -4.100 -14.246 34.676 1.00 95.25 415 TYR A CA 1
ATOM 3076 C C . TYR A 1 415 ? -3.218 -15.348 35.283 1.00 95.25 415 TYR A C 1
ATOM 3078 O O . TYR A 1 415 ? -2.675 -15.212 36.376 1.00 95.25 415 TYR A O 1
ATOM 3086 N N . VAL A 1 416 ? -3.143 -16.489 34.596 1.00 93.25 416 VAL A N 1
ATOM 3087 C CA . VAL A 1 416 ? -2.470 -17.702 35.097 1.00 93.25 416 VAL A CA 1
ATOM 3088 C C . VAL A 1 416 ? -0.945 -17.554 35.168 1.00 93.25 416 VAL A C 1
ATOM 3090 O O . VAL A 1 416 ? -0.300 -18.246 35.954 1.00 93.25 416 VAL A O 1
ATOM 3093 N N . GLU A 1 417 ? -0.392 -16.639 34.375 1.00 92.44 417 GLU A N 1
ATOM 3094 C CA . GLU A 1 417 ? 1.025 -16.281 34.334 1.00 92.44 417 GLU A CA 1
ATOM 3095 C C . GLU A 1 417 ? 1.207 -14.811 34.729 1.00 92.44 417 GLU A C 1
ATOM 3097 O O . GLU A 1 417 ? 0.279 -14.005 34.624 1.00 92.44 417 GLU A O 1
ATOM 3102 N N . GLU A 1 418 ? 2.402 -14.461 35.202 1.00 89.19 418 GLU A N 1
ATOM 3103 C CA . GLU A 1 418 ? 2.754 -13.065 35.456 1.00 89.19 418 GLU A CA 1
ATOM 3104 C C . GLU A 1 418 ? 2.832 -12.321 34.119 1.00 89.19 418 GLU A C 1
ATOM 3106 O O . GLU A 1 418 ? 3.480 -12.784 33.181 1.00 89.19 418 GLU A O 1
ATOM 3111 N N . VAL A 1 419 ? 2.125 -11.196 34.022 1.00 91.56 419 VAL A N 1
ATOM 3112 C CA . VAL A 1 419 ? 2.095 -10.352 32.823 1.00 91.56 419 VAL A CA 1
ATOM 3113 C C . VAL A 1 419 ? 2.944 -9.112 33.052 1.00 91.56 419 VAL A C 1
ATOM 3115 O O . VAL A 1 419 ? 2.907 -8.526 34.133 1.00 91.56 419 VAL A O 1
ATOM 3118 N N . ASP A 1 420 ? 3.684 -8.694 32.028 1.00 93.81 420 ASP A N 1
ATOM 3119 C CA . ASP A 1 420 ? 4.369 -7.409 32.051 1.00 93.81 420 ASP A CA 1
ATOM 3120 C C . ASP A 1 420 ? 3.365 -6.277 31.766 1.00 93.81 420 ASP A C 1
ATOM 3122 O O . ASP A 1 420 ? 2.682 -6.252 30.736 1.00 93.81 420 ASP A O 1
ATOM 3126 N N . ASP A 1 421 ? 3.253 -5.333 32.706 1.00 91.31 421 ASP A N 1
ATOM 3127 C CA . ASP A 1 421 ? 2.300 -4.220 32.625 1.00 91.31 421 ASP A CA 1
ATOM 3128 C C . ASP A 1 421 ? 2.532 -3.355 31.378 1.00 91.31 421 ASP A C 1
ATOM 3130 O O . ASP A 1 421 ? 1.575 -2.842 30.789 1.00 91.31 421 ASP A O 1
ATOM 3134 N N . ARG A 1 422 ? 3.793 -3.178 30.965 1.00 88.44 422 ARG A N 1
ATOM 3135 C CA . ARG A 1 422 ? 4.145 -2.357 29.806 1.00 88.44 422 ARG A CA 1
ATOM 3136 C C . ARG A 1 422 ? 3.737 -3.061 28.518 1.00 88.44 422 ARG A C 1
ATOM 3138 O O . ARG A 1 422 ? 3.073 -2.429 27.699 1.00 88.44 422 ARG A O 1
ATOM 3145 N N . GLU A 1 423 ? 4.059 -4.340 28.358 1.00 89.00 423 GLU A N 1
ATOM 3146 C CA . GLU A 1 423 ? 3.650 -5.129 27.189 1.00 89.00 423 GLU A CA 1
ATOM 3147 C C . GLU A 1 423 ? 2.124 -5.181 27.046 1.00 89.00 423 GLU A C 1
ATOM 3149 O O . GLU A 1 423 ? 1.593 -5.007 25.947 1.00 89.00 423 GLU A O 1
ATOM 3154 N N . LEU A 1 424 ? 1.394 -5.341 28.157 1.00 90.50 424 LEU A N 1
ATOM 3155 C CA . LEU A 1 424 ? -0.069 -5.381 28.140 1.00 90.50 424 LEU A CA 1
ATOM 3156 C C . LEU A 1 424 ? -0.684 -4.037 27.708 1.00 90.50 424 LEU A C 1
ATOM 3158 O O . LEU A 1 424 ? -1.645 -4.011 26.930 1.00 90.50 424 LEU A O 1
ATOM 3162 N N . ILE A 1 425 ? -0.124 -2.913 28.170 1.00 90.38 425 ILE A N 1
ATOM 3163 C CA . ILE A 1 425 ? -0.544 -1.567 27.747 1.00 90.38 425 ILE A CA 1
ATOM 3164 C C . ILE A 1 425 ? -0.204 -1.329 26.272 1.00 90.38 425 ILE A C 1
ATOM 3166 O O . ILE A 1 425 ? -1.055 -0.849 25.519 1.00 90.38 425 ILE A O 1
ATOM 3170 N N . GLU A 1 426 ? 1.010 -1.668 25.837 1.00 88.50 426 GLU A N 1
ATOM 3171 C CA . GLU A 1 426 ? 1.436 -1.513 24.442 1.00 88.50 426 GLU A CA 1
ATOM 3172 C C . GLU A 1 426 ? 0.559 -2.354 23.498 1.00 88.50 426 GLU A C 1
ATOM 3174 O O . GLU A 1 426 ? 0.110 -1.851 22.463 1.00 88.50 426 GLU A O 1
ATOM 3179 N N . ALA A 1 427 ? 0.206 -3.584 23.889 1.00 90.31 427 ALA A N 1
ATOM 3180 C CA . ALA A 1 427 ? -0.723 -4.441 23.155 1.00 90.31 427 ALA A CA 1
ATOM 3181 C C . ALA A 1 427 ? -2.129 -3.827 23.051 1.00 90.31 427 ALA A C 1
ATOM 3183 O O . ALA A 1 427 ? -2.736 -3.853 21.977 1.00 90.31 427 ALA A O 1
ATOM 3184 N N . ALA A 1 428 ? -2.641 -3.222 24.127 1.00 92.31 428 ALA A N 1
ATOM 3185 C CA . ALA A 1 428 ? -3.930 -2.533 24.106 1.00 92.31 428 ALA A CA 1
ATOM 3186 C C . ALA A 1 428 ? -3.923 -1.308 23.173 1.00 92.31 428 ALA A C 1
ATOM 3188 O O . ALA A 1 428 ? -4.853 -1.126 22.381 1.00 92.31 428 ALA A O 1
ATOM 3189 N N . ILE A 1 429 ? -2.863 -0.490 23.217 1.00 91.19 429 ILE A N 1
ATOM 3190 C CA . ILE A 1 429 ? -2.695 0.668 22.325 1.00 91.19 429 ILE A CA 1
ATOM 3191 C C . ILE A 1 429 ? -2.623 0.209 20.864 1.00 91.19 429 ILE A C 1
ATOM 3193 O O . ILE A 1 429 ? -3.326 0.754 20.009 1.00 91.19 429 ILE A O 1
ATOM 3197 N N . ASN A 1 430 ? -1.826 -0.821 20.574 1.00 88.38 430 ASN A N 1
ATOM 3198 C CA . ASN A 1 430 ? -1.734 -1.397 19.234 1.00 88.38 430 ASN A CA 1
ATOM 3199 C C . ASN A 1 430 ? -3.067 -1.986 18.759 1.00 88.38 430 ASN A C 1
ATOM 3201 O O . ASN A 1 430 ? -3.441 -1.784 17.603 1.00 88.38 430 ASN A O 1
ATOM 3205 N N . GLY A 1 431 ? -3.827 -2.644 19.637 1.00 89.94 431 GLY A N 1
ATOM 3206 C CA . GLY A 1 431 ? -5.173 -3.135 19.333 1.00 89.94 431 GLY A CA 1
ATOM 3207 C C . GLY A 1 431 ? -6.136 -2.012 18.936 1.00 89.94 431 GLY A C 1
ATOM 3208 O O . GLY A 1 431 ? -6.863 -2.139 17.951 1.00 89.94 431 GLY A O 1
ATOM 3209 N N . MET A 1 432 ? -6.095 -0.871 19.636 1.00 93.00 432 MET A N 1
ATOM 3210 C CA . MET A 1 432 ? -6.888 0.306 19.258 1.00 93.00 432 MET A CA 1
ATOM 3211 C C . MET A 1 432 ? -6.495 0.843 17.879 1.00 93.00 432 MET A C 1
ATOM 3213 O O . MET A 1 432 ? -7.371 1.118 17.062 1.00 93.00 432 MET A O 1
ATOM 3217 N N . LEU A 1 433 ? -5.198 0.976 17.595 1.00 90.69 433 LEU A N 1
ATOM 3218 C CA . LEU A 1 433 ? -4.713 1.566 16.343 1.00 90.69 433 LEU A CA 1
ATOM 3219 C C . LEU A 1 433 ? -4.957 0.662 15.130 1.00 90.69 433 LEU A C 1
ATOM 3221 O O . LEU A 1 433 ? -5.471 1.130 14.116 1.00 90.69 433 LEU A O 1
ATOM 3225 N N . THR A 1 434 ? -4.681 -0.635 15.256 1.00 86.00 434 THR A N 1
ATOM 3226 C CA . THR A 1 434 ? -4.904 -1.616 14.179 1.00 86.00 434 THR A CA 1
ATOM 3227 C C . THR A 1 434 ? -6.385 -1.832 13.870 1.00 86.00 434 THR A C 1
ATOM 3229 O O . THR A 1 434 ? -6.732 -2.194 12.746 1.00 86.00 434 THR A O 1
ATOM 3232 N N . SER A 1 435 ? -7.281 -1.553 14.828 1.00 91.19 435 SER A N 1
ATOM 3233 C CA . SER A 1 435 ? -8.730 -1.563 14.587 1.00 91.19 435 SER A CA 1
ATOM 3234 C C . SER A 1 435 ? -9.202 -0.454 13.636 1.00 91.19 435 SER A C 1
ATOM 3236 O O . SER A 1 435 ? -10.275 -0.579 13.043 1.00 91.19 435 SER A O 1
ATOM 3238 N N . LEU A 1 436 ? -8.417 0.621 13.474 1.00 89.50 436 LEU A N 1
ATOM 3239 C CA . LEU A 1 436 ? -8.726 1.713 12.548 1.00 89.50 436 LEU A CA 1
ATOM 3240 C C . LEU A 1 436 ? -8.390 1.316 11.109 1.00 89.50 436 LEU A C 1
ATOM 3242 O O . LEU A 1 436 ? -9.211 1.489 10.207 1.00 89.50 436 LEU A O 1
ATOM 3246 N N . ASP A 1 437 ? -7.174 0.810 10.903 1.00 85.75 437 ASP A N 1
ATOM 3247 C CA . ASP A 1 437 ? -6.649 0.351 9.620 1.00 85.75 437 ASP A CA 1
ATOM 3248 C C . ASP A 1 437 ? -5.347 -0.463 9.831 1.00 85.75 437 ASP A C 1
ATOM 3250 O O . ASP A 1 437 ? -4.702 -0.324 10.872 1.00 85.75 437 ASP A O 1
ATOM 3254 N N . PRO A 1 438 ? -4.906 -1.286 8.857 1.00 82.94 438 PRO A N 1
ATOM 3255 C CA . PRO A 1 438 ? -3.705 -2.124 8.994 1.00 82.94 438 PRO A CA 1
ATOM 3256 C C . PRO A 1 438 ? -2.363 -1.364 8.924 1.00 82.94 438 PRO A C 1
ATOM 3258 O O . PRO A 1 438 ? -1.301 -1.985 8.937 1.00 82.94 438 PRO A O 1
ATOM 3261 N N . HIS A 1 439 ? -2.371 -0.039 8.790 1.00 83.00 439 HIS A N 1
ATOM 3262 C CA . HIS A 1 439 ? -1.180 0.810 8.670 1.00 83.00 439 HIS A CA 1
ATOM 3263 C C . HIS A 1 439 ? -0.978 1.736 9.880 1.00 83.00 439 HIS A C 1
ATOM 3265 O O . HIS A 1 439 ? 0.099 2.330 10.019 1.00 83.00 439 HIS A O 1
ATOM 3271 N N . SER A 1 440 ? -1.980 1.841 10.753 1.00 89.62 440 SER A N 1
ATOM 3272 C CA . SER A 1 440 ? -1.933 2.580 12.009 1.00 89.62 440 SER A CA 1
ATOM 3273 C C . SER A 1 440 ? -1.400 1.683 13.130 1.00 89.62 440 SER A C 1
ATOM 3275 O O . SER A 1 440 ? -1.927 0.602 13.381 1.00 89.62 440 SER A O 1
ATOM 3277 N N . SER A 1 441 ? -0.332 2.118 13.800 1.00 91.38 441 SER A N 1
ATOM 3278 C CA . SER A 1 441 ? 0.363 1.324 14.822 1.00 91.38 441 SER A CA 1
ATOM 3279 C C . SER A 1 441 ? 1.113 2.203 15.822 1.00 91.38 441 SER A C 1
ATOM 3281 O O . SER A 1 441 ? 1.537 3.318 15.503 1.00 91.38 441 SER A O 1
ATOM 3283 N N . TYR A 1 442 ? 1.291 1.695 17.037 1.00 92.25 442 TYR A N 1
ATOM 3284 C CA . TYR A 1 442 ? 2.231 2.247 18.003 1.00 92.25 442 TYR A CA 1
ATOM 3285 C C . TYR A 1 442 ? 3.637 1.769 17.643 1.00 92.25 442 TYR A C 1
ATOM 3287 O O . TYR A 1 442 ? 3.823 0.643 17.189 1.00 92.25 442 TYR A O 1
ATOM 3295 N N . LEU A 1 443 ? 4.608 2.658 17.799 1.00 90.25 443 LEU A N 1
ATOM 3296 C CA . LEU A 1 443 ? 6.021 2.393 17.596 1.00 90.25 443 LEU A CA 1
ATOM 3297 C C . LEU A 1 443 ? 6.704 2.560 18.947 1.00 90.25 443 LEU A C 1
ATOM 3299 O O . LEU A 1 443 ? 6.679 3.654 19.530 1.00 90.25 443 LEU A O 1
ATOM 3303 N N . SER A 1 444 ? 7.320 1.482 19.425 1.00 89.75 444 SER A N 1
ATOM 3304 C CA . SER A 1 444 ? 8.211 1.536 20.578 1.00 89.75 444 SER A CA 1
ATOM 3305 C C . SER A 1 444 ? 9.411 2.454 20.288 1.00 89.75 444 SER A C 1
ATOM 3307 O O . SER A 1 444 ? 9.606 2.924 19.165 1.00 89.75 444 SER A O 1
ATOM 3309 N N . ALA A 1 445 ? 10.234 2.739 21.299 1.00 87.25 445 ALA A N 1
ATOM 3310 C CA . ALA A 1 445 ? 11.459 3.522 21.106 1.00 87.25 445 ALA A CA 1
ATOM 3311 C C . ALA A 1 445 ? 12.395 2.891 20.057 1.00 87.25 445 ALA A C 1
ATOM 3313 O O . ALA A 1 445 ? 12.959 3.593 19.214 1.00 87.25 445 ALA A O 1
ATOM 3314 N N . GLU A 1 446 ? 12.499 1.562 20.091 1.00 84.88 446 GLU A N 1
ATOM 3315 C CA . GLU A 1 446 ? 13.289 0.764 19.161 1.00 84.88 446 GLU A CA 1
ATOM 3316 C C . GLU A 1 446 ? 12.690 0.798 17.752 1.00 84.88 446 GLU A C 1
ATOM 3318 O O . GLU A 1 446 ? 13.385 1.171 16.807 1.00 84.88 446 GLU A O 1
ATOM 3323 N N . ASP A 1 447 ? 11.384 0.548 17.607 1.00 86.50 447 ASP A N 1
ATOM 3324 C CA . ASP A 1 447 ? 10.708 0.598 16.302 1.00 86.50 447 ASP A CA 1
ATOM 3325 C C . ASP A 1 447 ? 10.770 1.996 15.680 1.00 86.50 447 ASP A C 1
ATOM 3327 O O . ASP A 1 447 ? 10.956 2.154 14.472 1.00 86.50 447 ASP A O 1
ATOM 3331 N N . ALA A 1 448 ? 10.635 3.040 16.502 1.00 87.31 448 ALA A N 1
ATOM 3332 C CA . ALA A 1 448 ? 10.761 4.419 16.058 1.00 87.31 448 ALA A CA 1
ATOM 3333 C C . ALA A 1 448 ? 12.197 4.740 15.608 1.00 87.31 448 ALA A C 1
ATOM 3335 O O . ALA A 1 448 ? 12.379 5.531 14.680 1.00 87.31 448 ALA A O 1
ATOM 3336 N N . ALA A 1 449 ? 13.217 4.150 16.241 1.00 83.75 449 ALA A N 1
ATOM 3337 C CA . ALA A 1 449 ? 14.613 4.284 15.827 1.00 83.75 449 ALA A CA 1
ATOM 3338 C C . ALA A 1 449 ? 14.907 3.514 14.532 1.00 83.75 449 ALA A C 1
ATOM 3340 O O . ALA A 1 449 ? 15.502 4.079 13.613 1.00 83.75 449 ALA A O 1
ATOM 3341 N N . ALA A 1 450 ? 14.420 2.278 14.416 1.00 83.50 450 ALA A N 1
ATOM 3342 C CA . ALA A 1 450 ? 14.526 1.474 13.203 1.00 83.50 450 ALA A CA 1
ATOM 3343 C C . ALA A 1 450 ? 13.824 2.152 12.015 1.00 83.50 450 ALA A C 1
ATOM 3345 O O . ALA A 1 450 ? 14.394 2.259 10.927 1.00 83.50 450 ALA A O 1
ATOM 3346 N N . MET A 1 451 ? 12.626 2.706 12.234 1.00 85.56 451 MET A N 1
ATOM 3347 C CA . MET A 1 451 ? 11.903 3.474 11.220 1.00 85.56 451 MET A CA 1
ATOM 3348 C C . MET A 1 451 ? 12.697 4.703 10.770 1.00 85.56 451 MET A C 1
ATOM 3350 O O . MET A 1 451 ? 12.751 4.976 9.573 1.00 85.56 451 MET A O 1
ATOM 3354 N N . ARG A 1 452 ? 13.339 5.428 11.698 1.00 84.88 452 ARG A N 1
ATOM 3355 C CA . ARG A 1 452 ? 14.188 6.583 11.364 1.00 84.88 452 ARG A CA 1
ATOM 3356 C C . ARG A 1 452 ? 15.324 6.191 10.422 1.00 84.88 452 ARG A C 1
ATOM 3358 O O . ARG A 1 452 ? 15.472 6.839 9.389 1.00 84.88 452 ARG A O 1
ATOM 3365 N N . VAL A 1 453 ? 16.041 5.106 10.724 1.00 84.75 453 VAL A N 1
ATOM 3366 C CA . VAL A 1 453 ? 17.098 4.555 9.853 1.00 84.75 453 VAL A CA 1
ATOM 3367 C C . VAL A 1 453 ? 16.546 4.167 8.479 1.00 84.75 453 VAL A C 1
ATOM 3369 O O . VAL A 1 453 ? 17.142 4.487 7.452 1.00 84.75 453 VAL A O 1
ATOM 3372 N N . GLN A 1 454 ? 15.378 3.521 8.431 1.00 83.50 454 GLN A N 1
ATOM 3373 C CA . GLN A 1 454 ? 14.731 3.164 7.168 1.00 83.50 454 GLN A CA 1
ATOM 3374 C C . GLN A 1 454 ? 14.387 4.406 6.328 1.00 83.50 454 GLN A C 1
ATOM 3376 O O . GLN A 1 454 ? 14.559 4.390 5.109 1.00 83.50 454 GLN A O 1
ATOM 3381 N N . THR A 1 455 ? 13.905 5.479 6.965 1.00 86.94 455 THR A N 1
ATOM 3382 C CA . THR A 1 455 ? 13.508 6.717 6.280 1.00 86.94 455 THR A CA 1
ATOM 3383 C C . THR A 1 455 ? 14.685 7.587 5.856 1.00 86.94 455 THR A C 1
ATOM 3385 O O . THR A 1 455 ? 14.649 8.124 4.751 1.00 86.94 455 THR A O 1
ATOM 3388 N N . SER A 1 456 ? 15.733 7.704 6.675 1.00 88.62 456 SER A N 1
ATOM 3389 C CA . SER A 1 456 ? 16.951 8.439 6.311 1.00 88.62 456 SER A CA 1
ATOM 3390 C C . SER A 1 456 ? 17.765 7.672 5.264 1.00 88.62 456 SER A C 1
ATOM 3392 O O . SER A 1 456 ? 18.456 8.259 4.430 1.00 88.62 456 SER A O 1
ATOM 3394 N N . GLY A 1 457 ? 17.650 6.340 5.268 1.00 86.25 457 GLY A N 1
ATOM 3395 C CA . GLY A 1 457 ? 18.482 5.476 4.444 1.00 86.25 457 GLY A CA 1
ATOM 3396 C C . GLY A 1 457 ? 19.939 5.482 4.890 1.00 86.25 457 GLY A C 1
ATOM 3397 O O . GLY A 1 457 ? 20.808 5.158 4.090 1.00 86.25 457 GLY A O 1
ATOM 3398 N N . GLU A 1 458 ? 20.219 5.877 6.129 1.00 88.75 458 GLU A N 1
ATOM 3399 C CA . GLU A 1 458 ? 21.569 5.945 6.673 1.00 88.75 458 GLU A CA 1
ATOM 3400 C C . GLU A 1 458 ? 21.615 5.511 8.139 1.00 88.75 458 GLU A C 1
ATOM 3402 O O . GLU A 1 458 ? 20.675 5.736 8.906 1.00 88.75 458 GLU A O 1
ATOM 3407 N N . PHE A 1 459 ? 22.714 4.866 8.528 1.00 86.62 459 PHE A N 1
ATOM 3408 C CA . PHE A 1 459 ? 22.947 4.395 9.893 1.00 86.62 459 PHE A CA 1
ATOM 3409 C C . PHE A 1 459 ? 24.424 4.487 10.274 1.00 86.62 459 PHE A C 1
ATOM 3411 O O . PHE A 1 459 ? 25.298 4.462 9.413 1.00 86.62 459 PHE A O 1
ATOM 3418 N N . GLY A 1 460 ? 24.710 4.564 11.575 1.00 88.88 460 GLY A N 1
ATOM 3419 C CA . GLY A 1 460 ? 26.080 4.502 12.085 1.00 88.88 460 GLY A CA 1
ATOM 3420 C C . GLY A 1 460 ? 26.612 3.068 12.081 1.00 88.88 460 GLY A C 1
ATOM 3421 O O . GLY A 1 460 ? 26.014 2.179 12.694 1.00 88.88 460 GLY A O 1
ATOM 3422 N N . GLY A 1 461 ? 27.729 2.833 11.395 1.00 91.19 461 GLY A N 1
ATOM 3423 C CA . GLY A 1 461 ? 28.315 1.500 11.274 1.00 91.19 461 GLY A CA 1
ATOM 3424 C C . GLY A 1 461 ? 29.673 1.489 10.579 1.00 91.19 461 GLY A C 1
ATOM 3425 O O . GLY A 1 461 ? 30.344 2.514 10.474 1.00 91.19 461 GLY A O 1
ATOM 3426 N N . LEU A 1 462 ? 30.080 0.299 10.131 1.00 93.06 462 LEU A N 1
ATOM 3427 C CA . LEU A 1 462 ? 31.412 0.052 9.559 1.00 93.06 462 LEU A CA 1
ATOM 3428 C C . LEU A 1 462 ? 31.420 0.065 8.026 1.00 93.06 462 LEU A C 1
ATOM 3430 O O . LEU A 1 462 ? 32.453 0.350 7.434 1.00 93.06 462 LEU A O 1
ATOM 3434 N N . GLY A 1 463 ? 30.272 -0.212 7.396 1.00 90.94 463 GLY A N 1
ATOM 3435 C CA . GLY A 1 463 ? 30.151 -0.311 5.937 1.00 90.94 463 GLY A CA 1
ATOM 3436 C C . GLY A 1 463 ? 30.608 -1.660 5.382 1.00 90.94 463 GLY A C 1
ATOM 3437 O O . GLY A 1 463 ? 31.352 -1.716 4.413 1.00 90.94 463 GLY A O 1
ATOM 3438 N N . ILE A 1 464 ? 30.179 -2.758 6.005 1.00 91.00 464 ILE A N 1
ATOM 3439 C CA . ILE A 1 464 ? 30.463 -4.124 5.546 1.00 91.00 464 ILE A CA 1
ATOM 3440 C C . ILE A 1 464 ? 29.172 -4.873 5.260 1.00 91.00 464 ILE A C 1
ATOM 3442 O O . ILE A 1 464 ? 28.197 -4.756 6.006 1.00 91.00 464 ILE A O 1
ATOM 3446 N N . GLU A 1 465 ? 29.184 -5.664 4.196 1.00 86.50 465 GLU A N 1
ATOM 3447 C CA . GLU A 1 465 ? 28.176 -6.682 3.944 1.00 86.50 465 GLU A CA 1
ATOM 3448 C C . GLU A 1 465 ? 28.653 -8.008 4.537 1.00 86.50 465 GLU A C 1
ATOM 3450 O O . GLU A 1 465 ? 29.782 -8.441 4.295 1.00 86.50 465 GLU A O 1
ATOM 3455 N N . VAL A 1 466 ? 27.800 -8.640 5.340 1.00 91.38 466 VAL A N 1
ATOM 3456 C CA . VAL A 1 466 ? 28.135 -9.856 6.083 1.00 91.38 466 VAL A CA 1
ATOM 3457 C C . VAL A 1 466 ? 27.079 -10.934 5.884 1.00 91.38 466 VAL A C 1
ATOM 3459 O O . VAL A 1 466 ? 25.899 -10.650 5.689 1.00 91.38 466 VAL A O 1
ATOM 3462 N N . THR A 1 467 ? 27.517 -12.182 5.965 1.00 92.06 467 THR A N 1
ATOM 3463 C CA . THR A 1 467 ? 26.675 -13.377 5.989 1.00 92.06 467 THR A CA 1
ATOM 3464 C C . THR A 1 467 ? 27.109 -14.280 7.140 1.00 92.06 467 THR A C 1
ATOM 3466 O O . THR A 1 467 ? 28.138 -14.038 7.773 1.00 92.06 467 THR A O 1
ATOM 3469 N N . GLN A 1 468 ? 26.336 -15.323 7.428 1.00 90.00 468 GLN A N 1
ATOM 3470 C CA . GLN A 1 468 ? 26.726 -16.343 8.394 1.00 90.00 468 GLN A CA 1
ATOM 3471 C C . GLN A 1 468 ? 27.178 -17.608 7.661 1.00 90.00 468 GLN A C 1
ATOM 3473 O O . GLN A 1 468 ? 26.438 -18.163 6.851 1.00 90.00 468 GLN A O 1
ATOM 3478 N N . GLU A 1 469 ? 28.389 -18.073 7.960 1.00 88.62 469 GLU A N 1
ATOM 3479 C CA . GLU A 1 469 ? 28.965 -19.294 7.394 1.00 88.62 469 GLU A CA 1
ATOM 3480 C C . GLU A 1 469 ? 29.599 -20.108 8.524 1.00 88.62 469 GLU A C 1
ATOM 3482 O O . GLU A 1 469 ? 30.403 -19.597 9.298 1.00 88.62 469 GLU A O 1
ATOM 3487 N N . GLU A 1 470 ? 29.163 -21.362 8.673 1.00 81.44 470 GLU A N 1
ATOM 3488 C CA . GLU A 1 470 ? 29.615 -22.276 9.739 1.00 81.44 470 GLU A CA 1
ATOM 3489 C C . GLU A 1 470 ? 29.514 -21.703 11.173 1.00 81.44 470 GLU A C 1
ATOM 3491 O O . GLU A 1 470 ? 30.274 -22.072 12.066 1.00 81.44 470 GLU A O 1
ATOM 3496 N N . GLY A 1 471 ? 28.543 -20.814 11.413 1.00 80.25 471 GLY A N 1
ATOM 3497 C CA . GLY A 1 471 ? 28.311 -20.171 12.715 1.00 80.25 471 GLY A CA 1
ATOM 3498 C C . GLY A 1 471 ? 29.143 -18.910 12.967 1.00 80.25 471 GLY A C 1
ATOM 3499 O O . GLY A 1 471 ? 28.902 -18.226 13.959 1.00 80.25 471 GLY A O 1
ATOM 3500 N N . TRP A 1 472 ? 30.052 -18.561 12.055 1.00 85.12 472 TRP A N 1
ATOM 3501 C CA . TRP A 1 472 ? 30.840 -17.331 12.090 1.00 85.12 472 TRP A CA 1
ATOM 3502 C C . TRP A 1 472 ? 30.259 -16.263 11.169 1.00 85.12 472 TRP A C 1
ATOM 3504 O O . TRP A 1 472 ? 29.573 -16.562 10.190 1.00 85.12 472 TRP A O 1
ATOM 3514 N N . VAL A 1 473 ? 30.559 -15.002 11.473 1.00 93.00 473 VAL A N 1
ATOM 3515 C CA . VAL A 1 473 ? 30.192 -13.871 10.619 1.00 93.00 473 VAL A CA 1
ATOM 3516 C C . VAL A 1 473 ? 31.261 -13.719 9.543 1.00 93.00 473 VAL A C 1
ATOM 3518 O O . VAL A 1 473 ? 32.403 -13.390 9.849 1.00 93.00 473 VAL A O 1
ATOM 3521 N N . LYS A 1 474 ? 30.902 -13.961 8.285 1.00 94.31 474 LYS A N 1
ATOM 3522 C CA . LYS A 1 474 ? 31.794 -13.842 7.130 1.00 94.31 474 LYS A CA 1
ATOM 3523 C C . LYS A 1 474 ? 31.508 -12.553 6.374 1.00 94.31 474 LYS A C 1
ATOM 3525 O O . LYS A 1 474 ? 30.356 -12.261 6.056 1.00 94.31 474 LYS A O 1
ATOM 3530 N N . VAL A 1 475 ? 32.551 -11.804 6.048 1.00 94.75 475 VAL A N 1
ATOM 3531 C CA . VAL A 1 475 ? 32.478 -10.608 5.212 1.00 94.75 475 VAL A CA 1
ATOM 3532 C C . VAL A 1 475 ? 32.283 -11.033 3.763 1.00 94.75 475 VAL A C 1
ATOM 3534 O O . VAL A 1 475 ? 33.120 -11.722 3.180 1.00 94.75 475 VAL A O 1
ATOM 3537 N N . VAL A 1 476 ? 31.171 -10.606 3.172 1.00 92.00 476 VAL A N 1
ATOM 3538 C CA . VAL A 1 476 ? 30.898 -10.771 1.742 1.00 92.00 476 VAL A CA 1
ATOM 3539 C C . VAL A 1 476 ? 31.722 -9.755 0.960 1.00 92.00 476 VAL A C 1
ATOM 3541 O O . VAL A 1 476 ? 32.481 -10.133 0.074 1.00 92.00 476 VAL A O 1
ATOM 3544 N N . SER A 1 477 ? 31.610 -8.476 1.325 1.00 91.25 477 SER A N 1
ATOM 3545 C CA . SER A 1 477 ? 32.405 -7.386 0.759 1.00 91.25 477 SER A CA 1
ATOM 3546 C C . SER A 1 477 ? 32.409 -6.179 1.701 1.00 91.25 477 SER A C 1
ATOM 3548 O O . SER A 1 477 ? 31.367 -5.871 2.292 1.00 91.25 477 SER A O 1
ATOM 3550 N N . PRO A 1 478 ? 33.529 -5.448 1.834 1.00 91.44 478 PRO A N 1
ATOM 3551 C CA . PRO A 1 478 ? 33.478 -4.069 2.305 1.00 91.44 478 PRO A CA 1
ATOM 3552 C C . PRO A 1 478 ? 32.768 -3.190 1.261 1.00 91.44 478 PRO A C 1
ATOM 3554 O O . PRO A 1 478 ? 32.761 -3.504 0.069 1.00 91.44 478 PRO A O 1
ATOM 3557 N N . MET A 1 479 ? 32.145 -2.105 1.711 1.00 87.00 479 MET A N 1
ATOM 3558 C CA . MET A 1 479 ? 31.561 -1.089 0.837 1.00 87.00 479 MET A CA 1
ATOM 3559 C C . MET A 1 479 ? 32.611 -0.021 0.523 1.00 87.00 479 MET A C 1
ATOM 3561 O O . MET A 1 479 ? 33.225 0.521 1.444 1.00 87.00 479 MET A O 1
ATOM 3565 N N . ASP A 1 480 ? 32.778 0.322 -0.751 1.00 82.44 480 ASP A N 1
ATOM 3566 C CA . ASP A 1 480 ? 33.796 1.279 -1.201 1.00 82.44 480 ASP A CA 1
ATOM 3567 C C . ASP A 1 480 ? 33.712 2.627 -0.465 1.00 82.44 480 ASP A C 1
ATOM 3569 O O . ASP A 1 480 ? 32.643 3.230 -0.324 1.00 82.44 480 ASP A O 1
ATOM 3573 N N . GLY A 1 481 ? 34.859 3.121 0.001 1.00 83.50 481 GLY A N 1
ATOM 3574 C CA . GLY A 1 481 ? 34.981 4.413 0.676 1.00 83.50 481 GLY A CA 1
ATOM 3575 C C . GLY A 1 481 ? 34.404 4.463 2.095 1.00 83.50 481 GLY A C 1
ATOM 3576 O O . GLY A 1 481 ? 34.367 5.542 2.688 1.00 83.50 481 GLY A O 1
ATOM 3577 N N . THR A 1 482 ? 33.962 3.333 2.654 1.00 91.50 482 THR A N 1
ATOM 3578 C CA . THR A 1 482 ? 33.491 3.248 4.046 1.00 91.50 482 THR A CA 1
ATOM 3579 C C . THR A 1 482 ? 34.634 2.974 5.031 1.00 91.50 482 THR A C 1
ATOM 3581 O O . THR A 1 482 ? 35.724 2.570 4.614 1.00 91.50 482 THR A O 1
ATOM 3584 N N . PRO A 1 483 ? 34.431 3.166 6.352 1.00 94.31 483 PRO A N 1
ATOM 3585 C CA . PRO A 1 483 ? 35.479 2.925 7.342 1.00 94.31 483 PRO A CA 1
ATOM 3586 C C . PRO A 1 483 ? 36.111 1.534 7.270 1.00 94.31 483 PRO A C 1
ATOM 3588 O O . PRO A 1 483 ? 37.314 1.416 7.478 1.00 94.31 483 PRO A O 1
ATOM 3591 N N . ALA A 1 484 ? 35.339 0.491 6.959 1.00 93.56 484 ALA A N 1
ATOM 3592 C CA . ALA A 1 484 ? 35.866 -0.864 6.843 1.00 93.56 484 ALA A CA 1
ATOM 3593 C C . ALA A 1 484 ? 36.732 -1.086 5.598 1.00 93.56 484 ALA A C 1
ATOM 3595 O O . ALA A 1 484 ? 37.748 -1.774 5.692 1.00 93.56 484 ALA A O 1
ATOM 3596 N N . ASP A 1 485 ? 36.368 -0.478 4.466 1.00 93.25 485 ASP A N 1
ATOM 3597 C CA . ASP A 1 485 ? 37.198 -0.472 3.255 1.00 93.25 485 ASP A CA 1
ATOM 3598 C C . ASP A 1 485 ? 38.536 0.234 3.530 1.00 93.25 485 ASP A C 1
ATOM 3600 O O . ASP A 1 485 ? 39.614 -0.327 3.332 1.00 93.25 485 ASP A O 1
ATOM 3604 N N . VAL A 1 486 ? 38.480 1.418 4.151 1.00 93.62 486 VAL A N 1
ATOM 3605 C CA . VAL A 1 486 ? 39.677 2.177 4.554 1.00 93.62 486 VAL A CA 1
ATOM 3606 C C . VAL A 1 486 ? 40.523 1.423 5.591 1.00 93.62 486 VAL A C 1
ATOM 3608 O O . VAL A 1 486 ? 41.751 1.522 5.573 1.00 93.62 486 VAL A O 1
ATOM 3611 N N . ALA A 1 487 ? 3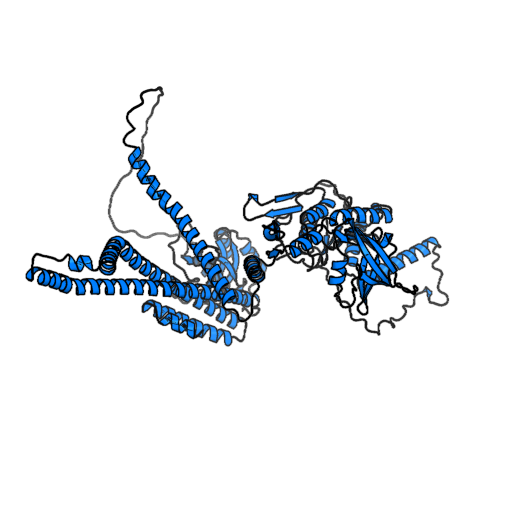9.890 0.654 6.480 1.00 93.56 487 ALA A N 1
ATOM 3612 C CA . ALA A 1 487 ? 40.561 -0.172 7.483 1.00 93.56 487 ALA A CA 1
ATOM 3613 C C . ALA A 1 487 ? 41.157 -1.476 6.914 1.00 93.56 487 ALA A C 1
ATOM 3615 O O . ALA A 1 487 ? 41.824 -2.210 7.644 1.00 93.56 487 ALA A O 1
ATOM 3616 N N . GLY A 1 488 ? 40.962 -1.760 5.621 1.00 92.94 488 GLY A N 1
ATOM 3617 C CA . GLY A 1 488 ? 41.563 -2.904 4.938 1.00 92.94 488 GLY A CA 1
ATOM 3618 C C . GLY A 1 488 ? 40.880 -4.242 5.226 1.00 92.94 488 GLY A C 1
ATOM 3619 O O . GLY A 1 488 ? 41.530 -5.290 5.128 1.00 92.94 488 GLY A O 1
ATOM 3620 N N . ILE A 1 489 ? 39.595 -4.220 5.590 1.00 95.31 489 ILE A N 1
ATOM 3621 C CA . ILE A 1 489 ? 38.748 -5.418 5.632 1.00 95.31 489 ILE A CA 1
ATOM 3622 C C . ILE A 1 489 ? 38.545 -5.930 4.205 1.00 95.31 489 ILE A C 1
ATOM 3624 O O . ILE A 1 489 ? 38.395 -5.144 3.276 1.00 95.31 489 ILE A O 1
ATOM 3628 N N . MET A 1 490 ? 38.563 -7.247 4.016 1.00 93.88 490 MET A N 1
ATOM 3629 C CA . MET A 1 490 ? 38.496 -7.881 2.701 1.00 93.88 490 MET A CA 1
ATOM 3630 C C . MET A 1 490 ? 37.330 -8.865 2.614 1.00 93.88 490 MET A C 1
ATOM 3632 O O . MET A 1 490 ? 36.876 -9.425 3.612 1.00 93.88 490 MET A O 1
ATOM 3636 N N . ALA A 1 491 ? 36.852 -9.097 1.392 1.00 93.62 491 ALA A N 1
ATOM 3637 C CA . ALA A 1 491 ? 35.917 -10.178 1.112 1.00 93.62 491 ALA A CA 1
ATOM 3638 C C . ALA A 1 491 ? 36.521 -11.527 1.543 1.00 93.62 491 ALA A C 1
ATOM 3640 O O . ALA A 1 491 ? 37.669 -11.830 1.217 1.00 93.62 491 ALA A O 1
ATOM 3641 N N . GLY A 1 492 ? 35.742 -12.335 2.263 1.00 92.25 492 GLY A N 1
ATOM 3642 C CA . GLY A 1 492 ? 36.171 -13.624 2.811 1.00 92.25 492 GLY A CA 1
ATOM 3643 C C . GLY A 1 492 ? 36.713 -13.580 4.243 1.00 92.25 492 GLY A C 1
ATOM 3644 O O . GLY A 1 492 ? 36.935 -14.643 4.817 1.00 92.25 492 GLY A O 1
ATOM 3645 N N . ASP A 1 493 ? 36.881 -12.398 4.841 1.00 95.19 493 ASP A N 1
ATOM 3646 C CA . ASP A 1 493 ? 37.271 -12.263 6.248 1.00 95.19 493 ASP A CA 1
ATOM 3647 C C . ASP A 1 493 ? 36.201 -12.838 7.193 1.00 95.19 493 ASP A C 1
ATOM 3649 O O . ASP A 1 493 ? 35.007 -12.614 7.002 1.00 95.19 493 ASP A O 1
ATOM 3653 N N . PHE A 1 494 ? 36.616 -13.532 8.253 1.00 94.44 494 PHE A N 1
ATOM 3654 C CA . PHE A 1 494 ? 35.729 -14.002 9.319 1.00 94.44 494 PHE A CA 1
ATOM 3655 C C . PHE A 1 494 ? 35.874 -13.131 10.564 1.00 94.44 494 PHE A C 1
ATOM 3657 O O . PHE A 1 494 ? 36.949 -13.049 11.156 1.00 94.44 494 PHE A O 1
ATOM 3664 N N . ILE A 1 495 ? 34.780 -12.515 11.001 1.00 95.12 495 ILE A N 1
ATOM 3665 C CA . ILE A 1 495 ? 34.707 -11.765 12.254 1.00 95.12 495 ILE A CA 1
ATOM 3666 C C . ILE A 1 495 ? 34.389 -12.758 13.371 1.00 95.12 495 ILE A C 1
ATOM 3668 O O . ILE A 1 495 ? 33.364 -13.439 13.348 1.00 95.12 495 ILE A O 1
ATOM 3672 N N . THR A 1 496 ? 35.293 -12.853 14.344 1.00 93.50 496 THR A N 1
ATOM 3673 C CA . THR A 1 496 ? 35.234 -13.842 15.435 1.00 93.50 496 THR A CA 1
ATOM 3674 C C . THR A 1 496 ? 34.919 -13.225 16.796 1.00 93.50 496 THR A C 1
ATOM 3676 O O . THR A 1 496 ? 34.327 -13.892 17.654 1.00 93.50 496 THR A O 1
ATOM 3679 N N . ALA A 1 497 ? 35.245 -11.945 16.980 1.00 94.38 497 ALA A N 1
ATOM 3680 C CA . ALA A 1 497 ? 34.882 -11.164 18.154 1.00 94.38 497 ALA A CA 1
ATOM 3681 C C . ALA A 1 497 ? 34.681 -9.680 17.812 1.00 94.38 497 ALA A C 1
ATOM 3683 O O . ALA A 1 497 ? 35.258 -9.172 16.848 1.00 94.38 497 ALA A O 1
ATOM 3684 N N . VAL A 1 498 ? 33.869 -9.002 18.621 1.00 95.19 498 VAL A N 1
ATOM 3685 C CA . VAL A 1 498 ? 33.592 -7.562 18.574 1.00 95.19 498 VAL A CA 1
ATOM 3686 C C . VAL A 1 498 ? 33.799 -7.005 19.981 1.00 95.19 498 VAL A C 1
ATOM 3688 O O . VAL A 1 498 ? 33.216 -7.512 20.932 1.00 95.19 498 VAL A O 1
ATOM 3691 N N . ASP A 1 499 ? 34.677 -6.014 20.129 1.00 93.38 499 ASP A N 1
ATOM 3692 C CA . ASP A 1 499 ? 35.097 -5.420 21.407 1.00 93.38 499 ASP A CA 1
ATOM 3693 C C . ASP A 1 499 ? 35.525 -6.465 22.466 1.00 93.38 499 ASP A C 1
ATOM 3695 O O . ASP A 1 499 ? 35.330 -6.301 23.670 1.00 93.38 499 ASP A O 1
ATOM 3699 N N . GLY A 1 500 ? 36.134 -7.566 22.006 1.00 90.62 500 GLY A N 1
ATOM 3700 C CA . GLY A 1 500 ? 36.579 -8.689 22.839 1.00 90.62 500 GLY A CA 1
ATOM 3701 C C . GLY A 1 500 ? 35.488 -9.713 23.188 1.00 90.62 500 GLY A C 1
ATOM 3702 O O . GLY A 1 500 ? 35.803 -10.753 23.770 1.00 90.62 500 GLY A O 1
ATOM 3703 N N . GLU A 1 501 ? 34.230 -9.473 22.810 1.00 92.44 501 GLU A N 1
ATOM 3704 C CA . GLU A 1 501 ? 33.129 -10.428 22.955 1.00 92.44 501 GLU A CA 1
ATOM 3705 C C . GLU A 1 501 ? 33.024 -11.322 21.716 1.00 92.44 501 GLU A C 1
ATOM 3707 O O . GLU A 1 501 ? 32.990 -10.845 20.584 1.00 92.44 501 GLU A O 1
ATOM 3712 N N . SER A 1 502 ? 32.985 -12.644 21.908 1.00 93.12 502 SER A N 1
ATOM 3713 C CA . SER A 1 502 ? 32.886 -13.577 20.781 1.00 93.12 502 SER A CA 1
ATOM 3714 C C . SER A 1 502 ? 31.519 -13.486 20.106 1.00 93.12 502 SER A C 1
ATOM 3716 O O . SER A 1 502 ? 30.493 -13.517 20.781 1.00 93.12 502 SER A O 1
ATOM 3718 N N . VAL A 1 503 ? 31.507 -13.468 18.770 1.00 92.44 503 VAL A N 1
ATOM 3719 C CA . VAL A 1 503 ? 30.258 -13.508 17.986 1.00 92.44 503 VAL A CA 1
ATOM 3720 C C . VAL A 1 503 ? 29.747 -14.932 17.742 1.00 92.44 503 VAL A C 1
ATOM 3722 O O . VAL A 1 503 ? 28.699 -15.125 17.130 1.00 92.44 503 VAL A O 1
ATOM 3725 N N . MET A 1 504 ? 30.473 -15.950 18.213 1.00 89.06 504 MET A N 1
ATOM 3726 C CA . MET A 1 504 ? 30.103 -17.350 18.022 1.00 89.06 504 MET A CA 1
ATOM 3727 C C . MET A 1 504 ? 28.842 -17.696 18.818 1.00 89.06 504 MET A C 1
ATOM 3729 O O . MET A 1 504 ? 28.791 -17.522 20.034 1.00 89.06 504 MET A O 1
ATOM 3733 N N . GLY A 1 505 ? 27.837 -18.243 18.134 1.00 85.88 505 GLY A N 1
ATOM 3734 C CA . GLY A 1 505 ? 26.546 -18.590 18.738 1.00 85.88 505 GLY A CA 1
ATOM 3735 C C . GLY A 1 505 ? 25.552 -17.429 18.824 1.00 85.88 505 GLY A C 1
ATOM 3736 O O . GLY A 1 505 ? 24.410 -17.664 19.218 1.00 85.88 505 GLY A O 1
ATOM 3737 N N . LEU A 1 506 ? 25.948 -16.217 18.420 1.00 89.31 506 LEU A N 1
ATOM 3738 C CA . LEU A 1 506 ? 25.013 -15.129 18.158 1.00 89.31 506 LEU A CA 1
ATOM 3739 C C . LEU A 1 506 ? 24.269 -15.369 16.841 1.00 89.31 506 LEU A C 1
ATOM 3741 O O . LEU A 1 506 ? 24.771 -16.024 15.917 1.00 89.31 506 LEU A O 1
ATOM 3745 N N . THR A 1 507 ? 23.065 -14.812 16.737 1.00 90.75 507 THR A N 1
ATOM 3746 C CA . THR A 1 507 ? 22.421 -14.678 15.430 1.00 90.75 507 THR A CA 1
ATOM 3747 C C . THR A 1 507 ? 23.170 -13.637 14.594 1.00 90.75 507 THR A C 1
ATOM 3749 O O . THR A 1 507 ? 23.898 -12.795 15.128 1.00 90.75 507 THR A O 1
ATOM 3752 N N . LEU A 1 508 ? 23.005 -13.680 13.268 1.00 88.00 508 LEU A N 1
ATOM 3753 C CA . LEU A 1 508 ? 23.598 -12.669 12.388 1.00 88.00 508 LEU A CA 1
ATOM 3754 C C . LEU A 1 508 ? 23.156 -11.250 12.787 1.00 88.00 508 LEU A C 1
ATOM 3756 O O . LEU A 1 508 ? 23.982 -10.341 12.814 1.00 88.00 508 LEU A O 1
ATOM 3760 N N . ASP A 1 509 ? 21.882 -11.079 13.145 1.00 86.62 509 ASP A N 1
ATOM 3761 C CA . ASP A 1 509 ? 21.319 -9.784 13.536 1.00 86.62 509 ASP A CA 1
ATOM 3762 C C . ASP A 1 509 ? 21.935 -9.257 14.837 1.00 86.62 509 ASP A C 1
ATOM 3764 O O . ASP A 1 509 ? 22.303 -8.084 14.908 1.00 86.62 509 ASP A O 1
ATOM 3768 N N . ASP A 1 510 ? 22.128 -10.119 15.839 1.00 89.81 510 ASP A N 1
ATOM 3769 C CA . ASP A 1 510 ? 22.789 -9.740 17.094 1.00 89.81 510 ASP A CA 1
ATOM 3770 C C . ASP A 1 510 ? 24.229 -9.278 16.844 1.00 89.81 510 ASP A C 1
ATOM 3772 O O . ASP A 1 510 ? 24.654 -8.235 17.347 1.00 89.81 510 ASP A O 1
ATOM 3776 N N . ALA A 1 511 ? 24.972 -10.007 16.005 1.00 89.31 511 ALA A N 1
ATOM 3777 C CA . ALA A 1 511 ? 26.333 -9.628 15.644 1.00 89.31 511 ALA A CA 1
ATOM 3778 C C . ALA A 1 511 ? 26.375 -8.292 14.877 1.00 89.31 511 ALA A C 1
ATOM 3780 O O . ALA A 1 511 ? 27.235 -7.449 15.135 1.00 89.31 511 ALA A O 1
ATOM 3781 N N . VAL A 1 512 ? 25.423 -8.055 13.968 1.00 88.75 512 VAL A N 1
ATOM 3782 C CA . VAL A 1 512 ? 25.278 -6.768 13.266 1.00 88.75 512 VAL A CA 1
ATOM 3783 C C . VAL A 1 512 ? 24.946 -5.635 14.237 1.00 88.75 512 VAL A C 1
ATOM 3785 O O . VAL A 1 512 ? 25.494 -4.539 14.098 1.00 88.75 512 VAL A O 1
ATOM 3788 N N . ASN A 1 513 ? 24.097 -5.877 15.235 1.00 88.31 513 ASN A N 1
ATOM 3789 C CA . ASN A 1 513 ? 23.737 -4.878 16.239 1.00 88.31 513 ASN A CA 1
ATOM 3790 C C . ASN A 1 513 ? 24.931 -4.459 17.109 1.00 88.31 513 ASN A C 1
ATOM 3792 O O . ASN A 1 513 ? 25.047 -3.274 17.409 1.00 88.31 513 ASN A O 1
ATOM 3796 N N . LEU A 1 514 ? 25.856 -5.374 17.427 1.00 90.69 514 LEU A N 1
ATOM 3797 C CA . LEU A 1 514 ? 27.124 -5.039 18.100 1.00 90.69 514 LEU A CA 1
ATOM 3798 C C . LEU A 1 514 ? 28.035 -4.159 17.228 1.00 90.69 514 LEU A C 1
ATOM 3800 O O . LEU A 1 514 ? 28.715 -3.248 17.707 1.00 90.69 514 LEU A O 1
ATOM 3804 N N . MET A 1 515 ? 28.039 -4.408 15.917 1.00 91.12 515 MET A N 1
ATOM 3805 C CA . MET A 1 515 ? 28.843 -3.634 14.968 1.00 91.12 515 MET A CA 1
ATOM 3806 C C . MET A 1 515 ? 28.257 -2.242 14.688 1.00 91.12 515 MET A C 1
ATOM 3808 O O . MET A 1 515 ? 28.994 -1.304 14.364 1.00 91.12 515 MET A O 1
ATOM 3812 N N . ARG A 1 516 ? 26.944 -2.065 14.860 1.00 90.12 516 ARG A N 1
ATOM 3813 C CA . ARG A 1 516 ? 26.271 -0.761 14.801 1.00 90.12 516 ARG A CA 1
ATOM 3814 C C . ARG A 1 516 ? 26.548 0.064 16.053 1.00 90.12 516 ARG A C 1
ATOM 3816 O O . ARG A 1 516 ? 26.852 -0.450 17.122 1.00 90.12 516 ARG A O 1
ATOM 3823 N N . GLY A 1 517 ? 26.456 1.380 15.918 1.00 88.44 517 GLY A N 1
ATOM 3824 C CA . GLY A 1 517 ? 26.662 2.274 17.050 1.00 88.44 517 GLY A CA 1
ATOM 3825 C C . GLY A 1 517 ? 26.706 3.743 16.651 1.00 88.44 517 GLY A C 1
ATOM 3826 O O . GLY A 1 517 ? 26.551 4.074 15.474 1.00 88.44 517 GLY A O 1
ATOM 3827 N N . PRO A 1 518 ? 26.913 4.644 17.624 1.00 88.00 518 PRO A N 1
ATOM 3828 C CA . PRO A 1 518 ? 26.987 6.074 17.365 1.00 88.00 518 PRO A CA 1
ATOM 3829 C C . PRO A 1 518 ? 28.112 6.412 16.382 1.00 88.00 518 PRO A C 1
ATOM 3831 O O . PRO A 1 518 ? 29.230 5.909 16.506 1.00 88.00 518 PRO A O 1
ATOM 3834 N N . VAL A 1 519 ? 27.832 7.300 15.430 1.00 91.38 519 VAL A N 1
ATOM 3835 C CA . VAL A 1 519 ? 28.841 7.836 14.506 1.00 91.38 519 VAL A CA 1
ATOM 3836 C C . VAL A 1 519 ? 29.975 8.493 15.302 1.00 91.38 519 VAL A C 1
ATOM 3838 O O . VAL A 1 519 ? 29.728 9.228 16.260 1.00 91.38 519 VAL A O 1
ATOM 3841 N N . GLY A 1 520 ? 31.218 8.208 14.920 1.00 91.69 520 GLY A N 1
ATOM 3842 C CA . GLY A 1 520 ? 32.433 8.671 15.590 1.00 91.69 520 GLY A CA 1
ATOM 3843 C C . GLY A 1 520 ? 32.882 7.819 16.782 1.00 91.69 520 GLY A C 1
ATOM 3844 O O . GLY A 1 520 ? 33.926 8.116 17.359 1.00 91.69 520 GLY A O 1
ATOM 3845 N N . SER A 1 521 ? 32.134 6.776 17.162 1.00 94.50 521 SER A N 1
ATOM 3846 C CA . SER A 1 521 ? 32.592 5.808 18.169 1.00 94.50 521 SER A CA 1
ATOM 3847 C C . SER A 1 521 ? 33.570 4.796 17.569 1.00 94.50 521 SER A C 1
ATOM 3849 O O . SER A 1 521 ? 33.430 4.397 16.414 1.00 94.50 521 SER A O 1
ATOM 3851 N N . GLU A 1 522 ? 34.551 4.375 18.362 1.00 95.00 522 GLU A N 1
ATOM 3852 C CA . GLU A 1 522 ? 35.492 3.315 17.996 1.00 95.00 522 GLU A CA 1
ATOM 3853 C C . GLU A 1 522 ? 34.871 1.932 18.249 1.00 95.00 522 GLU A C 1
ATOM 3855 O O . GLU A 1 522 ? 34.058 1.762 19.164 1.00 95.00 522 GLU A O 1
ATOM 3860 N N . ILE A 1 523 ? 35.237 0.961 17.416 1.00 95.44 523 ILE A N 1
ATOM 3861 C CA . ILE A 1 523 ? 34.995 -0.468 17.612 1.00 95.44 523 ILE A CA 1
ATOM 3862 C C . ILE A 1 523 ? 36.279 -1.232 17.305 1.00 95.44 523 ILE A C 1
ATOM 3864 O O . ILE A 1 523 ? 37.025 -0.844 16.402 1.00 95.44 523 ILE A O 1
ATOM 3868 N N . VAL A 1 524 ? 36.514 -2.338 18.001 1.00 96.81 524 VAL A N 1
ATOM 3869 C CA . VAL A 1 524 ? 37.591 -3.275 17.680 1.00 96.81 524 VAL A CA 1
ATOM 3870 C C . VAL A 1 524 ? 36.985 -4.600 17.240 1.00 96.81 524 VAL A C 1
ATOM 3872 O O . VAL A 1 524 ? 36.246 -5.226 17.993 1.00 96.81 524 VAL A O 1
ATOM 3875 N N . ILE A 1 525 ? 37.296 -5.051 16.026 1.00 95.94 525 ILE A N 1
ATOM 3876 C CA . ILE A 1 525 ? 36.858 -6.364 15.532 1.00 95.94 525 ILE A CA 1
ATOM 3877 C C . ILE A 1 525 ? 38.045 -7.316 15.398 1.00 95.94 525 ILE A C 1
ATOM 3879 O O . ILE A 1 525 ? 39.101 -6.932 14.898 1.00 95.94 525 ILE A O 1
ATOM 3883 N N . THR A 1 526 ? 37.879 -8.564 15.834 1.00 95.69 526 THR A N 1
ATOM 3884 C CA . THR A 1 526 ? 38.883 -9.622 15.660 1.00 95.69 526 THR A CA 1
ATOM 3885 C C . THR A 1 526 ? 38.575 -10.412 14.397 1.00 95.69 526 THR A C 1
ATOM 3887 O O . THR A 1 526 ? 37.534 -11.070 14.301 1.00 95.69 526 THR A O 1
ATOM 3890 N N . VAL A 1 527 ? 39.497 -10.365 13.441 1.00 95.75 527 VAL A N 1
ATOM 3891 C CA . VAL A 1 527 ? 39.347 -10.918 12.096 1.00 95.75 527 VAL A CA 1
ATOM 3892 C C . VAL A 1 527 ? 40.277 -12.111 11.893 1.00 95.75 527 VAL A C 1
ATOM 3894 O O . VAL A 1 527 ? 41.446 -12.085 12.279 1.00 95.75 527 VAL A O 1
ATOM 3897 N N . VAL A 1 528 ? 39.753 -13.153 11.253 1.00 94.50 528 VAL A N 1
ATOM 3898 C CA . VAL A 1 528 ? 40.508 -14.290 10.721 1.00 94.50 528 VAL A CA 1
ATOM 3899 C C . VAL A 1 528 ? 40.432 -14.238 9.202 1.00 94.50 528 VAL A C 1
ATOM 3901 O O . VAL A 1 528 ? 39.341 -14.252 8.633 1.00 94.50 528 VAL A O 1
ATOM 3904 N N . ARG A 1 529 ? 41.592 -14.182 8.546 1.00 94.38 529 ARG A N 1
ATOM 3905 C CA . ARG A 1 529 ? 41.713 -14.069 7.089 1.00 94.38 529 ARG A CA 1
ATOM 3906 C C . ARG A 1 529 ? 42.362 -15.316 6.511 1.00 94.38 529 ARG A C 1
ATOM 3908 O O . ARG A 1 529 ? 43.373 -15.788 7.026 1.00 94.38 529 ARG A O 1
ATOM 3915 N N . GLU A 1 530 ? 41.811 -15.828 5.414 1.00 87.56 530 GLU A N 1
ATOM 3916 C CA . GLU A 1 530 ? 42.404 -16.964 4.710 1.00 87.56 530 GLU A CA 1
ATOM 3917 C C . GLU A 1 530 ? 43.833 -16.626 4.244 1.00 87.56 530 GLU A C 1
ATOM 3919 O O . GLU A 1 530 ? 44.065 -15.634 3.555 1.00 87.56 530 GLU A O 1
ATOM 3924 N N . GLY A 1 531 ? 44.803 -17.453 4.646 1.00 84.44 531 GLY A N 1
ATOM 3925 C CA . GLY A 1 531 ? 46.228 -17.251 4.362 1.00 84.44 531 GLY A CA 1
ATOM 3926 C C . GLY A 1 531 ? 47.025 -16.574 5.484 1.00 84.44 531 GLY A C 1
ATOM 3927 O O . GLY A 1 531 ? 48.252 -16.672 5.469 1.00 84.44 531 GLY A O 1
ATOM 3928 N N . GLU A 1 532 ? 46.364 -15.977 6.479 1.00 89.81 532 GLU A N 1
ATOM 3929 C CA . GLU A 1 532 ? 46.992 -15.478 7.710 1.00 89.81 532 GLU A CA 1
ATOM 3930 C C . GLU A 1 532 ? 46.837 -16.509 8.839 1.00 89.81 532 GLU A C 1
ATOM 3932 O O . GLU A 1 532 ? 45.779 -17.112 9.015 1.00 89.81 532 GLU A O 1
ATOM 3937 N N . VAL A 1 533 ? 47.915 -16.762 9.590 1.00 82.88 533 VAL A N 1
ATOM 3938 C CA . VAL A 1 533 ? 47.956 -17.864 10.576 1.00 82.88 533 VAL A CA 1
ATOM 3939 C C . VAL A 1 533 ? 47.313 -17.478 11.909 1.00 82.88 533 VAL A C 1
ATOM 3941 O O . VAL A 1 533 ? 46.743 -18.333 12.581 1.00 82.88 533 VAL A O 1
ATOM 3944 N N . GLU A 1 534 ? 47.398 -16.206 12.293 1.00 90.69 534 GLU A N 1
ATOM 3945 C CA . GLU A 1 534 ? 46.907 -15.708 13.579 1.00 90.69 534 GLU A CA 1
ATOM 3946 C C . GLU A 1 534 ? 45.764 -14.703 13.359 1.00 90.69 534 GLU A C 1
ATOM 3948 O O . GLU A 1 534 ? 45.881 -13.842 12.480 1.00 90.69 534 GLU A O 1
ATOM 3953 N N . PRO A 1 535 ? 44.676 -14.768 14.151 1.00 92.94 535 PRO A N 1
ATOM 3954 C CA . PRO A 1 535 ? 43.664 -13.717 14.177 1.00 92.94 535 PRO A CA 1
ATOM 3955 C C . PRO A 1 535 ? 44.288 -12.362 14.535 1.00 92.94 535 PRO A C 1
ATOM 3957 O O . PRO A 1 535 ? 45.182 -12.290 15.383 1.00 92.94 535 PRO A O 1
ATOM 3960 N N . PHE A 1 536 ? 43.793 -11.279 13.941 1.00 94.75 536 PHE A N 1
ATOM 3961 C CA . PHE A 1 536 ? 44.262 -9.923 14.233 1.00 94.75 536 PHE A CA 1
ATOM 3962 C C . PHE A 1 536 ? 43.099 -8.975 14.521 1.00 94.75 536 PHE A C 1
ATOM 3964 O O . PHE A 1 536 ? 41.974 -9.180 14.073 1.00 94.75 536 PHE A O 1
ATOM 3971 N N . GLU A 1 537 ? 43.373 -7.935 15.302 1.00 95.75 537 GLU A N 1
ATOM 3972 C CA . GLU A 1 537 ? 42.389 -6.914 15.656 1.00 95.75 537 GLU A CA 1
ATOM 3973 C C . GLU A 1 537 ? 42.458 -5.730 14.690 1.00 95.75 537 GLU A C 1
ATOM 3975 O O . GLU A 1 537 ? 43.542 -5.261 14.333 1.00 95.75 537 GLU A O 1
ATOM 3980 N N . VAL A 1 538 ? 41.291 -5.223 14.301 1.00 95.88 538 VAL A N 1
ATOM 3981 C CA . VAL A 1 538 ? 41.141 -4.028 13.471 1.00 95.88 538 VAL A CA 1
ATOM 3982 C C . VAL A 1 538 ? 40.301 -3.016 14.239 1.00 95.88 538 VAL A C 1
ATOM 3984 O O . VAL A 1 538 ? 39.139 -3.278 14.549 1.00 95.88 538 VAL A O 1
ATOM 3987 N N . SER A 1 539 ? 40.894 -1.862 14.552 1.00 96.06 539 SER A N 1
ATOM 3988 C CA . SER A 1 539 ? 40.158 -0.715 15.092 1.00 96.06 539 SER A CA 1
ATOM 3989 C C . SER A 1 539 ? 39.533 0.077 13.946 1.00 96.06 539 SER A C 1
ATOM 3991 O O . SER A 1 539 ? 40.213 0.436 12.980 1.00 96.06 539 SER A O 1
ATOM 3993 N N . ILE A 1 540 ? 38.231 0.335 14.052 1.00 96.12 540 ILE A N 1
ATOM 3994 C CA . ILE A 1 540 ? 37.442 1.055 13.055 1.00 96.12 540 ILE A CA 1
ATOM 3995 C C . ILE A 1 540 ? 36.644 2.146 13.769 1.00 96.12 540 ILE A C 1
ATOM 3997 O O . ILE A 1 540 ? 36.005 1.909 14.793 1.00 96.12 540 ILE A O 1
ATOM 4001 N N . ILE A 1 541 ? 36.646 3.356 13.213 1.00 95.44 541 ILE A N 1
ATOM 4002 C CA . ILE A 1 541 ? 35.773 4.438 13.677 1.00 95.44 541 ILE A CA 1
ATOM 4003 C C . ILE A 1 541 ? 34.469 4.347 12.889 1.00 95.44 541 ILE A C 1
ATOM 4005 O O . ILE A 1 541 ? 34.482 4.434 11.663 1.00 95.44 541 ILE A O 1
ATOM 4009 N N . ARG A 1 542 ? 33.343 4.174 13.586 1.00 94.94 542 ARG A N 1
ATOM 4010 C CA . ARG A 1 542 ? 32.016 4.116 12.962 1.00 94.94 542 ARG A CA 1
ATOM 4011 C C . ARG A 1 542 ? 31.718 5.427 12.237 1.00 94.94 542 ARG A C 1
ATOM 4013 O O . ARG A 1 542 ? 31.895 6.502 12.809 1.00 94.94 542 ARG A O 1
ATOM 4020 N N . ASP A 1 543 ? 31.189 5.336 11.025 1.00 94.31 543 ASP A N 1
ATOM 4021 C CA . ASP A 1 543 ? 30.743 6.489 10.239 1.00 94.31 543 ASP A CA 1
ATOM 4022 C C . ASP A 1 543 ? 29.311 6.276 9.726 1.00 94.31 543 ASP A C 1
ATOM 4024 O O . ASP A 1 543 ? 28.693 5.231 9.948 1.00 94.31 543 ASP A O 1
ATOM 4028 N N . THR A 1 544 ? 28.755 7.297 9.085 1.00 91.19 544 THR A N 1
ATOM 4029 C CA . THR A 1 544 ? 27.435 7.268 8.460 1.00 91.19 544 THR A CA 1
ATOM 4030 C C . THR A 1 544 ? 27.479 6.424 7.191 1.00 91.19 544 THR A C 1
ATOM 4032 O O . THR A 1 544 ? 28.045 6.825 6.175 1.00 91.19 544 THR A O 1
ATOM 4035 N N . ILE A 1 545 ? 26.842 5.260 7.234 1.00 89.25 545 ILE A N 1
ATOM 4036 C CA . ILE A 1 545 ? 26.717 4.347 6.102 1.00 89.25 545 ILE A CA 1
ATOM 4037 C C . ILE A 1 545 ? 25.412 4.640 5.375 1.00 89.25 545 ILE A C 1
ATOM 4039 O O . ILE A 1 545 ? 24.341 4.587 5.979 1.00 89.25 545 ILE A O 1
ATOM 4043 N N . LYS A 1 546 ? 25.502 4.931 4.076 1.00 87.31 546 LYS A N 1
ATOM 4044 C CA . LYS A 1 546 ? 24.353 5.251 3.223 1.00 87.31 546 LYS A CA 1
ATOM 4045 C C . LYS A 1 546 ? 23.897 4.022 2.452 1.00 87.31 546 LYS A C 1
ATOM 4047 O O . LYS A 1 546 ? 24.686 3.374 1.773 1.00 87.31 546 LYS A O 1
ATOM 4052 N N . LEU A 1 547 ? 22.607 3.730 2.523 1.00 84.88 547 LEU A N 1
ATOM 4053 C CA . LEU A 1 547 ? 21.968 2.669 1.759 1.00 84.88 547 LEU A CA 1
ATOM 4054 C C . LEU A 1 547 ? 21.712 3.133 0.324 1.00 84.88 547 LEU A C 1
ATOM 4056 O O . LEU A 1 547 ? 21.116 4.186 0.098 1.00 84.88 547 LEU A O 1
ATOM 4060 N N . THR A 1 548 ? 22.094 2.307 -0.647 1.00 87.25 548 THR A N 1
ATOM 4061 C CA . THR A 1 548 ? 21.791 2.542 -2.062 1.00 87.25 548 THR A CA 1
ATOM 4062 C C . THR A 1 548 ? 20.315 2.269 -2.342 1.00 87.25 548 THR A C 1
ATOM 4064 O O . THR A 1 548 ? 19.890 1.120 -2.489 1.00 87.25 548 THR A O 1
ATOM 4067 N N . ALA A 1 549 ? 19.519 3.332 -2.434 1.00 92.44 549 ALA A N 1
ATOM 4068 C CA . ALA A 1 549 ? 18.088 3.239 -2.706 1.00 92.44 549 ALA A CA 1
ATOM 4069 C C . ALA A 1 549 ? 17.794 2.999 -4.195 1.00 92.44 549 ALA A C 1
ATOM 4071 O O . ALA A 1 549 ? 16.864 2.252 -4.528 1.00 92.44 549 ALA A O 1
ATOM 4072 N N . VAL A 1 550 ? 18.614 3.582 -5.079 1.00 96.81 550 VAL A N 1
ATOM 4073 C CA . VAL A 1 550 ? 18.486 3.474 -6.539 1.00 96.81 550 VAL A CA 1
ATOM 4074 C C . VAL A 1 550 ? 19.737 2.837 -7.118 1.00 96.81 550 VAL A C 1
ATOM 4076 O O . VAL A 1 550 ? 20.832 3.370 -6.972 1.00 96.81 550 VAL A O 1
ATOM 4079 N N . ARG A 1 551 ? 19.568 1.691 -7.779 1.00 95.19 551 ARG A N 1
ATOM 4080 C CA . ARG A 1 551 ? 20.637 1.044 -8.546 1.00 95.19 551 ARG A CA 1
ATOM 4081 C C . ARG A 1 551 ? 20.501 1.451 -10.002 1.00 95.19 551 ARG A C 1
ATOM 4083 O O . ARG A 1 551 ? 19.421 1.293 -10.576 1.00 95.19 551 ARG A O 1
ATOM 4090 N N . THR A 1 552 ? 21.582 1.949 -10.583 1.00 96.12 552 THR A N 1
ATOM 4091 C CA . THR A 1 552 ? 21.616 2.396 -11.974 1.00 96.12 552 THR A CA 1
ATOM 4092 C C . THR A 1 552 ? 22.510 1.479 -12.794 1.00 96.12 552 THR A C 1
ATOM 4094 O O . THR A 1 552 ? 23.505 0.955 -12.297 1.00 96.12 552 THR A O 1
ATOM 4097 N N . ARG A 1 553 ? 22.117 1.221 -14.039 1.00 94.75 553 ARG A N 1
ATOM 4098 C CA . ARG A 1 553 ? 22.941 0.512 -15.023 1.00 94.75 553 ARG A CA 1
ATOM 4099 C C . ARG A 1 553 ? 22.456 0.818 -16.430 1.00 94.75 553 ARG A C 1
ATOM 4101 O O . ARG A 1 553 ? 21.312 1.234 -16.611 1.00 94.75 553 ARG A O 1
ATOM 4108 N N . THR A 1 554 ? 23.310 0.568 -17.409 1.00 93.25 554 THR A N 1
ATOM 4109 C CA . THR A 1 554 ? 22.959 0.657 -18.827 1.00 93.25 554 THR A CA 1
ATOM 4110 C C . THR A 1 554 ? 22.672 -0.744 -19.363 1.00 93.25 554 THR A C 1
ATOM 4112 O O . THR A 1 554 ? 23.476 -1.652 -19.168 1.00 93.25 554 THR A O 1
ATOM 4115 N N . GLU A 1 555 ? 21.523 -0.924 -20.014 1.00 90.19 555 GLU A N 1
ATOM 4116 C CA . GLU A 1 555 ? 21.097 -2.183 -20.638 1.00 90.19 555 GLU A CA 1
ATOM 4117 C C . GLU A 1 555 ? 20.804 -1.929 -22.119 1.00 90.19 555 GLU A C 1
ATOM 4119 O O . GLU A 1 555 ? 19.802 -1.303 -22.478 1.00 90.19 555 GLU A O 1
ATOM 4124 N N . GLY A 1 556 ? 21.704 -2.380 -22.997 1.00 85.50 556 GLY A N 1
ATOM 4125 C CA . GLY A 1 556 ? 21.697 -1.953 -24.397 1.00 85.50 556 GLY A CA 1
ATOM 4126 C C . GLY A 1 556 ? 21.915 -0.442 -24.503 1.00 85.50 556 GLY A C 1
ATOM 4127 O O . GLY A 1 556 ? 22.889 0.069 -23.964 1.00 85.50 556 GLY A O 1
ATOM 4128 N N . ASP A 1 557 ? 20.990 0.257 -25.160 1.00 87.62 557 ASP A N 1
ATOM 4129 C CA . ASP A 1 557 ? 21.017 1.716 -25.325 1.00 87.62 557 ASP A CA 1
ATOM 4130 C C . ASP A 1 557 ? 20.037 2.423 -24.354 1.00 87.62 557 ASP A C 1
ATOM 4132 O O . ASP A 1 557 ? 19.671 3.577 -24.555 1.00 87.62 557 ASP A O 1
ATOM 4136 N N . ALA A 1 558 ? 19.577 1.748 -23.290 1.00 94.00 558 ALA A N 1
ATOM 4137 C CA . ALA A 1 558 ? 18.665 2.309 -22.289 1.00 94.00 558 ALA A CA 1
ATOM 4138 C C . ALA A 1 558 ? 19.321 2.426 -20.905 1.00 94.00 558 ALA A C 1
ATOM 4140 O O . ALA A 1 558 ? 20.037 1.525 -20.460 1.00 94.00 558 ALA A O 1
ATOM 4141 N N . VAL A 1 559 ? 19.013 3.506 -20.179 1.00 96.69 559 VAL A N 1
ATOM 4142 C CA . VAL A 1 559 ? 19.419 3.665 -18.773 1.00 96.69 559 VAL A CA 1
ATOM 4143 C C . VAL A 1 559 ? 18.323 3.112 -17.869 1.00 96.69 559 VAL A C 1
ATOM 4145 O O . VAL A 1 559 ? 17.180 3.568 -17.909 1.00 96.69 559 VAL A O 1
ATOM 4148 N N . VAL A 1 560 ? 18.668 2.136 -17.032 1.00 97.81 560 VAL A N 1
ATOM 4149 C CA . VAL A 1 560 ? 17.748 1.501 -16.085 1.00 97.81 560 VAL A CA 1
ATOM 4150 C C . VAL A 1 560 ? 17.993 2.054 -14.686 1.00 97.81 560 VAL A C 1
ATOM 4152 O O . VAL A 1 560 ? 19.082 1.911 -14.129 1.00 97.81 560 VAL A O 1
ATOM 4155 N N . LEU A 1 561 ? 16.957 2.652 -14.102 1.00 98.12 561 LEU A N 1
ATOM 4156 C CA . LEU A 1 561 ? 16.940 3.201 -12.748 1.00 98.12 561 LEU A CA 1
ATOM 4157 C C . LEU A 1 561 ? 16.030 2.325 -11.882 1.00 98.12 561 LEU A C 1
ATOM 4159 O O . LEU A 1 561 ? 14.808 2.465 -11.913 1.00 98.12 561 LEU A O 1
ATOM 4163 N N . ARG A 1 562 ? 16.606 1.395 -11.115 1.00 97.94 562 ARG A N 1
ATOM 4164 C CA . ARG A 1 562 ? 15.832 0.518 -10.225 1.00 97.94 562 ARG A CA 1
ATOM 4165 C C . ARG A 1 562 ? 15.727 1.121 -8.836 1.00 97.94 562 ARG A C 1
ATOM 4167 O O . ARG A 1 562 ? 16.695 1.092 -8.075 1.00 97.94 562 ARG A O 1
ATOM 4174 N N . VAL A 1 563 ? 14.539 1.610 -8.493 1.00 97.62 563 VAL A N 1
ATOM 4175 C CA . VAL A 1 563 ? 14.245 2.192 -7.179 1.00 97.62 563 VAL A CA 1
ATOM 4176 C C . VAL A 1 563 ? 13.725 1.089 -6.268 1.00 97.62 563 VAL A C 1
ATOM 4178 O O . VAL A 1 563 ? 12.649 0.545 -6.500 1.00 97.62 563 VAL A O 1
ATOM 4181 N N . SER A 1 564 ? 14.476 0.753 -5.222 1.00 92.50 564 SER A N 1
ATOM 4182 C CA . SER A 1 564 ? 14.113 -0.335 -4.298 1.00 92.50 564 SER A CA 1
ATOM 4183 C C . SER A 1 564 ? 13.242 0.123 -3.124 1.00 92.50 564 SER A C 1
ATOM 4185 O O . SER A 1 564 ? 12.441 -0.653 -2.610 1.00 92.50 564 SER A O 1
ATOM 4187 N N . THR A 1 565 ? 13.382 1.383 -2.715 1.00 93.62 565 THR A N 1
ATOM 4188 C CA . THR A 1 565 ? 12.645 2.020 -1.616 1.00 93.62 565 THR A CA 1
ATOM 4189 C C . THR A 1 565 ? 12.674 3.539 -1.794 1.00 93.62 565 THR A C 1
ATOM 4191 O O . THR A 1 565 ? 13.503 4.042 -2.551 1.00 93.62 565 THR A O 1
ATOM 4194 N N . PHE A 1 566 ? 11.802 4.268 -1.095 1.00 95.44 566 PHE A N 1
ATOM 4195 C CA . PHE A 1 566 ? 11.816 5.732 -1.035 1.00 95.44 566 PHE A CA 1
ATOM 4196 C C . PHE A 1 566 ? 12.273 6.218 0.349 1.00 95.44 566 PHE A C 1
ATOM 4198 O O . PHE A 1 566 ? 11.491 6.304 1.295 1.00 95.44 566 PHE A O 1
ATOM 4205 N N . ASN A 1 567 ? 13.546 6.567 0.458 1.00 94.81 567 ASN A N 1
ATOM 4206 C CA . ASN A 1 567 ? 14.202 7.149 1.631 1.00 94.81 567 ASN A CA 1
ATOM 4207 C C . ASN A 1 567 ? 14.967 8.425 1.232 1.00 94.81 567 ASN A C 1
ATOM 4209 O O . ASN A 1 567 ? 15.026 8.770 0.052 1.00 94.81 567 ASN A O 1
ATOM 4213 N N . GLU A 1 568 ? 15.570 9.139 2.178 1.00 94.69 568 GLU A N 1
ATOM 4214 C CA . GLU A 1 568 ? 16.244 10.417 1.891 1.00 94.69 568 GLU A CA 1
ATOM 4215 C C . GLU A 1 568 ? 17.401 10.320 0.874 1.00 94.69 568 GLU A C 1
ATOM 4217 O O . GLU A 1 568 ? 17.721 11.317 0.226 1.00 94.69 568 GLU A O 1
ATOM 4222 N N . GLN A 1 569 ? 17.959 9.124 0.644 1.00 94.88 569 GLN A N 1
ATOM 4223 C CA . GLN A 1 569 ? 19.000 8.877 -0.364 1.00 94.88 569 GLN A CA 1
ATOM 4224 C C . GLN A 1 569 ? 18.447 8.649 -1.783 1.00 94.88 569 GLN A C 1
ATOM 4226 O O . GLN A 1 569 ? 19.212 8.618 -2.746 1.00 94.88 569 GLN A O 1
ATOM 4231 N N . THR A 1 570 ? 17.128 8.513 -1.949 1.00 97.12 570 THR A N 1
ATOM 4232 C CA . THR A 1 570 ? 16.505 8.086 -3.215 1.00 97.12 570 THR A CA 1
ATOM 4233 C C . THR A 1 570 ? 16.713 9.077 -4.351 1.00 97.12 570 THR A C 1
ATOM 4235 O O . THR A 1 570 ? 17.262 8.703 -5.386 1.00 97.12 570 THR A O 1
ATOM 4238 N N . PHE A 1 571 ? 16.311 10.338 -4.177 1.00 97.06 571 PHE A N 1
ATOM 4239 C CA . PHE A 1 571 ? 16.495 11.343 -5.223 1.00 97.06 571 PHE A CA 1
ATOM 4240 C C . PHE A 1 571 ? 17.980 11.623 -5.541 1.00 97.06 571 PHE A C 1
ATOM 4242 O O . PHE A 1 571 ? 18.321 11.632 -6.725 1.00 97.06 571 PHE A O 1
ATOM 4249 N N . PRO A 1 572 ? 18.892 11.769 -4.552 1.00 96.12 572 PRO A N 1
ATOM 4250 C CA . PRO A 1 572 ? 20.327 11.868 -4.824 1.00 96.12 572 PRO A CA 1
ATOM 4251 C C . PRO A 1 572 ? 20.880 10.687 -5.630 1.00 96.12 572 PRO A C 1
ATOM 4253 O O . PRO A 1 572 ? 21.521 10.907 -6.653 1.00 96.12 572 PRO A O 1
ATOM 4256 N N . ASN A 1 573 ? 20.589 9.441 -5.226 1.00 95.69 573 ASN A N 1
ATOM 4257 C CA . ASN A 1 573 ? 21.047 8.249 -5.952 1.00 95.69 573 ASN A CA 1
ATOM 4258 C C . ASN A 1 573 ? 20.500 8.206 -7.383 1.00 95.69 573 ASN A C 1
ATOM 4260 O O . ASN A 1 573 ? 21.229 7.841 -8.301 1.00 95.69 573 ASN A O 1
ATOM 4264 N N . LEU A 1 574 ? 19.235 8.595 -7.581 1.00 97.56 574 LEU A N 1
ATOM 4265 C CA . LEU A 1 574 ? 18.628 8.665 -8.907 1.00 97.56 574 LEU A CA 1
ATOM 4266 C C . LEU A 1 574 ? 19.339 9.690 -9.792 1.00 97.56 574 LEU A C 1
ATOM 4268 O O . LEU A 1 574 ? 19.761 9.348 -10.892 1.00 97.56 574 LEU A O 1
ATOM 4272 N N . ARG A 1 575 ? 19.477 10.931 -9.314 1.00 96.75 575 ARG A N 1
ATOM 4273 C CA . ARG A 1 575 ? 20.072 12.036 -10.076 1.00 96.75 575 ARG A CA 1
ATOM 4274 C C . ARG A 1 575 ? 21.527 11.743 -10.430 1.00 96.75 575 ARG A C 1
ATOM 4276 O O . ARG A 1 575 ? 21.904 11.842 -11.595 1.00 96.75 575 ARG A O 1
ATOM 4283 N N . ASP A 1 576 ? 22.330 11.391 -9.430 1.00 96.12 576 ASP A N 1
ATOM 4284 C CA . ASP A 1 576 ? 23.773 11.210 -9.600 1.00 96.12 576 ASP A CA 1
ATOM 4285 C C . ASP A 1 576 ? 24.062 9.941 -10.411 1.00 96.12 576 ASP A C 1
ATOM 4287 O O . ASP A 1 576 ? 24.834 9.982 -11.368 1.00 96.12 576 ASP A O 1
ATOM 4291 N N . GLY A 1 577 ? 23.360 8.844 -10.110 1.00 95.81 577 GLY A N 1
ATOM 4292 C CA . GLY A 1 577 ? 23.507 7.588 -10.838 1.00 95.81 577 GLY A CA 1
ATOM 4293 C C . GLY A 1 577 ? 23.020 7.674 -12.286 1.00 95.81 577 GLY A C 1
ATOM 4294 O O . GLY A 1 577 ? 23.610 7.044 -13.159 1.00 95.81 577 GLY A O 1
ATOM 4295 N N . MET A 1 578 ? 21.975 8.457 -12.577 1.00 95.75 578 MET A N 1
ATOM 4296 C CA . MET A 1 578 ? 21.556 8.716 -13.957 1.00 95.75 578 MET A CA 1
ATOM 4297 C C . MET A 1 578 ? 22.609 9.537 -14.704 1.00 95.75 578 MET A C 1
ATOM 4299 O O . MET A 1 578 ? 22.982 9.169 -15.816 1.00 95.75 578 MET A O 1
ATOM 4303 N N . ALA A 1 579 ? 23.114 10.616 -14.098 1.00 96.06 579 ALA A N 1
ATOM 4304 C CA . ALA A 1 579 ? 24.143 11.455 -14.707 1.00 96.06 579 ALA A CA 1
ATOM 4305 C C . ALA A 1 579 ? 25.420 10.659 -15.027 1.00 96.06 579 ALA A C 1
ATOM 4307 O O . ALA A 1 579 ? 25.997 10.832 -16.101 1.00 96.06 579 ALA A O 1
ATOM 4308 N N . GLU A 1 580 ? 25.828 9.751 -14.137 1.00 96.12 580 GLU A N 1
ATOM 4309 C CA . GLU A 1 580 ? 26.962 8.851 -14.354 1.00 96.12 580 GLU A CA 1
ATOM 4310 C C . GLU A 1 580 ? 26.741 7.916 -15.552 1.00 96.12 580 GLU A C 1
ATOM 4312 O O . GLU A 1 580 ? 27.591 7.853 -16.440 1.00 96.12 580 GLU A O 1
ATOM 4317 N N . GLN A 1 581 ? 25.592 7.231 -15.625 1.00 95.81 581 GLN A N 1
ATOM 4318 C CA . GLN A 1 581 ? 25.294 6.313 -16.734 1.00 95.81 581 GLN A CA 1
ATOM 4319 C C . GLN A 1 581 ? 25.183 7.053 -18.075 1.00 95.81 581 GLN A C 1
ATOM 4321 O O . GLN A 1 581 ? 25.710 6.593 -19.086 1.00 95.81 581 GLN A O 1
ATOM 4326 N N . VAL A 1 582 ? 24.570 8.238 -18.083 1.00 94.31 582 VAL A N 1
ATOM 4327 C CA . VAL A 1 582 ? 24.481 9.097 -19.274 1.00 94.31 582 VAL A CA 1
ATOM 4328 C C . VAL A 1 582 ? 25.868 9.555 -19.729 1.00 94.31 582 VAL A C 1
ATOM 4330 O O . VAL A 1 582 ? 26.165 9.531 -20.924 1.00 94.31 582 VAL A O 1
ATOM 4333 N N . ALA A 1 583 ? 26.739 9.951 -18.799 1.00 94.25 583 ALA A N 1
ATOM 4334 C CA . ALA A 1 583 ? 28.112 10.330 -19.120 1.00 94.25 583 ALA A CA 1
ATOM 4335 C C . ALA A 1 583 ? 28.917 9.138 -19.662 1.00 94.25 583 ALA A C 1
ATOM 4337 O O . ALA A 1 583 ? 29.642 9.294 -20.646 1.00 94.25 583 ALA A O 1
ATOM 4338 N N . ALA A 1 584 ? 28.749 7.949 -19.076 1.00 93.62 584 ALA A N 1
ATOM 4339 C CA . ALA A 1 584 ? 29.379 6.714 -19.542 1.00 93.62 584 ALA A CA 1
ATOM 4340 C C . ALA A 1 584 ? 28.909 6.308 -20.952 1.00 93.62 584 ALA A C 1
ATOM 4342 O O . ALA A 1 584 ? 29.716 5.837 -21.752 1.00 93.62 584 ALA A O 1
ATOM 4343 N N . ALA A 1 585 ? 27.641 6.566 -21.291 1.00 90.81 585 ALA A N 1
ATOM 4344 C CA . ALA A 1 585 ? 27.097 6.393 -22.639 1.00 90.81 585 ALA A CA 1
ATOM 4345 C C . ALA A 1 585 ? 27.567 7.476 -23.638 1.00 90.81 585 ALA A C 1
ATOM 4347 O O . ALA A 1 585 ? 27.287 7.395 -24.832 1.00 90.81 585 ALA A O 1
ATOM 4348 N N . GLY A 1 586 ? 28.301 8.499 -23.186 1.00 91.62 586 GLY A N 1
ATOM 4349 C CA . GLY A 1 586 ? 28.793 9.592 -24.028 1.00 91.62 586 GLY A CA 1
ATOM 4350 C C . GLY A 1 586 ? 27.774 10.709 -24.281 1.00 91.62 586 GLY A C 1
ATOM 4351 O O . GLY A 1 586 ? 27.971 11.498 -25.203 1.00 91.62 586 GLY A O 1
ATOM 4352 N N . GLY A 1 587 ? 26.713 10.790 -23.474 1.00 91.19 587 GLY A N 1
ATOM 4353 C CA . GLY A 1 587 ? 25.683 11.828 -23.534 1.00 91.19 587 GLY A CA 1
ATOM 4354 C C . GLY A 1 587 ? 24.270 11.282 -23.747 1.00 91.19 587 GLY A C 1
ATOM 4355 O O . GLY A 1 587 ? 24.076 10.135 -24.146 1.00 91.19 587 GLY A O 1
ATOM 4356 N N . LEU A 1 588 ? 23.270 12.134 -23.498 1.00 89.00 588 LEU A N 1
ATOM 4357 C CA . LEU A 1 588 ? 21.849 11.770 -23.568 1.00 89.00 588 LEU A CA 1
ATOM 4358 C C . LEU A 1 588 ? 21.402 11.377 -24.990 1.00 89.00 588 LEU A C 1
ATOM 4360 O O . LEU A 1 588 ? 20.457 10.613 -25.171 1.00 89.00 588 LEU A O 1
ATOM 4364 N N . ASP A 1 589 ? 22.093 11.881 -26.014 1.00 88.62 589 ASP A N 1
ATOM 4365 C CA . ASP A 1 589 ? 21.818 11.563 -27.418 1.00 88.62 589 ASP A CA 1
ATOM 4366 C C . ASP A 1 589 ? 22.131 10.107 -27.778 1.00 88.62 589 ASP A C 1
ATOM 4368 O O . ASP A 1 589 ? 21.506 9.567 -28.689 1.00 88.62 589 ASP A O 1
ATOM 4372 N N . ASN A 1 590 ? 23.035 9.461 -27.034 1.00 88.56 590 ASN A N 1
ATOM 4373 C CA . ASN A 1 590 ? 23.453 8.078 -27.268 1.00 88.56 590 ASN A CA 1
ATOM 4374 C C . ASN A 1 590 ? 22.589 7.049 -26.528 1.00 88.56 590 ASN A C 1
ATOM 4376 O O . ASN A 1 590 ? 22.900 5.862 -26.570 1.00 88.56 590 ASN A O 1
ATOM 4380 N N . ILE A 1 591 ? 21.533 7.496 -25.845 1.00 92.31 591 ILE A N 1
ATOM 4381 C CA . ILE A 1 591 ? 20.561 6.614 -25.200 1.00 92.31 591 ILE A CA 1
ATOM 4382 C C . ILE A 1 591 ? 19.178 6.763 -25.845 1.00 92.31 591 ILE A C 1
ATOM 4384 O O . ILE A 1 591 ? 18.747 7.862 -26.225 1.00 92.31 591 ILE A O 1
ATOM 4388 N N . ASP A 1 592 ? 18.468 5.643 -25.936 1.00 91.00 592 ASP A N 1
ATOM 4389 C CA . ASP A 1 592 ? 17.107 5.535 -26.464 1.00 91.00 592 ASP A CA 1
ATOM 4390 C C . ASP A 1 592 ? 16.062 6.076 -25.482 1.00 91.00 592 ASP A C 1
ATOM 4392 O O . ASP A 1 592 ? 15.001 6.549 -25.888 1.00 91.00 592 ASP A O 1
ATOM 4396 N N . GLY A 1 593 ? 16.363 6.027 -24.183 1.00 94.69 593 GLY A N 1
ATOM 4397 C CA . GLY A 1 593 ? 15.495 6.525 -23.126 1.00 94.69 593 GLY A CA 1
ATOM 4398 C C . GLY A 1 593 ? 15.793 5.898 -21.770 1.00 94.69 593 GLY A C 1
ATOM 4399 O O . GLY A 1 593 ? 16.877 5.356 -21.535 1.00 94.69 593 GLY A O 1
ATOM 4400 N N . ILE A 1 594 ? 14.817 5.996 -20.868 1.00 97.62 594 ILE A N 1
ATOM 4401 C CA . ILE A 1 594 ? 14.973 5.616 -19.461 1.00 97.62 594 ILE A CA 1
ATOM 4402 C C . ILE A 1 594 ? 13.920 4.583 -19.078 1.00 97.62 594 ILE A C 1
ATOM 4404 O O . ILE A 1 594 ? 12.727 4.763 -19.336 1.00 97.62 594 ILE A O 1
ATOM 4408 N N . VAL A 1 595 ? 14.355 3.526 -18.399 1.00 98.38 595 VAL A N 1
ATOM 4409 C CA . VAL A 1 595 ? 13.464 2.588 -17.716 1.00 98.38 595 VAL A CA 1
ATOM 4410 C C . VAL A 1 595 ? 13.513 2.865 -16.218 1.00 98.38 595 VAL A C 1
ATOM 4412 O O . VAL A 1 595 ? 14.544 2.667 -15.578 1.00 98.38 595 VAL A O 1
ATOM 4415 N N . LEU A 1 596 ? 12.391 3.296 -15.645 1.00 98.50 596 LEU A N 1
ATOM 4416 C CA . LEU A 1 596 ? 12.228 3.454 -14.202 1.00 98.50 596 LEU A CA 1
ATOM 4417 C C . LEU A 1 596 ? 11.595 2.182 -13.624 1.00 98.50 596 LEU A C 1
ATOM 4419 O O . LEU A 1 596 ? 10.393 1.956 -13.757 1.00 98.50 596 LEU A O 1
ATOM 4423 N N . ASP A 1 597 ? 12.402 1.330 -12.995 1.00 98.44 597 ASP A N 1
ATOM 4424 C CA . ASP A 1 597 ? 11.942 0.061 -12.426 1.00 98.44 597 ASP A CA 1
ATOM 4425 C C . ASP A 1 597 ? 11.487 0.250 -10.971 1.00 98.44 597 ASP A C 1
ATOM 4427 O O . ASP A 1 597 ? 12.311 0.412 -10.067 1.00 98.44 597 ASP A O 1
ATOM 4431 N N . LEU A 1 598 ? 10.164 0.236 -10.760 1.00 98.31 598 LEU A N 1
ATOM 4432 C CA . LEU A 1 598 ? 9.499 0.349 -9.455 1.00 98.31 598 LEU A CA 1
ATOM 4433 C C . LEU A 1 598 ? 8.920 -0.996 -8.977 1.00 98.31 598 LEU A C 1
ATOM 4435 O O . LEU A 1 598 ? 8.127 -1.032 -8.025 1.00 98.31 598 LEU A O 1
ATOM 4439 N N . ARG A 1 599 ? 9.252 -2.114 -9.635 1.00 97.19 599 ARG A N 1
ATOM 4440 C CA . ARG A 1 599 ? 8.753 -3.444 -9.255 1.00 97.19 599 ARG A CA 1
ATOM 4441 C C . ARG A 1 599 ? 9.265 -3.833 -7.873 1.00 97.19 599 ARG A C 1
ATOM 4443 O O . ARG A 1 599 ? 10.432 -3.627 -7.547 1.00 97.19 599 ARG A O 1
ATOM 4450 N N . ASN A 1 600 ? 8.394 -4.453 -7.078 1.00 92.00 600 ASN A N 1
ATOM 4451 C CA . ASN A 1 600 ? 8.679 -4.881 -5.703 1.00 92.00 600 ASN A CA 1
ATOM 4452 C C . ASN A 1 600 ? 9.133 -3.743 -4.766 1.00 92.00 600 ASN A C 1
ATOM 4454 O O . ASN A 1 600 ? 9.789 -4.010 -3.761 1.00 92.00 600 ASN A O 1
ATOM 4458 N N . ASN A 1 601 ? 8.792 -2.491 -5.085 1.00 92.94 601 ASN A N 1
ATOM 4459 C CA . ASN A 1 601 ? 9.062 -1.341 -4.233 1.00 92.94 601 ASN A CA 1
ATOM 4460 C C . ASN A 1 601 ? 7.804 -0.971 -3.419 1.00 92.94 601 ASN A C 1
ATOM 4462 O O . ASN A 1 601 ? 6.863 -0.393 -3.983 1.00 92.94 601 ASN A O 1
ATOM 4466 N N . PRO A 1 602 ? 7.789 -1.222 -2.095 1.00 87.12 602 PRO A N 1
ATOM 4467 C CA . PRO A 1 602 ? 6.623 -0.987 -1.240 1.00 87.12 602 PRO A CA 1
ATOM 4468 C C . PRO A 1 602 ? 6.353 0.504 -0.955 1.00 87.12 602 PRO A C 1
ATOM 4470 O O . PRO A 1 602 ? 5.416 0.839 -0.225 1.00 87.12 602 PRO A O 1
ATOM 4473 N N . GLY A 1 603 ? 7.172 1.404 -1.502 1.00 89.00 603 GLY A N 1
ATOM 4474 C CA . GLY A 1 603 ? 7.068 2.843 -1.348 1.00 89.00 603 GLY A CA 1
ATOM 4475 C C . GLY A 1 603 ? 8.066 3.390 -0.329 1.00 89.00 603 GLY A C 1
ATOM 4476 O O . GLY A 1 603 ? 9.234 3.012 -0.312 1.00 89.00 603 GLY A O 1
ATOM 4477 N N . GLY A 1 604 ? 7.608 4.327 0.502 1.00 89.12 604 GLY A N 1
ATOM 4478 C CA . GLY A 1 604 ? 8.432 5.033 1.481 1.00 89.12 604 GLY A CA 1
ATOM 4479 C C . GLY A 1 604 ? 8.003 6.493 1.608 1.00 89.12 604 GLY A C 1
ATOM 4480 O O . GLY A 1 604 ? 6.808 6.791 1.602 1.00 89.12 604 GLY A O 1
ATOM 4481 N N . LEU A 1 605 ? 8.965 7.402 1.739 1.00 90.94 605 LEU A N 1
ATOM 4482 C CA . LEU A 1 605 ? 8.724 8.826 1.944 1.00 90.94 605 LEU A CA 1
ATOM 4483 C C . LEU A 1 605 ? 7.986 9.470 0.761 1.00 90.94 605 LEU A C 1
ATOM 4485 O O . LEU A 1 605 ? 8.448 9.442 -0.380 1.00 90.94 605 LEU A O 1
ATOM 4489 N N . LEU A 1 606 ? 6.870 10.140 1.067 1.00 91.06 606 LEU A N 1
ATOM 4490 C CA . LEU A 1 606 ? 6.090 10.931 0.108 1.00 91.06 606 LEU A CA 1
ATOM 4491 C C . LEU A 1 606 ? 6.940 12.021 -0.561 1.00 91.06 606 LEU A C 1
ATOM 4493 O O . LEU A 1 606 ? 6.852 12.208 -1.770 1.00 91.06 606 LEU A O 1
ATOM 4497 N N . SER A 1 607 ? 7.783 12.712 0.209 1.00 92.94 607 SER A N 1
ATOM 4498 C CA . SER A 1 607 ? 8.666 13.768 -0.303 1.00 92.94 607 SER A CA 1
ATOM 4499 C C . SER A 1 607 ? 9.594 13.258 -1.404 1.00 92.94 607 SER A C 1
ATOM 4501 O O . SER A 1 607 ? 9.776 13.921 -2.418 1.00 92.94 607 SER A O 1
ATOM 4503 N N . GLN A 1 608 ? 10.126 12.049 -1.242 1.00 96.62 608 GLN A N 1
ATOM 4504 C CA . GLN A 1 608 ? 11.022 11.435 -2.218 1.00 96.62 608 GLN A CA 1
ATOM 4505 C C . GLN A 1 608 ? 10.263 10.985 -3.465 1.00 96.62 608 GLN A C 1
ATOM 4507 O O . GLN A 1 608 ? 10.769 11.141 -4.568 1.00 96.62 608 GLN A O 1
ATOM 4512 N N . ALA A 1 609 ? 9.024 10.506 -3.314 1.00 96.19 609 ALA A N 1
ATOM 4513 C CA . ALA A 1 609 ? 8.140 10.243 -4.449 1.00 96.19 609 ALA A CA 1
ATOM 4514 C C . ALA A 1 609 ? 7.899 11.511 -5.280 1.00 96.19 609 ALA A C 1
ATOM 4516 O O . ALA A 1 609 ? 7.979 11.476 -6.505 1.00 96.19 609 ALA A O 1
ATOM 4517 N N . ILE A 1 610 ? 7.642 12.633 -4.598 1.00 96.62 610 ILE A N 1
ATOM 4518 C CA . ILE A 1 610 ? 7.444 13.936 -5.233 1.00 96.62 610 ILE A CA 1
ATOM 4519 C C . ILE A 1 610 ? 8.710 14.345 -5.981 1.00 96.62 610 ILE A C 1
ATOM 4521 O O . ILE A 1 610 ? 8.610 14.615 -7.166 1.00 96.62 610 ILE A O 1
ATOM 4525 N N . TYR A 1 611 ? 9.887 14.313 -5.349 1.00 97.75 611 TYR A N 1
ATOM 4526 C CA . TYR A 1 611 ? 11.140 14.685 -6.018 1.00 97.75 611 TYR A CA 1
ATOM 4527 C C . TYR A 1 611 ? 11.469 13.799 -7.220 1.00 97.75 611 TYR A C 1
ATOM 4529 O O . TYR A 1 611 ? 11.927 14.302 -8.238 1.00 97.75 611 TYR A O 1
ATOM 4537 N N . VAL A 1 612 ? 11.219 12.490 -7.131 1.00 98.06 612 VAL A N 1
ATOM 4538 C CA . VAL A 1 612 ? 11.438 11.572 -8.258 1.00 98.06 612 VAL A CA 1
ATOM 4539 C C . VAL A 1 612 ? 10.473 11.857 -9.409 1.00 98.06 612 VAL A C 1
ATOM 4541 O O . VAL A 1 612 ? 10.898 11.838 -10.556 1.00 98.06 612 VAL A O 1
ATOM 4544 N N . ALA A 1 613 ? 9.194 12.129 -9.137 1.00 97.75 613 ALA A N 1
ATOM 4545 C CA . ALA A 1 613 ? 8.241 1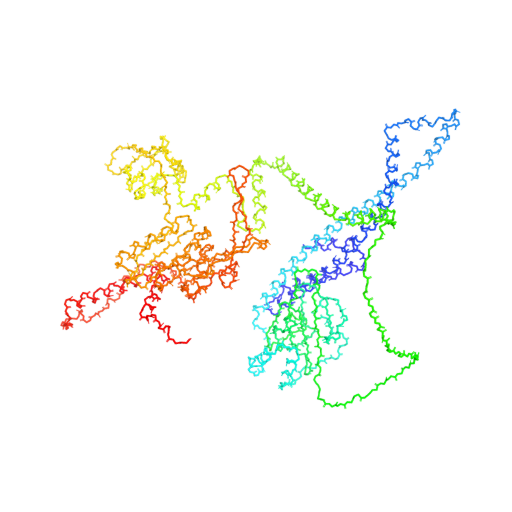2.492 -10.187 1.00 97.75 613 ALA A CA 1
ATOM 4546 C C . ALA A 1 613 ? 8.554 13.871 -10.796 1.00 97.75 613 ALA A C 1
ATOM 4548 O O . ALA A 1 613 ? 8.510 14.025 -12.013 1.00 97.75 613 ALA A O 1
ATOM 4549 N N . ASP A 1 614 ? 8.903 14.842 -9.949 1.00 97.69 614 ASP A N 1
ATOM 4550 C CA . ASP A 1 614 ? 9.303 16.202 -10.325 1.00 97.69 614 ASP A CA 1
ATOM 4551 C C . ASP A 1 614 ? 10.527 16.203 -11.246 1.00 97.69 614 ASP A C 1
ATOM 4553 O O . ASP A 1 614 ? 10.595 16.969 -12.194 1.00 97.69 614 ASP A O 1
ATOM 4557 N N . ALA A 1 615 ? 11.453 15.262 -11.036 1.00 97.06 615 ALA A N 1
ATOM 4558 C CA . ALA A 1 615 ? 12.647 15.093 -11.859 1.00 97.06 615 ALA A CA 1
ATOM 4559 C C . ALA A 1 615 ? 12.368 14.892 -13.358 1.00 97.06 615 ALA A C 1
ATOM 4561 O O . ALA A 1 615 ? 13.280 15.051 -14.166 1.00 97.06 615 ALA A O 1
ATOM 4562 N N . PHE A 1 616 ? 11.150 14.483 -13.720 1.00 97.44 616 PHE A N 1
ATOM 4563 C CA . PHE A 1 616 ? 10.766 14.137 -15.087 1.00 97.44 616 PHE A CA 1
ATOM 4564 C C . PHE A 1 616 ? 9.581 14.962 -15.613 1.00 97.44 616 PHE A C 1
ATOM 4566 O O . PHE A 1 616 ? 9.064 14.666 -16.693 1.00 97.44 616 PHE A O 1
ATOM 4573 N N . LEU A 1 617 ? 9.102 15.958 -14.860 1.00 96.12 617 LEU A N 1
ATOM 4574 C CA . LEU A 1 617 ? 7.908 16.740 -15.184 1.00 96.12 617 LEU A CA 1
ATOM 4575 C C . LEU A 1 617 ? 8.216 18.235 -15.136 1.00 96.12 617 LEU A C 1
ATOM 4577 O O . LEU A 1 617 ? 8.578 18.750 -14.095 1.00 96.12 617 LEU A O 1
ATOM 4581 N N . ASP A 1 618 ? 7.935 18.965 -16.217 1.00 93.56 618 ASP A N 1
ATOM 4582 C CA . ASP A 1 618 ? 8.158 20.419 -16.245 1.00 93.56 618 ASP A CA 1
ATOM 4583 C C . ASP A 1 618 ? 7.093 21.248 -15.502 1.00 93.56 618 ASP A C 1
ATOM 4585 O O . ASP A 1 618 ? 7.330 22.405 -15.142 1.00 93.56 618 ASP A O 1
ATOM 4589 N N . ALA A 1 619 ? 5.873 20.720 -15.356 1.00 94.25 619 ALA A N 1
ATOM 4590 C CA . ALA A 1 619 ? 4.748 21.416 -14.732 1.00 94.25 619 ALA A CA 1
ATOM 4591 C C . ALA A 1 619 ? 3.581 20.467 -14.410 1.00 94.25 619 ALA A C 1
ATOM 4593 O O . ALA A 1 619 ? 3.465 19.375 -14.962 1.00 94.25 619 ALA A O 1
ATOM 4594 N N . GLY A 1 620 ? 2.645 20.949 -13.585 1.00 94.69 620 GLY A N 1
ATOM 4595 C CA . GLY A 1 620 ? 1.373 20.281 -13.287 1.00 94.69 620 GLY A CA 1
ATOM 4596 C C . GLY A 1 620 ? 1.338 19.597 -11.920 1.00 94.69 620 GLY A C 1
ATOM 4597 O O . GLY A 1 620 ? 2.333 19.560 -11.210 1.00 94.69 620 GLY A O 1
ATOM 4598 N N . GLU A 1 621 ? 0.170 19.101 -11.508 1.00 96.69 621 GLU A N 1
ATOM 4599 C CA . GLU A 1 621 ? 0.018 18.416 -10.213 1.00 96.69 621 GLU A CA 1
ATOM 4600 C C . GLU A 1 621 ? 0.737 17.061 -10.256 1.00 96.69 621 GLU A C 1
ATOM 4602 O O . GLU A 1 621 ? 0.559 16.322 -11.213 1.00 96.69 621 GLU A O 1
ATOM 4607 N N . ILE A 1 622 ? 1.542 16.729 -9.247 1.00 96.94 622 ILE A N 1
ATOM 4608 C CA . ILE A 1 622 ? 2.162 15.404 -9.073 1.00 96.94 622 ILE A CA 1
ATOM 4609 C C . ILE A 1 622 ? 1.214 14.510 -8.275 1.00 96.94 622 ILE A C 1
ATOM 4611 O O . ILE A 1 622 ? 0.902 13.389 -8.665 1.00 96.94 622 ILE A O 1
ATOM 4615 N N . THR A 1 623 ? 0.740 15.014 -7.138 1.00 95.88 623 THR A N 1
ATOM 4616 C CA . THR A 1 623 ? -0.208 14.318 -6.267 1.00 95.88 623 THR A CA 1
ATOM 4617 C C . THR A 1 623 ? -0.912 15.322 -5.367 1.00 95.88 623 THR A C 1
ATOM 4619 O O . THR A 1 623 ? -0.379 16.390 -5.057 1.00 95.88 623 THR A O 1
ATOM 4622 N N . SER A 1 624 ? -2.090 14.954 -4.877 1.00 94.25 624 SER A N 1
ATOM 4623 C CA . SER A 1 624 ? -2.784 15.706 -3.832 1.00 94.25 624 SER A CA 1
ATOM 4624 C C . SER A 1 624 ? -3.188 14.816 -2.670 1.00 94.25 624 SER A C 1
ATOM 4626 O O . SER A 1 624 ? -3.497 13.641 -2.853 1.00 94.25 624 SER A O 1
ATOM 4628 N N . THR A 1 625 ? -3.184 15.364 -1.459 1.00 92.44 625 THR A N 1
ATOM 4629 C CA . THR A 1 625 ? -3.667 14.707 -0.244 1.00 92.44 625 THR A CA 1
ATOM 4630 C C . THR A 1 625 ? -5.016 15.290 0.157 1.00 92.44 625 THR A C 1
ATOM 4632 O O . THR A 1 625 ? -5.310 16.466 -0.057 1.00 92.44 625 THR A O 1
ATOM 4635 N N . ARG A 1 626 ? -5.889 14.450 0.715 1.00 90.75 626 ARG A N 1
ATOM 4636 C CA . ARG A 1 626 ? -7.162 14.874 1.308 1.00 90.75 626 ARG A CA 1
ATOM 4637 C C . ARG A 1 626 ? -7.311 14.198 2.663 1.00 90.75 626 ARG A C 1
ATOM 4639 O O . ARG A 1 626 ? -7.420 12.967 2.725 1.00 90.75 626 ARG A O 1
ATOM 4646 N N . GLY A 1 627 ? -7.277 15.007 3.716 1.00 89.25 627 GLY A N 1
ATOM 4647 C CA . GLY A 1 627 ? -7.456 14.577 5.098 1.00 89.25 627 GLY A CA 1
ATOM 4648 C C . GLY A 1 627 ? -8.911 14.613 5.555 1.00 89.25 627 GLY A C 1
ATOM 4649 O O . GLY A 1 627 ? -9.841 14.779 4.759 1.00 89.25 627 GLY A O 1
ATOM 4650 N N . ARG A 1 628 ? -9.107 14.429 6.865 1.00 87.12 628 ARG A N 1
ATOM 4651 C CA . ARG A 1 628 ? -10.430 14.496 7.503 1.00 87.12 628 ARG A CA 1
ATOM 4652 C C . ARG A 1 628 ? -11.010 15.908 7.443 1.00 87.12 628 ARG A C 1
ATOM 4654 O O . ARG A 1 628 ? -12.205 16.037 7.175 1.00 87.12 628 ARG A O 1
ATOM 4661 N N . ASN A 1 629 ? -10.194 16.932 7.693 1.00 86.00 629 ASN A N 1
ATOM 4662 C CA . ASN A 1 629 ? -10.609 18.321 7.544 1.00 86.00 629 ASN A CA 1
ATOM 4663 C C . ASN A 1 629 ? -10.155 18.863 6.180 1.00 86.00 629 ASN A C 1
ATOM 4665 O O . ASN A 1 629 ? -9.112 18.449 5.672 1.00 86.00 629 ASN A O 1
ATOM 4669 N N . PRO A 1 630 ? -10.909 19.792 5.565 1.00 80.12 630 PRO A N 1
ATOM 4670 C CA . PRO A 1 630 ? -10.522 20.386 4.288 1.00 80.12 630 PRO A CA 1
ATOM 4671 C C . PRO A 1 630 ? -9.157 21.086 4.323 1.00 80.12 630 PRO A C 1
ATOM 4673 O O . PRO A 1 630 ? -8.451 21.054 3.319 1.00 80.12 630 PRO A O 1
ATOM 4676 N N . GLU A 1 631 ? -8.780 21.689 5.458 1.00 82.00 631 GLU A N 1
ATOM 4677 C CA . GLU A 1 631 ? -7.460 22.306 5.652 1.00 82.00 631 GLU A CA 1
ATOM 4678 C C . GLU A 1 631 ? -6.287 21.315 5.708 1.00 82.00 631 GLU A C 1
ATOM 4680 O O . GLU A 1 631 ? -5.152 21.727 5.492 1.00 82.00 631 GLU A O 1
ATOM 4685 N N . ASP A 1 632 ? -6.543 20.024 5.940 1.00 77.00 632 ASP A N 1
ATOM 4686 C CA . ASP A 1 632 ? -5.500 18.990 6.013 1.00 77.00 632 ASP A CA 1
ATOM 4687 C C . ASP A 1 632 ? -5.071 18.493 4.616 1.00 77.00 632 ASP A C 1
ATOM 4689 O O . ASP A 1 632 ? -4.239 17.594 4.492 1.00 77.00 632 ASP A O 1
ATOM 4693 N N . GLY A 1 633 ? -5.694 19.010 3.550 1.00 84.50 633 GLY A N 1
ATOM 4694 C CA . GLY A 1 633 ? -5.376 18.656 2.172 1.00 84.50 633 GLY A CA 1
ATOM 4695 C C . GLY A 1 633 ? -4.278 19.534 1.579 1.00 84.50 633 GLY A C 1
ATOM 4696 O O . GLY A 1 633 ? -4.342 20.760 1.648 1.00 84.50 633 GLY A O 1
ATOM 4697 N N . GLU A 1 634 ? -3.315 18.906 0.915 1.00 90.69 634 GLU A N 1
ATOM 4698 C CA . GLU A 1 634 ? -2.200 19.575 0.250 1.00 90.69 634 GLU A CA 1
ATOM 4699 C C . GLU A 1 634 ? -2.138 19.168 -1.226 1.00 90.69 634 GLU A C 1
ATOM 4701 O O . GLU A 1 634 ? -2.579 18.085 -1.619 1.00 90.69 634 GLU A O 1
ATOM 4706 N N . ARG A 1 635 ? -1.619 20.054 -2.078 1.00 93.69 635 ARG A N 1
ATOM 4707 C CA . ARG A 1 635 ? -1.361 19.760 -3.491 1.00 93.69 635 ARG A CA 1
ATOM 4708 C C . ARG A 1 635 ? 0.105 19.993 -3.782 1.00 93.69 635 ARG A C 1
ATOM 4710 O O . ARG A 1 635 ? 0.612 21.081 -3.521 1.00 93.69 635 ARG A O 1
ATOM 4717 N N . PHE A 1 636 ? 0.741 18.995 -4.371 1.00 95.62 636 PHE A N 1
ATOM 4718 C CA . PHE A 1 636 ? 2.142 19.043 -4.749 1.00 95.62 636 PHE A CA 1
ATOM 4719 C C . PHE A 1 636 ? 2.218 19.154 -6.262 1.00 95.62 636 PHE A C 1
ATOM 4721 O O . PHE A 1 636 ? 1.675 18.306 -6.969 1.00 95.62 636 PHE A O 1
ATOM 4728 N N . ASN A 1 637 ? 2.855 20.212 -6.752 1.00 96.56 637 ASN A N 1
ATOM 4729 C CA . ASN A 1 637 ? 3.004 20.477 -8.178 1.00 96.56 637 ASN A CA 1
ATOM 4730 C C . ASN A 1 637 ? 4.471 20.371 -8.578 1.00 96.56 637 ASN A C 1
ATOM 4732 O O . ASN A 1 637 ? 5.345 20.683 -7.769 1.00 96.56 637 ASN A O 1
ATOM 4736 N N . ALA A 1 638 ? 4.698 19.987 -9.827 1.00 96.69 638 ALA A N 1
ATOM 4737 C CA . ALA A 1 638 ? 6.011 19.943 -10.428 1.00 96.69 638 ALA A CA 1
ATOM 4738 C C . ALA A 1 638 ? 6.588 21.348 -10.655 1.00 96.69 638 ALA A C 1
ATOM 4740 O O . ALA A 1 638 ? 5.860 22.331 -10.863 1.00 96.69 638 ALA A O 1
ATOM 4741 N N . THR A 1 639 ? 7.908 21.417 -10.608 1.00 94.06 639 THR A N 1
ATOM 4742 C CA . THR A 1 639 ? 8.756 22.554 -10.919 1.00 94.06 639 THR A CA 1
ATOM 4743 C C . THR A 1 639 ? 9.422 22.332 -12.277 1.00 94.06 639 THR A C 1
ATOM 4745 O O . THR A 1 639 ? 9.521 21.217 -12.759 1.00 94.06 639 THR A O 1
ATOM 4748 N N . SER A 1 640 ? 9.841 23.408 -12.945 1.00 91.31 640 SER A N 1
ATOM 4749 C CA . SER A 1 640 ? 10.406 23.290 -14.296 1.00 91.31 640 SER A CA 1
ATOM 4750 C C . SER A 1 640 ? 11.741 22.538 -14.292 1.00 91.31 640 SER A C 1
ATOM 4752 O O . SER A 1 640 ? 12.665 22.948 -13.584 1.00 91.31 640 SER A O 1
ATOM 4754 N N . GLY A 1 641 ? 11.859 21.523 -15.151 1.00 87.69 641 GLY A N 1
ATOM 4755 C CA . GLY A 1 641 ? 13.046 20.691 -15.311 1.00 87.69 641 GLY A CA 1
ATOM 4756 C C . GLY A 1 641 ? 12.680 19.244 -15.649 1.00 87.69 641 GLY A C 1
ATOM 4757 O O . GLY A 1 641 ? 11.870 18.627 -14.971 1.00 87.69 641 GLY A O 1
ATOM 4758 N N . ASP A 1 642 ? 13.326 18.679 -16.667 1.00 93.19 642 ASP A N 1
ATOM 4759 C CA . ASP A 1 642 ? 13.226 17.258 -17.007 1.00 93.19 642 ASP A CA 1
ATOM 4760 C C . ASP A 1 642 ? 14.639 16.691 -17.150 1.00 93.19 642 ASP A C 1
ATOM 4762 O O . ASP A 1 642 ? 15.354 17.022 -18.098 1.00 93.19 642 ASP A O 1
ATOM 4766 N N . LEU A 1 643 ? 15.049 15.831 -16.212 1.00 93.62 643 LEU A N 1
ATOM 4767 C CA . LEU A 1 643 ? 16.350 15.154 -16.240 1.00 93.62 643 LEU A CA 1
ATOM 4768 C C . LEU A 1 643 ? 16.532 14.294 -17.491 1.00 93.62 643 LEU A C 1
ATOM 4770 O O . LEU A 1 643 ? 17.661 14.010 -17.885 1.00 93.62 643 LEU A O 1
ATOM 4774 N N . ALA A 1 644 ? 15.434 13.854 -18.101 1.00 93.00 644 ALA A N 1
ATOM 4775 C CA . ALA A 1 644 ? 15.454 13.071 -19.321 1.00 93.00 644 ALA A CA 1
ATOM 4776 C C . ALA A 1 644 ? 15.442 13.938 -20.589 1.00 93.00 644 ALA A C 1
ATOM 4778 O O . ALA A 1 644 ? 15.452 13.374 -21.676 1.00 93.00 644 ALA A O 1
ATOM 4779 N N . GLU A 1 645 ? 15.380 15.270 -20.479 1.00 92.69 645 GLU A N 1
ATOM 4780 C CA . GLU A 1 645 ? 15.346 16.227 -21.599 1.00 92.69 645 GLU A CA 1
ATOM 4781 C C . GLU A 1 645 ? 14.386 15.806 -22.736 1.00 92.69 645 GLU A C 1
ATOM 4783 O O . GLU A 1 645 ? 14.711 15.860 -23.924 1.00 92.69 645 GLU A O 1
ATOM 4788 N N . GLY A 1 646 ? 13.189 15.328 -22.378 1.00 90.56 646 GLY A N 1
ATOM 4789 C CA . GLY A 1 646 ? 12.172 14.867 -23.326 1.00 90.56 646 GLY A CA 1
ATOM 4790 C C . GLY A 1 646 ? 12.376 13.456 -23.892 1.00 90.56 646 GLY A C 1
ATOM 4791 O O . GLY A 1 646 ? 11.538 12.992 -24.669 1.00 90.56 646 GLY A O 1
ATOM 4792 N N . LYS A 1 647 ? 13.432 12.731 -23.500 1.00 93.44 647 LYS A N 1
ATOM 4793 C CA . LYS A 1 647 ? 13.628 11.325 -23.883 1.00 93.44 647 LYS A CA 1
ATOM 4794 C C . LYS A 1 647 ? 12.470 10.448 -23.378 1.00 93.44 647 LYS A C 1
ATOM 4796 O O . LYS A 1 647 ? 11.917 10.711 -22.299 1.00 93.44 647 LYS A O 1
ATOM 4801 N N . PRO A 1 648 ? 12.085 9.397 -24.125 1.00 95.62 648 PRO A N 1
ATOM 4802 C CA . PRO A 1 648 ? 11.029 8.484 -23.706 1.00 95.62 648 PRO A CA 1
ATOM 4803 C C . PRO A 1 648 ? 11.331 7.813 -22.360 1.00 95.62 648 PRO A C 1
ATOM 4805 O O . PRO A 1 648 ? 12.472 7.444 -22.075 1.00 95.62 648 PRO A O 1
ATOM 4808 N N . ILE A 1 649 ? 10.289 7.642 -21.541 1.00 97.50 649 ILE A N 1
ATOM 4809 C CA . ILE A 1 649 ? 10.367 6.955 -20.247 1.00 97.50 649 ILE A CA 1
ATOM 4810 C C . ILE A 1 649 ? 9.367 5.800 -20.236 1.00 97.50 649 ILE A C 1
ATOM 4812 O O . ILE A 1 649 ? 8.199 5.968 -20.601 1.00 97.50 649 ILE A O 1
ATOM 4816 N N . VAL A 1 650 ? 9.816 4.638 -19.770 1.00 98.44 650 VAL A N 1
ATOM 4817 C CA . VAL A 1 650 ? 8.958 3.495 -19.445 1.00 98.44 650 VAL A CA 1
ATOM 4818 C C . VAL A 1 650 ? 9.080 3.205 -17.953 1.00 98.44 650 VAL A C 1
ATOM 4820 O O . VAL A 1 650 ? 10.187 3.119 -17.429 1.00 98.44 650 VAL A O 1
ATOM 4823 N N . VAL A 1 651 ? 7.955 3.055 -17.256 1.00 98.69 651 VAL A N 1
ATOM 4824 C CA . VAL A 1 651 ? 7.933 2.709 -15.827 1.00 98.69 651 VAL A CA 1
ATOM 4825 C C . VAL A 1 651 ? 7.479 1.265 -15.672 1.00 98.69 651 VAL A C 1
ATOM 4827 O O . VAL A 1 651 ? 6.404 0.905 -16.150 1.00 98.69 651 VAL A O 1
ATOM 4830 N N . LEU A 1 652 ? 8.265 0.445 -14.976 1.00 98.56 652 LEU A N 1
ATOM 4831 C CA . LEU A 1 652 ? 7.892 -0.930 -14.649 1.00 98.56 652 LEU A CA 1
ATOM 4832 C C . LEU A 1 652 ? 7.229 -0.997 -13.273 1.00 98.56 652 LEU A C 1
ATOM 4834 O O . LEU A 1 652 ? 7.807 -0.543 -12.284 1.00 98.56 652 LEU A O 1
ATOM 4838 N N . ILE A 1 653 ? 6.050 -1.615 -13.198 1.00 98.25 653 ILE A N 1
ATOM 4839 C CA . ILE A 1 653 ? 5.319 -1.848 -11.943 1.00 98.25 653 ILE A CA 1
ATOM 4840 C C . ILE A 1 653 ? 4.847 -3.297 -11.812 1.00 98.25 653 ILE A C 1
ATOM 4842 O O . ILE A 1 653 ? 4.685 -4.023 -12.797 1.00 98.25 653 ILE A O 1
ATOM 4846 N N . ASN A 1 654 ? 4.615 -3.731 -10.575 1.00 95.00 654 ASN A N 1
ATOM 4847 C CA . ASN A 1 654 ? 3.951 -4.997 -10.290 1.00 95.00 654 ASN A CA 1
ATOM 4848 C C . ASN A 1 654 ? 3.145 -4.940 -8.981 1.0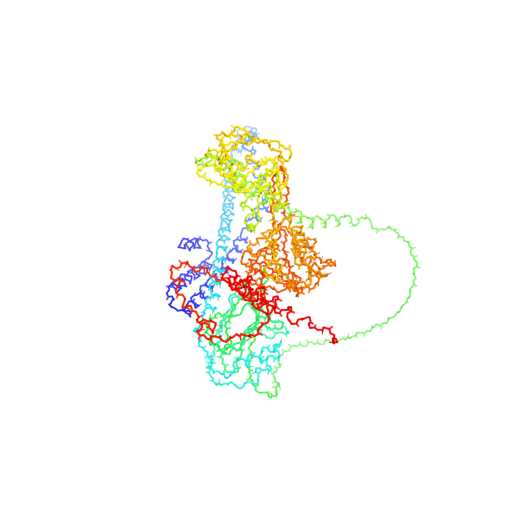0 95.00 654 ASN A C 1
ATOM 4850 O O . ASN A 1 654 ? 3.082 -3.900 -8.332 1.00 95.00 654 ASN A O 1
ATOM 4854 N N . GLY A 1 655 ? 2.580 -6.071 -8.546 1.00 87.25 655 GLY A N 1
ATOM 4855 C CA . GLY A 1 655 ? 1.799 -6.145 -7.301 1.00 87.25 655 GLY A CA 1
ATOM 4856 C C . GLY A 1 655 ? 2.570 -5.795 -6.018 1.00 87.25 655 GLY A C 1
ATOM 4857 O O . GLY A 1 655 ? 1.948 -5.558 -4.988 1.00 87.25 655 GLY A O 1
ATOM 4858 N N . GLY A 1 656 ? 3.906 -5.741 -6.064 1.00 85.44 656 GLY A N 1
ATOM 4859 C CA . GLY A 1 656 ? 4.750 -5.258 -4.969 1.00 85.44 656 GLY A CA 1
ATOM 4860 C C . GLY A 1 656 ? 5.044 -3.754 -5.025 1.00 85.44 656 GLY A C 1
ATOM 4861 O O . GLY A 1 656 ? 5.601 -3.216 -4.072 1.00 85.44 656 GLY A O 1
ATOM 4862 N N . SER A 1 657 ? 4.681 -3.069 -6.113 1.00 92.81 657 SER A N 1
ATOM 4863 C CA . SER A 1 657 ? 4.740 -1.612 -6.225 1.00 92.81 657 SER A CA 1
ATOM 4864 C C . SER A 1 657 ? 3.601 -0.997 -5.408 1.00 92.81 657 SER A C 1
ATOM 4866 O O . SER A 1 657 ? 2.431 -1.193 -5.727 1.00 92.81 657 SER A O 1
ATOM 4868 N N . ALA A 1 658 ? 3.917 -0.253 -4.354 1.00 89.50 658 ALA A N 1
ATOM 4869 C CA . ALA A 1 658 ? 2.924 0.364 -3.474 1.00 89.50 658 ALA A CA 1
ATOM 4870 C C . ALA A 1 658 ? 3.349 1.783 -3.082 1.00 89.50 658 ALA A C 1
ATOM 4872 O O . ALA A 1 658 ? 4.509 2.160 -3.267 1.00 89.50 658 ALA A O 1
ATOM 4873 N N . SER A 1 659 ? 2.459 2.580 -2.485 1.00 92.00 659 SER A N 1
ATOM 4874 C CA . SER A 1 659 ? 2.967 3.741 -1.751 1.00 92.00 659 SER A CA 1
ATOM 4875 C C . SER A 1 659 ? 3.364 4.902 -2.662 1.00 92.00 659 SER A C 1
ATOM 4877 O O . SER A 1 659 ? 2.750 5.194 -3.689 1.00 92.00 659 SER A O 1
ATOM 4879 N N . ALA A 1 660 ? 4.510 5.484 -2.313 1.00 93.75 660 ALA A N 1
ATOM 4880 C CA . ALA A 1 660 ? 5.315 6.366 -3.150 1.00 93.75 660 ALA A CA 1
ATOM 4881 C C . ALA A 1 660 ? 5.510 5.865 -4.598 1.00 93.75 660 ALA A C 1
ATOM 4883 O O . ALA A 1 660 ? 5.421 6.670 -5.523 1.00 93.75 660 ALA A O 1
ATOM 4884 N N . SER A 1 661 ? 5.691 4.558 -4.826 1.00 96.12 661 SER A N 1
ATOM 4885 C CA . SER A 1 661 ? 5.836 3.998 -6.180 1.00 96.12 661 SER A CA 1
ATOM 4886 C C . SER A 1 661 ? 4.607 4.279 -7.049 1.00 96.12 661 SER A C 1
ATOM 4888 O O . SER A 1 661 ? 4.723 4.591 -8.231 1.00 96.12 661 SER A O 1
ATOM 4890 N N . GLU A 1 662 ? 3.415 4.215 -6.451 1.00 95.38 662 GLU A N 1
ATOM 4891 C CA . GLU A 1 662 ? 2.139 4.459 -7.133 1.00 95.38 662 GLU A CA 1
ATOM 4892 C C . GLU A 1 662 ? 1.911 5.947 -7.401 1.00 95.38 662 GLU A C 1
ATOM 4894 O O . GLU A 1 662 ? 1.252 6.299 -8.376 1.00 95.38 662 GLU A O 1
ATOM 4899 N N . ILE A 1 663 ? 2.481 6.818 -6.564 1.00 96.50 663 ILE A N 1
ATOM 4900 C CA . ILE A 1 663 ? 2.489 8.267 -6.790 1.00 96.50 663 ILE A CA 1
ATOM 4901 C C . ILE A 1 663 ? 3.328 8.592 -8.018 1.00 96.50 663 ILE A C 1
ATOM 4903 O O . ILE A 1 663 ? 2.843 9.281 -8.907 1.00 96.50 663 ILE A O 1
ATOM 4907 N N . VAL A 1 664 ? 4.552 8.062 -8.097 1.00 98.06 664 VAL A N 1
ATOM 4908 C CA . VAL A 1 664 ? 5.438 8.294 -9.245 1.00 98.06 664 VAL A CA 1
ATOM 4909 C C . VAL A 1 664 ? 4.816 7.738 -10.525 1.00 98.06 664 VAL A C 1
ATOM 4911 O O . VAL A 1 664 ? 4.678 8.470 -11.503 1.00 98.06 664 VAL A O 1
ATOM 4914 N N . ALA A 1 665 ? 4.373 6.476 -10.513 1.00 97.94 665 ALA A N 1
ATOM 4915 C CA . ALA A 1 665 ? 3.735 5.863 -11.675 1.00 97.94 665 ALA A CA 1
ATOM 4916 C C . ALA A 1 665 ? 2.466 6.622 -12.097 1.00 97.94 665 ALA A C 1
ATOM 4918 O O . ALA A 1 665 ? 2.310 6.949 -13.268 1.00 97.94 665 ALA A O 1
ATOM 4919 N N . GLY A 1 666 ? 1.587 6.961 -11.148 1.00 96.75 666 GLY A N 1
ATOM 4920 C CA . GLY A 1 666 ? 0.350 7.689 -11.426 1.00 96.75 666 GLY A CA 1
ATOM 4921 C C . GLY A 1 666 ? 0.577 9.116 -11.923 1.00 96.75 666 GLY A C 1
ATOM 4922 O O . GLY A 1 666 ? -0.132 9.556 -12.823 1.00 96.75 666 GLY A O 1
ATOM 4923 N N . ALA A 1 667 ? 1.570 9.829 -11.385 1.00 97.62 667 ALA A N 1
ATOM 4924 C CA . ALA A 1 667 ? 1.924 11.170 -11.840 1.00 97.62 667 ALA A CA 1
ATOM 4925 C C . ALA A 1 667 ? 2.431 11.143 -13.287 1.00 97.62 667 ALA A C 1
ATOM 4927 O O . ALA A 1 667 ? 1.900 11.847 -14.144 1.00 97.62 667 ALA A O 1
ATOM 4928 N N . LEU A 1 668 ? 3.414 10.287 -13.581 1.00 98.06 668 LEU A N 1
ATOM 4929 C CA . LEU A 1 668 ? 3.990 10.186 -14.922 1.00 98.06 668 LEU A CA 1
ATOM 4930 C C . LEU A 1 668 ? 2.979 9.655 -15.952 1.00 98.06 668 LEU A C 1
ATOM 4932 O O . LEU A 1 668 ? 2.983 10.119 -17.094 1.00 98.06 668 LEU A O 1
ATOM 4936 N N . GLN A 1 669 ? 2.089 8.742 -15.548 1.00 97.38 669 GLN A N 1
ATOM 4937 C CA . GLN A 1 669 ? 1.004 8.229 -16.391 1.00 97.38 669 GLN A CA 1
ATOM 4938 C C . GLN A 1 669 ? -0.032 9.310 -16.711 1.00 97.38 669 GLN A C 1
ATOM 4940 O O . GLN A 1 669 ? -0.343 9.538 -17.880 1.00 97.38 669 GLN A O 1
ATOM 4945 N N . ASP A 1 670 ? -0.566 9.994 -15.694 1.00 96.62 670 ASP A N 1
ATOM 4946 C CA . ASP A 1 670 ? -1.644 10.976 -15.875 1.00 96.62 670 ASP A CA 1
ATOM 4947 C C . ASP A 1 670 ? -1.167 12.189 -16.703 1.00 96.62 670 ASP A C 1
ATOM 4949 O O . ASP A 1 670 ? -1.953 12.775 -17.452 1.00 96.62 670 ASP A O 1
ATOM 4953 N N . HIS A 1 671 ? 0.129 12.522 -16.643 1.00 96.44 671 HIS A N 1
ATOM 4954 C CA . HIS A 1 671 ? 0.763 13.530 -17.509 1.00 96.44 671 HIS A CA 1
ATOM 4955 C C . HIS A 1 671 ? 1.127 13.024 -18.906 1.00 96.44 671 HIS A C 1
ATOM 4957 O O . HIS A 1 671 ? 1.541 13.814 -19.754 1.00 96.44 671 HIS A O 1
ATOM 4963 N N . ARG A 1 672 ? 0.965 11.723 -19.178 1.00 95.50 672 ARG A N 1
ATOM 4964 C CA . ARG A 1 672 ? 1.441 11.048 -20.400 1.00 95.50 672 ARG A CA 1
ATOM 4965 C C . ARG A 1 672 ? 2.941 11.253 -20.638 1.00 95.50 672 ARG A C 1
ATOM 4967 O O . ARG A 1 672 ? 3.388 11.312 -21.781 1.00 95.50 672 ARG A O 1
ATOM 4974 N N . ARG A 1 673 ? 3.713 11.374 -19.555 1.00 96.19 673 ARG A N 1
ATOM 4975 C CA . ARG A 1 673 ? 5.172 11.524 -19.594 1.00 96.19 673 ARG A CA 1
ATOM 4976 C C . ARG A 1 673 ? 5.877 10.181 -19.754 1.00 96.19 673 ARG A C 1
ATOM 4978 O O . ARG A 1 673 ? 6.947 10.134 -20.359 1.00 96.19 673 ARG A O 1
ATOM 4985 N N . ALA A 1 674 ? 5.290 9.110 -19.226 1.00 97.44 674 ALA A N 1
ATOM 4986 C CA . ALA A 1 674 ? 5.829 7.761 -19.323 1.00 97.44 674 ALA A CA 1
ATOM 4987 C C . ALA A 1 674 ? 4.740 6.736 -19.652 1.00 97.44 674 ALA A C 1
ATOM 4989 O O . ALA A 1 674 ? 3.573 6.943 -19.322 1.00 97.44 674 ALA A O 1
ATOM 4990 N N . ILE A 1 675 ? 5.144 5.623 -20.269 1.00 97.75 675 ILE A N 1
ATOM 4991 C CA . ILE A 1 675 ? 4.288 4.445 -20.464 1.00 97.75 675 ILE A CA 1
ATOM 4992 C C . ILE A 1 675 ? 4.500 3.499 -19.284 1.00 97.75 675 ILE A C 1
ATOM 4994 O O . ILE A 1 675 ? 5.633 3.120 -18.983 1.00 97.75 675 ILE A O 1
ATOM 4998 N N . ILE A 1 676 ? 3.417 3.103 -18.625 1.00 98.31 676 ILE A N 1
ATOM 4999 C CA . ILE A 1 676 ? 3.444 2.168 -17.502 1.00 98.31 676 ILE A CA 1
ATOM 5000 C C . ILE A 1 676 ? 3.299 0.735 -18.023 1.00 98.31 676 ILE A C 1
ATOM 5002 O O . ILE A 1 676 ? 2.334 0.402 -18.712 1.00 98.31 676 ILE A O 1
ATOM 5006 N N . VAL A 1 677 ? 4.243 -0.133 -17.670 1.00 98.44 677 VAL A N 1
ATOM 5007 C CA . VAL A 1 677 ? 4.332 -1.519 -18.146 1.00 98.44 677 VAL A CA 1
ATOM 5008 C C . VAL A 1 677 ? 4.420 -2.477 -16.958 1.00 98.44 677 VAL A C 1
ATOM 5010 O O . VAL A 1 677 ? 5.070 -2.185 -15.955 1.00 98.44 677 VAL A O 1
ATOM 5013 N N . GLY A 1 678 ? 3.785 -3.644 -17.067 1.00 97.44 678 GLY A N 1
ATOM 5014 C CA . GLY A 1 678 ? 3.908 -4.720 -16.081 1.00 97.44 678 GLY A CA 1
ATOM 5015 C C . GLY A 1 678 ? 2.556 -5.234 -15.606 1.00 97.44 678 GLY A C 1
ATOM 5016 O O . GLY A 1 678 ? 1.685 -5.521 -16.422 1.00 97.44 678 GLY A O 1
ATOM 5017 N N . THR A 1 679 ? 2.361 -5.361 -14.294 1.00 96.00 679 THR A N 1
ATOM 5018 C CA . THR A 1 679 ? 1.075 -5.786 -13.707 1.00 96.00 679 THR A CA 1
ATOM 5019 C C . THR A 1 679 ? 0.508 -4.707 -12.793 1.00 96.00 679 THR A C 1
ATOM 5021 O O . THR A 1 679 ? 1.216 -3.783 -12.405 1.00 96.00 679 THR A O 1
ATOM 5024 N N . ASN A 1 680 ? -0.768 -4.828 -12.419 1.00 93.81 680 ASN A N 1
ATOM 5025 C CA . ASN A 1 680 ? -1.414 -3.876 -11.512 1.00 93.81 680 ASN A CA 1
ATOM 5026 C C . ASN A 1 680 ? -0.621 -3.714 -10.201 1.00 93.81 680 ASN A C 1
ATOM 5028 O O . ASN A 1 680 ? -0.102 -4.705 -9.673 1.00 93.81 680 ASN A O 1
ATOM 5032 N N . SER A 1 681 ? -0.530 -2.479 -9.699 1.00 93.31 681 SER A N 1
ATOM 5033 C CA . SER A 1 681 ? 0.142 -2.174 -8.432 1.00 93.31 681 SER A CA 1
ATOM 5034 C C . SER A 1 681 ? -0.717 -2.544 -7.212 1.00 93.31 681 SER A C 1
ATOM 5036 O O . SER A 1 681 ? -1.859 -2.989 -7.348 1.00 93.31 681 SER A O 1
ATOM 5038 N N . PHE A 1 682 ? -0.165 -2.389 -6.007 1.00 91.44 682 PHE A N 1
ATOM 5039 C CA . PHE A 1 682 ? -0.760 -2.878 -4.758 1.00 91.44 682 PHE A CA 1
ATOM 5040 C C . PHE A 1 682 ? -2.062 -2.166 -4.339 1.00 91.44 682 PHE A C 1
ATOM 5042 O O . PHE A 1 682 ? -2.989 -2.806 -3.846 1.00 91.44 682 PHE A O 1
ATOM 5049 N N . GLY A 1 683 ? -2.141 -0.843 -4.495 1.00 86.62 683 GLY A N 1
ATOM 5050 C CA . GLY A 1 683 ? -3.300 -0.022 -4.137 1.00 86.62 683 GLY A CA 1
ATOM 5051 C C . GLY A 1 683 ? -3.267 0.607 -2.745 1.00 86.62 683 GLY A C 1
ATOM 5052 O O . GLY A 1 683 ? -4.307 0.677 -2.081 1.00 86.62 683 GLY A O 1
ATOM 5053 N N . LYS A 1 684 ? -2.117 1.096 -2.265 1.00 87.81 684 LYS A N 1
ATOM 5054 C CA . LYS A 1 684 ? -2.000 1.705 -0.924 1.00 87.81 684 LYS A CA 1
ATOM 5055 C C . LYS A 1 684 ? -2.149 3.230 -0.955 1.00 87.81 684 LYS A C 1
ATOM 5057 O O . LYS A 1 684 ? -1.240 3.943 -0.570 1.00 87.81 684 LYS A O 1
ATOM 5062 N N . GLY A 1 685 ? -3.322 3.745 -1.301 1.00 83.44 685 GLY A N 1
ATOM 5063 C CA . GLY A 1 685 ? -3.650 5.183 -1.377 1.00 83.44 685 GLY A CA 1
ATOM 5064 C C . GLY A 1 685 ? -3.724 5.999 -0.065 1.00 83.44 685 GLY A C 1
ATOM 5065 O O . GLY A 1 685 ? -4.425 7.016 -0.040 1.00 83.44 685 GLY A O 1
ATOM 5066 N N . SER A 1 686 ? -3.074 5.590 1.030 1.00 85.88 686 SER A N 1
ATOM 5067 C CA . SER A 1 686 ? -3.154 6.243 2.349 1.00 85.88 686 SER A CA 1
ATOM 5068 C C . SER A 1 686 ? -1.823 6.854 2.807 1.00 85.88 686 SER A C 1
ATOM 5070 O O . SER A 1 686 ? -0.750 6.308 2.559 1.00 85.88 686 SER A O 1
ATOM 5072 N N . VAL A 1 687 ? -1.899 7.990 3.501 1.00 86.44 687 VAL A N 1
ATOM 5073 C CA . VAL A 1 687 ? -0.760 8.706 4.089 1.00 86.44 687 VAL A CA 1
ATOM 5074 C C . VAL A 1 687 ? -0.759 8.484 5.592 1.00 86.44 687 VAL A C 1
ATOM 5076 O O . VAL A 1 687 ? -1.764 8.734 6.262 1.00 86.44 687 VAL A O 1
ATOM 5079 N N . GLN A 1 688 ? 0.385 8.051 6.115 1.00 85.00 688 GLN A N 1
ATOM 5080 C CA . GLN A 1 688 ? 0.609 7.920 7.545 1.00 85.00 688 GLN A CA 1
ATOM 5081 C C . GLN A 1 688 ? 1.418 9.109 8.069 1.00 85.00 688 GLN A C 1
ATOM 5083 O O . GLN A 1 688 ? 2.478 9.431 7.535 1.00 85.00 688 GLN A O 1
ATOM 5088 N N . THR A 1 689 ? 0.944 9.726 9.145 1.00 85.69 689 THR A N 1
ATOM 5089 C CA . THR A 1 689 ? 1.698 10.706 9.927 1.00 85.69 689 THR A CA 1
ATOM 5090 C C . THR A 1 689 ? 2.325 10.005 11.123 1.00 85.69 689 THR A C 1
ATOM 5092 O O . THR A 1 689 ? 1.649 9.259 11.832 1.00 85.69 689 THR A O 1
ATOM 5095 N N . VAL A 1 690 ? 3.612 10.258 11.357 1.00 87.38 690 VAL A N 1
ATOM 5096 C CA . VAL A 1 690 ? 4.305 9.823 12.573 1.00 87.38 69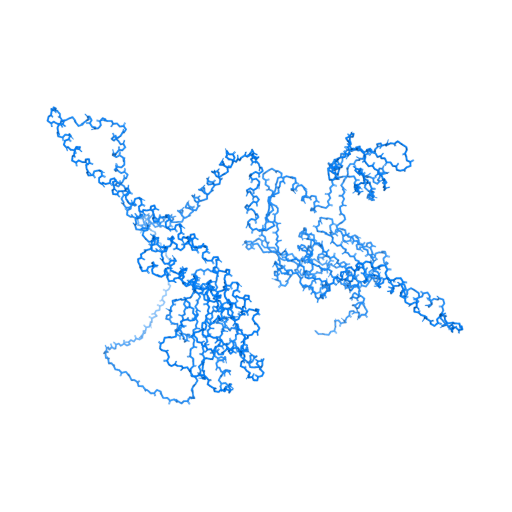0 VAL A CA 1
ATOM 5097 C C . VAL A 1 690 ? 4.195 10.941 13.600 1.00 87.38 690 VAL A C 1
ATOM 5099 O O . VAL A 1 690 ? 4.735 12.027 13.405 1.00 87.38 690 VAL A O 1
ATOM 5102 N N . VAL A 1 691 ? 3.465 10.685 14.679 1.00 89.31 691 VAL A N 1
ATOM 5103 C CA . VAL A 1 691 ? 3.262 11.614 15.790 1.00 89.31 691 VAL A CA 1
ATOM 5104 C C . VAL A 1 691 ? 4.180 11.188 16.936 1.00 89.31 691 VAL A C 1
ATOM 5106 O O . VAL A 1 691 ? 3.950 10.125 17.517 1.00 89.31 691 VAL A O 1
ATOM 5109 N N . PRO A 1 692 ? 5.218 11.972 17.279 1.00 88.62 692 PRO A N 1
ATOM 5110 C CA . PRO A 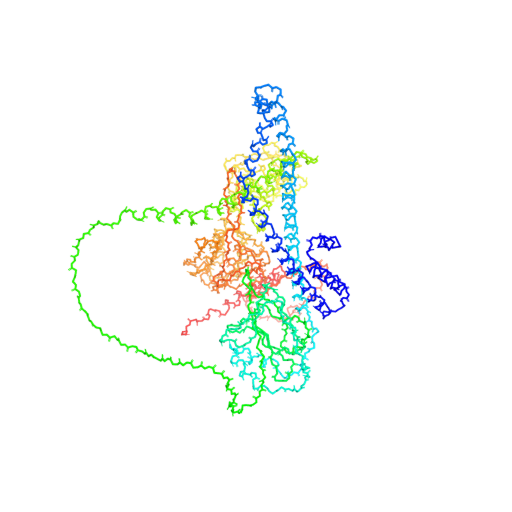1 692 ? 6.051 11.689 18.441 1.00 88.62 692 PRO A CA 1
ATOM 5111 C C . PRO A 1 692 ? 5.205 11.683 19.716 1.00 88.62 692 PRO A C 1
ATOM 5113 O O . PRO A 1 692 ? 4.364 12.564 19.917 1.00 88.62 692 PRO A O 1
ATOM 5116 N N . LEU A 1 693 ? 5.424 10.694 20.578 1.00 88.56 693 LEU A N 1
ATOM 5117 C CA . LEU A 1 693 ? 4.742 10.587 21.865 1.00 88.56 693 LEU A CA 1
ATOM 5118 C C . LEU A 1 693 ? 5.690 10.980 23.005 1.00 88.56 693 LEU A C 1
ATOM 5120 O O . LEU A 1 693 ? 6.873 11.238 22.797 1.00 88.56 693 LEU A O 1
ATOM 5124 N N . ARG A 1 694 ? 5.170 11.072 24.235 1.00 81.88 694 ARG A N 1
ATOM 5125 C CA . ARG A 1 694 ? 6.026 11.283 25.412 1.00 81.88 694 ARG A CA 1
ATOM 5126 C C . ARG A 1 694 ? 6.968 10.084 25.575 1.00 81.88 694 ARG A C 1
ATOM 5128 O O . ARG A 1 694 ? 6.493 8.959 25.677 1.00 81.88 694 ARG A O 1
ATOM 5135 N N . GLY A 1 695 ? 8.273 10.350 25.640 1.00 82.25 695 GLY A N 1
ATOM 5136 C CA . GLY A 1 695 ? 9.326 9.330 25.609 1.00 82.25 695 GLY A CA 1
ATOM 5137 C C . GLY A 1 695 ? 10.017 9.288 24.243 1.00 82.25 695 GLY A C 1
ATOM 5138 O O . GLY A 1 695 ? 10.062 10.302 23.552 1.00 82.25 695 GLY A O 1
ATOM 5139 N N . GLU A 1 696 ? 10.553 8.125 23.868 1.00 83.62 696 GLU A N 1
ATOM 5140 C CA . GLU A 1 696 ? 11.226 7.902 22.573 1.00 83.62 696 GLU A CA 1
ATOM 5141 C C . GLU A 1 696 ? 10.352 7.159 21.541 1.00 83.62 696 GLU A C 1
ATOM 5143 O O . GLU A 1 696 ? 10.780 6.940 20.408 1.00 83.62 696 GLU A O 1
ATOM 5148 N N . GLY A 1 697 ? 9.123 6.788 21.918 1.00 88.38 697 GLY A N 1
ATOM 5149 C CA . GLY A 1 697 ? 8.153 6.133 21.038 1.00 88.38 697 GLY A CA 1
ATOM 5150 C C . GLY A 1 697 ? 7.364 7.106 20.156 1.00 88.38 697 GLY A C 1
ATOM 5151 O O . GLY A 1 697 ? 7.372 8.328 20.345 1.00 88.38 697 GLY A O 1
ATOM 5152 N N . ALA A 1 698 ? 6.627 6.555 19.196 1.00 92.12 698 ALA A N 1
ATOM 5153 C CA . ALA A 1 698 ? 5.810 7.322 18.264 1.00 92.12 698 ALA A CA 1
ATOM 5154 C C . ALA A 1 698 ? 4.504 6.596 17.919 1.00 92.12 698 ALA A C 1
ATOM 5156 O O . ALA A 1 698 ? 4.354 5.399 18.126 1.00 92.12 698 ALA A O 1
ATOM 5157 N N . MET A 1 699 ? 3.541 7.327 17.372 1.00 92.62 699 MET A N 1
ATOM 5158 C CA . MET A 1 699 ? 2.313 6.767 16.818 1.00 92.62 699 MET A CA 1
ATOM 5159 C C . MET A 1 699 ? 2.301 7.000 15.316 1.00 92.62 699 MET A C 1
ATOM 5161 O O . MET A 1 699 ? 2.344 8.144 14.866 1.00 92.62 699 MET A O 1
ATOM 5165 N N . ARG A 1 700 ? 2.203 5.928 14.535 1.00 90.25 700 ARG A N 1
ATOM 5166 C CA . ARG A 1 700 ? 1.944 6.014 13.102 1.00 90.25 700 ARG A CA 1
ATOM 5167 C C . ARG A 1 700 ? 0.438 5.957 12.889 1.00 90.25 700 ARG A C 1
ATOM 5169 O O . ARG A 1 700 ? -0.194 4.983 13.282 1.00 90.25 700 ARG A O 1
ATOM 5176 N N . LEU A 1 701 ? -0.133 6.993 12.285 1.00 91.25 701 LEU A N 1
ATOM 5177 C CA . LEU A 1 701 ? -1.579 7.123 12.116 1.00 91.25 701 LEU A CA 1
ATOM 5178 C C . LEU A 1 701 ? -1.925 7.508 10.683 1.00 91.25 701 LEU A C 1
ATOM 5180 O O . LEU A 1 701 ? -1.343 8.446 10.141 1.00 91.25 701 LEU A O 1
ATOM 5184 N N . THR A 1 702 ? -2.901 6.834 10.079 1.00 90.06 702 THR A N 1
ATOM 5185 C CA . THR A 1 702 ? -3.434 7.251 8.778 1.00 90.06 702 THR A CA 1
ATOM 5186 C C . THR A 1 702 ? -4.248 8.537 8.925 1.00 90.06 702 THR A C 1
ATOM 5188 O O . THR A 1 702 ? -5.320 8.548 9.526 1.00 90.06 702 THR A O 1
ATOM 5191 N N . THR A 1 703 ? -3.752 9.634 8.356 1.00 88.88 703 THR A N 1
ATOM 5192 C CA . THR A 1 703 ? -4.367 10.970 8.481 1.00 88.88 703 THR A CA 1
ATOM 5193 C C . THR A 1 703 ? -5.002 11.454 7.186 1.00 88.88 703 THR A C 1
ATOM 5195 O O . THR A 1 703 ? -5.954 12.234 7.220 1.00 88.88 703 THR A O 1
ATOM 5198 N N . SER A 1 704 ? -4.504 10.980 6.042 1.00 89.38 704 SER A N 1
ATOM 5199 C CA . SER A 1 704 ? -4.934 11.437 4.721 1.00 89.38 704 SER A CA 1
ATOM 5200 C C . SER A 1 704 ? -4.946 10.315 3.691 1.00 89.38 704 SER A C 1
ATOM 5202 O O . SER A 1 704 ? -4.359 9.250 3.883 1.00 89.38 704 SER A O 1
ATOM 5204 N N . ARG A 1 705 ? -5.610 10.564 2.563 1.00 90.31 705 ARG A N 1
ATOM 5205 C CA . ARG A 1 705 ? -5.498 9.758 1.340 1.00 90.31 705 ARG A CA 1
ATOM 5206 C C . ARG A 1 705 ? -4.864 10.586 0.242 1.00 90.31 705 ARG A C 1
ATOM 5208 O O . ARG A 1 705 ? -5.146 11.781 0.173 1.00 90.31 705 ARG A O 1
ATOM 5215 N N . TYR A 1 706 ? -4.061 9.964 -0.608 1.00 89.25 706 TYR A N 1
ATOM 5216 C CA . TYR A 1 706 ? -3.494 10.637 -1.769 1.00 89.25 706 TYR A CA 1
ATOM 5217 C C . TYR A 1 706 ? -4.232 10.263 -3.062 1.00 89.25 706 TYR A C 1
ATOM 5219 O O . TYR A 1 706 ? -4.887 9.220 -3.157 1.00 89.25 706 TYR A O 1
ATOM 5227 N N . TYR A 1 707 ? -4.182 11.174 -4.027 1.00 92.06 707 TYR A N 1
ATOM 5228 C CA . TYR A 1 707 ? -4.901 11.130 -5.295 1.00 92.06 707 TYR A CA 1
ATOM 5229 C C . TYR A 1 707 ? -3.940 11.484 -6.422 1.00 92.06 707 TYR A C 1
ATOM 5231 O O . TYR A 1 707 ? -3.098 12.371 -6.263 1.00 92.06 707 TYR A O 1
ATOM 5239 N N . THR A 1 708 ? -4.091 10.801 -7.553 1.00 93.81 708 THR A N 1
ATOM 5240 C CA . THR A 1 708 ? -3.305 11.087 -8.758 1.00 93.81 708 THR A CA 1
ATOM 5241 C C . THR A 1 708 ? -3.758 12.412 -9.396 1.00 93.81 708 THR A C 1
ATOM 5243 O O . THR A 1 708 ? -4.834 12.914 -9.045 1.00 93.81 708 THR A O 1
ATOM 5246 N N . PRO A 1 709 ? -2.999 12.979 -10.352 1.00 94.88 709 PRO A N 1
ATOM 5247 C CA . PRO A 1 709 ? -3.338 14.262 -10.982 1.00 94.88 709 PRO A CA 1
ATOM 5248 C C . PRO A 1 709 ? -4.724 14.302 -11.648 1.00 94.88 709 PRO A C 1
ATOM 5250 O O . PRO A 1 709 ? -5.391 15.336 -11.645 1.00 94.88 709 PRO A O 1
ATOM 5253 N N . SER A 1 710 ? -5.218 13.170 -12.160 1.00 91.44 710 SER A N 1
ATOM 5254 C CA . SER A 1 710 ? -6.584 13.036 -12.697 1.00 91.44 710 SER A CA 1
ATOM 5255 C C . SER A 1 710 ? -7.690 13.039 -11.625 1.00 91.44 710 SER A C 1
ATOM 5257 O O . SER A 1 710 ? -8.878 12.996 -11.947 1.00 91.44 710 SER A O 1
ATOM 5259 N N . GLY A 1 711 ? -7.329 13.097 -10.340 1.00 88.00 711 GLY A N 1
ATOM 5260 C CA . GLY A 1 711 ? -8.245 13.064 -9.200 1.00 88.00 711 GLY A CA 1
ATOM 5261 C C . GLY A 1 711 ? -8.698 11.658 -8.795 1.00 88.00 711 GLY A C 1
ATOM 5262 O O . GLY A 1 711 ? -9.575 11.528 -7.934 1.00 88.00 711 GLY A O 1
ATOM 5263 N N . ARG A 1 712 ? -8.113 10.613 -9.391 1.00 86.44 712 ARG A N 1
ATOM 5264 C CA . ARG A 1 712 ? -8.400 9.203 -9.108 1.00 86.44 712 ARG A CA 1
ATOM 5265 C C . ARG A 1 712 ? -7.816 8.793 -7.755 1.00 86.44 712 ARG A C 1
ATOM 5267 O O . ARG A 1 712 ? -6.683 9.131 -7.418 1.00 86.44 712 ARG A O 1
ATOM 5274 N N . SER A 1 713 ? -8.600 8.049 -6.971 1.00 85.62 713 SER A N 1
ATOM 5275 C CA . SER A 1 713 ? -8.092 7.388 -5.767 1.00 85.62 713 SER A CA 1
ATOM 5276 C C . SER A 1 713 ? -7.489 6.043 -6.141 1.00 85.62 713 SER A C 1
ATOM 5278 O O . SER A 1 713 ? -8.086 5.283 -6.898 1.00 85.62 713 SER A O 1
ATOM 5280 N N . ILE A 1 714 ? -6.326 5.756 -5.573 1.00 84.19 714 ILE A N 1
ATOM 5281 C CA . ILE A 1 714 ? -5.581 4.511 -5.783 1.00 84.19 714 ILE A CA 1
ATOM 5282 C C . ILE A 1 714 ? -5.782 3.506 -4.648 1.00 84.19 714 ILE A C 1
ATOM 5284 O O . ILE A 1 714 ? -5.370 2.355 -4.761 1.00 84.19 714 ILE A O 1
ATOM 5288 N N . GLN A 1 715 ? -6.463 3.905 -3.570 1.00 85.69 715 GLN A N 1
ATOM 5289 C CA . GLN A 1 715 ? -6.745 3.028 -2.437 1.00 85.69 715 GLN A CA 1
ATOM 5290 C C . GLN A 1 715 ? -7.564 1.806 -2.878 1.00 85.69 715 GLN A C 1
ATOM 5292 O O . GLN A 1 715 ? -8.652 1.959 -3.426 1.00 85.69 715 GLN A O 1
ATOM 5297 N N . ALA A 1 716 ? -7.050 0.611 -2.582 1.00 75.19 716 ALA A N 1
ATOM 5298 C CA . ALA A 1 716 ? -7.612 -0.698 -2.923 1.00 75.19 716 ALA A CA 1
ATOM 5299 C C . ALA A 1 716 ? -7.762 -0.998 -4.430 1.00 75.19 716 ALA A C 1
ATOM 5301 O O . ALA A 1 716 ? -8.325 -2.032 -4.782 1.00 75.19 716 ALA A O 1
ATOM 5302 N N . LEU A 1 717 ? -7.261 -0.123 -5.310 1.00 83.69 717 LEU A N 1
ATOM 5303 C CA . LEU A 1 717 ? -7.308 -0.299 -6.767 1.00 83.69 717 LEU A CA 1
ATOM 5304 C C . LEU A 1 717 ? -5.912 -0.390 -7.389 1.00 83.69 717 LEU A C 1
ATOM 5306 O O . LEU A 1 717 ? -5.696 -1.213 -8.272 1.00 83.69 717 LEU A O 1
ATOM 5310 N N . GLY A 1 718 ? -4.980 0.446 -6.928 1.00 89.62 718 GLY A N 1
ATOM 5311 C CA . GLY A 1 718 ? -3.660 0.597 -7.536 1.00 89.62 718 GLY A CA 1
ATOM 5312 C C . GLY A 1 718 ? -3.674 1.342 -8.872 1.00 89.62 718 GLY A C 1
ATOM 5313 O O . GLY A 1 718 ? -4.709 1.802 -9.358 1.00 89.62 718 GLY A O 1
ATOM 5314 N N . ILE A 1 719 ? -2.485 1.498 -9.441 1.00 94.44 719 ILE A N 1
ATOM 5315 C CA . ILE A 1 719 ? -2.219 1.968 -10.794 1.00 94.44 719 ILE A CA 1
ATOM 5316 C C . ILE A 1 719 ? -2.289 0.765 -11.729 1.00 94.44 719 ILE A C 1
ATOM 5318 O O . ILE A 1 719 ? -1.548 -0.211 -11.579 1.00 94.44 719 ILE A O 1
ATOM 5322 N N . SER A 1 720 ? -3.176 0.859 -12.714 1.00 95.44 720 SER A N 1
ATOM 5323 C CA . SER A 1 720 ? -3.229 -0.095 -13.816 1.00 95.44 720 SER A CA 1
ATOM 5324 C C . SER A 1 720 ? -2.197 0.288 -14.876 1.00 95.44 720 SER A C 1
ATOM 5326 O O . SER A 1 720 ? -2.151 1.461 -15.263 1.00 95.44 720 SER A O 1
ATOM 5328 N N . PRO A 1 721 ? -1.369 -0.662 -15.348 1.00 96.69 721 PRO A N 1
ATOM 5329 C CA . PRO A 1 721 ? -0.391 -0.381 -16.389 1.00 96.69 721 PRO A CA 1
ATOM 5330 C C . PRO A 1 721 ? -1.091 -0.070 -17.718 1.00 96.69 721 PRO A C 1
ATOM 5332 O O . PRO A 1 721 ? -2.165 -0.603 -18.001 1.00 96.69 721 PRO A O 1
ATOM 5335 N N . ASP A 1 722 ? -0.459 0.758 -18.549 1.00 97.56 722 ASP A N 1
ATOM 5336 C CA . ASP A 1 722 ? -0.917 1.035 -19.914 1.00 97.56 722 ASP A CA 1
ATOM 5337 C C . ASP A 1 722 ? -0.764 -0.208 -20.799 1.00 97.56 722 ASP A C 1
ATOM 5339 O O . ASP A 1 722 ? -1.586 -0.462 -21.681 1.00 97.56 722 ASP A O 1
ATOM 5343 N N . ILE A 1 723 ? 0.281 -1.005 -20.541 1.00 97.19 723 ILE A N 1
ATOM 5344 C CA . ILE A 1 723 ? 0.531 -2.279 -21.215 1.00 97.19 723 ILE A CA 1
ATOM 5345 C C . ILE A 1 723 ? 0.756 -3.369 -20.167 1.00 97.19 723 ILE A C 1
ATOM 5347 O O . ILE A 1 723 ? 1.752 -3.370 -19.438 1.00 97.19 723 ILE A O 1
ATOM 5351 N N . ILE A 1 724 ? -0.174 -4.323 -20.111 1.00 97.06 724 ILE A N 1
ATOM 5352 C CA . ILE A 1 724 ? -0.068 -5.475 -19.216 1.00 97.06 724 ILE A CA 1
ATOM 5353 C C . ILE A 1 724 ? 0.969 -6.448 -19.780 1.00 97.06 724 ILE A C 1
ATOM 5355 O O . ILE A 1 724 ? 0.810 -6.963 -20.886 1.00 97.06 724 ILE A O 1
ATOM 5359 N N . VAL A 1 725 ? 2.012 -6.711 -18.998 1.00 95.06 725 VAL A N 1
ATOM 5360 C CA . VAL A 1 725 ? 3.073 -7.671 -19.308 1.00 95.06 725 VAL A CA 1
ATOM 5361 C C . VAL A 1 725 ? 3.353 -8.479 -18.054 1.00 95.06 725 VAL A C 1
ATOM 5363 O O . VAL A 1 725 ? 3.793 -7.935 -17.043 1.00 95.06 725 VAL A O 1
ATOM 5366 N N . GLU A 1 726 ? 3.105 -9.781 -18.105 1.00 92.12 726 GLU A N 1
ATOM 5367 C CA . GLU A 1 726 ? 3.431 -10.687 -17.005 1.00 92.12 726 GLU A CA 1
ATOM 5368 C C . GLU A 1 726 ? 4.851 -11.231 -17.166 1.00 92.12 726 GLU A C 1
ATOM 5370 O O . GLU A 1 726 ? 5.295 -11.516 -18.278 1.00 92.12 726 GLU A O 1
ATOM 5375 N N . GLN A 1 727 ? 5.561 -11.385 -16.048 1.00 87.81 727 GLN A N 1
ATOM 5376 C CA . GLN A 1 727 ? 6.848 -12.068 -16.043 1.00 87.81 727 GLN A CA 1
ATOM 5377 C C . GLN A 1 727 ? 6.603 -13.586 -16.137 1.00 87.81 727 GLN A C 1
ATOM 5379 O O . GLN A 1 727 ? 5.914 -14.135 -15.268 1.00 87.81 727 GLN A O 1
ATOM 5384 N N . PRO A 1 728 ? 7.157 -14.285 -17.146 1.00 85.50 728 PRO A N 1
ATOM 5385 C CA . PRO A 1 728 ? 7.077 -15.736 -17.226 1.00 85.50 728 PRO A CA 1
ATOM 5386 C C . PRO A 1 728 ? 7.675 -16.380 -15.975 1.00 85.50 728 PRO A C 1
ATOM 5388 O O . PRO A 1 728 ? 8.680 -15.911 -15.436 1.00 85.50 728 PRO A O 1
ATOM 5391 N N . ARG A 1 729 ? 7.068 -17.472 -15.503 1.00 78.75 729 ARG A N 1
ATOM 5392 C CA . ARG A 1 729 ? 7.668 -18.247 -14.412 1.00 78.75 729 ARG A CA 1
ATOM 5393 C C . ARG A 1 729 ? 8.944 -18.909 -14.938 1.00 78.75 729 ARG A C 1
ATOM 5395 O O . ARG A 1 729 ? 8.860 -19.534 -15.998 1.00 78.75 729 ARG A O 1
ATOM 5402 N N . PRO A 1 730 ? 10.073 -18.826 -14.211 1.00 70.56 730 PRO A N 1
ATOM 5403 C CA . PRO A 1 730 ? 11.261 -19.593 -14.554 1.00 70.56 730 PRO A CA 1
ATOM 5404 C C . PRO A 1 730 ? 10.878 -21.068 -14.663 1.00 70.56 730 PRO A C 1
ATOM 5406 O O . PRO A 1 730 ? 10.270 -21.620 -13.739 1.00 70.56 730 PRO A O 1
ATOM 5409 N N . GLN A 1 731 ? 11.171 -21.692 -15.801 1.00 68.00 731 GLN A N 1
ATOM 5410 C CA . GLN A 1 731 ? 11.043 -23.139 -15.902 1.00 68.00 731 GLN A CA 1
ATOM 5411 C C . GLN A 1 731 ? 12.179 -23.761 -15.080 1.00 68.00 731 GLN A C 1
ATOM 5413 O O . GLN A 1 731 ? 13.297 -23.242 -15.108 1.00 68.00 731 GLN A O 1
ATOM 5418 N N . PRO A 1 732 ? 11.914 -24.813 -14.287 1.00 61.09 732 PRO A N 1
ATOM 5419 C CA . PRO A 1 732 ? 12.990 -25.539 -13.631 1.00 61.09 732 PRO A CA 1
ATOM 5420 C C . PRO A 1 732 ? 13.946 -26.046 -14.710 1.00 61.09 732 PRO A C 1
ATOM 5422 O O . PRO A 1 732 ? 13.483 -26.619 -15.694 1.00 61.09 732 PRO A O 1
ATOM 5425 N N . ALA A 1 733 ? 15.247 -25.814 -14.523 1.00 57.25 733 ALA A N 1
ATOM 5426 C CA . ALA A 1 733 ? 16.270 -26.292 -15.442 1.00 57.25 733 ALA A CA 1
ATOM 5427 C C . ALA A 1 733 ? 16.126 -27.811 -15.590 1.00 57.25 733 ALA A C 1
ATOM 5429 O O . ALA A 1 733 ? 16.380 -28.569 -14.653 1.00 57.25 733 ALA A O 1
ATOM 5430 N N . THR A 1 734 ? 15.628 -28.249 -16.738 1.00 54.34 734 THR A N 1
ATOM 5431 C CA . THR A 1 734 ? 15.680 -29.644 -17.152 1.00 54.34 734 THR A CA 1
ATOM 5432 C C . THR A 1 734 ? 17.008 -29.846 -17.861 1.00 54.34 734 THR A C 1
ATOM 5434 O O . THR A 1 734 ? 17.314 -29.084 -18.773 1.00 54.34 734 THR A O 1
ATOM 5437 N N . ASP A 1 735 ? 17.766 -30.880 -17.490 1.00 55.41 735 ASP A N 1
ATOM 5438 C CA . ASP A 1 735 ? 19.072 -31.245 -18.076 1.00 55.41 735 ASP A CA 1
ATOM 5439 C C . ASP A 1 735 ? 19.015 -31.612 -19.588 1.00 55.41 735 ASP A C 1
ATOM 5441 O O . ASP A 1 735 ? 19.945 -32.209 -20.124 1.00 55.41 735 ASP A O 1
ATOM 5445 N N . GLU A 1 736 ? 17.919 -31.308 -20.292 1.00 51.78 736 GLU A N 1
ATOM 5446 C CA . GLU A 1 736 ? 17.631 -31.741 -21.667 1.00 51.78 736 GLU A CA 1
ATOM 5447 C C . GLU A 1 736 ? 17.797 -30.632 -22.733 1.00 51.78 736 GLU A C 1
ATOM 5449 O O . GLU A 1 736 ? 17.502 -30.872 -23.902 1.00 51.78 736 GLU A O 1
ATOM 5454 N N . GLU A 1 737 ? 18.282 -29.430 -22.389 1.00 48.53 737 GLU A N 1
ATOM 5455 C CA . GLU A 1 737 ? 18.409 -28.310 -23.352 1.00 48.53 737 GLU A CA 1
ATOM 5456 C C . GLU A 1 737 ? 19.726 -28.264 -24.160 1.00 48.53 737 GLU A C 1
ATOM 5458 O O . GLU A 1 737 ? 19.862 -27.432 -25.056 1.00 48.53 737 GLU A O 1
ATOM 5463 N N . ASP A 1 738 ? 20.665 -29.193 -23.947 1.00 46.47 738 ASP A N 1
ATOM 5464 C CA . ASP A 1 738 ? 21.958 -29.219 -24.662 1.00 46.47 738 ASP A CA 1
ATOM 5465 C C . ASP A 1 738 ? 21.896 -29.775 -26.107 1.00 46.47 738 ASP A C 1
ATOM 5467 O O . ASP A 1 738 ? 22.897 -29.742 -26.825 1.00 46.47 738 ASP A O 1
ATOM 5471 N N . ASP A 1 739 ? 20.736 -30.248 -26.581 1.00 46.31 739 ASP A N 1
ATOM 5472 C CA . ASP A 1 739 ? 20.580 -30.901 -27.896 1.00 46.31 739 ASP A CA 1
ATOM 5473 C C . ASP A 1 739 ? 19.689 -30.110 -28.881 1.00 46.31 739 ASP A C 1
ATOM 5475 O O . ASP A 1 739 ? 18.949 -30.671 -29.699 1.00 46.31 739 ASP A O 1
ATOM 5479 N N . ALA A 1 740 ? 19.769 -28.775 -28.870 1.00 51.38 740 ALA A N 1
ATOM 5480 C CA . ALA A 1 740 ? 19.255 -27.990 -29.991 1.00 51.38 740 ALA A CA 1
ATOM 5481 C C . ALA A 1 740 ? 20.090 -28.307 -31.256 1.00 51.38 740 ALA A C 1
ATOM 5483 O O . ALA A 1 740 ? 21.309 -28.108 -31.259 1.00 51.38 740 ALA A O 1
ATOM 5484 N N . PRO A 1 741 ? 19.493 -28.801 -32.360 1.00 51.44 741 PRO A N 1
ATOM 5485 C CA . PRO A 1 741 ? 20.255 -29.148 -33.552 1.00 51.44 741 PRO A CA 1
ATOM 5486 C C . PRO A 1 741 ? 20.951 -27.900 -34.097 1.00 51.44 741 PRO A C 1
ATOM 5488 O O . PRO A 1 741 ? 20.283 -26.938 -34.473 1.00 51.44 741 PRO A O 1
ATOM 5491 N N . ALA A 1 742 ? 22.287 -27.939 -34.169 1.00 53.22 742 ALA A N 1
ATOM 5492 C CA . ALA A 1 742 ? 23.098 -26.870 -34.742 1.00 53.22 742 ALA A CA 1
ATOM 5493 C C . ALA A 1 742 ? 22.521 -26.455 -36.103 1.00 53.22 742 ALA A C 1
ATOM 5495 O O . ALA A 1 742 ? 22.565 -27.215 -37.081 1.00 53.22 742 ALA A O 1
ATOM 5496 N N . THR A 1 743 ? 21.938 -25.259 -36.159 1.00 55.25 743 THR A N 1
ATOM 5497 C CA . THR A 1 743 ? 21.408 -24.682 -37.390 1.00 55.25 743 THR A CA 1
ATOM 5498 C C . THR A 1 743 ? 22.569 -24.486 -38.350 1.00 55.25 743 THR A C 1
ATOM 5500 O O . THR A 1 743 ? 23.371 -23.572 -38.183 1.00 55.25 743 THR A O 1
ATOM 5503 N N . ARG A 1 744 ? 22.682 -25.374 -39.341 1.00 57.03 744 ARG A N 1
ATOM 5504 C CA . ARG A 1 744 ? 23.688 -25.259 -40.399 1.00 57.03 744 ARG A CA 1
ATOM 5505 C C . ARG A 1 744 ? 23.421 -23.991 -41.198 1.00 57.03 744 ARG A C 1
ATOM 5507 O O . ARG A 1 744 ? 22.329 -23.820 -41.737 1.00 57.03 744 ARG A O 1
ATOM 5514 N N . SER A 1 745 ? 24.425 -23.134 -41.278 1.00 66.12 745 SER A N 1
ATOM 5515 C CA . SER A 1 745 ? 24.418 -21.914 -42.074 1.00 66.12 745 SER A CA 1
ATOM 5516 C C . SER A 1 745 ? 25.154 -22.127 -43.402 1.00 66.12 745 SER A C 1
ATOM 5518 O O . SER A 1 745 ? 25.906 -23.088 -43.565 1.00 66.12 745 SER A O 1
ATOM 5520 N N . GLU A 1 746 ? 24.964 -21.222 -44.367 1.00 73.38 746 GLU A N 1
ATOM 5521 C CA . GLU A 1 746 ? 25.706 -21.222 -45.643 1.00 73.38 746 GLU A CA 1
ATOM 5522 C C . GLU A 1 746 ? 27.232 -21.232 -45.417 1.00 73.38 746 GLU A C 1
ATOM 5524 O O . GLU A 1 746 ? 27.966 -21.856 -46.180 1.00 73.38 746 GLU A O 1
ATOM 5529 N N . ALA A 1 747 ? 27.708 -20.609 -44.331 1.00 65.31 747 ALA A N 1
ATOM 5530 C CA . ALA A 1 747 ? 29.123 -20.554 -43.962 1.00 65.31 747 ALA A CA 1
ATOM 5531 C C . ALA A 1 747 ? 29.708 -21.922 -43.553 1.00 65.31 747 ALA A C 1
ATOM 5533 O O . ALA A 1 747 ? 30.918 -22.123 -43.657 1.00 65.31 747 ALA A O 1
ATOM 5534 N N . ASP A 1 748 ? 28.863 -22.876 -43.148 1.00 72.25 748 ASP A N 1
ATOM 5535 C CA . ASP A 1 748 ? 29.274 -24.223 -42.731 1.00 72.25 748 ASP A CA 1
ATOM 5536 C C . ASP A 1 748 ? 29.412 -25.196 -43.922 1.00 72.25 748 ASP A C 1
ATOM 5538 O O . ASP A 1 748 ? 29.834 -26.349 -43.764 1.00 72.25 748 ASP A O 1
ATOM 5542 N N . LEU A 1 749 ? 29.049 -24.761 -45.137 1.00 75.81 749 LEU A N 1
ATOM 5543 C CA . LEU A 1 749 ? 29.118 -25.568 -46.354 1.00 75.81 749 LEU A CA 1
ATOM 5544 C C . LEU A 1 749 ? 30.527 -25.552 -46.970 1.00 75.81 749 LEU A C 1
ATOM 5546 O O . LEU A 1 749 ? 31.179 -24.518 -47.122 1.00 75.81 749 LEU A O 1
ATOM 5550 N N . ARG A 1 750 ? 31.008 -26.719 -47.422 1.00 60.12 750 ARG A N 1
ATOM 5551 C CA . ARG A 1 750 ? 32.251 -26.798 -48.209 1.00 60.12 750 ARG A CA 1
ATOM 5552 C C . ARG A 1 750 ? 32.075 -26.066 -49.541 1.00 60.12 750 ARG A C 1
ATOM 5554 O O . ARG A 1 750 ? 31.294 -26.507 -50.377 1.00 60.12 750 ARG A O 1
ATOM 5561 N N . GLY A 1 751 ? 32.871 -25.019 -49.757 1.00 64.94 751 GLY A N 1
ATOM 5562 C CA . GLY A 1 751 ? 32.795 -24.171 -50.951 1.00 64.94 751 GLY A CA 1
ATOM 5563 C C . GLY A 1 751 ? 31.881 -22.952 -50.799 1.00 64.94 751 GLY A C 1
ATOM 5564 O O . GLY A 1 751 ? 31.534 -22.360 -51.818 1.00 64.94 751 GLY A O 1
ATOM 5565 N N . ALA A 1 752 ? 31.504 -22.595 -49.563 1.00 69.56 752 ALA A N 1
ATOM 5566 C CA . ALA A 1 752 ? 30.735 -21.394 -49.253 1.00 69.56 752 ALA A CA 1
ATOM 5567 C C . ALA A 1 752 ? 31.315 -20.148 -49.943 1.00 69.56 752 ALA A C 1
ATOM 5569 O O . ALA A 1 752 ? 32.531 -19.924 -49.966 1.00 69.56 752 ALA A O 1
ATOM 5570 N N . LEU A 1 753 ? 30.428 -19.349 -50.533 1.00 64.81 753 LEU A N 1
ATOM 5571 C CA . LEU A 1 753 ? 30.792 -18.117 -51.222 1.00 64.81 753 LEU A CA 1
ATOM 5572 C C . LEU A 1 753 ? 31.186 -17.045 -50.198 1.00 64.81 753 LEU A C 1
ATOM 5574 O O . LEU A 1 753 ? 30.505 -16.853 -49.194 1.00 64.81 753 LEU A O 1
ATOM 5578 N N . ASN A 1 754 ? 32.274 -16.319 -50.469 1.00 60.41 754 ASN A N 1
ATOM 5579 C CA . ASN A 1 754 ? 32.634 -15.148 -49.674 1.00 60.41 754 ASN A CA 1
ATOM 5580 C C . ASN A 1 754 ? 31.579 -14.049 -49.902 1.00 60.41 754 ASN A C 1
ATOM 5582 O O . ASN A 1 754 ? 31.241 -13.729 -51.041 1.00 60.41 754 ASN A O 1
ATOM 5586 N N . ASN A 1 755 ? 31.071 -13.486 -48.809 1.00 63.53 755 ASN A N 1
ATOM 5587 C CA . ASN A 1 755 ? 30.028 -12.464 -48.770 1.00 63.53 755 ASN A CA 1
ATOM 5588 C C . ASN A 1 755 ? 30.478 -11.089 -49.304 1.00 63.53 755 ASN A C 1
ATOM 5590 O O . ASN A 1 755 ? 29.634 -10.219 -49.504 1.00 63.53 755 ASN A O 1
ATOM 5594 N N . GLY A 1 756 ? 31.772 -10.890 -49.585 1.00 68.06 756 GLY A N 1
ATOM 5595 C CA . GLY A 1 756 ? 32.285 -9.680 -50.242 1.00 68.06 756 GLY A CA 1
ATOM 5596 C C . GLY A 1 756 ? 32.189 -8.411 -49.387 1.00 68.06 756 GLY A C 1
ATOM 5597 O O . GLY A 1 756 ? 32.326 -7.311 -49.920 1.00 68.06 756 GLY A O 1
ATOM 5598 N N . LEU A 1 757 ? 31.946 -8.569 -48.084 1.00 74.50 757 LEU A N 1
ATOM 5599 C CA . LEU A 1 757 ? 31.868 -7.489 -47.104 1.00 74.50 757 LEU A CA 1
ATOM 5600 C C . LEU A 1 757 ? 33.274 -6.988 -46.744 1.00 74.50 757 LEU A C 1
ATOM 5602 O O . LEU A 1 757 ? 34.228 -7.768 -46.695 1.00 74.50 757 LEU A O 1
ATOM 5606 N N . SER A 1 758 ? 33.409 -5.688 -46.480 1.00 78.44 758 SER A N 1
ATOM 5607 C CA . SER A 1 758 ? 34.644 -5.137 -45.906 1.00 78.44 758 SER A CA 1
ATOM 5608 C C . SER A 1 758 ? 34.819 -5.576 -44.444 1.00 78.44 758 SER A C 1
ATOM 5610 O O . SER A 1 758 ? 33.848 -5.933 -43.776 1.00 78.44 758 SER A O 1
ATOM 5612 N N . GLU A 1 759 ? 36.046 -5.512 -43.909 1.00 78.12 759 GLU A N 1
ATOM 5613 C CA . GLU A 1 759 ? 36.315 -5.812 -42.487 1.00 78.12 759 GLU A CA 1
ATOM 5614 C C . GLU A 1 759 ? 35.484 -4.946 -41.525 1.00 78.12 759 GLU A C 1
ATOM 5616 O O . GLU A 1 759 ? 35.136 -5.386 -40.431 1.00 78.12 759 GLU A O 1
ATOM 5621 N N . ASP A 1 760 ? 35.129 -3.724 -41.926 1.00 76.50 760 ASP A N 1
ATOM 5622 C CA . ASP A 1 760 ? 34.274 -2.834 -41.134 1.00 76.50 760 ASP A CA 1
ATOM 5623 C C . ASP A 1 760 ? 32.816 -3.308 -41.122 1.00 76.50 760 ASP A C 1
ATOM 5625 O O . ASP A 1 760 ? 32.172 -3.306 -40.076 1.00 76.50 760 ASP A O 1
ATOM 5629 N N . GLN A 1 761 ? 32.311 -3.781 -42.263 1.00 79.62 761 GLN A N 1
ATOM 5630 C CA . GLN A 1 761 ? 30.957 -4.325 -42.371 1.00 79.62 761 GLN A CA 1
ATOM 5631 C C . GLN A 1 761 ? 30.820 -5.660 -41.632 1.00 79.62 761 GLN A C 1
ATOM 5633 O O . GLN A 1 761 ? 29.799 -5.904 -40.997 1.00 79.62 761 GLN A O 1
ATOM 5638 N N . LEU A 1 762 ? 31.851 -6.510 -41.673 1.00 80.06 762 LEU A N 1
ATOM 5639 C CA . LEU A 1 762 ? 31.894 -7.756 -40.901 1.00 80.06 762 LEU A CA 1
ATOM 5640 C C . LEU A 1 762 ? 31.840 -7.481 -39.394 1.00 80.06 762 LEU A C 1
ATOM 5642 O O . LEU A 1 762 ? 31.005 -8.059 -38.703 1.00 80.06 762 LEU A O 1
ATOM 5646 N N . ARG A 1 763 ? 32.654 -6.535 -38.905 1.00 80.25 763 ARG A N 1
ATOM 5647 C CA . ARG A 1 763 ? 32.626 -6.110 -37.496 1.00 80.25 763 ARG A CA 1
ATOM 5648 C C . ARG A 1 763 ? 31.271 -5.546 -37.082 1.00 80.25 763 ARG A C 1
ATOM 5650 O O . ARG A 1 763 ? 30.814 -5.826 -35.979 1.00 80.25 763 ARG A O 1
ATOM 5657 N N . GLN A 1 764 ? 30.616 -4.781 -37.954 1.00 80.44 764 GLN A N 1
ATOM 5658 C CA . GLN A 1 764 ? 29.279 -4.257 -37.683 1.00 80.44 764 GLN A CA 1
ATOM 5659 C C . GLN A 1 764 ? 28.242 -5.384 -37.550 1.00 80.44 764 GLN A C 1
ATOM 5661 O O . GLN A 1 764 ? 27.488 -5.403 -36.582 1.00 80.44 764 GLN A O 1
ATOM 5666 N N . VAL A 1 765 ? 28.240 -6.358 -38.465 1.00 81.88 765 VAL A N 1
ATOM 5667 C CA . VAL A 1 765 ? 27.316 -7.506 -38.418 1.00 81.88 765 VAL A CA 1
ATOM 5668 C C . VAL A 1 765 ? 27.558 -8.376 -37.179 1.00 81.88 765 VAL A C 1
ATOM 5670 O O . VAL A 1 765 ? 26.604 -8.837 -36.554 1.00 81.88 765 VAL A O 1
ATOM 5673 N N . GLU A 1 766 ? 28.816 -8.586 -36.784 1.00 82.00 766 GLU A N 1
ATOM 5674 C CA . GLU A 1 766 ? 29.155 -9.301 -35.545 1.00 82.00 766 GLU A CA 1
ATOM 5675 C C . GLU A 1 766 ? 28.659 -8.556 -34.298 1.00 82.00 766 GLU A C 1
ATOM 5677 O O . GLU A 1 766 ? 28.093 -9.176 -33.398 1.00 82.00 766 GLU A O 1
ATOM 5682 N N . GLN A 1 767 ? 28.804 -7.228 -34.257 1.00 81.12 767 GLN A N 1
ATOM 5683 C CA . GLN A 1 767 ? 28.268 -6.400 -33.173 1.00 81.12 767 GLN A CA 1
ATOM 5684 C C . GLN A 1 767 ? 26.735 -6.429 -33.127 1.00 81.12 767 GLN A C 1
ATOM 5686 O O . GLN A 1 767 ? 26.161 -6.554 -32.047 1.00 81.12 767 GLN A O 1
ATOM 5691 N N . GLU A 1 768 ? 26.064 -6.345 -34.277 1.00 80.81 768 GLU A N 1
ATOM 5692 C CA . GLU A 1 768 ? 24.603 -6.460 -34.380 1.00 80.81 768 GLU A CA 1
ATOM 5693 C C . GLU A 1 768 ? 24.115 -7.829 -33.889 1.00 80.81 768 GLU A C 1
ATOM 5695 O O . GLU A 1 768 ? 23.146 -7.906 -33.131 1.00 80.81 768 GLU A O 1
ATOM 5700 N N . ARG A 1 769 ? 24.826 -8.907 -34.242 1.00 79.50 769 ARG A N 1
ATOM 5701 C CA . ARG A 1 769 ? 24.524 -10.261 -33.768 1.00 79.50 769 ARG A CA 1
ATOM 5702 C C . ARG A 1 769 ? 24.717 -10.398 -32.258 1.00 79.50 769 ARG A C 1
ATOM 5704 O O . ARG A 1 769 ? 23.817 -10.899 -31.590 1.00 79.50 769 ARG A O 1
ATOM 5711 N N . ALA A 1 770 ? 25.830 -9.907 -31.713 1.00 80.38 770 ALA A N 1
ATOM 5712 C CA . ALA A 1 770 ? 26.082 -9.932 -30.273 1.00 80.38 770 ALA A CA 1
ATOM 5713 C C . ALA A 1 770 ? 25.002 -9.161 -29.491 1.00 80.38 770 ALA A C 1
ATOM 5715 O O . ALA A 1 770 ? 24.514 -9.644 -28.473 1.00 80.38 770 ALA A O 1
ATOM 5716 N N . ARG A 1 771 ? 24.562 -8.000 -30.001 1.00 79.06 771 ARG A N 1
ATOM 5717 C CA . ARG A 1 771 ? 23.446 -7.223 -29.427 1.00 79.06 771 ARG A CA 1
ATOM 5718 C C . ARG A 1 771 ? 22.112 -7.973 -29.486 1.00 79.06 771 ARG A C 1
ATOM 5720 O O . ARG A 1 771 ? 21.296 -7.853 -28.576 1.00 79.06 771 ARG A O 1
ATOM 5727 N N . ALA A 1 772 ? 21.863 -8.724 -30.558 1.00 78.25 772 ALA A N 1
ATOM 5728 C CA . ALA A 1 772 ? 20.653 -9.531 -30.687 1.00 78.25 772 ALA A CA 1
ATOM 5729 C C . ALA A 1 772 ? 20.648 -10.722 -29.712 1.00 78.25 772 ALA A C 1
ATOM 5731 O O . ALA A 1 772 ? 19.605 -11.028 -29.132 1.00 78.25 772 ALA A O 1
ATOM 5732 N N . GLU A 1 773 ? 21.803 -11.360 -29.505 1.00 80.25 773 GLU A N 1
ATOM 5733 C CA . GLU A 1 773 ? 21.986 -12.464 -28.557 1.00 80.25 773 GLU A CA 1
ATOM 5734 C C . GLU A 1 773 ? 21.823 -11.990 -27.101 1.00 80.25 773 GLU A C 1
ATOM 5736 O O . GLU A 1 773 ? 21.062 -12.600 -26.350 1.00 80.25 773 GLU A O 1
ATOM 5741 N N . THR A 1 774 ? 22.419 -10.855 -26.710 1.00 81.19 774 THR A N 1
ATOM 5742 C CA . THR A 1 774 ? 22.213 -10.282 -25.363 1.00 81.19 774 THR A CA 1
ATOM 5743 C C . THR A 1 774 ? 20.760 -9.868 -25.127 1.00 81.19 774 THR A C 1
ATOM 5745 O O . THR A 1 774 ? 20.202 -10.137 -24.064 1.00 81.19 774 THR A O 1
ATOM 5748 N N . ALA A 1 775 ? 20.092 -9.293 -26.131 1.00 80.81 775 ALA A N 1
ATOM 5749 C CA . ALA A 1 775 ? 18.666 -8.979 -26.050 1.00 80.81 775 ALA A CA 1
ATOM 5750 C C . ALA A 1 775 ? 17.771 -10.233 -25.975 1.00 80.81 775 ALA A C 1
ATOM 5752 O O . ALA A 1 775 ? 16.664 -10.168 -25.440 1.00 80.81 775 ALA A O 1
ATOM 5753 N N . ALA A 1 776 ? 18.200 -11.369 -26.534 1.00 80.25 776 ALA A N 1
ATOM 5754 C CA . ALA A 1 776 ? 17.500 -12.645 -26.381 1.00 80.25 776 ALA A CA 1
ATOM 5755 C C . ALA A 1 776 ? 17.655 -13.196 -24.956 1.00 80.25 776 ALA A C 1
ATOM 5757 O O . ALA A 1 776 ? 16.649 -13.512 -24.327 1.00 80.25 776 ALA A O 1
ATOM 5758 N N . GLN A 1 777 ? 18.875 -13.193 -24.413 1.00 84.06 777 GLN A N 1
ATOM 5759 C CA . GLN A 1 777 ? 19.141 -13.606 -23.029 1.00 84.06 777 GLN A CA 1
ATOM 5760 C C . GLN A 1 777 ? 18.356 -12.762 -22.016 1.00 84.06 777 GLN A C 1
ATOM 5762 O O . GLN A 1 777 ? 17.773 -13.295 -21.073 1.00 84.06 777 GLN A O 1
ATOM 5767 N N . LEU A 1 778 ? 18.272 -11.444 -22.230 1.00 86.19 778 LEU A N 1
ATOM 5768 C CA . LEU A 1 778 ? 17.500 -10.568 -21.349 1.00 86.19 778 LEU A CA 1
ATOM 5769 C C . LEU A 1 778 ? 16.003 -10.907 -21.358 1.00 86.19 778 LEU A C 1
ATOM 5771 O O . LEU A 1 778 ? 15.360 -10.816 -20.319 1.00 86.19 778 LEU A O 1
ATOM 5775 N N . ARG A 1 779 ? 15.439 -11.338 -22.495 1.00 87.19 779 ARG A N 1
ATOM 5776 C CA . ARG A 1 779 ? 14.026 -11.757 -22.575 1.00 87.19 779 ARG A CA 1
ATOM 5777 C C . ARG A 1 779 ? 13.735 -13.004 -21.747 1.00 87.19 779 ARG A C 1
ATOM 5779 O O . ARG A 1 779 ? 12.625 -13.132 -21.236 1.00 87.19 779 ARG A O 1
ATOM 5786 N N . GLU A 1 780 ? 14.709 -13.895 -21.611 1.00 84.38 780 GLU A N 1
ATOM 5787 C CA . GLU A 1 780 ? 14.591 -15.094 -20.779 1.00 84.38 780 GLU A CA 1
ATOM 5788 C C . GLU A 1 780 ? 14.722 -14.756 -19.288 1.00 84.38 780 GLU A C 1
ATOM 5790 O O . GLU A 1 780 ? 13.954 -15.261 -18.470 1.00 84.38 780 GLU A O 1
ATOM 5795 N N . GLN A 1 781 ? 15.645 -13.857 -18.933 1.00 86.94 781 GLN A N 1
ATOM 5796 C CA . GLN A 1 781 ? 15.906 -13.472 -17.541 1.00 86.94 781 GLN A CA 1
ATOM 5797 C C . GLN A 1 781 ? 14.855 -12.499 -16.981 1.00 86.94 781 GLN A C 1
ATOM 5799 O O . GLN A 1 781 ? 14.326 -12.696 -15.887 1.00 86.94 781 GLN A O 1
ATOM 5804 N N . ASP A 1 782 ? 14.542 -11.441 -17.728 1.00 92.00 782 ASP A N 1
ATOM 5805 C CA . ASP A 1 782 ? 13.648 -10.350 -17.339 1.00 92.00 782 ASP A CA 1
ATOM 5806 C C . ASP A 1 782 ? 12.834 -9.868 -18.551 1.00 92.00 782 ASP A C 1
ATOM 5808 O O . ASP A 1 782 ? 13.080 -8.812 -19.139 1.00 92.00 782 ASP A O 1
ATOM 5812 N N . TYR A 1 783 ? 11.842 -10.675 -18.932 1.00 93.88 783 TYR A N 1
ATOM 5813 C CA . TYR A 1 783 ? 10.924 -10.385 -20.028 1.00 93.88 783 TYR A CA 1
ATOM 5814 C C . TYR A 1 783 ? 10.280 -8.992 -19.944 1.00 93.88 783 TYR A C 1
ATOM 5816 O O . TYR A 1 783 ? 10.193 -8.300 -20.957 1.00 93.88 783 TYR A O 1
ATOM 5824 N N . GLN A 1 784 ? 9.850 -8.553 -18.755 1.00 95.00 784 GLN A N 1
ATOM 5825 C CA . GLN A 1 784 ? 9.255 -7.223 -18.581 1.00 95.00 784 GLN A CA 1
ATOM 5826 C C . GLN A 1 784 ? 10.252 -6.098 -18.891 1.00 95.00 784 GLN A C 1
ATOM 5828 O O . GLN A 1 784 ? 9.890 -5.132 -19.564 1.00 95.00 784 GLN A O 1
ATOM 5833 N N . LEU A 1 785 ? 11.500 -6.219 -18.426 1.00 95.50 785 LEU A N 1
ATOM 5834 C CA . LEU A 1 785 ? 12.548 -5.240 -18.718 1.00 95.50 785 LEU A CA 1
ATOM 5835 C C . LEU A 1 785 ? 12.925 -5.236 -20.200 1.00 95.50 785 LEU A C 1
ATOM 5837 O O . LEU A 1 785 ? 13.009 -4.166 -20.800 1.00 95.50 785 LEU A O 1
ATOM 5841 N N . ALA A 1 786 ? 13.097 -6.412 -20.804 1.00 94.12 786 ALA A N 1
ATOM 5842 C CA . ALA A 1 786 ? 13.368 -6.514 -22.233 1.00 94.12 786 ALA A CA 1
ATOM 5843 C C . ALA A 1 786 ? 12.259 -5.847 -23.063 1.00 94.12 786 ALA A C 1
ATOM 5845 O O . ALA A 1 786 ? 12.543 -5.051 -23.955 1.00 94.12 786 ALA A O 1
ATOM 5846 N N . TYR A 1 787 ? 10.996 -6.093 -22.706 1.00 94.81 787 TYR A N 1
ATOM 5847 C CA . TYR A 1 787 ? 9.845 -5.483 -23.365 1.00 94.81 787 TYR A CA 1
ATOM 5848 C C . TYR A 1 787 ? 9.814 -3.953 -23.208 1.00 94.81 787 TYR A C 1
ATOM 5850 O O . TYR A 1 787 ? 9.495 -3.236 -24.156 1.00 94.81 787 TYR A O 1
ATOM 5858 N N . ALA A 1 788 ? 10.181 -3.425 -22.034 1.00 96.06 788 ALA A N 1
ATOM 5859 C CA . ALA A 1 788 ? 10.314 -1.981 -21.829 1.00 96.06 788 ALA A CA 1
ATOM 5860 C C . ALA A 1 788 ? 11.404 -1.360 -22.715 1.00 96.06 788 ALA A C 1
ATOM 5862 O O . ALA A 1 788 ? 11.186 -0.300 -23.302 1.00 96.06 788 ALA A O 1
ATOM 5863 N N . ILE A 1 789 ? 12.551 -2.028 -22.857 1.00 94.38 789 ILE A N 1
ATOM 5864 C CA . ILE A 1 789 ? 13.635 -1.581 -23.742 1.00 94.38 789 ILE A CA 1
ATOM 5865 C C . ILE A 1 789 ? 13.188 -1.614 -25.210 1.00 94.38 789 ILE A C 1
ATOM 5867 O O . ILE A 1 789 ? 13.481 -0.684 -25.961 1.00 94.38 789 ILE A O 1
ATOM 5871 N N . ASP A 1 790 ? 12.428 -2.630 -25.622 1.00 92.62 790 ASP A N 1
ATOM 5872 C CA . ASP A 1 790 ? 11.880 -2.714 -26.981 1.00 92.62 790 ASP A CA 1
ATOM 5873 C C . ASP A 1 790 ? 10.885 -1.578 -27.278 1.00 92.62 790 ASP A C 1
ATOM 5875 O O . ASP A 1 790 ? 10.893 -1.022 -28.381 1.00 92.62 790 ASP A O 1
ATOM 5879 N N . ILE A 1 791 ? 10.075 -1.165 -26.293 1.00 93.62 791 ILE A N 1
ATOM 5880 C CA . ILE A 1 791 ? 9.224 0.031 -26.409 1.00 93.62 791 ILE A CA 1
ATOM 5881 C C . ILE A 1 791 ? 10.078 1.282 -26.628 1.00 93.62 791 ILE A C 1
ATOM 5883 O O . ILE A 1 791 ? 9.774 2.063 -27.530 1.00 93.62 791 ILE A O 1
ATOM 5887 N N . LEU A 1 792 ? 11.137 1.481 -25.835 1.00 93.31 792 LEU A N 1
ATOM 5888 C CA . LEU A 1 792 ? 12.019 2.647 -25.971 1.00 93.31 792 LEU A CA 1
ATOM 5889 C C . LEU A 1 792 ? 12.662 2.704 -27.359 1.00 93.31 792 LEU A C 1
ATOM 5891 O O . LEU A 1 792 ? 12.589 3.739 -28.021 1.00 93.31 792 LEU A O 1
ATOM 5895 N N . LYS A 1 793 ? 13.189 1.574 -27.843 1.00 89.06 793 LYS A N 1
ATOM 5896 C CA . LYS A 1 793 ? 13.727 1.445 -29.205 1.00 89.06 793 LYS A CA 1
ATOM 5897 C C . LYS A 1 793 ? 12.689 1.813 -30.262 1.00 89.06 793 LYS A C 1
ATOM 5899 O O . LYS A 1 793 ? 12.987 2.564 -31.188 1.00 89.06 793 LYS A O 1
ATOM 5904 N N . GLY A 1 794 ? 11.460 1.314 -30.119 1.00 88.56 794 GLY A N 1
ATOM 5905 C CA . GLY A 1 794 ? 10.357 1.626 -31.028 1.00 88.56 794 GLY A CA 1
ATOM 5906 C C . GLY A 1 794 ? 9.985 3.113 -31.033 1.00 88.56 794 GLY A C 1
ATOM 5907 O O . GLY A 1 794 ? 9.794 3.694 -32.102 1.00 88.56 794 GLY A O 1
ATOM 5908 N N . LEU A 1 795 ? 9.923 3.742 -29.856 1.00 87.00 795 LEU A N 1
ATOM 5909 C CA . LEU A 1 795 ? 9.636 5.172 -29.713 1.00 87.00 795 LEU A CA 1
ATOM 5910 C C . LEU A 1 795 ? 10.756 6.041 -30.299 1.00 87.00 795 LEU A C 1
ATOM 5912 O O . LEU A 1 795 ? 10.461 7.023 -30.978 1.00 87.00 795 LEU A O 1
ATOM 5916 N N . ASN A 1 796 ? 12.022 5.665 -30.094 1.00 81.88 796 ASN A N 1
ATOM 5917 C CA . ASN A 1 796 ? 13.158 6.404 -30.641 1.00 81.88 796 ASN A CA 1
ATOM 5918 C C . ASN A 1 796 ? 13.250 6.257 -32.173 1.00 81.88 796 ASN A C 1
ATOM 5920 O O . ASN A 1 796 ? 13.457 7.239 -32.883 1.00 81.88 796 ASN A O 1
ATOM 5924 N N . ALA A 1 797 ? 12.997 5.056 -32.709 1.00 79.75 797 ALA A N 1
ATOM 5925 C CA . ALA A 1 797 ? 13.018 4.793 -34.150 1.00 79.75 797 ALA A CA 1
ATOM 5926 C C . ALA A 1 797 ? 11.945 5.569 -34.938 1.00 79.75 797 ALA A C 1
ATOM 5928 O O . ALA A 1 797 ? 12.141 5.870 -36.117 1.00 79.75 797 ALA A O 1
ATOM 5929 N N . LEU A 1 798 ? 10.811 5.889 -34.306 1.00 72.62 798 LEU A N 1
ATOM 5930 C CA . LEU A 1 798 ? 9.720 6.646 -34.928 1.00 72.62 798 LEU A CA 1
ATOM 5931 C C . LEU A 1 798 ? 9.908 8.172 -34.840 1.00 72.62 798 LEU A C 1
ATOM 5933 O O . LEU A 1 798 ? 9.241 8.895 -35.583 1.00 72.62 798 LEU A O 1
ATOM 5937 N N . GLY A 1 799 ? 10.838 8.656 -34.006 1.00 57.44 799 GLY A N 1
ATOM 5938 C CA . GLY A 1 799 ? 11.105 10.078 -33.771 1.00 57.44 799 GLY A CA 1
ATOM 5939 C C . GLY A 1 799 ? 9.908 10.850 -33.181 1.00 57.44 799 GLY A C 1
ATOM 5940 O O . GLY A 1 799 ? 8.780 10.351 -33.148 1.00 57.44 799 GLY A O 1
ATOM 5941 N N . PRO A 1 800 ? 10.097 12.100 -32.716 1.00 49.94 800 PRO A N 1
ATOM 5942 C CA . PRO A 1 800 ? 8.970 12.928 -32.318 1.00 49.94 800 PRO A CA 1
ATOM 5943 C C . PRO A 1 800 ? 8.133 13.231 -33.564 1.00 49.94 800 PRO A C 1
ATOM 5945 O O . PRO A 1 800 ? 8.606 13.895 -34.490 1.00 49.94 800 PRO A O 1
ATOM 5948 N N . LEU A 1 801 ? 6.880 12.768 -33.596 1.00 43.12 801 LEU A N 1
ATOM 5949 C CA . LEU A 1 801 ? 5.892 13.289 -34.537 1.00 43.12 801 LEU A CA 1
ATOM 5950 C C . LEU A 1 801 ? 5.876 14.809 -34.369 1.00 43.12 801 LEU A C 1
ATOM 5952 O O . LEU A 1 801 ? 5.592 15.316 -33.285 1.00 43.12 801 LEU A O 1
ATOM 5956 N N . ALA A 1 802 ? 6.236 15.524 -35.432 1.00 36.28 802 ALA A N 1
ATOM 5957 C CA . ALA A 1 802 ? 6.216 16.973 -35.482 1.00 36.28 802 ALA A CA 1
ATOM 5958 C C . ALA A 1 802 ? 4.827 17.489 -35.068 1.00 36.28 802 ALA A C 1
ATOM 5960 O O . ALA A 1 802 ? 3.896 17.513 -35.872 1.00 36.28 802 ALA A O 1
ATOM 5961 N N . ASN A 1 803 ? 4.688 17.916 -33.812 1.00 37.22 803 ASN A N 1
ATOM 5962 C CA . ASN A 1 803 ? 3.558 18.720 -33.373 1.00 37.22 803 ASN A CA 1
ATOM 5963 C C . ASN A 1 803 ? 3.739 20.119 -33.959 1.00 37.22 803 ASN A C 1
ATOM 5965 O O . ASN A 1 803 ? 4.407 20.984 -33.397 1.00 37.22 803 ASN A O 1
ATOM 5969 N N . GLY A 1 804 ? 3.162 20.295 -35.141 1.00 37.94 804 GLY A N 1
ATOM 5970 C CA . GLY A 1 804 ? 3.109 21.549 -35.867 1.00 37.94 804 GLY A CA 1
ATOM 5971 C C . GLY A 1 804 ? 2.003 21.519 -36.913 1.00 37.94 804 GLY A C 1
ATOM 5972 O O . GLY A 1 804 ? 2.306 21.554 -38.100 1.00 37.94 804 GLY A O 1
ATOM 5973 N N . ALA A 1 805 ? 0.745 21.433 -36.471 1.00 32.97 805 ALA A N 1
ATOM 5974 C CA . ALA A 1 805 ? -0.417 21.985 -37.171 1.00 32.97 805 ALA A CA 1
ATOM 5975 C C . ALA A 1 805 ? -1.642 22.015 -36.232 1.00 32.97 805 ALA A C 1
ATOM 5977 O O . ALA A 1 805 ? -2.176 20.961 -35.892 1.00 32.97 805 ALA A O 1
ATOM 5978 N N . ASP A 1 806 ? -2.032 23.253 -35.905 1.00 33.94 806 ASP A N 1
ATOM 5979 C CA . ASP A 1 806 ? -3.274 23.785 -35.308 1.00 33.94 806 ASP A CA 1
ATOM 5980 C C . ASP A 1 806 ? -3.617 23.551 -33.825 1.00 33.94 806 ASP A C 1
ATOM 5982 O O . ASP A 1 806 ? -4.029 22.438 -33.427 1.00 33.94 806 ASP A O 1
#

Organism: NCBI:txid245188

Secondary structure (DSSP, 8-state):
-HHHHHHHTTSS-HHHHHHHHHHHHHHHHHHHHHTT--SHHHHHHHHHHHHHHHHHHHHHHHHHHHHHHHHHHHHHHHHHHTHHHHHHHHHHHHHHHH-SHHHH----TTHHHHHHHHHHHHHHHHHHHHHHHHHHHHHHHHHHHHHHHHHHHHHHHHHHHHHHHHHHHHHHHHHT-----B---S-HHHHHHHHHT--SHHHHHHHHTT------------S-PPPSSSEEEEPPPTTS-SEEEEE-TTPEEE-SS-EEEEEEEEETTTEEEEEEEEETTEEEEEEEEEEE-S-TTBEEPTT-EEEEE--SSSSPEEEEEEEEE----------------------------------------S-SSSHHHHHHHHHHHHHHHHHHHHHHHHHHHHHHHHHHHHHHHHHHHHSSS---HHHHHHHHHHHHHHTT-TT-EEE-HHHHHHHHHHHHTEEEE--EEEEEETTEEEEEEEPTTSHHHHTT--TTPEEEEETTEE-TTS-HHHHHHHH---TT-EEEEEEE-TT-SS-EEEEEE-EEEEP--EEEEEETTEEEEEE--BSTTHHHHHHHHHHHHHHHTTSGGG--EEEEE-TT---B-HHHHHHHHHTT-SSSEEEEEEESSGGG--EEE--S--TTTT--EEEEE-TT--THHHHHHHHHHHTTSEEEEES------EEEEEEE-SSS-EEEEEEEEEE-TT--B-TTT-PPPSEE-PPPPPPP--TTGGG------GGGSTTPPP----HHHHHHHHHHHHHHHHHHHHHHH-HHHHHHHHHHHHHHHH--------

Foldseek 3Di:
DVVLLVVLQPDDDPVLNVQSVVLVVQLVVLVVQCVVDPDLVSNLVSLLSNLVSLVSNLVSLVVRLVVLVVVLVVLVVVCVVCVVVVVVLVVVVVVVVVDVVVLVVLDDDDDVSNVVSVVVCVVVVVVNVVVVVVVVVSVVSSVVSVVVSVSSVVVSVVSVVVSVVSVVSSVVSLVPDPDFDFDDDPDLVVLQVCLVVAQAPVSNVVSVVPDDDDFDDDDDPDPDQDAQWDFDWDDDDPVAPFIKGFHDAFTWGFASAWWAWAYWDQHPPFGTWTWTHRGPQKIWIKTQAPFAGDDHRTTGHHSRTGGTHHDDDDGGTIIGTDIGGDDDDDDDDDDDDDDDDDDDDDDDDDDDDDDDDDDDDDDDDDDDPPPPVVVVVVCCVVVVVVVVVVVVVVVVVVVVVVVVVVVLVCCCVPPPDHDDSVVVVQVVQQVVQVVVDVQWHWFDLVRLVVLQCVAQQKFWFQQFDWDADPQWIFTQAHDPPGQCVVLVPGHGKTFQDKQNHGSRPPDPVVVRVSRGDDQQDKIKTWIDHPPDDDIDITITGIHMDGHQQWDWDDDQQEIETEGQEQHSCRLVNRLVRVVVRQVVLVHLVSHLFYEYEQELYAYHDLVSLLSLLLQADQWAWLKWKDFPDNVVIDTRMHHGHHSSVLRAYEYEYDQNRHYSSLSSVLSCVVVVSYFYEEAFYNQHQWDWDWADDPDSMTITHTGIGMAGRVRDHSHVPGDGGPYYDYDDDQDPDDPPPPPDPPDDDLVNDDPRDDPPDDPVVVVVVVVVVVSVVSLVVCCNVPVRVSVRSVVSVVDSVVPPPPPDDD

Solvent-accessible surface area (backbone atoms only — not comparable to full-atom values): 44817 Å² total; per-residue (Å²): 111,79,68,61,62,58,60,58,68,76,77,54,60,76,73,58,34,51,51,49,54,49,26,52,52,45,41,56,51,22,54,53,42,50,76,66,42,91,46,58,66,46,40,38,52,21,35,49,49,35,40,53,27,44,54,56,36,52,52,52,51,54,53,50,48,50,53,43,53,51,54,42,50,52,56,51,49,55,52,57,76,39,40,67,60,53,51,51,50,50,49,53,53,49,51,56,71,77,38,68,54,72,72,64,63,49,65,46,91,59,75,68,27,46,52,53,44,53,49,51,51,65,63,45,50,60,56,57,50,53,51,52,55,50,52,50,52,54,51,52,50,51,49,53,40,49,53,50,47,53,53,51,51,51,53,49,52,54,50,50,54,50,38,51,53,41,47,54,51,35,54,48,41,58,72,70,49,80,89,66,64,61,62,93,62,82,63,60,65,59,58,43,49,59,53,68,67,30,57,36,73,70,52,34,57,55,58,60,72,72,61,93,76,87,87,76,50,88,72,74,93,65,98,74,72,57,72,40,49,75,60,48,80,45,87,56,58,96,92,48,83,46,51,28,32,37,21,55,55,58,38,64,30,29,31,58,48,50,24,36,28,65,41,71,48,75,32,63,101,38,43,33,33,41,31,31,39,50,28,78,57,35,40,44,38,43,28,37,28,66,42,76,50,86,55,65,38,29,63,42,49,54,67,36,75,40,29,28,29,32,67,94,61,99,61,58,38,58,30,44,41,35,80,52,74,76,75,86,89,79,93,75,87,86,88,83,90,85,81,91,80,90,78,89,80,88,85,82,88,86,87,80,88,79,91,81,92,83,86,84,90,88,84,88,88,90,83,85,79,75,62,68,66,59,56,60,58,54,52,56,74,62,48,49,64,61,56,47,55,52,50,56,53,50,54,54,53,52,54,50,50,50,51,50,50,54,51,53,52,48,46,72,76,62,49,96,62,94,68,60,70,63,61,56,50,52,51,50,54,30,51,60,32,41,71,75,37,94,77,18,33,66,28,50,45,64,53,40,49,53,50,47,32,59,44,49,26,39,46,32,20,41,34,66,42,71,47,76,54,99,61,35,40,28,29,63,34,44,35,88,90,25,44,30,34,76,65,66,54,48,60,64,26,31,43,50,23,51,74,84,44,66,41,66,86,49,53,69,66,57,47,50,55,69,59,36,49,61,61,73,39,77,44,40,35,31,35,41,43,90,93,55,93,65,72,45,78,46,74,38,52,20,35,81,35,71,50,83,25,31,51,61,49,73,58,88,51,29,44,37,41,37,36,57,42,28,19,68,36,21,47,58,33,43,56,54,39,48,54,50,50,31,55,74,55,72,33,72,86,62,39,43,24,38,37,41,33,27,51,65,6,65,15,54,40,59,68,36,24,49,51,53,40,26,42,62,25,54,60,53,58,38,36,33,38,47,30,88,49,82,86,61,38,50,77,44,62,33,51,79,44,42,81,56,74,84,47,51,35,32,35,36,35,19,63,41,12,14,38,22,39,40,46,29,53,34,23,34,42,67,70,67,58,29,51,32,33,17,39,49,24,51,13,51,25,64,38,69,46,77,44,80,44,94,76,65,24,29,36,33,36,72,56,31,33,41,25,32,55,84,67,48,71,25,58,81,61,26,50,72,39,81,42,80,38,79,70,78,76,82,72,79,89,60,96,72,72,87,73,69,77,80,80,83,50,69,83,75,42,93,83,50,77,82,85,82,66,52,76,68,55,50,52,49,52,53,50,53,49,53,55,51,52,54,53,50,53,37,40,74,77,39,38,52,61,39,53,48,52,51,50,30,48,52,54,50,76,65,48,83,75,79,89,77,82,136

Mean predicted aligned error: 21.19 Å

InterPro domains:
  IPR001478 PDZ domain [PS50106] (448-516)
  IPR001478 PDZ domain [SM00228] (460-531)
  IPR004447 C-terminal-processing peptidase S41A [TIGR00225] (417-738)
  IPR004447 C-terminal-processing peptidase S41A [cd07560] (398-726)
  IPR005151 Tail specific protease [PF03572] (560-725)
  IPR005151 Tail specific protease [SM00245] (533-726)
  IPR011055 Duplicated hybrid motif [G3DSA:2.70.70.10] (214-331)
  IPR011055 Duplicated hybrid motif [SSF51261] (146-312)
  IPR029045 ClpP/crotonase-like domain superfamily [SSF52096] (393-737)
  IPR036034 PDZ superfamily [G3DSA:2.30.42.10] (460-547)
  IPR036034 PDZ superfamily [SSF50156] (451-542)
  IPR041489 PDZ domain 6 [PF17820] (475-529)
  IPR055210 Activating protease CtpA/B, N-terminal domain [PF22694] (389-446)

pLDDT: mean 76.22, std 19.56, range [21.91, 98.69]

Radius of gyration: 41.47 Å; Cα contacts (8 Å, |Δi|>4): 1191; chains: 1; bounding box: 121×96×132 Å

Nearest PDB structures (foldseek):
  8sxh-assembly1_I  TM=8.972E-01  e=7.770E-39  Pseudomonas aeruginosa
  8sxf-assembly1_B  TM=6.198E-01  e=9.654E-39  Pseudomonas aeruginosa
  7rqh-assembly1_B-4  TM=7.929E-01  e=6.281E-25  Pseudomonas aeruginosa PAO1
  7rqh-assembly1_A  TM=7.485E-01  e=5.635E-25  Pseudomonas aeruginosa PAO1
  7rpq-assembly1_A  TM=7.488E-01  e=8.699E-25  Pseudomonas aeruginosa PAO1

Sequence (806 aa):
MRWAAILILLALPAAAQQSADDAARQLLAANAQLGAAEGAADQVAALTQTVQAYEAGLLAMRQSLREITAAEAEVAADLAARRDEIAGFLMVLASIGQSPQPVMLANPEGPVGAVRAGMIIADLTPALRDDVIRLQREFDRLRDLRDRRIAAAEMLREGLDFAQTARAALGRAISERQDVPRRFVEDPAQSAQRLASAQTLAALASELAGLDMPAQTDLAPAADLPLPVAGIIRTGTPDRPGITIAAAPQALVTSPVRATLLFRGPLLDYGNVVILEPAEDVLFVIAGMAEAFGQPGEIIAAGAPLGLMGGTSAWMTLILVTIRRLMPVRPRSPFILRSGMGKLRSTRMHGSRWNRMGKPMNKLMMAATGGAVLGLLVTSQVAGPLLAQEQGQQTSVYEQLDLFGDIFERIRAGYVEEVDDRELIEAAINGMLTSLDPHSSYLSAEDAAAMRVQTSGEFGGLGIEVTQEEGWVKVVSPMDGTPADVAGIMAGDFITAVDGESVMGLTLDDAVNLMRGPVGSEIVITVVREGEVEPFEVSIIRDTIKLTAVRTRTEGDAVVLRVSTFNEQTFPNLRDGMAEQVAAAGGLDNIDGIVLDLRNNPGGLLSQAIYVADAFLDAGEITSTRGRNPEDGERFNATSGDLAEGKPIVVLINGGSASASEIVAGALQDHRRAIIVGTNSFGKGSVQTVVPLRGEGAMRLTTSRYYTPSGRSIQALGISPDIIVEQPRPQPATDEEDDAPATRSEADLRGALNNGLSEDQLRQVEQERARAETAAQLREQDYQLAYAIDILKGLNALGPLANGAD